Protein AF-0000000084627716 (afdb_homodimer)

Sequence (1388 aa):
MSSVEEDGSKENKPRKLTSWIWQYFKEETKEVKKGEECVNVLVMVCQVKEGSSLAICGTEYVRKDSSTGNAISHLHAKHNIVQSGKLFVQTETPRKGKRYTKQQQKELRQFLVDWIISDLLPIHTVQSEAFRRFIYELDLVFTMPCEETVRKIIHEAYNYSFPQLKDMLSVQATSVSLTMDLWTARNRQGYLGVTCSYINQSFKLCEFTLDIAYVRYPHTSAHIKDTLVNILNEWNIREKVYIITTDNASNMKKCVQDMEGVEQLGCTAHTLQLIIGKGMKPAEILIARAKQLIDFFMRPKQSERLEDAQKNFPGLQDELEREITLQNEEEDNEQDEQDIIDPSNTSTYLHTIADTSTRWNSSYLAWNRLLLLKNHINVVLNTLGSQFDQDSKKDYKTLQSIMLSSDEWDLLRDLKPILQPFAEATDLLGGSNYCTFSIMNPILTQIKKQFAPPISYNINHDYGINFQNEETAFDDIIDEEEDNQQFTASSRKLKLKNPINTQGMLNKIKSALYISINHYWKNLTKPDVLLASLLDPRMKDLSFVSSEKGDEIKNLLREKYNEMYTNPTSQPIQPIRSPAKKKKNALLASLRKPSTRSCNEVDEYFQLEEIDLESNPFTWWHEREEKFPILSFLAKKYLSAYACSTASERLFSDAGNLLTAKRTRISPNLFKKLIFLKRNAKHLDSIHKPDDSDMSSVEEDGSKENKPRKLTSWIWQYFKEETKEVKKGEECVNVLVMVCQVKEGSSLAICGTEYVRKDSSTGNAISHLHAKHNIVQSGKLFVQTETPRKGKRYTKQQQKELRQFLVDWIISDLLPIHTVQSEAFRRFIYELDLVFTMPCEETVRKIIHEAYNYSFPQLKDMLSVQATSVSLTMDLWTARNRQGYLGVTCSYINQSFKLCEFTLDIAYVRYPHTSAHIKDTLVNILNEWNIREKVYIITTDNASNMKKCVQDMEGVEQLGCTAHTLQLIIGKGMKPAEILIARAKQLIDFFMRPKQSERLEDAQKNFPGLQDELEREITLQNEEEDNEQDEQDIIDPSNTSTYLHTIADTSTRWNSSYLAWNRLLLLKNHINVVLNTLGSQFDQDSKKDYKTLQSIMLSSDEWDLLRDLKPILQPFAEATDLLGGSNYCTFSIMNPILTQIKKQFAPPISYNINHDYGINFQNEETAFDDIIDEEEDNQQFTASSRKLKLKNPINTQGMLNKIKSALYISINHYWKNLTKPDVLLASLLDPRMKDLSFVSSEKGDEIKNLLREKYNEMYTNPTSQPIQPIRSPAKKKKNALLASLRKPSTRSCNEVDEYFQLEEIDLESNPFTWWHEREEKFPILSFLAKKYLSAYACSTASERLFSDAGNLLTAKRTRISPNLFKKLIFLKRNAKHLDSIHKPDDSD

Structure (mmCIF, N/CA/C/O backbone):
data_AF-0000000084627716-model_v1
#
loop_
_entity.id
_entity.type
_entity.pdbx_description
1 polymer 'HAT C-terminal dimerisation domain-containing protein'
#
loop_
_atom_site.group_PDB
_atom_site.id
_atom_site.type_symbol
_atom_site.label_atom_id
_atom_site.label_alt_id
_atom_site.label_comp_id
_atom_site.label_asym_id
_atom_site.label_entity_id
_atom_site.label_seq_id
_atom_site.pdbx_PDB_ins_code
_atom_site.Cartn_x
_atom_site.Cartn_y
_atom_site.Cartn_z
_atom_site.occupancy
_atom_site.B_iso_or_equiv
_atom_site.auth_seq_id
_atom_site.auth_comp_id
_atom_site.auth_asym_id
_atom_site.auth_atom_id
_atom_site.pdbx_PDB_model_num
ATOM 1 N N . MET A 1 1 ? -16.281 17.25 -68.688 1 24.67 1 MET A N 1
ATOM 2 C CA . MET A 1 1 ? -16.953 16.047 -68.25 1 24.67 1 MET A CA 1
ATOM 3 C C . MET A 1 1 ? -17.078 16.078 -66.688 1 24.67 1 MET A C 1
ATOM 5 O O . MET A 1 1 ? -16.094 16.25 -66 1 24.67 1 MET A O 1
ATOM 9 N N . SER A 1 2 ? -18.281 16.391 -66.125 1 27.39 2 SER A N 1
ATOM 10 C CA . SER A 1 2 ? -18.844 16.688 -64.812 1 27.39 2 SER A CA 1
ATOM 11 C C . SER A 1 2 ? -18.844 15.461 -63.906 1 27.39 2 SER A C 1
ATOM 13 O O . SER A 1 2 ? -19.547 14.492 -64.188 1 27.39 2 SER A O 1
ATOM 15 N N . SER A 1 3 ? -17.672 14.969 -63.438 1 28.27 3 SER A N 1
ATOM 16 C CA . SER A 1 3 ? -17.484 13.688 -62.781 1 28.27 3 SER A CA 1
ATOM 17 C C . SER A 1 3 ? -18.375 13.594 -61.531 1 28.27 3 SER A C 1
ATOM 19 O O . SER A 1 3 ? -18.297 14.438 -60.625 1 28.27 3 SER A O 1
ATOM 21 N N . VAL A 1 4 ? -19.594 13.039 -61.656 1 30.5 4 VAL A N 1
ATOM 22 C CA . VAL A 1 4 ? -20.641 12.766 -60.688 1 30.5 4 VAL A CA 1
ATOM 23 C C . VAL A 1 4 ? -20.094 11.883 -59.594 1 30.5 4 VAL A C 1
ATOM 25 O O . VAL A 1 4 ? -19.625 10.773 -59.844 1 30.5 4 VAL A O 1
ATOM 28 N N . GLU A 1 5 ? -19.469 12.391 -58.531 1 28.62 5 GLU A N 1
ATOM 29 C CA . GLU A 1 5 ? -18.922 11.766 -57.344 1 28.62 5 GLU A CA 1
ATOM 30 C C . GLU A 1 5 ? -19.969 10.93 -56.625 1 28.62 5 GLU A C 1
ATOM 32 O O . GLU A 1 5 ? -21.016 11.438 -56.219 1 28.62 5 GLU A O 1
ATOM 37 N N . GLU A 1 6 ? -20.203 9.672 -57.062 1 27.45 6 GLU A N 1
ATOM 38 C CA . GLU A 1 6 ? -21.172 8.75 -56.5 1 27.45 6 GLU A CA 1
ATOM 39 C C . GLU A 1 6 ? -20.938 8.57 -55 1 27.45 6 GLU A C 1
ATOM 41 O O . GLU A 1 6 ? -19.812 8.32 -54.562 1 27.45 6 GLU A O 1
ATOM 46 N N . ASP A 1 7 ? -21.766 9.078 -54.156 1 30.19 7 ASP A N 1
ATOM 47 C CA . ASP A 1 7 ? -21.891 9.102 -52.688 1 30.19 7 ASP A CA 1
ATOM 48 C C . ASP A 1 7 ? -22.062 7.691 -52.156 1 30.19 7 ASP A C 1
ATOM 50 O O . ASP A 1 7 ? -23 6.988 -52.5 1 30.19 7 ASP A O 1
ATOM 54 N N . GLY A 1 8 ? -20.969 6.832 -52.094 1 29.7 8 GLY A N 1
ATOM 55 C CA . GLY A 1 8 ? -20.953 5.477 -51.562 1 29.7 8 GLY A CA 1
ATOM 56 C C . GLY A 1 8 ? -21.656 5.348 -50.219 1 29.7 8 GLY A C 1
ATOM 57 O O . GLY A 1 8 ? -21.266 5.996 -49.25 1 29.7 8 GLY A O 1
ATOM 58 N N . SER A 1 9 ? -22.969 5.09 -50.156 1 31.45 9 SER A N 1
ATOM 59 C CA . SER A 1 9 ? -23.781 4.773 -48.969 1 31.45 9 SER A CA 1
ATOM 60 C C . SER A 1 9 ? -23.188 3.604 -48.188 1 31.45 9 SER A C 1
ATOM 62 O O . SER A 1 9 ? -23.016 2.51 -48.75 1 31.45 9 SER A O 1
ATOM 64 N N . LYS A 1 10 ? -22.203 3.832 -47.344 1 33.5 10 LYS A N 1
ATOM 65 C CA . LYS A 1 10 ? -21.609 2.83 -46.469 1 33.5 10 LYS A CA 1
ATOM 66 C C . LYS A 1 10 ? -22.688 1.937 -45.844 1 33.5 10 LYS A C 1
ATOM 68 O O . LYS A 1 10 ? -23.625 2.43 -45.219 1 33.5 10 LYS A O 1
ATOM 73 N N . GLU A 1 11 ? -23 0.84 -46.375 1 33.59 11 GLU A N 1
ATOM 74 C CA . GLU A 1 11 ? -23.828 -0.21 -45.781 1 33.59 11 GLU A CA 1
ATOM 75 C C . GLU A 1 11 ? -23.422 -0.464 -44.312 1 33.59 11 GLU A C 1
ATOM 77 O O . GLU A 1 11 ? -22.234 -0.664 -44.031 1 33.59 11 GLU A O 1
ATOM 82 N N . ASN A 1 12 ? -24.031 0.044 -43.375 1 35.44 12 ASN A N 1
ATOM 83 C CA . ASN A 1 12 ? -23.906 -0.111 -41.906 1 35.44 12 ASN A CA 1
ATOM 84 C C . ASN A 1 12 ? -23.781 -1.579 -41.531 1 35.44 12 ASN A C 1
ATOM 86 O O . ASN A 1 12 ? -24.609 -2.402 -41.906 1 35.44 12 ASN A O 1
ATOM 90 N N . LYS A 1 13 ? -22.594 -2.152 -41.406 1 39.25 13 LYS A N 1
ATOM 91 C CA . LYS A 1 13 ? -22.391 -3.512 -40.906 1 39.25 13 LYS A CA 1
ATOM 92 C C . LYS A 1 13 ? -23.375 -3.838 -39.781 1 39.25 13 LYS A C 1
ATOM 94 O O . LYS A 1 13 ? -23.609 -3.012 -38.906 1 39.25 13 LYS A O 1
ATOM 99 N N . PRO A 1 14 ? -24.156 -4.871 -39.875 1 44.09 14 PRO A N 1
ATOM 100 C CA . PRO A 1 14 ? -25.125 -5.227 -38.844 1 44.09 14 PRO A CA 1
ATOM 101 C C . PRO A 1 14 ? -24.484 -5.434 -37.5 1 44.09 14 PRO A C 1
ATOM 103 O O . PRO A 1 14 ? -23.375 -5.977 -37.406 1 44.09 14 PRO A O 1
ATOM 106 N N . ARG A 1 15 ? -24.688 -4.789 -36.469 1 50.28 15 ARG A N 1
ATOM 107 C CA . ARG A 1 15 ? -24.219 -4.836 -35.094 1 50.28 15 ARG A CA 1
ATOM 108 C C . ARG A 1 15 ? -24.391 -6.23 -34.5 1 50.28 15 ARG A C 1
ATOM 110 O O . ARG A 1 15 ? -25.453 -6.824 -34.594 1 50.28 15 ARG A O 1
ATOM 117 N N . LYS A 1 16 ? -23.281 -6.93 -34.062 1 56.28 16 LYS A N 1
ATOM 118 C CA . LYS A 1 16 ? -23.297 -8.258 -33.469 1 56.28 16 LYS A CA 1
ATOM 119 C C . LYS A 1 16 ? -24.156 -8.266 -32.219 1 56.28 16 LYS A C 1
ATOM 121 O O . LYS A 1 16 ? -23.984 -7.426 -31.328 1 56.28 16 LYS A O 1
ATOM 126 N N . LEU A 1 17 ? -25.219 -8.992 -32.094 1 61.34 17 LEU A N 1
ATOM 127 C CA . LEU A 1 17 ? -26.141 -9.211 -30.969 1 61.34 17 LEU A CA 1
ATOM 128 C C . LEU A 1 17 ? -25.484 -10.102 -29.922 1 61.34 17 LEU A C 1
ATOM 130 O O . LEU A 1 17 ? -25.344 -11.312 -30.125 1 61.34 17 LEU A O 1
ATOM 134 N N . THR A 1 18 ? -24.875 -9.586 -28.828 1 67.06 18 THR A N 1
ATOM 135 C CA . THR A 1 18 ? -24.062 -10.32 -27.844 1 67.06 18 THR A CA 1
ATOM 136 C C . THR A 1 18 ? -24.922 -10.719 -26.641 1 67.06 18 THR A C 1
ATOM 138 O O . THR A 1 18 ? -24.516 -11.578 -25.844 1 67.06 18 THR A O 1
ATOM 141 N N . SER A 1 19 ? -25.969 -10.188 -26.406 1 69.75 19 SER A N 1
ATOM 142 C CA . SER A 1 19 ? -26.781 -10.484 -25.234 1 69.75 19 SER A CA 1
ATOM 143 C C . SER A 1 19 ? -27.375 -11.891 -25.312 1 69.75 19 SER A C 1
ATOM 145 O O . SER A 1 19 ? -27.688 -12.383 -26.391 1 69.75 19 SER A O 1
ATOM 147 N N . TRP A 1 20 ? -27.469 -12.641 -24.141 1 72.88 20 TRP A N 1
ATOM 148 C CA . TRP A 1 20 ? -28.031 -13.984 -24.047 1 72.88 20 TRP A CA 1
ATOM 149 C C . TRP A 1 20 ? -29.484 -14 -24.484 1 72.88 20 TRP A C 1
ATOM 151 O O . TRP A 1 20 ? -30.016 -15.047 -24.859 1 72.88 20 TRP A O 1
ATOM 161 N N . ILE A 1 21 ? -30.125 -12.898 -24.594 1 75.94 21 ILE A N 1
ATOM 162 C CA . ILE A 1 21 ? -31.562 -12.852 -24.875 1 75.94 21 ILE A CA 1
ATOM 163 C C . ILE A 1 21 ? -31.812 -13.234 -26.328 1 75.94 21 ILE A C 1
ATOM 165 O O . ILE A 1 21 ? -32.906 -13.617 -26.703 1 75.94 21 ILE A O 1
ATOM 169 N N . TRP A 1 22 ? -30.859 -13.133 -27.141 1 77.31 22 TRP A N 1
ATOM 170 C CA . TRP A 1 22 ? -31.062 -13.289 -28.578 1 77.31 22 TRP A CA 1
ATOM 171 C C . TRP A 1 22 ? -31.297 -14.75 -28.938 1 77.31 22 TRP A C 1
ATOM 173 O O . TRP A 1 22 ? -31.625 -15.07 -30.078 1 77.31 22 TRP A O 1
ATOM 183 N N . GLN A 1 23 ? -31.188 -15.555 -27.875 1 77.62 23 GLN A N 1
ATOM 184 C CA . GLN A 1 23 ? -31.672 -16.922 -28.016 1 77.62 23 GLN A CA 1
ATOM 185 C C . GLN A 1 23 ? -33.188 -16.969 -28.031 1 77.62 23 GLN A C 1
ATOM 187 O O . GLN A 1 23 ? -33.781 -17.906 -28.578 1 77.62 23 GLN A O 1
ATOM 192 N N . TYR A 1 24 ? -33.812 -15.953 -27.453 1 79.5 24 TYR A N 1
ATOM 193 C CA . TYR A 1 24 ? -35.281 -15.945 -27.266 1 79.5 24 TYR A CA 1
ATOM 194 C C . TYR A 1 24 ? -35.906 -14.828 -28.094 1 79.5 24 TYR A C 1
ATOM 196 O O . TYR A 1 24 ? -37.156 -14.734 -28.156 1 79.5 24 TYR A O 1
ATOM 204 N N . PHE A 1 25 ? -35.062 -13.922 -28.594 1 79.75 25 PHE A N 1
ATOM 205 C CA . PHE A 1 25 ? -35.625 -12.812 -29.375 1 79.75 25 PHE A CA 1
ATOM 206 C C . PHE A 1 25 ? -35.031 -12.805 -30.781 1 79.75 25 PHE A C 1
ATOM 208 O O . PHE A 1 25 ? -33.906 -13.219 -30.984 1 79.75 25 PHE A O 1
ATOM 215 N N . LYS A 1 26 ? -35.781 -12.391 -31.766 1 81.56 26 LYS A N 1
ATOM 216 C CA . LYS A 1 26 ? -35.344 -12.148 -33.156 1 81.56 26 LYS A CA 1
ATOM 217 C C . LYS A 1 26 ? -35.5 -10.68 -33.5 1 81.56 26 LYS A C 1
ATOM 219 O O . LYS A 1 26 ? -36.5 -10.047 -33.188 1 81.56 26 LYS A O 1
ATOM 224 N N . GLU A 1 27 ? -34.469 -10.055 -33.969 1 78.31 27 GLU A N 1
ATOM 225 C CA . GLU A 1 27 ? -34.5 -8.664 -34.406 1 78.31 27 GLU A CA 1
ATOM 226 C C . GLU A 1 27 ? -35.156 -8.539 -35.781 1 78.31 27 GLU A C 1
ATOM 228 O O . GLU A 1 27 ? -34.781 -9.281 -36.719 1 78.31 27 GLU A O 1
ATOM 233 N N . GLU A 1 28 ? -36.125 -7.758 -35.906 1 79.19 28 GLU A N 1
ATOM 234 C CA . GLU A 1 28 ? -36.812 -7.504 -37.156 1 79.19 28 GLU A CA 1
ATOM 235 C C . GLU A 1 28 ? -36.969 -6.004 -37.438 1 79.19 28 GLU A C 1
ATOM 237 O O . GLU A 1 28 ? -37.031 -5.207 -36.5 1 79.19 28 GLU A O 1
ATOM 242 N N . THR A 1 29 ? -36.719 -5.562 -38.594 1 77.06 29 THR A N 1
ATOM 243 C CA . THR A 1 29 ? -36.938 -4.18 -39 1 77.06 29 THR A CA 1
ATOM 244 C C . THR A 1 29 ? -38.406 -3.977 -39.406 1 77.06 29 THR A C 1
ATOM 246 O O . THR A 1 29 ? -38.906 -4.688 -40.281 1 77.06 29 THR A O 1
ATOM 249 N N . LYS A 1 30 ? -39.031 -3.213 -38.688 1 76.62 30 LYS A N 1
ATOM 250 C CA . LYS A 1 30 ? -40.406 -2.895 -39.062 1 76.62 30 LYS A CA 1
ATOM 251 C C . LYS A 1 30 ? -40.562 -1.432 -39.469 1 76.62 30 LYS A C 1
ATOM 253 O O . LYS A 1 30 ? -39.875 -0.56 -38.906 1 76.62 30 LYS A O 1
ATOM 258 N N . GLU A 1 31 ? -41.25 -1.156 -40.469 1 73.81 31 GLU A N 1
ATOM 259 C CA . GLU A 1 31 ? -41.562 0.187 -40.938 1 73.81 31 GLU A CA 1
ATOM 260 C C . GLU A 1 31 ? -42.688 0.809 -40.125 1 73.81 31 GLU A C 1
ATOM 262 O O . GLU A 1 31 ? -43.781 0.242 -40 1 73.81 31 GLU A O 1
ATOM 267 N N . VAL A 1 32 ? -42.375 1.684 -39.219 1 68.19 32 VAL A N 1
ATOM 268 C CA . VAL A 1 32 ? -43.406 2.387 -38.469 1 68.19 32 VAL A CA 1
ATOM 269 C C . VAL A 1 32 ? -43.656 3.766 -39.062 1 68.19 32 VAL A C 1
ATOM 271 O O . VAL A 1 32 ? -42.688 4.453 -39.469 1 68.19 32 VAL A O 1
ATOM 274 N N . LYS A 1 33 ? -44.875 4.219 -39.344 1 67.69 33 LYS A N 1
ATOM 275 C CA . LYS A 1 33 ? -45.281 5.52 -39.844 1 67.69 33 LYS A CA 1
ATOM 276 C C . LYS A 1 33 ? -45.125 6.605 -38.781 1 67.69 33 LYS A C 1
ATOM 278 O O . LYS A 1 33 ? -45.75 6.535 -37.75 1 67.69 33 LYS A O 1
ATOM 283 N N . LYS A 1 34 ? -44 7.277 -38.688 1 64.62 34 LYS A N 1
ATOM 284 C CA . LYS A 1 34 ? -43.906 8.484 -37.875 1 64.62 34 LYS A CA 1
ATOM 285 C C . LYS A 1 34 ? -44.281 9.727 -38.688 1 64.62 34 LYS A C 1
ATOM 287 O O . LYS A 1 34 ? -43.469 10.219 -39.469 1 64.62 34 LYS A O 1
ATOM 292 N N . GLY A 1 35 ? -45.406 10.219 -38.625 1 63.75 35 GLY A N 1
ATOM 293 C CA . GLY A 1 35 ? -46 11.227 -39.5 1 63.75 35 GLY A CA 1
ATOM 294 C C . GLY A 1 35 ? -46.188 10.766 -40.938 1 63.75 35 GLY A C 1
ATOM 295 O O . GLY A 1 35 ? -46.719 9.68 -41.156 1 63.75 35 GLY A O 1
ATOM 296 N N . GLU A 1 36 ? -45.656 11.562 -42 1 64.94 36 GLU A N 1
ATOM 297 C CA . GLU A 1 36 ? -45.75 11.273 -43.406 1 64.94 36 GLU A CA 1
ATOM 298 C C . GLU A 1 36 ? -44.625 10.359 -43.875 1 64.94 36 GLU A C 1
ATOM 300 O O . GLU A 1 36 ? -44.594 9.891 -45 1 64.94 36 GLU A O 1
ATOM 305 N N . GLU A 1 37 ? -43.531 10.195 -43.062 1 64.25 37 GLU A N 1
ATOM 306 C CA . GLU A 1 37 ? -42.406 9.414 -43.531 1 64.25 37 GLU A CA 1
ATOM 307 C C . GLU A 1 37 ? -42.344 8.062 -42.812 1 64.25 37 GLU A C 1
ATOM 309 O O . GLU A 1 37 ? -42.719 7.945 -41.656 1 64.25 37 GLU A O 1
ATOM 314 N N . CYS A 1 38 ? -42.25 7.023 -43.469 1 64.06 38 CYS A N 1
ATOM 315 C CA . CYS A 1 38 ? -42.062 5.664 -42.969 1 64.06 38 CYS A CA 1
ATOM 316 C C . CYS A 1 38 ? -40.656 5.426 -42.5 1 64.06 38 CYS A C 1
ATOM 318 O O . CYS A 1 38 ? -39.688 5.625 -43.25 1 64.06 38 CYS A O 1
ATOM 320 N N . VAL A 1 39 ? -40.469 5.477 -41.219 1 71.56 39 VAL A N 1
ATOM 321 C CA . VAL A 1 39 ? -39.125 5.219 -40.719 1 71.56 39 VAL A CA 1
ATOM 322 C C . VAL A 1 39 ? -38.969 3.75 -40.312 1 71.56 39 VAL A C 1
ATOM 324 O O . VAL A 1 39 ? -39.938 3.15 -39.812 1 71.56 39 VAL A O 1
ATOM 327 N N . ASN A 1 40 ? -37.844 3.096 -40.688 1 73.25 40 ASN A N 1
ATOM 328 C CA . ASN A 1 40 ? -37.5 1.731 -40.281 1 73.25 40 ASN A CA 1
ATOM 329 C C . ASN A 1 40 ? -37 1.672 -38.844 1 73.25 40 ASN A C 1
ATOM 331 O O . ASN A 1 40 ? -36.094 2.42 -38.469 1 73.25 40 ASN A O 1
ATOM 335 N N . VAL A 1 41 ? -37.812 1.022 -38.062 1 75.88 41 VAL A N 1
ATOM 336 C CA . VAL A 1 41 ? -37.375 0.856 -36.688 1 75.88 41 VAL A CA 1
ATOM 337 C C . VAL A 1 41 ? -37 -0.603 -36.438 1 75.88 41 VAL A C 1
ATOM 339 O O . VAL A 1 41 ? -37.625 -1.515 -36.969 1 75.88 41 VAL A O 1
ATOM 342 N N . LEU A 1 42 ? -35.938 -0.835 -35.688 1 78.56 42 LEU A N 1
ATOM 343 C CA . LEU A 1 42 ? -35.531 -2.17 -35.281 1 78.56 42 LEU A CA 1
ATOM 344 C C . LEU A 1 42 ? -36.344 -2.627 -34.062 1 78.56 42 LEU A C 1
ATOM 346 O O . LEU A 1 42 ? -36.469 -1.885 -33.094 1 78.56 42 LEU A O 1
ATOM 350 N N . VAL A 1 43 ? -37 -3.725 -34.25 1 80.75 43 VAL A N 1
ATOM 351 C CA . VAL A 1 43 ? -37.812 -4.281 -33.156 1 80.75 43 VAL A CA 1
ATOM 352 C C . VAL A 1 43 ? -37.281 -5.656 -32.781 1 80.75 43 VAL A C 1
ATOM 354 O O . VAL A 1 43 ? -36.781 -6.398 -33.625 1 80.75 43 VAL A O 1
ATOM 357 N N . MET A 1 44 ? -37.312 -5.941 -31.484 1 82.12 44 MET A N 1
ATOM 358 C CA . MET A 1 44 ? -37.031 -7.27 -30.938 1 82.12 44 MET A CA 1
ATOM 359 C C . MET A 1 44 ? -38.344 -8.023 -30.672 1 82.12 44 MET A C 1
ATOM 361 O O . MET A 1 44 ? -39.25 -7.52 -29.984 1 82.12 44 MET A O 1
ATOM 365 N N . VAL A 1 45 ? -38.469 -9.188 -31.297 1 83.56 45 VAL A N 1
ATOM 366 C CA . VAL A 1 45 ? -39.688 -9.977 -31.188 1 83.56 45 VAL A CA 1
ATOM 367 C C . VAL A 1 45 ? -39.406 -11.242 -30.375 1 83.56 45 VAL A C 1
ATOM 369 O O . VAL A 1 45 ? -38.5 -12.008 -30.703 1 83.56 45 VAL A O 1
ATOM 372 N N . CYS A 1 46 ? -40.125 -11.414 -29.281 1 81.56 46 CYS A N 1
ATOM 373 C CA . CYS A 1 46 ? -39.969 -12.578 -28.422 1 81.56 46 CYS A CA 1
ATOM 374 C C . CYS A 1 46 ? -40.406 -13.852 -29.141 1 81.56 46 CYS A C 1
ATOM 376 O O . CYS A 1 46 ? -41.531 -13.938 -29.641 1 81.56 46 CYS A O 1
ATOM 378 N N . GLN A 1 47 ? -39.531 -14.828 -29.188 1 79.94 47 GLN A N 1
ATOM 379 C CA . GLN A 1 47 ? -39.781 -16.062 -29.922 1 79.94 47 GLN A CA 1
ATOM 380 C C . GLN A 1 47 ? -40.094 -17.219 -28.969 1 79.94 47 GLN A C 1
ATOM 382 O O . GLN A 1 47 ? -40.094 -18.375 -29.375 1 79.94 47 GLN A O 1
ATOM 387 N N . VAL A 1 48 ? -40.406 -16.859 -27.703 1 78.38 48 VAL A N 1
ATOM 388 C CA . VAL A 1 48 ? -40.688 -17.922 -26.734 1 78.38 48 VAL A CA 1
ATOM 389 C C . VAL A 1 48 ? -42.031 -18.547 -27.031 1 78.38 48 VAL A C 1
ATOM 391 O O . VAL A 1 48 ? -43 -17.844 -27.266 1 78.38 48 VAL A O 1
ATOM 394 N N . LYS A 1 49 ? -42.094 -19.812 -27.062 1 75.88 49 LYS A N 1
ATOM 395 C CA . LYS A 1 49 ? -43.312 -20.547 -27.375 1 75.88 49 LYS A CA 1
ATOM 396 C C . LYS A 1 49 ? -44.188 -20.719 -26.125 1 75.88 49 LYS A C 1
ATOM 398 O O . LYS A 1 49 ? -43.688 -21.094 -25.062 1 75.88 49 LYS A O 1
ATOM 403 N N . GLU A 1 50 ? -45.344 -20.016 -26.141 1 64.94 50 GLU A N 1
ATOM 404 C CA . GLU A 1 50 ? -46.25 -20.078 -25.031 1 64.94 50 GLU A CA 1
ATOM 405 C C . GLU A 1 50 ? -47.188 -21.297 -25.141 1 64.94 50 GLU A C 1
ATOM 407 O O . GLU A 1 50 ? -47.812 -21.5 -26.172 1 64.94 50 GLU A O 1
ATOM 412 N N . GLY A 1 51 ? -47.406 -22.141 -24.016 1 58.88 51 GLY A N 1
ATOM 413 C CA . GLY A 1 51 ? -48.312 -23.25 -23.781 1 58.88 51 GLY A CA 1
ATOM 414 C C . GLY A 1 51 ? -48.344 -24.25 -24.938 1 58.88 51 GLY A C 1
ATOM 415 O O . GLY A 1 51 ? -47.438 -24.297 -25.75 1 58.88 51 GLY A O 1
ATOM 416 N N . SER A 1 52 ? -49.531 -25.062 -24.984 1 56.44 52 SER A N 1
ATOM 417 C CA . SER A 1 52 ? -49.906 -26.156 -25.891 1 56.44 52 SER A CA 1
ATOM 418 C C . SER A 1 52 ? -49.938 -25.688 -27.344 1 56.44 52 SER A C 1
ATOM 420 O O . SER A 1 52 ? -49.906 -26.5 -28.266 1 56.44 52 SER A O 1
ATOM 422 N N . SER A 1 53 ? -50.344 -24.469 -27.688 1 58.12 53 SER A N 1
ATOM 423 C CA . SER A 1 53 ? -50.656 -24.109 -29.078 1 58.12 53 SER A CA 1
ATOM 424 C C . SER A 1 53 ? -49.375 -23.719 -29.812 1 58.12 53 SER A C 1
ATOM 426 O O . SER A 1 53 ? -49.406 -23.531 -31.031 1 58.12 53 SER A O 1
ATOM 428 N N . LEU A 1 54 ? -48.125 -24.094 -29.422 1 62.41 54 LEU A N 1
ATOM 429 C CA . LEU A 1 54 ? -46.844 -23.859 -30.094 1 62.41 54 LEU A CA 1
ATOM 430 C C . LEU A 1 54 ? -46.781 -22.438 -30.625 1 62.41 54 LEU A C 1
ATOM 432 O O . LEU A 1 54 ? -45.969 -22.156 -31.531 1 62.41 54 LEU A O 1
ATOM 436 N N . ALA A 1 55 ? -47.688 -21.562 -30.203 1 68.44 55 ALA A N 1
ATOM 437 C CA . ALA A 1 55 ? -47.656 -20.203 -30.734 1 68.44 55 ALA A CA 1
ATOM 438 C C . ALA A 1 55 ? -46.531 -19.391 -30.078 1 68.44 55 ALA A C 1
ATOM 440 O O . ALA A 1 55 ? -46.25 -19.531 -28.891 1 68.44 55 ALA A O 1
ATOM 441 N N . ILE A 1 56 ? -45.719 -18.672 -30.812 1 76 56 ILE A N 1
ATOM 442 C CA . ILE A 1 56 ? -44.625 -17.797 -30.391 1 76 56 ILE A CA 1
ATOM 443 C C . ILE A 1 56 ? -45.188 -16.594 -29.641 1 76 56 ILE A C 1
ATOM 445 O O . ILE A 1 56 ? -46.219 -16.047 -30.016 1 76 56 ILE A O 1
ATOM 449 N N . CYS A 1 57 ? -44.781 -16.172 -28.359 1 77.12 57 CYS A N 1
ATOM 450 C CA . CYS A 1 57 ? -45.188 -15.008 -27.578 1 77.12 57 CYS A CA 1
ATOM 451 C C . CYS A 1 57 ? -45.312 -13.773 -28.469 1 77.12 57 CYS A C 1
ATOM 453 O O . CYS A 1 57 ? -46.344 -13.07 -28.422 1 77.12 57 CYS A O 1
ATOM 455 N N . GLY A 1 58 ? -44.562 -13.5 -29.453 1 78.81 58 GLY A N 1
ATOM 456 C CA . GLY A 1 58 ? -44.656 -12.484 -30.484 1 78.81 58 GLY A CA 1
ATOM 457 C C . GLY A 1 58 ? -44.594 -11.07 -29.953 1 78.81 58 GLY A C 1
ATOM 458 O O . GLY A 1 58 ? -44.75 -10.102 -30.703 1 78.81 58 GLY A O 1
ATOM 459 N N . THR A 1 59 ? -44.438 -10.922 -28.641 1 81.19 59 THR A N 1
ATOM 460 C CA . THR A 1 59 ? -44.344 -9.57 -28.094 1 81.19 59 THR A CA 1
ATOM 461 C C . THR A 1 59 ? -43.188 -8.805 -28.703 1 81.19 59 THR A C 1
ATOM 463 O O . THR A 1 59 ? -42.062 -9.336 -28.797 1 81.19 59 THR A O 1
ATOM 466 N N . GLU A 1 60 ? -43.469 -7.598 -29.141 1 80.62 60 GLU A N 1
ATOM 467 C CA . GLU A 1 60 ? -42.469 -6.77 -29.828 1 80.62 60 GLU A CA 1
ATOM 468 C C . GLU A 1 60 ? -42 -5.629 -28.938 1 80.62 60 GLU A C 1
ATOM 470 O O . GLU A 1 60 ? -42.781 -5.027 -28.219 1 80.62 60 GLU A O 1
ATOM 475 N N . TYR A 1 61 ? -40.781 -5.457 -28.828 1 79.44 61 TYR A N 1
ATOM 476 C CA . TYR A 1 61 ? -40.188 -4.305 -28.188 1 79.44 61 TYR A CA 1
ATOM 477 C C . TYR A 1 61 ? -39.344 -3.504 -29.172 1 79.44 61 TYR A C 1
ATOM 479 O O . TYR A 1 61 ? -38.625 -4.078 -30 1 79.44 61 TYR A O 1
ATOM 487 N N . VAL A 1 62 ? -39.531 -2.15 -29.266 1 75.19 62 VAL A N 1
ATOM 488 C CA . VAL A 1 62 ? -38.719 -1.29 -30.125 1 75.19 62 VAL A CA 1
ATOM 489 C C . VAL A 1 62 ? -37.312 -1.217 -29.594 1 75.19 62 VAL A C 1
ATOM 491 O O . VAL A 1 62 ? -37.094 -0.98 -28.391 1 75.19 62 VAL A O 1
ATOM 494 N N . ARG A 1 63 ? -36.438 -1.752 -30.328 1 67.5 63 ARG A N 1
ATOM 495 C CA . ARG A 1 63 ? -35.031 -1.662 -29.984 1 67.5 63 ARG A CA 1
ATOM 496 C C . ARG A 1 63 ? -34.5 -0.234 -30.125 1 67.5 63 ARG A C 1
ATOM 498 O O . ARG A 1 63 ? -34.375 0.267 -31.25 1 67.5 63 ARG A O 1
ATOM 505 N N . LYS A 1 64 ? -34.531 0.532 -29.047 1 61.25 64 LYS A N 1
ATOM 506 C CA . LYS A 1 64 ? -33.875 1.835 -28.969 1 61.25 64 LYS A CA 1
ATOM 507 C C . LYS A 1 64 ? -32.438 1.695 -28.547 1 61.25 64 LYS A C 1
ATOM 509 O O . LYS A 1 64 ? -32.125 1.151 -27.484 1 61.25 64 LYS A O 1
ATOM 514 N N . ASP A 1 65 ? -31.406 2.057 -29.344 1 60.47 65 ASP A N 1
ATOM 515 C CA . ASP A 1 65 ? -29.969 1.948 -29.172 1 60.47 65 ASP A CA 1
ATOM 516 C C . ASP A 1 65 ? -29.562 0.513 -28.844 1 60.47 65 ASP A C 1
ATOM 518 O O . ASP A 1 65 ? -30.25 -0.434 -29.219 1 60.47 65 ASP A O 1
ATOM 522 N N . SER A 1 66 ? -28.547 0.048 -28.047 1 59.66 66 SER A N 1
ATOM 523 C CA . SER A 1 66 ? -28.031 -1.273 -27.719 1 59.66 66 SER A CA 1
ATOM 524 C C . SER A 1 66 ? -28.703 -1.828 -26.469 1 59.66 66 SER A C 1
ATOM 526 O O . SER A 1 66 ? -28.312 -2.881 -25.953 1 59.66 66 SER A O 1
ATOM 528 N N . SER A 1 67 ? -29.844 -1.367 -26.094 1 62.53 67 SER A N 1
ATOM 529 C CA . SER A 1 67 ? -30.438 -1.735 -24.812 1 62.53 67 SER A CA 1
ATOM 530 C C . SER A 1 67 ? -31.297 -2.988 -24.938 1 62.53 67 SER A C 1
ATOM 532 O O . SER A 1 67 ? -32.094 -3.113 -25.875 1 62.53 67 SER A O 1
ATOM 534 N N . THR A 1 68 ? -31.062 -4.109 -24.203 1 69.5 68 THR A N 1
ATOM 535 C CA . THR A 1 68 ? -31.828 -5.352 -24.172 1 69.5 68 THR A CA 1
ATOM 536 C C . THR A 1 68 ? -32.625 -5.461 -22.875 1 69.5 68 THR A C 1
ATOM 538 O O . THR A 1 68 ? -33.219 -6.504 -22.594 1 69.5 68 THR A O 1
ATOM 541 N N . GLY A 1 69 ? -32.688 -4.398 -22.062 1 71.12 69 GLY A N 1
ATOM 542 C CA . GLY A 1 69 ? -33.312 -4.441 -20.75 1 71.12 69 GLY A CA 1
ATOM 543 C C . GLY A 1 69 ? -34.781 -4.828 -20.812 1 71.12 69 GLY A C 1
ATOM 544 O O . GLY A 1 69 ? -35.219 -5.676 -20.031 1 71.12 69 GLY A O 1
ATOM 545 N N . ASN A 1 70 ? -35.5 -4.156 -21.703 1 72.31 70 ASN A N 1
ATOM 546 C CA . ASN A 1 70 ? -36.938 -4.445 -21.812 1 72.31 70 ASN A CA 1
ATOM 547 C C . ASN A 1 70 ? -37.188 -5.895 -22.219 1 72.31 70 ASN A C 1
ATOM 549 O O . ASN A 1 70 ? -38.125 -6.52 -21.75 1 72.31 70 ASN A O 1
ATOM 553 N N . ALA A 1 71 ? -36.375 -6.434 -23.047 1 77.44 71 ALA A N 1
ATOM 554 C CA . ALA A 1 71 ? -36.469 -7.82 -23.484 1 77.44 71 ALA A CA 1
ATOM 555 C C . ALA A 1 71 ? -36.188 -8.781 -22.328 1 77.44 71 ALA A C 1
ATOM 557 O O . ALA A 1 71 ? -36.875 -9.789 -22.172 1 77.44 71 ALA A O 1
ATOM 558 N N . ILE A 1 72 ? -35.281 -8.461 -21.516 1 74.06 72 ILE A N 1
ATOM 559 C CA . ILE A 1 72 ? -34.938 -9.266 -20.344 1 74.06 72 ILE A CA 1
ATOM 560 C C . ILE A 1 72 ? -36.094 -9.266 -19.359 1 74.06 72 ILE A C 1
ATOM 562 O O . ILE A 1 72 ? -36.5 -10.312 -18.859 1 74.06 72 ILE A O 1
ATOM 566 N N . SER A 1 73 ? -36.688 -8.156 -19.125 1 73.75 73 SER A N 1
ATOM 567 C CA . SER A 1 73 ? -37.844 -8.047 -18.234 1 73.75 73 SER A CA 1
ATOM 568 C C . SER A 1 73 ? -39 -8.859 -18.781 1 73.75 73 SER A C 1
ATOM 570 O O . SER A 1 73 ? -39.719 -9.508 -18.016 1 73.75 73 SER A O 1
ATOM 572 N N . HIS A 1 74 ? -39.219 -8.836 -20.016 1 76.31 74 HIS A N 1
ATOM 573 C CA . HIS A 1 74 ? -40.25 -9.609 -20.672 1 76.31 74 HIS A CA 1
ATOM 574 C C . HIS A 1 74 ? -40.062 -11.102 -20.469 1 76.31 74 HIS A C 1
ATOM 576 O O . HIS A 1 74 ? -41 -11.82 -20.109 1 76.31 74 HIS A O 1
ATOM 582 N N . LEU A 1 75 ? -38.906 -11.586 -20.703 1 76 75 LEU A N 1
ATOM 583 C CA . LEU A 1 75 ? -38.625 -13.008 -20.531 1 76 75 LEU A CA 1
ATOM 584 C C . LEU A 1 75 ? -38.875 -13.453 -19.094 1 76 75 LEU A C 1
ATOM 586 O O . LEU A 1 75 ? -39.438 -14.523 -18.875 1 76 75 LEU A O 1
ATOM 590 N N . HIS A 1 76 ? -38.531 -12.594 -18.188 1 72 76 HIS A N 1
ATOM 591 C CA . HIS A 1 76 ? -38.719 -12.883 -16.781 1 72 76 HIS A CA 1
ATOM 592 C C . HIS A 1 76 ? -40.219 -12.836 -16.422 1 72 76 HIS A C 1
ATOM 594 O O . HIS A 1 76 ? -40.75 -13.766 -15.812 1 72 76 HIS A O 1
ATOM 600 N N . ALA A 1 77 ? -40.875 -11.82 -16.781 1 71.81 77 ALA A N 1
ATOM 601 C CA . ALA A 1 77 ? -42.219 -11.555 -16.359 1 71.81 77 ALA A CA 1
ATOM 602 C C . ALA A 1 77 ? -43.219 -12.469 -17.078 1 71.81 77 ALA A C 1
ATOM 604 O O . ALA A 1 77 ? -44.156 -12.984 -16.453 1 71.81 77 ALA A O 1
ATOM 605 N N . LYS A 1 78 ? -43 -12.609 -18.359 1 73.44 78 LYS A N 1
ATOM 606 C CA . LYS A 1 78 ? -44.031 -13.305 -19.141 1 73.44 78 LYS A CA 1
ATOM 607 C C . LYS A 1 78 ? -43.656 -14.773 -19.312 1 73.44 78 LYS A C 1
ATOM 609 O O . LYS A 1 78 ? -44.562 -15.625 -19.375 1 73.44 78 LYS A O 1
ATOM 614 N N . HIS A 1 79 ? -42.438 -15.125 -19.453 1 73.25 79 HIS A N 1
ATOM 615 C CA . HIS A 1 79 ? -42.062 -16.484 -19.828 1 73.25 79 HIS A CA 1
ATOM 616 C C . HIS A 1 79 ? -41.25 -17.156 -18.734 1 73.25 79 HIS A C 1
ATOM 618 O O . HIS A 1 79 ? -40.812 -18.312 -18.875 1 73.25 79 HIS A O 1
ATOM 624 N N . ASN A 1 80 ? -40.938 -16.484 -17.578 1 64.56 80 ASN A N 1
ATOM 625 C CA . ASN A 1 80 ? -40.156 -16.984 -16.469 1 64.56 80 ASN A CA 1
ATOM 626 C C . ASN A 1 80 ? -38.812 -17.516 -16.922 1 64.56 80 ASN A C 1
ATOM 628 O O . ASN A 1 80 ? -38.344 -18.547 -16.438 1 64.56 80 ASN A O 1
ATOM 632 N N . ILE A 1 81 ? -38.219 -17.109 -17.875 1 67 81 ILE A N 1
ATOM 633 C CA . ILE A 1 81 ? -36.906 -17.484 -18.391 1 67 81 ILE A CA 1
ATOM 634 C C . ILE A 1 81 ? -35.844 -16.516 -17.859 1 67 81 ILE A C 1
ATOM 636 O O . ILE A 1 81 ? -35.969 -15.297 -18.016 1 67 81 ILE A O 1
ATOM 640 N N . VAL A 1 82 ? -34.938 -16.906 -16.969 1 60.53 82 VAL A N 1
ATOM 641 C CA . VAL A 1 82 ? -33.812 -16.125 -16.438 1 60.53 82 VAL A CA 1
ATOM 642 C C . VAL A 1 82 ? -32.5 -16.641 -17.031 1 60.53 82 VAL A C 1
ATOM 644 O O . VAL A 1 82 ? -32.469 -17.75 -17.562 1 60.53 82 VAL A O 1
ATOM 647 N N . GLN A 1 83 ? -31.531 -15.812 -17.203 1 52.25 83 GLN A N 1
ATOM 648 C CA . GLN A 1 83 ? -30.234 -16.312 -17.641 1 52.25 83 GLN A CA 1
ATOM 649 C C . GLN A 1 83 ? -29.828 -17.547 -16.859 1 52.25 83 GLN A C 1
ATOM 651 O O . GLN A 1 83 ? -30.188 -17.703 -15.688 1 52.25 83 GLN A O 1
ATOM 656 N N . SER A 1 84 ? -29.281 -18.656 -17.266 1 45 84 SER A N 1
ATOM 657 C CA . SER A 1 84 ? -28.969 -19.906 -16.594 1 45 84 SER A CA 1
ATOM 658 C C . SER A 1 84 ? -28.656 -19.688 -15.117 1 45 84 SER A C 1
ATOM 660 O O . SER A 1 84 ? -29.25 -20.344 -14.258 1 45 84 SER A O 1
ATOM 662 N N . GLY A 1 85 ? -27.266 -19.875 -14.703 1 36.72 85 GLY A N 1
ATOM 663 C CA . GLY A 1 85 ? -26.859 -20.391 -13.406 1 36.72 85 GLY A CA 1
ATOM 664 C C . GLY A 1 85 ? -27.375 -19.562 -12.242 1 36.72 85 GLY A C 1
ATOM 665 O O . GLY A 1 85 ? -27.156 -19.891 -11.078 1 36.72 85 GLY A O 1
ATOM 666 N N . LYS A 1 86 ? -27.391 -18.281 -12.352 1 34.41 86 LYS A N 1
ATOM 667 C CA . LYS A 1 86 ? -27.703 -17.562 -11.109 1 34.41 86 LYS A CA 1
ATOM 668 C C . LYS A 1 86 ? -29.203 -17.547 -10.844 1 34.41 86 LYS A C 1
ATOM 670 O O . LYS A 1 86 ? -29.969 -16.953 -11.609 1 34.41 86 LYS A O 1
ATOM 675 N N . LEU A 1 87 ? -29.75 -18.641 -10.523 1 32.03 87 LEU A N 1
ATOM 676 C CA . LEU A 1 87 ? -31.125 -18.734 -10.07 1 32.03 87 LEU A CA 1
ATOM 677 C C . LEU A 1 87 ? -31.5 -17.547 -9.18 1 32.03 87 LEU A C 1
ATOM 679 O O . LEU A 1 87 ? -30.953 -17.406 -8.086 1 32.03 87 LEU A O 1
ATOM 683 N N . PHE A 1 88 ? -31.578 -16.375 -9.664 1 31.06 88 PHE A N 1
ATOM 684 C CA . PHE A 1 88 ? -32.25 -15.484 -8.727 1 31.06 88 PHE A CA 1
ATOM 685 C C . PHE A 1 88 ? -33.656 -16 -8.391 1 31.06 88 PHE A C 1
ATOM 687 O O . PHE A 1 88 ? -34.469 -16.234 -9.281 1 31.06 88 PHE A O 1
ATOM 694 N N . VAL A 1 89 ? -33.812 -16.938 -7.531 1 30.31 89 VAL A N 1
ATOM 695 C CA . VAL A 1 89 ? -35.156 -17.266 -7.012 1 30.31 89 VAL A CA 1
ATOM 696 C C . VAL A 1 89 ? -35.969 -15.992 -6.82 1 30.31 89 VAL A C 1
ATOM 698 O O . VAL A 1 89 ? -35.594 -15.141 -6 1 30.31 89 VAL A O 1
ATOM 701 N N . GLN A 1 90 ? -36.438 -15.391 -7.816 1 31.52 90 GLN A N 1
ATOM 702 C CA . GLN A 1 90 ? -37.5 -14.422 -7.617 1 31.52 90 GLN A CA 1
ATOM 703 C C . GLN A 1 90 ? -38.656 -15.023 -6.812 1 31.52 90 GLN A C 1
ATOM 705 O O . GLN A 1 90 ? -39.406 -15.844 -7.324 1 31.52 90 GLN A O 1
ATOM 710 N N . THR A 1 91 ? -38.562 -15.57 -5.672 1 31.23 91 THR A N 1
ATOM 711 C CA . THR A 1 91 ? -39.812 -15.789 -4.973 1 31.23 91 THR A CA 1
ATOM 712 C C . THR A 1 91 ? -40.75 -14.594 -5.156 1 31.23 91 THR A C 1
ATOM 714 O O . THR A 1 91 ? -40.406 -13.461 -4.816 1 31.23 91 THR A O 1
ATOM 717 N N . GLU A 1 92 ? -41.531 -14.547 -6.168 1 33.75 92 GLU A N 1
ATOM 718 C CA . GLU A 1 92 ? -42.688 -13.688 -6.434 1 33.75 92 GLU A CA 1
ATOM 719 C C . GLU A 1 92 ? -43.562 -13.57 -5.203 1 33.75 92 GLU A C 1
ATOM 721 O O . GLU A 1 92 ? -44.719 -14.016 -5.215 1 33.75 92 GLU A O 1
ATOM 726 N N . THR A 1 93 ? -43.406 -14 -4.043 1 33.19 93 THR A N 1
ATOM 727 C CA . THR A 1 93 ? -44.469 -13.57 -3.15 1 33.19 93 THR A CA 1
ATOM 728 C C . THR A 1 93 ? -44.75 -12.078 -3.322 1 33.19 93 THR A C 1
ATOM 730 O O . THR A 1 93 ? -43.844 -11.25 -3.186 1 33.19 93 THR A O 1
ATOM 733 N N . PRO A 1 94 ? -45.781 -11.75 -4.184 1 34.97 94 PRO A N 1
ATOM 734 C CA . PRO A 1 94 ? -46.219 -10.359 -4.145 1 34.97 94 PRO A CA 1
ATOM 735 C C . PRO A 1 94 ? -46.094 -9.734 -2.754 1 34.97 94 PRO A C 1
ATOM 737 O O . PRO A 1 94 ? -46.781 -10.156 -1.818 1 34.97 94 PRO A O 1
ATOM 740 N N . ARG A 1 95 ? -45.094 -9.672 -2.148 1 35.69 95 ARG A N 1
ATOM 741 C CA . ARG A 1 95 ? -45.156 -9.031 -0.842 1 35.69 95 ARG A CA 1
ATOM 742 C C . ARG A 1 95 ? -45.969 -7.746 -0.91 1 35.69 95 ARG A C 1
ATOM 744 O O . ARG A 1 95 ? -45.656 -6.832 -1.667 1 35.69 95 ARG A O 1
ATOM 751 N N . LYS A 1 96 ? -47.188 -7.672 -0.834 1 39.78 96 LYS A N 1
ATOM 752 C CA . LYS A 1 96 ? -48.062 -6.527 -0.728 1 39.78 96 LYS A CA 1
ATOM 753 C C . LYS A 1 96 ? -47.312 -5.277 -0.28 1 39.78 96 LYS A C 1
ATOM 755 O O . LYS A 1 96 ? -47.938 -4.211 -0.119 1 39.78 96 LYS A O 1
ATOM 760 N N . GLY A 1 97 ? -46.25 -5.309 0.506 1 43.72 97 GLY A N 1
ATOM 761 C CA . GLY A 1 97 ? -45.812 -4.387 1.549 1 43.72 97 GLY A CA 1
ATOM 762 C C . GLY A 1 97 ? -45.156 -3.137 1.006 1 43.72 97 GLY A C 1
ATOM 763 O O . GLY A 1 97 ? -45.219 -2.859 -0.192 1 43.72 97 GLY A O 1
ATOM 764 N N . LYS A 1 98 ? -43.906 -2.729 1.547 1 58.19 98 LYS A N 1
ATOM 765 C CA . LYS A 1 98 ? -43.219 -1.442 1.546 1 58.19 98 LYS A CA 1
ATOM 766 C C . LYS A 1 98 ? -42.688 -1.106 0.157 1 58.19 98 LYS A C 1
ATOM 768 O O . LYS A 1 98 ? -42.031 -1.931 -0.473 1 58.19 98 LYS A O 1
ATOM 773 N N . ARG A 1 99 ? -43.375 -0.337 -0.582 1 70.19 99 ARG A N 1
ATOM 774 C CA . ARG A 1 99 ? -42.844 0.227 -1.824 1 70.19 99 ARG A CA 1
ATOM 775 C C . ARG A 1 99 ? -42.156 1.562 -1.571 1 70.19 99 ARG A C 1
ATOM 777 O O . ARG A 1 99 ? -42.688 2.41 -0.844 1 70.19 99 ARG A O 1
ATOM 784 N N . TYR A 1 100 ? -40.938 1.609 -1.971 1 80.94 100 TYR A N 1
ATOM 785 C CA . TYR A 1 100 ? -40.25 2.896 -1.848 1 80.94 100 TYR A CA 1
ATOM 786 C C . TYR A 1 100 ? -40.656 3.83 -2.984 1 80.94 100 TYR A C 1
ATOM 788 O O . TYR A 1 100 ? -40.75 3.404 -4.137 1 80.94 100 TYR A O 1
ATOM 796 N N . THR A 1 101 ? -40.969 5.004 -2.619 1 85.38 101 THR A N 1
ATOM 797 C CA . THR A 1 101 ? -41.094 6.059 -3.615 1 85.38 101 THR A CA 1
ATOM 798 C C . THR A 1 101 ? -39.75 6.395 -4.234 1 85.38 101 THR A C 1
ATOM 800 O O . THR A 1 101 ? -38.688 5.938 -3.75 1 85.38 101 THR A O 1
ATOM 803 N N . LYS A 1 102 ? -39.875 7.059 -5.336 1 87.12 102 LYS A N 1
ATOM 804 C CA . LYS A 1 102 ? -38.625 7.5 -5.984 1 87.12 102 LYS A CA 1
ATOM 805 C C . LYS A 1 102 ? -37.781 8.336 -5.031 1 87.12 102 LYS A C 1
ATOM 807 O O . LYS A 1 102 ? -36.562 8.219 -5.02 1 87.12 102 LYS A O 1
ATOM 812 N N . GLN A 1 103 ? -38.469 9.062 -4.312 1 88.38 103 GLN A N 1
ATOM 813 C CA . GLN A 1 103 ? -37.781 9.93 -3.361 1 88.38 103 GLN A CA 1
ATOM 814 C C . GLN A 1 103 ? -37.125 9.109 -2.242 1 88.38 103 GLN A C 1
ATOM 816 O O . GLN A 1 103 ? -36.031 9.406 -1.823 1 88.38 103 GLN A O 1
ATOM 821 N N . GLN A 1 104 ? -37.844 8.188 -1.78 1 89.81 104 GLN A N 1
ATOM 822 C CA . GLN A 1 104 ? -37.312 7.332 -0.729 1 89.81 104 GLN A CA 1
ATOM 823 C C . GLN A 1 104 ? -36.094 6.555 -1.228 1 89.81 104 GLN A C 1
ATOM 825 O O . GLN A 1 104 ? -35.094 6.395 -0.5 1 89.81 104 GLN A O 1
ATOM 830 N N . GLN A 1 105 ? -36.156 6.098 -2.439 1 93.19 105 GLN A N 1
ATOM 831 C CA . GLN A 1 105 ? -35.031 5.426 -3.057 1 93.19 105 GLN A CA 1
ATOM 832 C C . GLN A 1 105 ? -33.812 6.344 -3.117 1 93.19 105 GLN A C 1
ATOM 834 O O . GLN A 1 105 ? -32.688 5.93 -2.789 1 93.19 105 GLN A O 1
ATOM 839 N N . LYS A 1 106 ? -34.094 7.516 -3.535 1 93.06 106 LYS A N 1
ATOM 840 C CA . LYS A 1 106 ? -33.031 8.508 -3.66 1 93.06 106 LYS A CA 1
ATOM 841 C C . LYS A 1 106 ? -32.375 8.781 -2.309 1 93.06 106 LYS A C 1
ATOM 843 O O . LYS A 1 106 ? -31.156 8.859 -2.209 1 93.06 106 LYS A O 1
ATOM 848 N N . GLU A 1 107 ? -33.188 8.914 -1.305 1 93.62 107 GLU A N 1
ATOM 849 C CA . GLU A 1 107 ? -32.656 9.195 0.035 1 93.62 107 GLU A CA 1
ATOM 850 C C . GLU A 1 107 ? -31.797 8.047 0.545 1 93.62 107 GLU A C 1
ATOM 852 O O . GLU A 1 107 ? -30.734 8.281 1.137 1 93.62 107 GLU A O 1
ATOM 857 N N . LEU A 1 108 ? -32.25 6.883 0.334 1 95.12 108 LEU A N 1
ATOM 858 C CA . LEU A 1 108 ? -31.484 5.723 0.764 1 95.12 108 LEU A CA 1
ATOM 859 C C . LEU A 1 108 ? -30.156 5.637 0.012 1 95.12 108 LEU A C 1
ATOM 861 O O . LEU A 1 108 ? -29.125 5.297 0.598 1 95.12 108 LEU A O 1
ATOM 865 N N . ARG A 1 109 ? -30.188 5.965 -1.243 1 96.94 109 ARG A N 1
ATOM 866 C CA . ARG A 1 109 ? -28.953 5.992 -2.033 1 96.94 109 ARG A CA 1
ATOM 867 C C . ARG A 1 109 ? -28 7.062 -1.524 1 96.94 109 ARG A C 1
ATOM 869 O O . ARG A 1 109 ? -26.781 6.883 -1.562 1 96.94 109 ARG A O 1
ATOM 876 N N . GLN A 1 110 ? -28.562 8.141 -1.094 1 96.62 110 GLN A N 1
ATOM 877 C CA . GLN A 1 110 ? -27.75 9.211 -0.544 1 96.62 110 GLN A CA 1
ATOM 878 C C . GLN A 1 110 ? -27.031 8.766 0.727 1 96.62 110 GLN A C 1
ATOM 880 O O . GLN A 1 110 ? -25.859 9.094 0.936 1 96.62 110 GLN A O 1
ATOM 885 N N . PHE A 1 111 ? -27.719 8.008 1.553 1 96.5 111 PHE A N 1
ATOM 886 C CA . PHE A 1 111 ? -27.078 7.473 2.748 1 96.5 111 PHE A CA 1
ATOM 887 C C . PHE A 1 111 ? -25.953 6.512 2.377 1 96.5 111 PHE A C 1
ATOM 889 O O . PHE A 1 111 ? -24.922 6.48 3.037 1 96.5 111 PHE A O 1
ATOM 896 N N . LEU A 1 112 ? -26.172 5.746 1.355 1 97.5 112 LEU A N 1
ATOM 897 C CA . LEU A 1 112 ? -25.141 4.852 0.841 1 97.5 112 LEU A CA 1
ATOM 898 C C . LEU A 1 112 ? -23.906 5.641 0.383 1 97.5 112 LEU A C 1
ATOM 900 O O . LEU A 1 112 ? -22.781 5.293 0.72 1 97.5 112 LEU A O 1
ATOM 904 N N . VAL A 1 113 ? -24.156 6.695 -0.328 1 97.56 113 VAL A N 1
ATOM 905 C CA . VAL A 1 113 ? -23.078 7.52 -0.859 1 97.56 113 VAL A CA 1
ATOM 906 C C . VAL A 1 113 ? -22.344 8.219 0.287 1 97.56 113 VAL A C 1
ATOM 908 O O . VAL A 1 113 ? -21.125 8.383 0.249 1 97.56 113 VAL A O 1
ATOM 911 N N . ASP A 1 114 ? -23.062 8.633 1.321 1 97.44 114 ASP A N 1
ATOM 912 C CA . ASP A 1 114 ? -22.438 9.219 2.506 1 97.44 114 ASP A CA 1
ATOM 913 C C . ASP A 1 114 ? -21.422 8.258 3.117 1 97.44 114 ASP A C 1
ATOM 915 O O . ASP A 1 114 ? -20.359 8.688 3.566 1 97.44 114 ASP A O 1
ATOM 919 N N . TRP A 1 115 ? -21.812 7.031 3.129 1 97.25 115 TRP A N 1
ATOM 920 C CA . TRP A 1 115 ? -20.906 6.016 3.654 1 97.25 115 TRP A CA 1
ATOM 921 C C . TRP A 1 115 ? -19.672 5.891 2.773 1 97.25 115 TRP A C 1
ATOM 923 O O . TRP A 1 115 ? -18.547 5.844 3.279 1 97.25 115 TRP A O 1
ATOM 933 N N . ILE A 1 116 ? -19.812 5.871 1.483 1 96.38 116 ILE A N 1
ATOM 934 C CA . ILE A 1 116 ? -18.719 5.762 0.535 1 96.38 116 ILE A CA 1
ATOM 935 C C . ILE A 1 116 ? -17.766 6.945 0.712 1 96.38 116 ILE A C 1
ATOM 937 O O . ILE A 1 116 ? -16.547 6.77 0.73 1 96.38 116 ILE A O 1
ATOM 941 N N . ILE A 1 117 ? -18.297 8.078 0.927 1 96.56 117 ILE A N 1
ATOM 942 C CA . ILE A 1 117 ? -17.5 9.305 1.069 1 96.56 117 ILE A CA 1
ATOM 943 C C . ILE A 1 117 ? -16.797 9.305 2.424 1 96.56 117 ILE A C 1
ATOM 945 O O . ILE A 1 117 ? -15.586 9.539 2.5 1 96.56 117 ILE A O 1
ATOM 949 N N . SER A 1 118 ? -17.531 9.031 3.447 1 95.5 118 SER A N 1
ATOM 950 C CA . SER A 1 118 ? -17.016 9.117 4.809 1 95.5 118 SER A CA 1
ATOM 951 C C . SER A 1 118 ? -15.852 8.148 5.016 1 95.5 118 SER A C 1
ATOM 953 O O . SER A 1 118 ? -14.852 8.5 5.641 1 95.5 118 SER A O 1
ATOM 955 N N . ASP A 1 119 ? -16.016 6.949 4.477 1 93.06 119 ASP A N 1
ATOM 956 C CA . ASP A 1 119 ? -15 5.926 4.703 1 93.06 119 ASP A CA 1
ATOM 957 C C . ASP A 1 119 ? -14.07 5.801 3.502 1 93.06 119 ASP A C 1
ATOM 959 O O . ASP A 1 119 ? -13.172 4.961 3.492 1 93.06 119 ASP A O 1
ATOM 963 N N . LEU A 1 120 ? -14.25 6.652 2.482 1 92.25 120 LEU A N 1
ATOM 964 C CA . LEU A 1 120 ? -13.438 6.684 1.271 1 92.25 120 LEU A CA 1
ATOM 965 C C . LEU A 1 120 ? -13.367 5.301 0.63 1 92.25 120 LEU A C 1
ATOM 967 O O . LEU A 1 120 ? -12.281 4.82 0.303 1 92.25 120 LEU A O 1
ATOM 971 N N . LEU A 1 121 ? -14.484 4.656 0.512 1 92.56 121 LEU A N 1
ATOM 972 C CA . LEU A 1 121 ? -14.562 3.352 -0.139 1 92.56 121 LEU A CA 1
ATOM 973 C C . LEU A 1 121 ? -14.5 3.496 -1.656 1 92.56 121 LEU A C 1
ATOM 975 O O . LEU A 1 121 ? -14.914 4.523 -2.203 1 92.56 121 LEU A O 1
ATOM 979 N N . PRO A 1 122 ? -13.992 2.436 -2.309 1 90.31 122 PRO A N 1
ATOM 980 C CA . PRO A 1 122 ? -14.125 2.451 -3.768 1 90.31 122 PRO A CA 1
ATOM 981 C C . PRO A 1 122 ? -15.578 2.459 -4.227 1 90.31 122 PRO A C 1
ATOM 983 O O . PRO A 1 122 ? -16.422 1.795 -3.623 1 90.31 122 PRO A O 1
ATOM 986 N N . ILE A 1 123 ? -15.852 3.18 -5.293 1 91.62 123 ILE A N 1
ATOM 987 C CA . ILE A 1 123 ? -17.203 3.268 -5.828 1 91.62 123 ILE A CA 1
ATOM 988 C C . ILE A 1 123 ? -17.688 1.883 -6.266 1 91.62 123 ILE A C 1
ATOM 990 O O . ILE A 1 123 ? -18.875 1.566 -6.172 1 91.62 123 ILE A O 1
ATOM 994 N N . HIS A 1 124 ? -16.75 1.048 -6.613 1 90.44 124 HIS A N 1
ATOM 995 C CA . HIS A 1 124 ? -17.047 -0.296 -7.102 1 90.44 124 HIS A CA 1
ATOM 996 C C . HIS A 1 124 ? -17.625 -1.168 -5.992 1 90.44 124 HIS A C 1
ATOM 998 O O . HIS A 1 124 ? -18.141 -2.256 -6.258 1 90.44 124 HIS A O 1
ATOM 1004 N N . THR A 1 125 ? -17.594 -0.716 -4.789 1 92.62 125 THR A N 1
ATOM 1005 C CA . THR A 1 125 ? -18.156 -1.442 -3.656 1 92.62 125 THR A CA 1
ATOM 1006 C C . THR A 1 125 ? -19.625 -1.805 -3.918 1 92.62 125 THR A C 1
ATOM 1008 O O . THR A 1 125 ? -20.094 -2.865 -3.5 1 92.62 125 THR A O 1
ATOM 1011 N N . VAL A 1 126 ? -20.359 -1.007 -4.652 1 95.19 126 VAL A N 1
ATOM 1012 C CA . VAL A 1 126 ? -21.797 -1.197 -4.875 1 95.19 126 VAL A CA 1
ATOM 1013 C C . VAL A 1 126 ? -22.016 -2.35 -5.855 1 95.19 126 VAL A C 1
ATOM 1015 O O . VAL A 1 126 ? -23.141 -2.842 -6 1 95.19 126 VAL A O 1
ATOM 1018 N N . GLN A 1 127 ? -20.969 -2.791 -6.469 1 93.25 127 GLN A N 1
ATOM 1019 C CA . GLN A 1 127 ? -21.078 -3.871 -7.441 1 93.25 127 GLN A CA 1
ATOM 1020 C C . GLN A 1 127 ? -20.766 -5.223 -6.805 1 93.25 127 GLN A C 1
ATOM 1022 O O . GLN A 1 127 ? -20.938 -6.266 -7.434 1 93.25 127 GLN A O 1
ATOM 1027 N N . SER A 1 128 ? -20.281 -5.195 -5.594 1 94.81 128 SER A N 1
ATOM 1028 C CA . SER A 1 128 ? -19.984 -6.438 -4.891 1 94.81 128 SER A CA 1
ATOM 1029 C C . SER A 1 128 ? -21.203 -7.332 -4.789 1 94.81 128 SER A C 1
ATOM 1031 O O . SER A 1 128 ? -22.25 -6.902 -4.297 1 94.81 128 SER A O 1
ATOM 1033 N N . GLU A 1 129 ? -21.094 -8.547 -5.238 1 93.88 129 GLU A N 1
ATOM 1034 C CA . GLU A 1 129 ? -22.219 -9.484 -5.227 1 93.88 129 GLU A CA 1
ATOM 1035 C C . GLU A 1 129 ? -22.656 -9.789 -3.799 1 93.88 129 GLU A C 1
ATOM 1037 O O . GLU A 1 129 ? -23.859 -9.805 -3.512 1 93.88 129 GLU A O 1
ATOM 1042 N N . ALA A 1 130 ? -21.703 -10.008 -2.941 1 95.06 130 ALA A N 1
ATOM 1043 C CA . ALA A 1 130 ? -22.031 -10.328 -1.555 1 95.06 130 ALA A CA 1
ATOM 1044 C C . ALA A 1 130 ? -22.688 -9.141 -0.861 1 95.06 130 ALA A C 1
ATOM 1046 O O . ALA A 1 130 ? -23.609 -9.328 -0.059 1 95.06 130 ALA A O 1
ATOM 1047 N N . PHE A 1 131 ? -22.266 -7.91 -1.157 1 96.75 131 PHE A N 1
ATOM 1048 C CA . PHE A 1 131 ? -22.875 -6.723 -0.577 1 96.75 131 PHE A CA 1
ATOM 1049 C C . PHE A 1 131 ? -24.312 -6.555 -1.069 1 96.75 131 PHE A C 1
ATOM 1051 O O . PHE A 1 131 ? -25.219 -6.273 -0.28 1 96.75 131 PHE A O 1
ATOM 1058 N N . ARG A 1 132 ? -24.453 -6.742 -2.299 1 95.19 132 ARG A N 1
ATOM 1059 C CA . ARG A 1 132 ? -25.781 -6.637 -2.887 1 95.19 132 ARG A CA 1
ATOM 1060 C C . ARG A 1 132 ? -26.734 -7.668 -2.287 1 95.19 132 ARG A C 1
ATOM 1062 O O . ARG A 1 132 ? -27.906 -7.367 -2.02 1 95.19 132 ARG A O 1
ATOM 1069 N N . ARG A 1 133 ? -26.25 -8.844 -2.098 1 94.69 133 ARG A N 1
ATOM 1070 C CA . ARG A 1 133 ? -27.062 -9.891 -1.484 1 94.69 133 ARG A CA 1
ATOM 1071 C C . ARG A 1 133 ? -27.453 -9.516 -0.061 1 94.69 133 ARG A C 1
ATOM 1073 O O . ARG A 1 133 ? -28.609 -9.695 0.34 1 94.69 133 ARG A O 1
ATOM 1080 N N . PHE A 1 134 ? -26.578 -8.984 0.698 1 96.31 134 PHE A N 1
ATOM 1081 C CA . PHE A 1 134 ? -26.844 -8.555 2.064 1 96.31 134 PHE A CA 1
ATOM 1082 C C . PHE A 1 134 ? -27.938 -7.484 2.094 1 96.31 134 PHE A C 1
ATOM 1084 O O . PHE A 1 134 ? -28.891 -7.594 2.859 1 96.31 134 PHE A O 1
ATOM 1091 N N . ILE A 1 135 ? -27.688 -6.508 1.205 1 96.5 135 ILE A N 1
ATOM 1092 C CA . ILE A 1 135 ? -28.641 -5.41 1.144 1 96.5 135 ILE A CA 1
ATOM 1093 C C . ILE A 1 135 ? -30 -5.938 0.685 1 96.5 135 ILE A C 1
ATOM 1095 O O . ILE A 1 135 ? -31.047 -5.523 1.202 1 96.5 135 ILE A O 1
ATOM 1099 N N . TYR A 1 136 ? -29.953 -6.828 -0.237 1 93.62 136 TYR A N 1
ATOM 1100 C CA . TYR A 1 136 ? -31.188 -7.418 -0.751 1 93.62 136 TYR A CA 1
ATOM 1101 C C . TYR A 1 136 ? -31.953 -8.133 0.355 1 93.62 136 TYR A C 1
ATOM 1103 O O . TYR A 1 136 ? -33.188 -8.008 0.453 1 93.62 136 TYR A O 1
ATOM 1111 N N . GLU A 1 137 ? -31.266 -8.859 1.169 1 91.88 137 GLU A N 1
ATOM 1112 C CA . GLU A 1 137 ? -31.891 -9.594 2.262 1 91.88 137 GLU A CA 1
ATOM 1113 C C . GLU A 1 137 ? -32.406 -8.641 3.342 1 91.88 137 GLU A C 1
ATOM 1115 O O . GLU A 1 137 ? -33.375 -8.945 4.027 1 91.88 137 GLU A O 1
ATOM 1120 N N . LEU A 1 138 ? -31.781 -7.559 3.465 1 91.81 138 LEU A N 1
ATOM 1121 C CA . LEU A 1 138 ? -32.188 -6.551 4.434 1 91.81 138 LEU A CA 1
ATOM 1122 C C . LEU A 1 138 ? -33.469 -5.832 3.953 1 91.81 138 LEU A C 1
ATOM 1124 O O . LEU A 1 138 ? -34.375 -5.586 4.738 1 91.81 138 LEU A O 1
ATOM 1128 N N . ASP A 1 139 ? -33.438 -5.445 2.678 1 90.81 139 ASP A N 1
ATOM 1129 C CA . ASP A 1 139 ? -34.531 -4.695 2.094 1 90.81 139 ASP A CA 1
ATOM 1130 C C . ASP A 1 139 ? -34.75 -5.07 0.628 1 90.81 139 ASP A C 1
ATOM 1132 O O . ASP A 1 139 ? -34.062 -4.547 -0.252 1 90.81 139 ASP A O 1
ATOM 1136 N N . LEU A 1 140 ? -35.75 -5.746 0.362 1 88 140 LEU A N 1
ATOM 1137 C CA . LEU A 1 140 ? -36.031 -6.273 -0.967 1 88 140 LEU A CA 1
ATOM 1138 C C . LEU A 1 140 ? -36.5 -5.16 -1.909 1 88 140 LEU A C 1
ATOM 1140 O O . LEU A 1 140 ? -36.438 -5.316 -3.131 1 88 140 LEU A O 1
ATOM 1144 N N . VAL A 1 141 ? -36.875 -4.074 -1.335 1 89.44 141 VAL A N 1
ATOM 1145 C CA . VAL A 1 141 ? -37.469 -3.008 -2.133 1 89.44 141 VAL A CA 1
ATOM 1146 C C . VAL A 1 141 ? -36.406 -2.047 -2.609 1 89.44 141 VAL A C 1
ATOM 1148 O O . VAL A 1 141 ? -36.531 -1.417 -3.66 1 89.44 141 VAL A O 1
ATOM 1151 N N . PHE A 1 142 ? -35.406 -1.972 -1.854 1 94.06 142 PHE A N 1
ATOM 1152 C CA . PHE A 1 142 ? -34.312 -1.047 -2.195 1 94.06 142 PHE A CA 1
ATOM 1153 C C . PHE A 1 142 ? -33.531 -1.551 -3.4 1 94.06 142 PHE A C 1
ATOM 1155 O O . PHE A 1 142 ? -33.125 -2.715 -3.443 1 94.06 142 PHE A O 1
ATOM 1162 N N . THR A 1 143 ? -33.312 -0.691 -4.359 1 92.69 143 THR A N 1
ATOM 1163 C CA . THR A 1 143 ? -32.531 -1.035 -5.547 1 92.69 143 THR A CA 1
ATOM 1164 C C . THR A 1 143 ? -31.125 -0.454 -5.465 1 92.69 143 THR A C 1
ATOM 1166 O O . THR A 1 143 ? -30.953 0.766 -5.434 1 92.69 143 THR A O 1
ATOM 1169 N N . MET A 1 144 ? -30.172 -1.333 -5.488 1 95 144 MET A N 1
ATOM 1170 C CA . MET A 1 144 ? -28.781 -0.91 -5.438 1 95 144 MET A CA 1
ATOM 1171 C C . MET A 1 144 ? -28.422 -0.095 -6.672 1 95 144 MET A C 1
ATOM 1173 O O . MET A 1 144 ? -28.734 -0.489 -7.797 1 95 144 MET A O 1
ATOM 1177 N N . PRO A 1 145 ? -27.797 1.013 -6.492 1 95.75 145 PRO A N 1
ATOM 1178 C CA . PRO A 1 145 ? -27.406 1.827 -7.645 1 95.75 145 PRO A CA 1
ATOM 1179 C C . PRO A 1 145 ? -26.188 1.266 -8.375 1 95.75 145 PRO A C 1
ATOM 1181 O O . PRO A 1 145 ? -25.422 0.485 -7.801 1 95.75 145 PRO A O 1
ATOM 1184 N N . CYS A 1 146 ? -26.031 1.664 -9.617 1 94.25 146 CYS A N 1
ATOM 1185 C CA . CYS A 1 146 ? -24.812 1.372 -10.359 1 94.25 146 CYS A CA 1
ATOM 1186 C C . CYS A 1 146 ? -23.734 2.414 -10.07 1 94.25 146 CYS A C 1
ATOM 1188 O O . CYS A 1 146 ? -24 3.402 -9.383 1 94.25 146 CYS A O 1
ATOM 1190 N N . GLU A 1 147 ? -22.609 2.191 -10.539 1 93.69 147 GLU A N 1
ATOM 1191 C CA . GLU A 1 147 ? -21.469 3.074 -10.266 1 93.69 147 GLU A CA 1
ATOM 1192 C C . GLU A 1 147 ? -21.719 4.477 -10.812 1 93.69 147 GLU A C 1
ATOM 1194 O O . GLU A 1 147 ? -21.375 5.469 -10.172 1 93.69 147 GLU A O 1
ATOM 1199 N N . GLU A 1 148 ? -22.312 4.527 -11.953 1 93.31 148 GLU A N 1
ATOM 1200 C CA . GLU A 1 148 ? -22.578 5.812 -12.594 1 93.31 148 GLU A CA 1
ATOM 1201 C C . GLU A 1 148 ? -23.531 6.66 -11.758 1 93.31 148 GLU A C 1
ATOM 1203 O O . GLU A 1 148 ? -23.344 7.871 -11.625 1 93.31 148 GLU A O 1
ATOM 1208 N N . THR A 1 149 ? -24.531 6.016 -11.258 1 95.62 149 THR A N 1
ATOM 1209 C CA . THR A 1 149 ? -25.484 6.715 -10.398 1 95.62 149 THR A CA 1
ATOM 1210 C C . THR A 1 149 ? -24.781 7.246 -9.148 1 95.62 149 THR A C 1
ATOM 1212 O O . THR A 1 149 ? -25.062 8.359 -8.703 1 95.62 149 THR A O 1
ATOM 1215 N N . VAL A 1 150 ? -23.938 6.457 -8.562 1 96.88 150 VAL A N 1
ATOM 1216 C CA . VAL A 1 150 ? -23.203 6.875 -7.383 1 96.88 150 VAL A CA 1
ATOM 1217 C C . VAL A 1 150 ? -22.359 8.102 -7.711 1 96.88 150 VAL A C 1
ATOM 1219 O O . VAL A 1 150 ? -22.328 9.078 -6.949 1 96.88 150 VAL A O 1
ATOM 1222 N N . ARG A 1 151 ? -21.656 8.094 -8.852 1 95.69 151 ARG A N 1
ATOM 1223 C CA . ARG A 1 151 ? -20.859 9.227 -9.289 1 95.69 151 ARG A CA 1
ATOM 1224 C C . ARG A 1 151 ? -21.703 10.484 -9.438 1 95.69 151 ARG A C 1
ATOM 1226 O O . ARG A 1 151 ? -21.281 11.578 -9.062 1 95.69 151 ARG A O 1
ATOM 1233 N N . LYS A 1 152 ? -22.828 10.266 -10 1 96.06 152 LYS A N 1
ATOM 1234 C CA . LYS A 1 152 ? -23.734 11.383 -10.18 1 96.06 152 LYS A CA 1
ATOM 1235 C C . LYS A 1 152 ? -24.141 11.984 -8.836 1 96.06 152 LYS A C 1
ATOM 1237 O O . LYS A 1 152 ? -24.188 13.203 -8.68 1 96.06 152 LYS A O 1
ATOM 1242 N N . ILE A 1 153 ? -24.469 11.164 -7.91 1 97.25 153 ILE A N 1
ATOM 1243 C CA . ILE A 1 153 ? -24.891 11.625 -6.59 1 97.25 153 ILE A CA 1
ATOM 1244 C C . ILE A 1 153 ? -23.734 12.359 -5.914 1 97.25 153 ILE A C 1
ATOM 1246 O O . ILE A 1 153 ? -23.953 13.367 -5.23 1 97.25 153 ILE A O 1
ATOM 1250 N N . ILE A 1 154 ? -22.516 11.914 -6.055 1 97.19 154 ILE A N 1
ATOM 1251 C CA . ILE A 1 154 ? -21.344 12.586 -5.5 1 97.19 154 ILE A CA 1
ATOM 1252 C C . ILE A 1 154 ? -21.203 13.969 -6.117 1 97.19 154 ILE A C 1
ATOM 1254 O O . ILE A 1 154 ? -20.953 14.953 -5.41 1 97.19 154 ILE A O 1
ATOM 1258 N N . HIS A 1 155 ? -21.359 14.047 -7.43 1 96.75 155 HIS A N 1
ATOM 1259 C CA . HIS A 1 155 ? -21.297 15.32 -8.133 1 96.75 155 HIS A CA 1
ATOM 1260 C C . HIS A 1 155 ? -22.375 16.281 -7.621 1 96.75 155 HIS A C 1
ATOM 1262 O O . HIS A 1 155 ? -22.094 17.469 -7.414 1 96.75 155 HIS A O 1
ATOM 1268 N N . GLU A 1 156 ? -23.547 15.742 -7.461 1 96.94 156 GLU A N 1
ATOM 1269 C CA . GLU A 1 156 ? -24.641 16.547 -6.953 1 96.94 156 GLU A CA 1
ATOM 1270 C C . GLU A 1 156 ? -24.359 17.031 -5.531 1 96.94 156 GLU A C 1
ATOM 1272 O O . GLU A 1 156 ? -24.656 18.188 -5.188 1 96.94 156 GLU A O 1
ATOM 1277 N N . ALA A 1 157 ? -23.828 16.156 -4.727 1 97.75 157 ALA A N 1
ATOM 1278 C CA . ALA A 1 157 ? -23.484 16.516 -3.354 1 97.75 157 ALA A CA 1
ATOM 1279 C C . ALA A 1 157 ? -22.453 17.641 -3.322 1 97.75 157 ALA A C 1
ATOM 1281 O O . ALA A 1 157 ? -22.562 18.578 -2.523 1 97.75 157 ALA A O 1
ATOM 1282 N N . TYR A 1 158 ? -21.484 17.547 -4.18 1 97.5 158 TYR A N 1
ATOM 1283 C CA . TYR A 1 158 ? -20.453 18.578 -4.266 1 97.5 158 TYR A CA 1
ATOM 1284 C C . TYR A 1 158 ? -21.047 19.922 -4.68 1 97.5 158 TYR A C 1
ATOM 1286 O O . TYR A 1 158 ? -20.766 20.953 -4.066 1 97.5 158 TYR A O 1
ATOM 1294 N N . ASN A 1 159 ? -21.859 19.891 -5.699 1 96.88 159 ASN A N 1
ATOM 1295 C CA . ASN A 1 159 ? -22.453 21.094 -6.25 1 96.88 159 ASN A CA 1
ATOM 1296 C C . ASN A 1 159 ? -23.391 21.766 -5.25 1 96.88 159 ASN A C 1
ATOM 1298 O O . ASN A 1 159 ? -23.594 22.984 -5.305 1 96.88 159 ASN A O 1
ATOM 1302 N N . TYR A 1 160 ? -23.891 20.953 -4.402 1 97 160 TYR A N 1
ATOM 1303 C CA . TYR A 1 160 ? -24.766 21.5 -3.365 1 97 160 TYR A CA 1
ATOM 1304 C C . TYR A 1 160 ? -23.953 22.047 -2.201 1 97 160 TYR A C 1
ATOM 1306 O O . TYR A 1 160 ? -24.266 23.109 -1.666 1 97 160 TYR A O 1
ATOM 1314 N N . SER A 1 161 ? -22.953 21.375 -1.78 1 97.44 161 SER A N 1
ATOM 1315 C CA . SER A 1 161 ? -22.188 21.688 -0.581 1 97.44 161 SER A CA 1
ATOM 1316 C C . SER A 1 161 ? -21.25 22.875 -0.814 1 97.44 161 SER A C 1
ATOM 1318 O O . SER A 1 161 ? -21.078 23.719 0.068 1 97.44 161 SER A O 1
ATOM 1320 N N . PHE A 1 162 ? -20.672 22.984 -2.004 1 97.25 162 PHE A N 1
ATOM 1321 C CA . PHE A 1 162 ? -19.641 23.969 -2.287 1 97.25 162 PHE A CA 1
ATOM 1322 C C . PHE A 1 162 ? -20.188 25.391 -2.131 1 97.25 162 PHE A C 1
ATOM 1324 O O . PHE A 1 162 ? -19.641 26.188 -1.387 1 97.25 162 PHE A O 1
ATOM 1331 N N . PRO A 1 163 ? -21.328 25.734 -2.764 1 96.75 163 PRO A N 1
ATOM 1332 C CA . PRO A 1 163 ? -21.859 27.094 -2.594 1 96.75 163 PRO A CA 1
ATOM 1333 C C . PRO A 1 163 ? -22.234 27.391 -1.148 1 96.75 163 PRO A C 1
ATOM 1335 O O . PRO A 1 163 ? -22.109 28.547 -0.704 1 96.75 163 PRO A O 1
ATOM 1338 N N . GLN A 1 164 ? -22.656 26.422 -0.425 1 96.44 164 GLN A N 1
ATOM 1339 C CA . GLN A 1 164 ? -23.016 26.625 0.973 1 96.44 164 GLN A CA 1
ATOM 1340 C C . GLN A 1 164 ? -21.781 26.969 1.816 1 96.44 164 GLN A C 1
ATOM 1342 O O . GLN A 1 164 ? -21.828 27.875 2.645 1 96.44 164 GLN A O 1
ATOM 1347 N N . LEU A 1 165 ? -20.828 26.234 1.625 1 97.31 165 LEU A N 1
ATOM 1348 C CA . LEU A 1 165 ? -19.594 26.469 2.365 1 97.31 165 LEU A CA 1
ATOM 1349 C C . LEU A 1 165 ? -18.984 27.812 1.974 1 97.31 165 LEU A C 1
ATOM 1351 O O . LEU A 1 165 ? -18.453 28.531 2.824 1 97.31 165 LEU A O 1
ATOM 1355 N N . LYS A 1 166 ? -19.016 28.094 0.682 1 97.19 166 LYS A N 1
ATOM 1356 C CA . LYS A 1 166 ? -18.547 29.375 0.185 1 97.19 166 LYS A CA 1
ATOM 1357 C C . LYS A 1 166 ? -19.266 30.531 0.866 1 97.19 166 LYS A C 1
ATOM 1359 O O . LYS A 1 166 ? -18.641 31.5 1.308 1 97.19 166 LYS A O 1
ATOM 1364 N N . ASP A 1 167 ? -20.547 30.406 0.958 1 96.06 167 ASP A N 1
ATOM 1365 C CA . ASP A 1 167 ? -21.359 31.422 1.608 1 96.06 167 ASP A CA 1
ATOM 1366 C C . ASP A 1 167 ? -21.031 31.516 3.098 1 96.06 167 ASP A C 1
ATOM 1368 O O . ASP A 1 167 ? -20.953 32.625 3.646 1 96.06 167 ASP A O 1
ATOM 1372 N N . MET A 1 168 ? -20.938 30.406 3.711 1 95.75 168 MET A N 1
ATOM 1373 C CA . MET A 1 168 ? -20.594 30.375 5.129 1 95.75 168 MET A CA 1
ATOM 1374 C C . MET A 1 168 ? -19.281 31.078 5.391 1 95.75 168 MET A C 1
ATOM 1376 O O . MET A 1 168 ? -19.156 31.859 6.348 1 95.75 168 MET A O 1
ATOM 1380 N N . LEU A 1 169 ? -18.312 30.812 4.598 1 96.25 169 LEU A N 1
ATOM 1381 C CA . LEU A 1 169 ? -17 31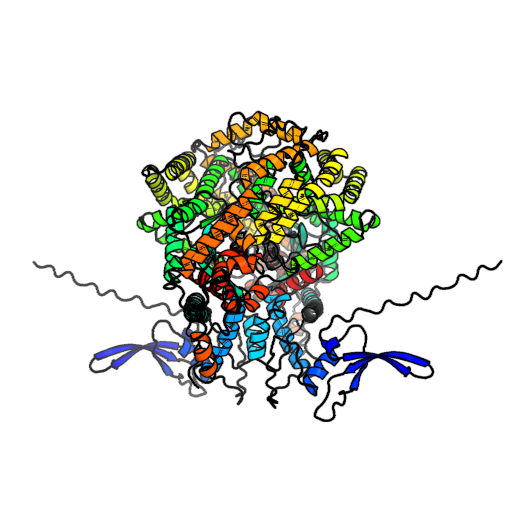.422 4.742 1 96.25 169 LEU A CA 1
ATOM 1382 C C . LEU A 1 169 ? -17.062 32.938 4.512 1 96.25 169 LEU A C 1
ATOM 1384 O O . LEU A 1 169 ? -16.438 33.688 5.23 1 96.25 169 LEU A O 1
ATOM 1388 N N . SER A 1 170 ? -17.828 33.312 3.545 1 93.75 170 SER A N 1
ATOM 1389 C CA . SER A 1 170 ? -17.984 34.719 3.211 1 93.75 170 SER A CA 1
ATOM 1390 C C . SER A 1 170 ? -18.625 35.5 4.355 1 93.75 170 SER A C 1
ATOM 1392 O O . SER A 1 170 ? -18.219 36.625 4.656 1 93.75 170 SER A O 1
ATOM 1394 N N . VAL A 1 171 ? -19.5 34.844 5.027 1 93.44 171 VAL A N 1
ATOM 1395 C CA . VAL A 1 171 ? -20.281 35.531 6.059 1 93.44 171 VAL A CA 1
ATOM 1396 C C . VAL A 1 171 ? -19.547 35.438 7.395 1 93.44 171 VAL A C 1
ATOM 1398 O O . VAL A 1 171 ? -19.484 36.406 8.141 1 93.44 171 VAL A O 1
ATOM 1401 N N . GLN A 1 172 ? -18.984 34.375 7.672 1 94.06 172 GLN A N 1
ATOM 1402 C CA . GLN A 1 172 ? -18.469 34.094 9.016 1 94.06 172 GLN A CA 1
ATOM 1403 C C . GLN A 1 172 ? -17.031 34.594 9.164 1 94.06 172 GLN A C 1
ATOM 1405 O O . GLN A 1 172 ? -16.594 34.938 10.266 1 94.06 172 GLN A O 1
ATOM 1410 N N . ALA A 1 173 ? -16.312 34.656 8.125 1 95.38 173 ALA A N 1
ATOM 1411 C CA . ALA A 1 173 ? -14.891 34.938 8.234 1 95.38 173 ALA A CA 1
ATOM 1412 C C . ALA A 1 173 ? -14.586 36.375 7.871 1 95.38 173 ALA A C 1
ATOM 1414 O O . ALA A 1 173 ? -14.93 36.844 6.781 1 95.38 173 ALA A O 1
ATOM 1415 N N . THR A 1 174 ? -14.016 37.062 8.766 1 93.75 174 THR A N 1
ATOM 1416 C CA . THR A 1 174 ? -13.516 38.375 8.477 1 93.75 174 THR A CA 1
ATOM 1417 C C . THR A 1 174 ? -12.102 38.344 7.914 1 93.75 174 THR A C 1
ATOM 1419 O O . THR A 1 174 ? -11.719 39.188 7.102 1 93.75 174 THR A O 1
ATOM 1422 N N . SER A 1 175 ? -11.375 37.438 8.375 1 95.5 175 SER A N 1
ATOM 1423 C CA . SER A 1 175 ? -10.031 37.125 7.91 1 95.5 175 SER A CA 1
ATOM 1424 C C . SER A 1 175 ? -9.789 35.625 7.863 1 95.5 175 SER A C 1
ATOM 1426 O O . SER A 1 175 ? -10.391 34.875 8.625 1 95.5 175 SER A O 1
ATOM 1428 N N . VAL A 1 176 ? -8.977 35.25 6.891 1 97.12 176 VAL A N 1
ATOM 1429 C CA . VAL A 1 176 ? -8.719 33.812 6.734 1 97.12 176 VAL A CA 1
ATOM 1430 C C . VAL A 1 176 ? -7.219 33.562 6.672 1 97.12 176 VAL A C 1
ATOM 1432 O O . VAL A 1 176 ? -6.469 34.375 6.113 1 97.12 176 VAL A O 1
ATOM 1435 N N . SER A 1 177 ? -6.82 32.531 7.301 1 97.31 177 SER A N 1
ATOM 1436 C CA . SER A 1 177 ? -5.457 32.031 7.176 1 97.31 177 SER A CA 1
ATOM 1437 C C . SER A 1 177 ? -5.43 30.703 6.418 1 97.31 177 SER A C 1
ATOM 1439 O O . SER A 1 177 ? -6.332 29.891 6.562 1 97.31 177 SER A O 1
ATOM 1441 N N . LEU A 1 178 ? -4.387 30.516 5.609 1 97.88 178 LEU A N 1
ATOM 1442 C CA . LEU A 1 178 ? -4.34 29.328 4.773 1 97.88 178 LEU A CA 1
ATOM 1443 C C . LEU A 1 178 ? -3.135 28.453 5.129 1 97.88 178 LEU A C 1
ATOM 1445 O O . LEU A 1 178 ? -2.152 28.953 5.684 1 97.88 178 LEU A O 1
ATOM 1449 N N . THR A 1 179 ? -3.268 27.219 4.922 1 97.06 179 THR A N 1
ATOM 1450 C CA . THR A 1 179 ? -2.146 26.297 4.816 1 97.06 179 THR A CA 1
ATOM 1451 C C . THR A 1 179 ? -2.107 25.656 3.436 1 97.06 179 THR A C 1
ATOM 1453 O O . THR A 1 179 ? -3.152 25.406 2.832 1 97.06 179 THR A O 1
ATOM 1456 N N . MET A 1 180 ? -0.959 25.453 2.914 1 95.56 180 MET A N 1
ATOM 1457 C CA . MET A 1 180 ? -0.858 24.812 1.607 1 95.56 180 MET A CA 1
ATOM 1458 C C . MET A 1 180 ? 0.389 23.938 1.526 1 95.56 180 MET A C 1
ATOM 1460 O O . MET A 1 180 ? 1.397 24.219 2.172 1 95.56 180 MET A O 1
ATOM 1464 N N . ASP A 1 181 ? 0.274 22.922 0.834 1 94 181 ASP A N 1
ATOM 1465 C CA . ASP A 1 181 ? 1.365 21.984 0.593 1 94 181 ASP A CA 1
ATOM 1466 C C . ASP A 1 181 ? 1.165 21.234 -0.724 1 94 181 ASP A C 1
ATOM 1468 O O . ASP A 1 181 ? 0.04 21.125 -1.217 1 94 181 ASP A O 1
ATOM 1472 N N . LEU A 1 182 ? 2.27 20.875 -1.284 1 91.75 182 LEU A N 1
ATOM 1473 C CA . LEU A 1 182 ? 2.234 20.062 -2.498 1 91.75 182 LEU A CA 1
ATOM 1474 C C . LEU A 1 182 ? 2.441 18.594 -2.178 1 91.75 182 LEU A C 1
ATOM 1476 O O . LEU A 1 182 ? 3.336 18.234 -1.404 1 91.75 182 LEU A O 1
ATOM 1480 N N . TRP A 1 183 ? 1.572 17.766 -2.744 1 88.88 183 TRP A N 1
ATOM 1481 C CA . TRP A 1 183 ? 1.62 16.328 -2.51 1 88.88 183 TRP A CA 1
ATOM 1482 C C . TRP A 1 183 ? 1.737 15.562 -3.826 1 88.88 183 TRP A C 1
ATOM 1484 O O . TRP A 1 183 ? 1.012 15.852 -4.781 1 88.88 183 TRP A O 1
ATOM 1494 N N . THR A 1 184 ? 2.654 14.664 -3.852 1 83 184 THR A N 1
ATOM 1495 C CA . THR A 1 184 ? 2.777 13.789 -5.012 1 83 184 THR A CA 1
ATOM 1496 C C . THR A 1 184 ? 2.125 12.43 -4.738 1 83 184 THR A C 1
ATOM 1498 O O . THR A 1 184 ? 2.551 11.703 -3.84 1 83 184 THR A O 1
ATOM 1501 N N . ALA A 1 185 ? 1.15 12.125 -5.449 1 81.75 185 ALA A N 1
ATOM 1502 C CA . ALA A 1 185 ? 0.418 10.867 -5.289 1 81.75 185 ALA A CA 1
ATOM 1503 C C . ALA A 1 185 ? 1.21 9.695 -5.855 1 81.75 185 ALA A C 1
ATOM 1505 O O . ALA A 1 185 ? 2.244 9.883 -6.496 1 81.75 185 ALA A O 1
ATOM 1506 N N . ARG A 1 186 ? 0.721 8.453 -5.504 1 70.5 186 ARG A N 1
ATOM 1507 C CA . ARG A 1 186 ? 1.369 7.219 -5.941 1 70.5 186 ARG A CA 1
ATOM 1508 C C . ARG A 1 186 ? 1.42 7.137 -7.465 1 70.5 186 ARG A C 1
ATOM 1510 O O . ARG A 1 186 ? 2.334 6.531 -8.031 1 70.5 186 ARG A O 1
ATOM 1517 N N . ASN A 1 187 ? 0.438 7.727 -8.086 1 65.19 187 ASN A N 1
ATOM 1518 C CA . ASN A 1 187 ? 0.417 7.734 -9.539 1 65.19 187 ASN A CA 1
ATOM 1519 C C . ASN A 1 187 ? 1.291 8.852 -10.109 1 65.19 187 ASN A C 1
ATOM 1521 O O . ASN A 1 187 ? 1.167 9.203 -11.281 1 65.19 187 ASN A O 1
ATOM 1525 N N . ARG A 1 188 ? 1.995 9.609 -9.156 1 69.19 188 ARG A N 1
ATOM 1526 C CA . ARG A 1 188 ? 3.029 10.578 -9.5 1 69.19 188 ARG A CA 1
ATOM 1527 C C . ARG A 1 188 ? 2.412 11.906 -9.93 1 69.19 188 ARG A C 1
ATOM 1529 O O . ARG A 1 188 ? 3.072 12.727 -10.578 1 69.19 188 ARG A O 1
ATOM 1536 N N . GLN A 1 189 ? 1.197 12.008 -9.703 1 78.19 189 GLN A N 1
ATOM 1537 C CA . GLN A 1 189 ? 0.533 13.281 -9.93 1 78.19 189 GLN A CA 1
ATOM 1538 C C . GLN A 1 189 ? 0.708 14.211 -8.734 1 78.19 189 GLN A C 1
ATOM 1540 O O . GLN A 1 189 ? 0.674 13.766 -7.582 1 78.19 189 GLN A O 1
ATOM 1545 N N . GLY A 1 190 ? 0.986 15.453 -9.102 1 85.81 190 GLY A N 1
ATOM 1546 C CA . GLY A 1 190 ? 1.129 16.453 -8.047 1 85.81 190 GLY A CA 1
ATOM 1547 C C . GLY A 1 190 ? -0.172 17.156 -7.715 1 85.81 190 GLY A C 1
ATOM 1548 O O . GLY A 1 190 ? -0.923 17.531 -8.617 1 85.81 190 GLY A O 1
ATOM 1549 N N . TYR A 1 191 ? -0.478 17.25 -6.441 1 91.44 191 TYR A N 1
ATOM 1550 C CA . TYR A 1 191 ? -1.692 17.922 -5.984 1 91.44 191 TYR A CA 1
ATOM 1551 C C . TYR A 1 191 ? -1.365 19.016 -4.984 1 91.44 191 TYR A C 1
ATOM 1553 O O . TYR A 1 191 ? -0.51 18.844 -4.113 1 91.44 191 TYR A O 1
ATOM 1561 N N . LEU A 1 192 ? -1.991 20.109 -5.195 1 95.25 192 LEU A N 1
ATOM 1562 C CA . LEU A 1 192 ? -1.9 21.203 -4.234 1 95.25 192 LEU A CA 1
ATOM 1563 C C . LEU A 1 192 ? -3.066 21.172 -3.252 1 95.25 192 LEU A C 1
ATOM 1565 O O . LEU A 1 192 ? -4.227 21.297 -3.654 1 95.25 192 LEU A O 1
ATOM 1569 N N . GLY A 1 193 ? -2.746 20.906 -1.972 1 96.31 193 GLY A N 1
ATOM 1570 C CA . GLY A 1 193 ? -3.76 20.953 -0.931 1 96.31 193 GLY A CA 1
ATOM 1571 C C . GLY A 1 193 ? -3.838 22.312 -0.248 1 96.31 193 GLY A C 1
ATOM 1572 O O . GLY A 1 193 ? -2.822 22.844 0.197 1 96.31 193 GLY A O 1
ATOM 1573 N N . VAL A 1 194 ? -5.047 22.875 -0.226 1 97.56 194 VAL A N 1
ATOM 1574 C CA . VAL A 1 194 ? -5.246 24.188 0.386 1 97.56 194 VAL A CA 1
ATOM 1575 C C . VAL A 1 194 ? -6.34 24.094 1.445 1 97.56 194 VAL A C 1
ATOM 1577 O O . VAL A 1 194 ? -7.457 23.656 1.159 1 97.56 194 VAL A O 1
ATOM 1580 N N . THR A 1 195 ? -6.039 24.484 2.646 1 97.25 195 THR A N 1
ATOM 1581 C CA . THR A 1 195 ? -6.996 24.547 3.746 1 97.25 195 THR A CA 1
ATOM 1582 C C . THR A 1 195 ? -7.082 25.953 4.309 1 97.25 195 THR A C 1
ATOM 1584 O O . THR A 1 195 ? -6.152 26.75 4.156 1 97.25 195 THR A O 1
ATOM 1587 N N . CYS A 1 196 ? -8.164 26.234 4.867 1 96.75 196 CYS A N 1
ATOM 1588 C CA . CYS A 1 196 ? -8.367 27.562 5.441 1 96.75 196 CYS A CA 1
ATOM 1589 C C . CYS A 1 196 ? -8.836 27.469 6.891 1 96.75 196 CYS A C 1
ATOM 1591 O O . CYS A 1 196 ? -9.594 26.547 7.238 1 96.75 196 CYS A O 1
ATOM 1593 N N . SER A 1 197 ? -8.32 28.297 7.73 1 97 197 SER A N 1
ATOM 1594 C CA . SER A 1 197 ? -8.773 28.438 9.109 1 97 197 SER A CA 1
ATOM 1595 C C . SER A 1 197 ? -9.258 29.844 9.398 1 97 197 SER A C 1
ATOM 1597 O O . SER A 1 197 ? -8.711 30.812 8.875 1 97 197 SER A O 1
ATOM 1599 N N . TYR A 1 198 ? -10.273 29.969 10.141 1 97.06 198 TYR A N 1
ATOM 1600 C CA . TYR A 1 198 ? -10.836 31.25 10.555 1 97.06 198 TYR A CA 1
ATOM 1601 C C . TYR A 1 198 ? -11.594 31.125 11.867 1 97.06 198 TYR A C 1
ATOM 1603 O O . TYR A 1 198 ? -11.867 30 12.32 1 97.06 198 TYR A O 1
ATOM 1611 N N . ILE A 1 199 ? -11.773 32.219 12.516 1 97.12 199 ILE A N 1
ATOM 1612 C CA . ILE A 1 199 ? -12.586 32.281 13.727 1 97.12 199 ILE A CA 1
ATOM 1613 C C . ILE A 1 199 ? -13.961 32.844 13.406 1 97.12 199 ILE A C 1
ATOM 1615 O O . ILE A 1 199 ? -14.062 33.969 12.875 1 97.12 199 ILE A O 1
ATOM 1619 N N . ASN A 1 200 ? -14.984 32.125 13.711 1 95.5 200 ASN A N 1
ATOM 1620 C CA . ASN A 1 200 ? -16.328 32.562 13.336 1 95.5 200 ASN A CA 1
ATOM 1621 C C . ASN A 1 200 ? -16.906 33.562 14.328 1 95.5 200 ASN A C 1
ATOM 1623 O O . ASN A 1 200 ? -16.203 34.031 15.219 1 95.5 200 ASN A O 1
ATOM 1627 N N . GLN A 1 201 ? -18.188 33.875 14.195 1 92.94 201 GLN A N 1
ATOM 1628 C CA . GLN A 1 201 ? -18.844 34.906 15.008 1 92.94 201 GLN A CA 1
ATOM 1629 C C . GLN A 1 201 ? -18.953 34.469 16.469 1 92.94 201 GLN A C 1
ATOM 1631 O O . GLN A 1 201 ? -18.938 35.281 17.375 1 92.94 201 GLN A O 1
ATOM 1636 N N . SER A 1 202 ? -18.938 33.156 16.688 1 93.44 202 SER A N 1
ATOM 1637 C CA . SER A 1 202 ? -18.984 32.625 18.031 1 93.44 202 SER A CA 1
ATOM 1638 C C . SER A 1 202 ? -17.578 32.375 18.594 1 93.44 202 SER A C 1
ATOM 1640 O O . SER A 1 202 ? -17.422 31.688 19.594 1 93.44 202 SER A O 1
ATOM 1642 N N . PHE A 1 203 ? -16.609 32.875 17.875 1 95.31 203 PHE A N 1
ATOM 1643 C CA . PHE A 1 203 ? -15.188 32.812 18.219 1 95.31 203 PHE A CA 1
ATOM 1644 C C . PHE A 1 203 ? -14.719 31.375 18.297 1 95.31 203 PHE A C 1
ATOM 1646 O O . PHE A 1 203 ? -13.969 31 19.203 1 95.31 203 PHE A O 1
ATOM 1653 N N . LYS A 1 204 ? -15.281 30.578 17.453 1 94.81 204 LYS A N 1
ATOM 1654 C CA . LYS A 1 204 ? -14.82 29.203 17.281 1 94.81 204 LYS A CA 1
ATOM 1655 C C . LYS A 1 204 ? -13.867 29.094 16.094 1 94.81 204 LYS A C 1
ATOM 1657 O O . LYS A 1 204 ? -14.094 29.688 15.047 1 94.81 204 LYS A O 1
ATOM 1662 N N . LEU A 1 205 ? -12.812 28.406 16.391 1 96 205 LEU A N 1
ATOM 1663 C CA . LEU A 1 205 ? -11.852 28.156 15.32 1 96 205 LEU A CA 1
ATOM 1664 C C . LEU A 1 205 ? -12.375 27.125 14.344 1 96 205 LEU A C 1
ATOM 1666 O O . LEU A 1 205 ? -12.688 25.984 14.742 1 96 205 LEU A O 1
ATOM 1670 N N . CYS A 1 206 ? -12.516 27.5 13.062 1 95.44 206 CYS A N 1
ATOM 1671 C CA . CYS A 1 206 ? -13.039 26.641 12.023 1 95.44 206 CYS A CA 1
ATOM 1672 C C . CYS A 1 206 ? -11.992 26.359 10.953 1 95.44 206 CYS A C 1
ATOM 1674 O O . CYS A 1 206 ? -11.125 27.203 10.703 1 95.44 206 CYS A O 1
ATOM 1676 N N . GLU A 1 207 ? -12.055 25.172 10.414 1 96.12 207 GLU A N 1
ATOM 1677 C CA . GLU A 1 207 ? -11.133 24.781 9.359 1 96.12 207 GLU A CA 1
ATOM 1678 C C . GLU A 1 207 ? -11.883 24.172 8.172 1 96.12 207 GLU A C 1
ATOM 1680 O O . GLU A 1 207 ? -12.703 23.281 8.336 1 96.12 207 GLU A O 1
ATOM 1685 N N . PHE A 1 208 ? -11.648 24.734 6.941 1 96 208 PHE A N 1
ATOM 1686 C CA . PHE A 1 208 ? -12.203 24.203 5.699 1 96 208 PHE A CA 1
ATOM 1687 C C . PHE A 1 208 ? -11.086 23.688 4.793 1 96 208 PHE A C 1
ATOM 1689 O O . PHE A 1 208 ? -9.984 24.234 4.781 1 96 208 PHE A O 1
ATOM 1696 N N . THR A 1 209 ? -11.414 22.625 4.141 1 97.06 209 THR A N 1
ATOM 1697 C CA . THR A 1 209 ? -10.609 22.266 2.979 1 97.06 209 THR A CA 1
ATOM 1698 C C . THR A 1 209 ? -11.125 22.969 1.727 1 97.06 209 THR A C 1
ATOM 1700 O O . THR A 1 209 ? -12.25 22.734 1.287 1 97.06 209 THR A O 1
ATOM 1703 N N . LEU A 1 210 ? -10.312 23.797 1.222 1 97.75 210 LEU A N 1
ATOM 1704 C CA . LEU A 1 210 ? -10.75 24.578 0.064 1 97.75 210 LEU A CA 1
ATOM 1705 C C . LEU A 1 210 ? -10.656 23.734 -1.21 1 97.75 210 LEU A C 1
ATOM 1707 O O . LEU A 1 210 ? -11.578 23.734 -2.025 1 97.75 210 LEU A O 1
ATOM 1711 N N . ASP A 1 211 ? -9.508 23.094 -1.327 1 96.38 211 ASP A N 1
ATOM 1712 C CA . ASP A 1 211 ? -9.328 22.359 -2.574 1 96.38 211 ASP A CA 1
ATOM 1713 C C . ASP A 1 211 ? -8.141 21.406 -2.479 1 96.38 211 ASP A C 1
ATOM 1715 O O . ASP A 1 211 ? -7.297 21.547 -1.595 1 96.38 211 ASP A O 1
ATOM 1719 N N . ILE A 1 212 ? -8.164 20.406 -3.211 1 95.69 212 ILE A N 1
ATOM 1720 C CA . ILE A 1 212 ? -7.031 19.562 -3.564 1 95.69 212 ILE A CA 1
ATOM 1721 C C . ILE A 1 212 ? -6.883 19.5 -5.082 1 95.69 212 ILE A C 1
ATOM 1723 O O . ILE A 1 212 ? -7.453 18.625 -5.738 1 95.69 212 ILE A O 1
ATOM 1727 N N . ALA A 1 213 ? -6.113 20.359 -5.578 1 94.19 213 ALA A N 1
ATOM 1728 C CA . ALA A 1 213 ? -6.098 20.625 -7.016 1 94.19 213 ALA A CA 1
ATOM 1729 C C . ALA A 1 213 ? -4.906 19.953 -7.688 1 94.19 213 ALA A C 1
ATOM 1731 O O . ALA A 1 213 ? -3.791 19.984 -7.16 1 94.19 213 ALA A O 1
ATOM 1732 N N . TYR A 1 214 ? -5.203 19.406 -8.805 1 89.31 214 TYR A N 1
ATOM 1733 C CA . TYR A 1 214 ? -4.137 18.844 -9.625 1 89.31 214 TYR A CA 1
ATOM 1734 C C . TYR A 1 214 ? -3.256 19.953 -10.203 1 89.31 214 TYR A C 1
ATOM 1736 O O . TYR A 1 214 ? -3.76 20.938 -10.75 1 89.31 214 TYR A O 1
ATOM 1744 N N . VAL A 1 215 ? -1.978 19.828 -9.938 1 88.69 215 VAL A N 1
ATOM 1745 C CA . VAL A 1 215 ? -1.013 20.781 -10.484 1 88.69 215 VAL A CA 1
ATOM 1746 C C . VAL A 1 215 ? -0.105 20.078 -11.492 1 88.69 215 VAL A C 1
ATOM 1748 O O . VAL A 1 215 ? 0.685 19.203 -11.117 1 88.69 215 VAL A O 1
ATOM 1751 N N . ARG A 1 216 ? -0.185 20.469 -12.641 1 79.75 216 ARG A N 1
ATOM 1752 C CA . ARG A 1 216 ? 0.634 19.875 -13.688 1 79.75 216 ARG A CA 1
ATOM 1753 C C . ARG A 1 216 ? 2.098 20.266 -13.531 1 79.75 216 ARG A C 1
ATOM 1755 O O . ARG A 1 216 ? 2.402 21.375 -13.086 1 79.75 216 ARG A O 1
ATOM 1762 N N . TYR A 1 217 ? 2.98 19.469 -13.906 1 75.19 217 TYR A N 1
ATOM 1763 C CA . TYR A 1 217 ? 4.406 19.766 -13.898 1 75.19 217 TYR A CA 1
ATOM 1764 C C . TYR A 1 217 ? 4.758 20.766 -15 1 75.19 217 TYR A C 1
ATOM 1766 O O . TYR A 1 217 ? 4.152 20.75 -16.078 1 75.19 217 TYR A O 1
ATOM 1774 N N . PRO A 1 218 ? 5.754 21.625 -14.734 1 78.69 218 PRO A N 1
ATOM 1775 C CA . PRO A 1 218 ? 6.602 21.781 -13.547 1 78.69 218 PRO A CA 1
ATOM 1776 C C . PRO A 1 218 ? 5.91 22.547 -12.422 1 78.69 218 PRO A C 1
ATOM 1778 O O . PRO A 1 218 ? 5.129 23.469 -12.688 1 78.69 218 PRO A O 1
ATOM 1781 N N . HIS A 1 219 ? 6.266 22.203 -11.281 1 84.44 219 HIS A N 1
ATOM 1782 C CA . HIS A 1 219 ? 5.699 22.844 -10.109 1 84.44 219 HIS A CA 1
ATOM 1783 C C . HIS A 1 219 ? 6.465 24.125 -9.758 1 84.44 219 HIS A C 1
ATOM 1785 O O . HIS A 1 219 ? 6.984 24.25 -8.648 1 84.44 219 HIS A O 1
ATOM 1791 N N . THR A 1 220 ? 6.441 25.031 -10.625 1 85.94 220 THR A N 1
ATOM 1792 C CA . THR A 1 220 ? 7.086 26.328 -10.406 1 85.94 220 THR A CA 1
ATOM 1793 C C . THR A 1 220 ? 6.23 27.203 -9.508 1 85.94 220 THR A C 1
ATOM 1795 O O . THR A 1 220 ? 5.031 26.969 -9.352 1 85.94 220 THR A O 1
ATOM 1798 N N . SER A 1 221 ? 6.895 28.219 -8.938 1 92.12 221 SER A N 1
ATOM 1799 C CA . SER A 1 221 ? 6.172 29.156 -8.086 1 92.12 221 SER A CA 1
ATOM 1800 C C . SER A 1 221 ? 5.039 29.844 -8.844 1 92.12 221 SER A C 1
ATOM 1802 O O . SER A 1 221 ? 3.965 30.078 -8.281 1 92.12 221 SER A O 1
ATOM 1804 N N . ALA A 1 222 ? 5.262 30.094 -10.102 1 90.19 222 ALA A N 1
ATOM 1805 C CA . ALA A 1 222 ? 4.254 30.766 -10.914 1 90.19 222 ALA A CA 1
ATOM 1806 C C . ALA A 1 222 ? 3.021 29.891 -11.102 1 90.19 222 ALA A C 1
ATOM 1808 O O . ALA A 1 222 ? 1.889 30.359 -10.953 1 90.19 222 ALA A O 1
ATOM 1809 N N . HIS A 1 223 ? 3.236 28.625 -11.438 1 89.31 223 HIS A N 1
ATOM 1810 C CA . HIS A 1 223 ? 2.127 27.703 -11.648 1 89.31 223 HIS A CA 1
ATOM 1811 C C . HIS A 1 223 ? 1.352 27.469 -10.352 1 89.31 223 HIS A C 1
ATOM 1813 O O . HIS A 1 223 ? 0.122 27.375 -10.367 1 89.31 223 HIS A O 1
ATOM 1819 N N . ILE A 1 224 ? 2.061 27.328 -9.336 1 94.06 224 ILE A N 1
ATOM 1820 C CA . ILE A 1 224 ? 1.435 27.125 -8.031 1 94.06 224 ILE A CA 1
ATOM 1821 C C . ILE A 1 224 ? 0.597 28.344 -7.668 1 94.06 224 ILE A C 1
ATOM 1823 O O . ILE A 1 224 ? -0.535 28.219 -7.199 1 94.06 224 ILE A O 1
ATOM 1827 N N . LYS A 1 225 ? 1.188 29.516 -7.891 1 95.31 225 LYS A N 1
ATOM 1828 C CA . LYS A 1 225 ? 0.475 30.766 -7.602 1 95.31 225 LYS A CA 1
ATOM 1829 C C . LYS A 1 225 ? -0.809 30.859 -8.422 1 95.31 225 LYS A C 1
ATOM 1831 O O . LYS A 1 225 ? -1.863 31.219 -7.891 1 95.31 225 LYS A O 1
ATOM 1836 N N . ASP A 1 226 ? -0.68 30.484 -9.672 1 94.81 226 ASP A N 1
ATOM 1837 C CA . ASP A 1 226 ? -1.854 30.531 -10.539 1 94.81 226 ASP A CA 1
ATOM 1838 C C . ASP A 1 226 ? -2.959 29.609 -10.016 1 94.81 226 ASP A C 1
ATOM 1840 O O . ASP A 1 226 ? -4.133 29.984 -10.008 1 94.81 226 ASP A O 1
ATOM 1844 N N . THR A 1 227 ? -2.572 28.438 -9.664 1 95.25 227 THR A N 1
ATOM 1845 C CA . THR A 1 227 ? -3.527 27.484 -9.125 1 95.25 227 THR A CA 1
ATOM 1846 C C . THR A 1 227 ? -4.164 28.016 -7.848 1 95.25 227 THR A C 1
ATOM 1848 O O . THR A 1 227 ? -5.379 27.922 -7.668 1 95.25 227 THR A O 1
ATOM 1851 N N . LEU A 1 228 ? -3.346 28.594 -6.953 1 96.62 228 LEU A N 1
ATOM 1852 C CA . LEU A 1 228 ? -3.836 29.141 -5.695 1 96.62 228 LEU A CA 1
ATOM 1853 C C . LEU A 1 228 ? -4.801 30.297 -5.941 1 96.62 228 LEU A C 1
ATOM 1855 O O . LEU A 1 228 ? -5.871 30.359 -5.332 1 96.62 228 LEU A O 1
ATOM 1859 N N . VAL A 1 229 ? -4.445 31.188 -6.805 1 96.19 229 VAL A N 1
ATOM 1860 C CA . VAL A 1 229 ? -5.27 32.375 -7.098 1 96.19 229 VAL A CA 1
ATOM 1861 C C . VAL A 1 229 ? -6.617 31.906 -7.664 1 96.19 229 VAL A C 1
ATOM 1863 O O . VAL A 1 229 ? -7.66 32.469 -7.32 1 96.19 229 VAL A O 1
ATOM 1866 N N . ASN A 1 230 ? -6.547 30.891 -8.523 1 96.12 230 ASN A N 1
ATOM 1867 C CA . ASN A 1 230 ? -7.789 30.359 -9.062 1 96.12 230 ASN A CA 1
ATOM 1868 C C . ASN A 1 230 ? -8.695 29.828 -7.961 1 96.12 230 ASN A C 1
ATOM 1870 O O . ASN A 1 230 ? -9.906 30.047 -7.984 1 96.12 230 ASN A O 1
ATOM 1874 N N . ILE A 1 231 ? -8.117 29.141 -7.027 1 96.88 231 ILE A N 1
ATOM 1875 C CA . ILE A 1 231 ? -8.875 28.578 -5.91 1 96.88 231 ILE A CA 1
ATOM 1876 C C . ILE A 1 231 ? -9.484 29.703 -5.082 1 96.88 231 ILE A C 1
ATOM 1878 O O . ILE A 1 231 ? -10.672 29.672 -4.75 1 96.88 231 ILE A O 1
ATOM 1882 N N . LEU A 1 232 ? -8.703 30.75 -4.773 1 97.19 232 LEU A N 1
ATOM 1883 C CA . LEU A 1 232 ? -9.156 31.859 -3.949 1 97.19 232 LEU A CA 1
ATOM 1884 C C . LEU A 1 232 ? -10.25 32.656 -4.656 1 97.19 232 LEU A C 1
ATOM 1886 O O . LEU A 1 232 ? -11.195 33.125 -4.016 1 97.19 232 LEU A O 1
ATOM 1890 N N . ASN A 1 233 ? -10.102 32.75 -5.953 1 96.31 233 ASN A N 1
ATOM 1891 C CA . ASN A 1 233 ? -11.125 33.438 -6.734 1 96.31 233 ASN A CA 1
ATOM 1892 C C . ASN A 1 233 ? -12.445 32.656 -6.742 1 96.31 233 ASN A C 1
ATOM 1894 O O . ASN A 1 233 ? -13.516 33.25 -6.656 1 96.31 233 ASN A O 1
ATOM 1898 N N . GLU A 1 234 ? -12.312 31.391 -6.895 1 96 234 GLU A N 1
ATOM 1899 C CA . GLU A 1 234 ? -13.508 30.547 -6.867 1 96 234 GLU A CA 1
ATOM 1900 C C . GLU A 1 234 ? -14.266 30.703 -5.551 1 96 234 GLU A C 1
ATOM 1902 O O . GLU A 1 234 ? -15.492 30.719 -5.531 1 96 234 GLU A O 1
ATOM 1907 N N . TRP A 1 235 ? -13.539 30.812 -4.461 1 97.31 235 TRP A N 1
ATOM 1908 C CA . TRP A 1 235 ? -14.125 30.953 -3.131 1 97.31 235 TRP A CA 1
ATOM 1909 C C . TRP A 1 235 ? -14.43 32.406 -2.828 1 97.31 235 TRP A C 1
ATOM 1911 O O . TRP A 1 235 ? -15.141 32.719 -1.863 1 97.31 235 TRP A O 1
ATOM 1921 N N . ASN A 1 236 ? -13.898 33.344 -3.607 1 95.44 236 ASN A N 1
ATOM 1922 C CA . ASN A 1 236 ? -14.047 34.781 -3.428 1 95.44 236 ASN A CA 1
ATOM 1923 C C . ASN A 1 236 ? -13.531 35.25 -2.064 1 95.44 236 ASN A C 1
ATOM 1925 O O . ASN A 1 236 ? -14.234 35.938 -1.327 1 95.44 236 ASN A O 1
ATOM 1929 N N . ILE A 1 237 ? -12.25 34.844 -1.764 1 95.88 237 ILE A N 1
ATOM 1930 C CA . ILE A 1 237 ? -11.734 35.156 -0.438 1 95.88 237 ILE A CA 1
ATOM 1931 C C . ILE A 1 237 ? -10.336 35.75 -0.56 1 95.88 237 ILE A C 1
ATOM 1933 O O . ILE A 1 237 ? -9.625 35.875 0.439 1 95.88 237 ILE A O 1
ATOM 1937 N N . ARG A 1 238 ? -9.875 36.062 -1.714 1 94.88 238 ARG A N 1
ATOM 1938 C CA . ARG A 1 238 ? -8.516 36.531 -1.911 1 94.88 238 ARG A CA 1
ATOM 1939 C C . ARG A 1 238 ? -8.219 37.75 -1.012 1 94.88 238 ARG A C 1
ATOM 1941 O O . ARG A 1 238 ? -7.145 37.844 -0.419 1 94.88 238 ARG A O 1
ATOM 1948 N N . GLU A 1 239 ? -9.141 38.594 -0.847 1 93.5 239 GLU A N 1
ATOM 1949 C CA . GLU A 1 239 ? -8.945 39.844 -0.103 1 93.5 239 GLU A CA 1
ATOM 1950 C C . GLU A 1 239 ? -8.953 39.562 1.402 1 93.5 239 GLU A C 1
ATOM 1952 O O . GLU A 1 239 ? -8.5 40.406 2.18 1 93.5 239 GLU A O 1
ATOM 1957 N N . LYS A 1 240 ? -9.414 38.438 1.797 1 95.5 240 LYS A N 1
ATOM 1958 C CA . LYS A 1 240 ? -9.523 38.125 3.217 1 95.5 240 LYS A CA 1
ATOM 1959 C C . LYS A 1 240 ? -8.289 37.375 3.711 1 95.5 240 LYS A C 1
ATOM 1961 O O . LYS A 1 240 ? -8.102 37.219 4.918 1 95.5 240 LYS A O 1
ATOM 1966 N N . VAL A 1 241 ? -7.418 37 2.797 1 97 241 VAL A N 1
ATOM 1967 C CA . VAL A 1 241 ? -6.273 36.156 3.164 1 97 241 VAL A CA 1
ATOM 1968 C C . VAL A 1 241 ? -5.215 37.031 3.848 1 97 241 VAL A C 1
ATOM 1970 O O . VAL A 1 241 ? -4.738 38 3.273 1 97 241 VAL A O 1
ATOM 1973 N N . TYR A 1 242 ? -4.895 36.562 5.043 1 94.19 242 TYR A N 1
ATOM 1974 C CA . TYR A 1 242 ? -3.92 37.281 5.871 1 94.19 242 TYR A CA 1
ATOM 1975 C C . TYR A 1 242 ? -2.551 36.625 5.781 1 94.19 242 TYR A C 1
ATOM 1977 O O . TYR A 1 242 ? -1.551 37.281 5.5 1 94.19 242 TYR A O 1
ATOM 1985 N N . ILE A 1 243 ? -2.516 35.406 6.004 1 95.56 243 ILE A N 1
ATOM 1986 C CA . ILE A 1 243 ? -1.254 34.656 6.117 1 95.56 243 ILE A CA 1
ATOM 1987 C C . ILE A 1 243 ? -1.405 33.281 5.516 1 95.56 243 ILE A C 1
ATOM 1989 O O . ILE A 1 243 ? -2.492 32.688 5.547 1 95.56 243 ILE A O 1
ATOM 1993 N N . ILE A 1 244 ? -0.35 32.781 4.898 1 96.75 244 ILE A N 1
ATOM 1994 C CA . ILE A 1 244 ? -0.314 31.438 4.359 1 96.75 244 ILE A CA 1
ATOM 1995 C C . ILE A 1 244 ? 0.883 30.672 4.934 1 96.75 244 ILE A C 1
ATOM 1997 O O . ILE A 1 244 ? 2.025 31.125 4.809 1 96.75 244 ILE A O 1
ATOM 2001 N N . THR A 1 245 ? 0.587 29.609 5.578 1 95.31 245 THR A N 1
ATOM 2002 C CA . THR A 1 245 ? 1.628 28.75 6.109 1 95.31 245 THR A CA 1
ATOM 2003 C C . THR A 1 245 ? 1.963 27.625 5.121 1 95.31 245 THR A C 1
ATOM 2005 O O . THR A 1 245 ? 1.08 26.875 4.703 1 95.31 245 THR A O 1
ATOM 2008 N N . THR A 1 246 ? 3.18 27.5 4.711 1 94.31 246 THR A N 1
ATOM 2009 C CA . THR A 1 246 ? 3.627 26.5 3.744 1 94.31 246 THR A CA 1
ATOM 2010 C C . THR A 1 246 ? 4.859 25.766 4.262 1 94.31 246 THR A C 1
ATOM 2012 O O . THR A 1 246 ? 5.43 26.125 5.289 1 94.31 246 THR A O 1
ATOM 2015 N N . ASP A 1 247 ? 5.156 24.734 3.57 1 87.75 247 ASP A N 1
ATOM 2016 C CA . ASP A 1 247 ? 6.453 24.141 3.887 1 87.75 247 ASP A CA 1
ATOM 2017 C C . ASP A 1 247 ? 7.594 25.078 3.498 1 87.75 247 ASP A C 1
ATOM 2019 O O . ASP A 1 247 ? 7.359 26.219 3.098 1 87.75 247 ASP A O 1
ATOM 2023 N N . ASN A 1 248 ? 8.82 24.719 3.715 1 83.12 248 ASN A N 1
ATOM 2024 C CA . ASN A 1 248 ? 9.953 25.609 3.535 1 83.12 248 ASN A CA 1
ATOM 2025 C C . ASN A 1 248 ? 10.578 25.469 2.148 1 83.12 248 ASN A C 1
ATOM 2027 O O . ASN A 1 248 ? 11.695 25.922 1.911 1 83.12 248 ASN A O 1
ATOM 2031 N N . ALA A 1 249 ? 9.82 24.875 1.201 1 85.81 249 ALA A N 1
ATOM 2032 C CA . ALA A 1 249 ? 10.32 24.766 -0.166 1 85.81 249 ALA A CA 1
ATOM 2033 C C . ALA A 1 249 ? 10.375 26.141 -0.842 1 85.81 249 ALA A C 1
ATOM 2035 O O . ALA A 1 249 ? 9.484 26.969 -0.648 1 85.81 249 ALA A O 1
ATOM 2036 N N . SER A 1 250 ? 11.359 26.359 -1.631 1 86.5 250 SER A N 1
ATOM 2037 C CA . SER A 1 250 ? 11.609 27.672 -2.23 1 86.5 250 SER A CA 1
ATOM 2038 C C . SER A 1 250 ? 10.461 28.078 -3.152 1 86.5 250 SER A C 1
ATOM 2040 O O . SER A 1 250 ? 10.062 29.25 -3.172 1 86.5 250 SER A O 1
ATOM 2042 N N . ASN A 1 251 ? 9.945 27.141 -3.922 1 89.31 251 ASN A N 1
ATOM 2043 C CA . ASN A 1 251 ? 8.852 27.453 -4.836 1 89.31 251 ASN A CA 1
ATOM 2044 C C . ASN A 1 251 ? 7.59 27.859 -4.086 1 89.31 251 ASN A C 1
ATOM 2046 O O . ASN A 1 251 ? 6.879 28.781 -4.504 1 89.31 251 ASN A O 1
ATOM 2050 N N . MET A 1 252 ? 7.336 27.266 -2.953 1 91.69 252 MET A N 1
ATOM 2051 C CA . MET A 1 252 ? 6.164 27.578 -2.137 1 91.69 252 MET A CA 1
ATOM 2052 C C . MET A 1 252 ? 6.301 28.953 -1.481 1 91.69 252 MET A C 1
ATOM 2054 O O . MET A 1 252 ? 5.355 29.734 -1.48 1 91.69 252 MET A O 1
ATOM 2058 N N . LYS A 1 253 ? 7.492 29.219 -0.972 1 90.56 253 LYS A N 1
ATOM 2059 C CA . LYS A 1 253 ? 7.738 30.516 -0.337 1 90.56 253 LYS A CA 1
ATOM 2060 C C . LYS A 1 253 ? 7.594 31.656 -1.338 1 90.56 253 LYS A C 1
ATOM 2062 O O . LYS A 1 253 ? 6.922 32.656 -1.06 1 90.56 253 LYS A O 1
ATOM 2067 N N . LYS A 1 254 ? 8.195 31.406 -2.467 1 93.38 254 LYS A N 1
ATOM 2068 C CA . LYS A 1 254 ? 8.164 32.438 -3.496 1 93.38 254 LYS A CA 1
ATOM 2069 C C . LYS A 1 254 ? 6.734 32.688 -3.984 1 93.38 254 LYS A C 1
ATOM 2071 O O . LYS A 1 254 ? 6.359 33.812 -4.281 1 93.38 254 LYS A O 1
ATOM 2076 N N . CYS A 1 255 ? 6.016 31.656 -4.098 1 94.44 255 CYS A N 1
ATOM 2077 C CA . CYS A 1 255 ? 4.617 31.75 -4.504 1 94.44 255 CYS A CA 1
ATOM 2078 C C . CYS A 1 255 ? 3.855 32.719 -3.613 1 94.44 255 CYS A C 1
ATOM 2080 O O . CYS A 1 255 ? 3.158 33.594 -4.109 1 94.44 255 CYS A O 1
ATOM 2082 N N . VAL A 1 256 ? 3.986 32.656 -2.338 1 94.44 256 VAL A N 1
ATOM 2083 C CA . VAL A 1 256 ? 3.26 33.5 -1.384 1 94.44 256 VAL A CA 1
ATOM 2084 C C . VAL A 1 256 ? 3.846 34.906 -1.373 1 94.44 256 VAL A C 1
ATOM 2086 O O . VAL A 1 256 ? 3.107 35.875 -1.312 1 94.44 256 VAL A O 1
ATOM 2089 N N . GLN A 1 257 ? 5.137 34.938 -1.45 1 92.62 257 GLN A N 1
ATOM 2090 C CA . GLN A 1 257 ? 5.812 36.219 -1.42 1 92.62 257 GLN A CA 1
ATOM 2091 C C . GLN A 1 257 ? 5.418 37.094 -2.619 1 92.62 257 GLN A C 1
ATOM 2093 O O . GLN A 1 257 ? 5.395 38.312 -2.529 1 92.62 257 GLN A O 1
ATOM 2098 N N . ASP A 1 258 ? 5.09 36.406 -3.658 1 93.75 258 ASP A N 1
ATOM 2099 C CA . ASP A 1 258 ? 4.695 37.125 -4.875 1 93.75 258 ASP A CA 1
ATOM 2100 C C . ASP A 1 258 ? 3.25 37.625 -4.777 1 93.75 258 ASP A C 1
ATOM 2102 O O . ASP A 1 258 ? 2.777 38.344 -5.656 1 93.75 258 ASP A O 1
ATOM 2106 N N . MET A 1 259 ? 2.619 37.25 -3.758 1 93.62 259 MET A N 1
ATOM 2107 C CA . MET A 1 259 ? 1.245 37.719 -3.555 1 93.62 259 MET A CA 1
ATOM 2108 C C . MET A 1 259 ? 1.211 39 -2.709 1 93.62 259 MET A C 1
ATOM 2110 O O . MET A 1 259 ? 1.689 39 -1.573 1 93.62 259 MET A O 1
ATOM 2114 N N . GLU A 1 260 ? 0.626 39.906 -3.248 1 91.19 260 GLU A N 1
ATOM 2115 C CA . GLU A 1 260 ? 0.57 41.188 -2.543 1 91.19 260 GLU A CA 1
ATOM 2116 C C . GLU A 1 260 ? -0.354 41.125 -1.33 1 91.19 260 GLU A C 1
ATOM 2118 O O . GLU A 1 260 ? -1.451 40.562 -1.415 1 91.19 260 GLU A O 1
ATOM 2123 N N . GLY A 1 261 ? 0.109 41.625 -0.208 1 89.75 261 GLY A N 1
ATOM 2124 C CA . GLY A 1 261 ? -0.729 41.781 0.97 1 89.75 261 GLY A CA 1
ATOM 2125 C C . GLY A 1 261 ? -0.876 40.5 1.772 1 89.75 261 GLY A C 1
ATOM 2126 O O . GLY A 1 261 ? -1.76 40.375 2.625 1 89.75 261 GLY A O 1
ATOM 2127 N N . VAL A 1 262 ? -0.158 39.5 1.434 1 94.19 262 VAL A N 1
ATOM 2128 C CA . VAL A 1 262 ? -0.264 38.219 2.131 1 94.19 262 VAL A CA 1
ATOM 2129 C C . VAL A 1 262 ? 1.061 37.906 2.818 1 94.19 262 VAL A C 1
ATOM 2131 O O . VAL A 1 262 ? 2.129 38.031 2.215 1 94.19 262 VAL A O 1
ATOM 2134 N N . GLU A 1 263 ? 0.953 37.562 4.051 1 92.06 263 GLU A N 1
ATOM 2135 C CA . GLU A 1 263 ? 2.145 37.188 4.805 1 92.06 263 GLU A CA 1
ATOM 2136 C C . GLU A 1 263 ? 2.49 35.719 4.586 1 92.06 263 GLU A C 1
ATOM 2138 O O . GLU A 1 263 ? 1.6 34.875 4.465 1 92.06 263 GLU A O 1
ATOM 2143 N N . GLN A 1 264 ? 3.746 35.406 4.527 1 92.44 264 GLN A N 1
ATOM 2144 C CA . GLN A 1 264 ? 4.23 34.062 4.355 1 92.44 264 GLN A CA 1
ATOM 2145 C C . GLN A 1 264 ? 4.824 33.531 5.656 1 92.44 264 GLN A C 1
ATOM 2147 O O . GLN A 1 264 ? 5.656 34.188 6.281 1 92.44 264 GLN A O 1
ATOM 2152 N N . LEU A 1 265 ? 4.387 32.406 6.09 1 92 265 LEU A N 1
ATOM 2153 C CA . LEU A 1 265 ? 4.957 31.734 7.25 1 92 265 LEU A CA 1
ATOM 2154 C C . LEU A 1 265 ? 5.461 30.344 6.875 1 92 265 LEU A C 1
ATOM 2156 O O . LEU A 1 265 ? 4.742 29.562 6.238 1 92 265 LEU A O 1
ATOM 2160 N N . GLY A 1 266 ? 6.699 30.094 7.223 1 91.31 266 GLY A N 1
ATOM 2161 C CA . GLY A 1 266 ? 7.195 28.734 7.07 1 91.31 266 GLY A CA 1
ATOM 2162 C C . GLY A 1 266 ? 6.723 27.797 8.164 1 91.31 266 GLY A C 1
ATOM 2163 O O . GLY A 1 266 ? 6.703 28.172 9.344 1 91.31 266 GLY A O 1
ATOM 2164 N N . CYS A 1 267 ? 6.25 26.641 7.789 1 93.06 267 CYS A N 1
ATOM 2165 C CA . CYS A 1 267 ? 5.789 25.641 8.75 1 93.06 267 CYS A CA 1
ATOM 2166 C C . CYS A 1 267 ? 6.844 25.391 9.828 1 93.06 267 CYS A C 1
ATOM 2168 O O . CYS A 1 267 ? 7.973 25.016 9.516 1 93.06 267 CYS A O 1
ATOM 2170 N N . THR A 1 268 ? 6.457 25.578 11.062 1 92.25 268 THR A N 1
ATOM 2171 C CA . THR A 1 268 ? 7.387 25.484 12.18 1 92.25 268 THR A CA 1
ATOM 2172 C C . THR A 1 268 ? 7.883 24.047 12.344 1 92.25 268 THR A C 1
ATOM 2174 O O . THR A 1 268 ? 9.031 23.812 12.711 1 92.25 268 THR A O 1
ATOM 2177 N N . ALA A 1 269 ? 7.02 23.125 12.133 1 91.31 269 ALA A N 1
ATOM 2178 C CA . ALA A 1 269 ? 7.438 21.719 12.234 1 91.31 269 ALA A CA 1
ATOM 2179 C C . ALA A 1 269 ? 8.547 21.406 11.234 1 91.31 269 ALA A C 1
ATOM 2181 O O . ALA A 1 269 ? 9.508 20.703 11.562 1 91.31 269 ALA A O 1
ATOM 2182 N N . HIS A 1 270 ? 8.438 21.891 10.031 1 89.31 270 HIS A N 1
ATOM 2183 C CA . HIS A 1 270 ? 9.484 21.703 9.031 1 89.31 270 HIS A CA 1
ATOM 2184 C C . HIS A 1 270 ? 10.773 22.422 9.438 1 89.31 270 HIS A C 1
ATOM 2186 O O . HIS A 1 270 ? 11.867 21.922 9.172 1 89.31 270 HIS A O 1
ATOM 2192 N N . THR A 1 271 ? 10.609 23.547 9.984 1 90.75 271 THR A N 1
ATOM 2193 C CA . THR A 1 271 ? 11.766 24.281 10.461 1 90.75 271 THR A CA 1
ATOM 2194 C C . THR A 1 271 ? 12.484 23.516 11.57 1 90.75 271 THR A C 1
ATOM 2196 O O . THR A 1 271 ? 13.711 23.453 11.586 1 90.75 271 THR A O 1
ATOM 2199 N N . LEU A 1 272 ? 11.68 23.031 12.461 1 91.69 272 LEU A N 1
ATOM 2200 C CA . LEU A 1 272 ? 12.258 22.219 13.531 1 91.69 272 LEU A CA 1
ATOM 2201 C C . LEU A 1 272 ? 12.992 21.016 12.969 1 91.69 272 LEU A C 1
ATOM 2203 O O . LEU A 1 272 ? 14.062 20.641 13.469 1 91.69 272 LEU A O 1
ATOM 2207 N N . GLN A 1 273 ? 12.445 20.438 11.945 1 90.69 273 GLN A N 1
ATOM 2208 C CA . GLN A 1 273 ? 13.094 19.312 11.273 1 90.69 273 GLN A CA 1
ATOM 2209 C C . GLN A 1 273 ? 14.461 19.703 10.734 1 90.69 273 GLN A C 1
ATOM 2211 O O . GLN A 1 273 ? 15.43 18.953 10.859 1 90.69 273 GLN A O 1
ATOM 2216 N N . LEU A 1 274 ? 14.555 20.859 10.172 1 89.06 274 LEU A N 1
ATOM 2217 C CA . LEU A 1 274 ? 15.82 21.359 9.633 1 89.06 274 LEU A CA 1
ATOM 2218 C C . LEU A 1 274 ? 16.828 21.609 10.75 1 89.06 274 LEU A C 1
ATOM 2220 O O . LEU A 1 274 ? 18 21.266 10.625 1 89.06 274 LEU A O 1
ATOM 2224 N N . ILE A 1 275 ? 16.344 22.156 11.781 1 91.88 275 ILE A N 1
ATOM 2225 C CA . ILE A 1 275 ? 17.203 22.469 12.93 1 91.88 275 ILE A CA 1
ATOM 2226 C C . ILE A 1 275 ? 17.797 21.188 13.484 1 91.88 275 ILE A C 1
ATOM 2228 O O . ILE A 1 275 ? 19.016 21.078 13.672 1 91.88 275 ILE A O 1
ATOM 2232 N N . ILE A 1 276 ? 16.938 20.25 13.68 1 93.12 276 ILE A N 1
ATOM 2233 C CA . ILE A 1 276 ? 17.375 19 14.281 1 93.12 276 ILE A CA 1
ATOM 2234 C C . ILE A 1 276 ? 18.281 18.25 13.305 1 93.12 276 ILE A C 1
ATOM 2236 O O . ILE A 1 276 ? 19.297 17.672 13.703 1 93.12 276 ILE A O 1
ATOM 2240 N N . GLY A 1 277 ? 17.875 18.281 12.039 1 91.06 277 GLY A N 1
ATOM 2241 C CA . GLY A 1 277 ? 18.688 17.641 11.023 1 91.06 277 GLY A CA 1
ATOM 2242 C C . GLY A 1 277 ? 20.109 18.172 10.977 1 91.06 277 GLY A C 1
ATOM 2243 O O . GLY A 1 277 ? 21.062 17.406 10.875 1 91.06 277 GLY A O 1
ATOM 2244 N N . LYS A 1 278 ? 20.281 19.5 11.094 1 90.88 278 LYS A N 1
ATOM 2245 C CA . LYS A 1 278 ? 21.594 20.125 11.086 1 90.88 278 LYS A CA 1
ATOM 2246 C C . LYS A 1 278 ? 22.281 20 12.438 1 90.88 278 LYS A C 1
ATOM 2248 O O . LYS A 1 278 ? 23.484 19.75 12.508 1 90.88 278 LYS A O 1
ATOM 2253 N N . GLY A 1 279 ? 21.516 20.125 13.445 1 91.44 279 GLY A N 1
ATOM 2254 C CA . GLY A 1 279 ? 22.062 20.078 14.797 1 91.44 279 GLY A CA 1
ATOM 2255 C C . GLY A 1 279 ? 22.594 18.703 15.172 1 91.44 279 GLY A C 1
ATOM 2256 O O . GLY A 1 279 ? 23.516 18.578 15.977 1 91.44 279 GLY A O 1
ATOM 2257 N N . MET A 1 280 ? 22.078 17.672 14.547 1 91.94 280 MET A N 1
ATOM 2258 C CA . MET A 1 280 ? 22.453 16.312 14.891 1 91.94 280 MET A CA 1
ATOM 2259 C C . MET A 1 280 ? 23.562 15.805 13.969 1 91.94 280 MET A C 1
ATOM 2261 O O . MET A 1 280 ? 23.969 14.641 14.062 1 91.94 280 MET A O 1
ATOM 2265 N N . LYS A 1 281 ? 24.047 16.625 13.164 1 89.62 281 LYS A N 1
ATOM 2266 C CA . LYS A 1 281 ? 25.062 16.234 12.195 1 89.62 281 LYS A CA 1
ATOM 2267 C C . LYS A 1 281 ? 26.281 15.641 12.883 1 89.62 281 LYS A C 1
ATOM 2269 O O . LYS A 1 281 ? 26.875 14.672 12.391 1 89.62 281 LYS A O 1
ATOM 2274 N N . PRO A 1 282 ? 26.75 16.156 14.047 1 88.19 282 PRO A N 1
ATOM 2275 C CA . PRO A 1 282 ? 27.906 15.555 14.734 1 88.19 282 PRO A CA 1
ATOM 2276 C C . PRO A 1 282 ? 27.656 14.102 15.117 1 88.19 282 PRO A C 1
ATOM 2278 O O . PRO A 1 282 ? 28.609 13.336 15.281 1 88.19 282 PRO A O 1
ATOM 2281 N N . ALA A 1 283 ? 26.422 13.75 15.273 1 90.12 283 ALA A N 1
ATOM 2282 C CA . ALA A 1 283 ? 26.094 12.391 15.688 1 90.12 283 ALA A CA 1
ATOM 2283 C C . ALA A 1 283 ? 25.672 11.547 14.484 1 90.12 283 ALA A C 1
ATOM 2285 O O . ALA A 1 283 ? 25 10.523 14.648 1 90.12 283 ALA A O 1
ATOM 2286 N N . GLU A 1 284 ? 25.938 11.93 13.305 1 88.75 284 GLU A N 1
ATOM 2287 C CA . GLU A 1 284 ? 25.453 11.297 12.078 1 88.75 284 GLU A CA 1
ATOM 2288 C C . GLU A 1 284 ? 25.859 9.82 12.031 1 88.75 284 GLU A C 1
ATOM 2290 O O . GLU A 1 284 ? 25.062 8.977 11.594 1 88.75 284 GLU A O 1
ATOM 2295 N N . ILE A 1 285 ? 27.062 9.461 12.492 1 89.12 285 ILE A N 1
ATOM 2296 C CA . ILE A 1 285 ? 27.547 8.078 12.438 1 89.12 285 ILE A CA 1
ATOM 2297 C C . ILE A 1 285 ? 26.781 7.234 13.461 1 89.12 285 ILE A C 1
ATOM 2299 O O . ILE A 1 285 ? 26.438 6.086 13.188 1 89.12 285 ILE A O 1
ATOM 2303 N N . LEU A 1 286 ? 26.609 7.809 14.641 1 91.25 286 LEU A N 1
ATOM 2304 C CA . LEU A 1 286 ? 25.828 7.094 15.656 1 91.25 286 LEU A CA 1
ATOM 2305 C C . LEU A 1 286 ? 24.438 6.773 15.141 1 91.25 286 LEU A C 1
ATOM 2307 O O . LEU A 1 286 ? 23.922 5.668 15.344 1 91.25 286 LEU A O 1
ATOM 2311 N N . ILE A 1 287 ? 23.828 7.793 14.508 1 91.12 287 ILE A N 1
ATOM 2312 C CA . ILE A 1 287 ? 22.484 7.641 13.977 1 91.12 287 ILE A CA 1
ATOM 2313 C C . ILE A 1 287 ? 22.453 6.523 12.938 1 91.12 287 ILE A C 1
ATOM 2315 O O . ILE A 1 287 ? 21.562 5.676 12.945 1 91.12 287 ILE A O 1
ATOM 2319 N N . ALA A 1 288 ? 23.422 6.512 12.094 1 89.94 288 ALA A N 1
ATOM 2320 C CA . ALA A 1 288 ? 23.531 5.484 11.062 1 89.94 288 ALA A CA 1
ATOM 2321 C C . ALA A 1 288 ? 23.719 4.102 11.68 1 89.94 288 ALA A C 1
ATOM 2323 O O . ALA A 1 288 ? 23.141 3.121 11.203 1 89.94 288 ALA A O 1
ATOM 2324 N N . ARG A 1 289 ? 24.547 4.004 12.68 1 92.31 289 ARG A N 1
ATOM 2325 C CA . ARG A 1 289 ? 24.797 2.729 13.344 1 92.31 289 ARG A CA 1
ATOM 2326 C C . ARG A 1 289 ? 23.547 2.234 14.062 1 92.31 289 ARG A C 1
ATOM 2328 O O . ARG A 1 289 ? 23.219 1.047 14.008 1 92.31 289 ARG A O 1
ATOM 2335 N N . ALA A 1 290 ? 22.891 3.158 14.727 1 92.94 290 ALA A N 1
ATOM 2336 C CA . ALA A 1 290 ? 21.625 2.795 15.359 1 92.94 290 ALA A CA 1
ATOM 2337 C C . ALA A 1 290 ? 20.625 2.281 14.336 1 92.94 290 ALA A C 1
ATOM 2339 O O . ALA A 1 290 ? 19.891 1.323 14.594 1 92.94 290 ALA A O 1
ATOM 2340 N N . LYS A 1 291 ? 20.547 2.977 13.211 1 91.62 291 LYS A N 1
ATOM 2341 C CA . LYS A 1 291 ? 19.641 2.58 12.141 1 91.62 291 LYS A CA 1
ATOM 2342 C C . LYS A 1 291 ? 19.938 1.167 11.656 1 91.62 291 LYS A C 1
ATOM 2344 O O . LYS A 1 291 ? 19.031 0.387 11.383 1 91.62 291 LYS A O 1
ATOM 2349 N N . GLN A 1 292 ? 21.219 0.799 11.523 1 91.44 292 GLN A N 1
ATOM 2350 C CA . GLN A 1 292 ? 21.609 -0.545 11.117 1 91.44 292 GLN A CA 1
ATOM 2351 C C . GLN A 1 292 ? 21.109 -1.592 12.102 1 91.44 292 GLN A C 1
ATOM 2353 O O . GLN A 1 292 ? 20.641 -2.658 11.703 1 91.44 292 GLN A O 1
ATOM 2358 N N . LEU A 1 293 ? 21.297 -1.264 13.32 1 93.94 293 LEU A N 1
ATOM 2359 C CA . LEU A 1 293 ? 20.844 -2.182 14.359 1 93.94 293 LEU A CA 1
ATOM 2360 C C . LEU A 1 293 ? 19.328 -2.363 14.312 1 93.94 293 LEU A C 1
ATOM 2362 O O . LEU A 1 293 ? 18.844 -3.486 14.43 1 93.94 293 LEU A O 1
ATOM 2366 N N . ILE A 1 294 ? 18.641 -1.269 14.164 1 93.75 294 ILE A N 1
ATOM 2367 C CA . ILE A 1 294 ? 17.188 -1.299 14.062 1 93.75 294 ILE A CA 1
ATOM 2368 C C . ILE A 1 294 ? 16.766 -2.133 12.852 1 93.75 294 ILE A C 1
ATOM 2370 O O . ILE A 1 294 ? 15.906 -3.01 12.961 1 93.75 294 ILE A O 1
ATOM 2374 N N . ASP A 1 295 ? 17.438 -1.872 11.719 1 89.62 295 ASP A N 1
ATOM 2375 C CA . ASP A 1 295 ? 17.109 -2.578 10.484 1 89.62 295 ASP A CA 1
ATOM 2376 C C . ASP A 1 295 ? 17.359 -4.078 10.625 1 89.62 295 ASP A C 1
ATOM 2378 O O . ASP A 1 295 ? 16.609 -4.891 10.07 1 89.62 295 ASP A O 1
ATOM 2382 N N . PHE A 1 296 ? 18.422 -4.445 11.328 1 91.81 296 PHE A N 1
ATOM 2383 C CA . PHE A 1 296 ? 18.719 -5.852 11.578 1 91.81 296 PHE A CA 1
ATOM 2384 C C . PHE A 1 296 ? 17.547 -6.543 12.242 1 91.81 296 PHE A C 1
ATOM 2386 O O . PHE A 1 296 ? 17.156 -7.648 11.844 1 91.81 296 PHE A O 1
ATOM 2393 N N . PHE A 1 297 ? 16.938 -5.918 13.172 1 91.62 297 PHE A N 1
ATOM 2394 C CA . PHE A 1 297 ? 15.883 -6.551 13.961 1 91.62 297 PHE A CA 1
ATOM 2395 C C . PHE A 1 297 ? 14.523 -6.348 13.305 1 91.62 297 PHE A C 1
ATOM 2397 O O . PHE A 1 297 ? 13.516 -6.859 13.789 1 91.62 297 PHE A O 1
ATOM 2404 N N . MET A 1 298 ? 14.492 -5.57 12.297 1 88 298 MET A N 1
ATOM 2405 C CA . MET A 1 298 ? 13.266 -5.438 11.523 1 88 298 MET A CA 1
ATOM 2406 C C . MET A 1 298 ? 13.039 -6.664 10.641 1 88 298 MET A C 1
ATOM 2408 O O . MET A 1 298 ? 11.922 -6.906 10.18 1 88 298 MET A O 1
ATOM 2412 N N . ARG A 1 299 ? 14.086 -7.383 10.438 1 83.38 299 ARG A N 1
ATOM 2413 C CA . ARG A 1 299 ? 13.945 -8.625 9.688 1 83.38 299 ARG A CA 1
ATOM 2414 C C . ARG A 1 299 ? 13.117 -9.641 10.469 1 83.38 299 ARG A C 1
ATOM 2416 O O . ARG A 1 299 ? 13.266 -9.766 11.688 1 83.38 299 ARG A O 1
ATOM 2423 N N . PRO A 1 300 ? 12.305 -10.375 9.805 1 76.06 300 PRO A N 1
ATOM 2424 C CA . PRO A 1 300 ? 11.367 -11.273 10.477 1 76.06 300 PRO A CA 1
ATOM 2425 C C . PRO A 1 300 ? 12.07 -12.273 11.398 1 76.06 300 PRO A C 1
ATOM 2427 O O . PRO A 1 300 ? 11.664 -12.453 12.547 1 76.06 300 PRO A O 1
ATOM 2430 N N . LYS A 1 301 ? 13.164 -12.891 10.891 1 81.94 301 LYS A N 1
ATOM 2431 C CA . LYS A 1 301 ? 13.906 -13.883 11.672 1 81.94 301 LYS A CA 1
ATOM 2432 C C . LYS A 1 301 ? 14.422 -13.281 12.969 1 81.94 301 LYS A C 1
ATOM 2434 O O . LYS A 1 301 ? 14.297 -13.891 14.039 1 81.94 301 LYS A O 1
ATOM 2439 N N . GLN A 1 302 ? 14.906 -12.133 12.828 1 89 302 GLN A N 1
ATOM 2440 C CA . GLN A 1 302 ? 15.492 -11.469 13.984 1 89 302 GLN A CA 1
ATOM 2441 C C . GLN A 1 302 ? 14.414 -10.93 14.922 1 89 302 GLN A C 1
ATOM 2443 O O . GLN A 1 302 ? 14.594 -10.906 16.141 1 89 302 GLN A O 1
ATOM 2448 N N . SER A 1 303 ? 13.344 -10.484 14.383 1 86.12 303 SER A N 1
ATOM 2449 C CA . SER A 1 303 ? 12.211 -10.008 15.172 1 86.12 303 SER A CA 1
ATOM 2450 C C . SER A 1 303 ? 11.648 -11.125 16.047 1 86.12 303 SER A C 1
ATOM 2452 O O . SER A 1 303 ? 11.281 -10.891 17.203 1 86.12 303 SER A O 1
ATOM 2454 N N . GLU A 1 304 ? 11.57 -12.258 15.531 1 83.94 304 GLU A N 1
ATOM 2455 C CA . GLU A 1 304 ? 11.086 -13.406 16.297 1 83.94 304 GLU A CA 1
ATOM 2456 C C . GLU A 1 304 ? 12.039 -13.766 17.422 1 83.94 304 GLU A C 1
ATOM 2458 O O . GLU A 1 304 ? 11.609 -14.148 18.516 1 83.94 304 GLU A O 1
ATOM 2463 N N . ARG A 1 305 ? 13.305 -13.727 17.125 1 88.56 305 ARG A N 1
ATOM 2464 C CA . ARG A 1 305 ? 14.289 -13.969 18.172 1 88.56 305 ARG A CA 1
ATOM 2465 C C . ARG A 1 305 ? 14.141 -12.977 19.312 1 88.56 305 ARG A C 1
ATOM 2467 O O . ARG A 1 305 ? 14.312 -13.336 20.484 1 88.56 305 ARG A O 1
ATOM 2474 N N . LEU A 1 306 ? 13.883 -11.797 18.906 1 90.75 306 LEU A N 1
ATOM 2475 C CA . LEU A 1 306 ? 13.68 -10.758 19.906 1 90.75 306 LEU A CA 1
ATOM 2476 C C . LEU A 1 306 ? 12.438 -11.055 20.734 1 90.75 306 LEU A C 1
ATOM 2478 O O . LEU A 1 306 ? 12.422 -10.82 21.953 1 90.75 306 LEU A O 1
ATOM 2482 N N . GLU A 1 307 ? 11.398 -11.516 20.156 1 86.25 307 GLU A N 1
ATOM 2483 C CA . GLU A 1 307 ? 10.211 -11.938 20.875 1 86.25 307 GLU A CA 1
ATOM 2484 C C . GLU A 1 307 ? 10.531 -13.062 21.859 1 86.25 307 GLU A C 1
ATOM 2486 O O . GLU A 1 307 ? 10.062 -13.055 23 1 86.25 307 GLU A O 1
ATOM 2491 N N . ASP A 1 308 ? 11.258 -13.992 21.406 1 87.69 308 ASP A N 1
ATOM 2492 C CA . ASP A 1 308 ? 11.656 -15.117 22.25 1 87.69 308 ASP A CA 1
ATOM 2493 C C . ASP A 1 308 ? 12.453 -14.633 23.469 1 87.69 308 ASP A C 1
ATOM 2495 O O . ASP A 1 308 ? 12.273 -15.141 24.578 1 87.69 308 ASP A O 1
ATOM 2499 N N . ALA A 1 309 ? 13.289 -13.711 23.203 1 91.75 309 ALA A N 1
ATOM 2500 C CA . ALA A 1 309 ? 14.078 -13.156 24.297 1 91.75 309 ALA A CA 1
ATOM 2501 C C . ALA A 1 309 ? 13.18 -12.5 25.344 1 91.75 309 ALA A C 1
ATOM 2503 O O . ALA A 1 309 ? 13.414 -12.625 26.547 1 91.75 309 ALA A O 1
ATOM 2504 N N . GLN A 1 310 ? 12.203 -11.797 24.906 1 89.56 310 GLN A N 1
ATOM 2505 C CA . GLN A 1 310 ? 11.273 -11.133 25.797 1 89.56 310 GLN A CA 1
ATOM 2506 C C . GLN A 1 310 ? 10.414 -12.141 26.547 1 89.56 310 GLN A C 1
ATOM 2508 O O . GLN A 1 310 ? 10.109 -11.953 27.734 1 89.56 310 GLN A O 1
ATOM 2513 N N . LYS A 1 311 ? 10.016 -13.188 25.922 1 86.62 311 LYS A N 1
ATOM 2514 C CA . LYS A 1 311 ? 9.227 -14.258 26.516 1 86.62 311 LYS A CA 1
ATOM 2515 C C . LYS A 1 311 ? 10.023 -14.977 27.609 1 86.62 311 LYS A C 1
ATOM 2517 O O . LYS A 1 311 ? 9.5 -15.258 28.688 1 86.62 311 LYS A O 1
ATOM 2522 N N . ASN A 1 312 ? 11.273 -15.25 27.234 1 89.75 312 ASN A N 1
ATOM 2523 C CA . ASN A 1 312 ? 12.117 -16.031 28.141 1 89.75 312 ASN A CA 1
ATOM 2524 C C . ASN A 1 312 ? 12.641 -15.172 29.281 1 89.75 312 ASN A C 1
ATOM 2526 O O . ASN A 1 312 ? 12.938 -15.688 30.359 1 89.75 312 ASN A O 1
ATOM 2530 N N . PHE A 1 313 ? 12.766 -13.828 29 1 90.06 313 PHE A N 1
ATOM 2531 C CA . PHE A 1 313 ? 13.297 -12.922 30.016 1 90.06 313 PHE A CA 1
ATOM 2532 C C . PHE A 1 313 ? 12.406 -11.703 30.188 1 90.06 313 PHE A C 1
ATOM 2534 O O . PHE A 1 313 ? 12.836 -10.57 29.953 1 90.06 313 PHE A O 1
ATOM 2541 N N . PRO A 1 314 ? 11.234 -11.805 30.656 1 81 314 PRO A N 1
ATOM 2542 C CA . PRO A 1 314 ? 10.289 -10.695 30.766 1 81 314 PRO A CA 1
ATOM 2543 C C . PRO A 1 314 ? 10.758 -9.609 31.734 1 81 314 PRO A C 1
ATOM 2545 O O . PRO A 1 314 ? 10.359 -8.453 31.609 1 81 314 PRO A O 1
ATOM 2548 N N . GLY A 1 315 ? 11.648 -9.844 32.625 1 76.81 315 GLY A N 1
ATOM 2549 C CA . GLY A 1 315 ? 12.062 -8.906 33.656 1 76.81 315 GLY A CA 1
ATOM 2550 C C . GLY A 1 315 ? 13.133 -7.938 33.188 1 76.81 315 GLY A C 1
ATOM 2551 O O . GLY A 1 315 ? 13.5 -7.02 33.938 1 76.81 315 GLY A O 1
ATOM 2552 N N . LEU A 1 316 ? 13.57 -8.094 32.031 1 81.06 316 LEU A N 1
ATOM 2553 C CA . LEU A 1 316 ? 14.688 -7.277 31.547 1 81.06 316 LEU A CA 1
ATOM 2554 C C . LEU A 1 316 ? 14.203 -5.906 31.094 1 81.06 316 LEU A C 1
ATOM 2556 O O . LEU A 1 316 ? 15.008 -5.016 30.812 1 81.06 316 LEU A O 1
ATOM 2560 N N . GLN A 1 317 ? 12.984 -5.727 30.938 1 72.12 317 GLN A N 1
ATOM 2561 C CA . GLN A 1 317 ? 12.422 -4.441 30.531 1 72.12 317 GLN A CA 1
ATOM 2562 C C . GLN A 1 317 ? 11.523 -3.871 31.641 1 72.12 317 GLN A C 1
ATOM 2564 O O . GLN A 1 317 ? 10.945 -4.621 32.438 1 72.12 317 GLN A O 1
ATOM 2569 N N . ASP A 1 318 ? 11.703 -2.5 31.703 1 68.88 318 ASP A N 1
ATOM 2570 C CA . ASP A 1 318 ? 10.758 -1.868 32.625 1 68.88 318 ASP A CA 1
ATOM 2571 C C . ASP A 1 318 ? 9.32 -2.129 32.188 1 68.88 318 ASP A C 1
ATOM 2573 O O . ASP A 1 318 ? 8.891 -1.677 31.125 1 68.88 318 ASP A O 1
ATOM 2577 N N . GLU A 1 319 ? 8.797 -2.953 33 1 62.72 319 GLU A N 1
ATOM 2578 C CA . GLU A 1 319 ? 7.449 -3.404 32.688 1 62.72 319 GLU A CA 1
ATOM 2579 C C . GLU A 1 319 ? 6.504 -2.221 32.5 1 62.72 319 GLU A C 1
ATOM 2581 O O . GLU A 1 319 ? 5.641 -2.254 31.609 1 62.72 319 GLU A O 1
ATOM 2586 N N . LEU A 1 320 ? 6.777 -1.272 33.375 1 54.97 320 LEU A N 1
ATOM 2587 C CA . LEU A 1 320 ? 5.898 -0.111 33.312 1 54.97 320 LEU A CA 1
ATOM 2588 C C . LEU A 1 320 ? 6.098 0.623 31.969 1 54.97 320 LEU A C 1
ATOM 2590 O O . LEU A 1 320 ? 5.129 1.009 31.328 1 54.97 320 LEU A O 1
ATOM 2594 N N . GLU A 1 321 ? 7.301 0.776 31.688 1 71.38 321 GLU A N 1
ATOM 2595 C CA . GLU A 1 321 ? 7.594 1.484 30.438 1 71.38 321 GLU A CA 1
ATOM 2596 C C . GLU A 1 321 ? 7.094 0.705 29.219 1 71.38 321 GLU A C 1
ATOM 2598 O O . GLU A 1 321 ? 6.613 1.295 28.25 1 71.38 321 GLU A O 1
ATOM 2603 N N . ARG A 1 322 ? 7.145 -0.516 29.453 1 71 322 ARG A N 1
ATOM 2604 C CA . ARG A 1 322 ? 6.633 -1.373 28.391 1 71 322 ARG A CA 1
ATOM 2605 C C . ARG A 1 322 ? 5.125 -1.21 28.234 1 71 322 ARG A C 1
ATOM 2607 O O . ARG A 1 322 ? 4.621 -1.064 27.125 1 71 322 ARG A O 1
ATOM 2614 N N . GLU A 1 323 ? 4.512 -1.181 29.266 1 63.59 323 GLU A N 1
ATOM 2615 C CA . GLU A 1 323 ? 3.059 -1.073 29.25 1 63.59 323 GLU A CA 1
ATOM 2616 C C . GLU A 1 323 ? 2.611 0.271 28.688 1 63.59 323 GLU A C 1
ATOM 2618 O O . GLU A 1 323 ? 1.661 0.334 27.906 1 63.59 323 GLU A O 1
ATOM 2623 N N . ILE A 1 324 ? 3.322 1.249 29.062 1 63.72 324 ILE A N 1
ATOM 2624 C CA . ILE A 1 324 ? 2.992 2.59 28.594 1 63.72 324 ILE A CA 1
ATOM 2625 C C . ILE A 1 324 ? 3.197 2.678 27.094 1 63.72 324 ILE A C 1
ATOM 2627 O O . ILE A 1 324 ? 2.365 3.242 26.375 1 63.72 324 ILE A O 1
ATOM 2631 N N . THR A 1 325 ? 4.203 2.023 26.75 1 69.19 325 THR A N 1
ATOM 2632 C CA . THR A 1 325 ? 4.539 2.07 25.328 1 69.19 325 THR A CA 1
ATOM 2633 C C . THR A 1 325 ? 3.498 1.32 24.516 1 69.19 325 THR A C 1
ATOM 2635 O O . THR A 1 325 ? 3.061 1.807 23.469 1 69.19 325 THR A O 1
ATOM 2638 N N . LEU A 1 326 ? 3.07 0.229 25.047 1 63.84 326 LEU A N 1
ATOM 2639 C CA . LEU A 1 326 ? 2.088 -0.588 24.344 1 63.84 326 LEU A CA 1
ATOM 2640 C C . LEU A 1 326 ? 0.726 0.1 24.312 1 63.84 326 LEU A C 1
ATOM 2642 O O . LEU A 1 326 ? 0.023 0.061 23.297 1 63.84 326 LEU A O 1
ATOM 2646 N N . GLN A 1 327 ? 0.446 0.818 25.375 1 55.34 327 GLN A N 1
ATOM 2647 C CA . GLN A 1 327 ? -0.816 1.546 25.453 1 55.34 327 GLN A CA 1
ATOM 2648 C C . GLN A 1 327 ? -0.852 2.707 24.469 1 55.34 327 GLN A C 1
ATOM 2650 O O . GLN A 1 327 ? -1.869 2.938 23.812 1 55.34 327 GLN A O 1
ATOM 2655 N N . ASN A 1 328 ? 0.24 3.33 24.422 1 60.06 328 ASN A N 1
ATOM 2656 C CA . ASN A 1 328 ? 0.325 4.461 23.5 1 60.06 328 ASN A CA 1
ATOM 2657 C C . ASN A 1 328 ? 0.212 4.02 22.047 1 60.06 328 ASN A C 1
ATOM 2659 O O . ASN A 1 328 ? -0.412 4.699 21.234 1 60.06 328 ASN A O 1
ATOM 2663 N N . GLU A 1 329 ? 0.775 2.883 21.797 1 62 329 GLU A N 1
ATOM 2664 C CA . GLU A 1 329 ? 0.729 2.363 20.438 1 62 329 GLU A CA 1
ATOM 2665 C C . GLU A 1 329 ? -0.683 1.916 20.062 1 62 329 GLU A C 1
ATOM 2667 O O . GLU A 1 329 ? -1.105 2.07 18.922 1 62 329 GLU A O 1
ATOM 2672 N N . GLU A 1 330 ? -1.324 1.406 20.984 1 51.5 330 GLU A N 1
ATOM 2673 C CA . GLU A 1 330 ? -2.711 1.012 20.766 1 51.5 330 GLU A CA 1
ATOM 2674 C C . GLU A 1 330 ? -3.598 2.229 20.516 1 51.5 330 GLU A C 1
ATOM 2676 O O . GLU A 1 330 ? -4.48 2.195 19.656 1 51.5 330 GLU A O 1
ATOM 2681 N N . GLU A 1 331 ? -3.273 3.303 21.312 1 47.25 331 GLU A N 1
ATOM 2682 C CA . GLU A 1 331 ? -4.051 4.531 21.172 1 47.25 331 GLU A CA 1
ATOM 2683 C C . GLU A 1 331 ? -3.764 5.215 19.828 1 47.25 331 GLU A C 1
ATOM 2685 O O . GLU A 1 331 ? -4.672 5.762 19.203 1 47.25 331 GLU A O 1
ATOM 2690 N N . ASP A 1 332 ? -2.514 5.266 19.531 1 49 332 ASP A N 1
ATOM 2691 C CA . ASP A 1 332 ? -2.119 5.887 18.281 1 49 332 ASP A CA 1
ATOM 2692 C C . ASP A 1 332 ? -2.691 5.125 17.078 1 49 332 ASP A C 1
ATOM 2694 O O . ASP A 1 332 ? -3.041 5.727 16.062 1 49 332 ASP A O 1
ATOM 2698 N N . ASN A 1 333 ? -2.641 3.812 17.219 1 44.19 333 ASN A N 1
ATOM 2699 C CA . ASN A 1 333 ? -3.266 3.016 16.172 1 44.19 333 ASN A CA 1
ATOM 2700 C C . ASN A 1 333 ? -4.727 3.4 15.961 1 44.19 333 ASN A C 1
ATOM 2702 O O . ASN A 1 333 ? -5.262 3.27 14.859 1 44.19 333 ASN A O 1
ATOM 2706 N N . GLU A 1 334 ? -5.355 3.887 17.047 1 39.66 334 GLU A N 1
ATOM 2707 C CA . GLU A 1 334 ? -6.73 4.348 16.906 1 39.66 334 GLU A CA 1
ATOM 2708 C C . GLU A 1 334 ? -6.793 5.691 16.188 1 39.66 334 GLU A C 1
ATOM 2710 O O . GLU A 1 334 ? -7.785 6.008 15.531 1 39.66 334 GLU A O 1
ATOM 2715 N N . GLN A 1 335 ? -5.766 6.547 16.516 1 34.88 335 GLN A N 1
ATOM 2716 C CA . GLN A 1 335 ? -5.875 7.883 15.945 1 34.88 335 GLN A CA 1
ATOM 2717 C C . GLN A 1 335 ? -5.223 7.945 14.57 1 34.88 335 GLN A C 1
ATOM 2719 O O . GLN A 1 335 ? -5.758 8.57 13.648 1 34.88 335 GLN A O 1
ATOM 2724 N N . ASP A 1 336 ? -3.713 8.117 14.5 1 36.12 336 ASP A N 1
ATOM 2725 C CA . ASP A 1 336 ? -2.92 8.594 13.375 1 36.12 336 ASP A CA 1
ATOM 2726 C C . ASP A 1 336 ? -2.605 7.453 12.406 1 36.12 336 ASP A C 1
ATOM 2728 O O . ASP A 1 336 ? -2.039 6.434 12.805 1 36.12 336 ASP A O 1
ATOM 2732 N N . GLU A 1 337 ? -3.186 7.367 11.242 1 35.53 337 GLU A N 1
ATOM 2733 C CA . GLU A 1 337 ? -3.117 6.516 10.055 1 35.53 337 GLU A CA 1
ATOM 2734 C C . GLU A 1 337 ? -1.677 6.344 9.586 1 35.53 337 GLU A C 1
ATOM 2736 O O . GLU A 1 337 ? -1.396 5.5 8.727 1 35.53 337 GLU A O 1
ATOM 2741 N N . GLN A 1 338 ? -0.843 7.434 9.711 1 32.81 338 GLN A N 1
ATOM 2742 C CA . GLN A 1 338 ? 0.338 7.52 8.852 1 32.81 338 GLN A CA 1
ATOM 2743 C C . GLN A 1 338 ? 1.444 6.594 9.352 1 32.81 338 GLN A C 1
ATOM 2745 O O . GLN A 1 338 ? 2.447 6.391 8.664 1 32.81 338 GLN A O 1
ATOM 2750 N N . ASP A 1 339 ? 1.699 6.641 10.664 1 34.22 339 ASP A N 1
ATOM 2751 C CA . ASP A 1 339 ? 2.971 6.055 11.078 1 34.22 339 ASP A CA 1
ATOM 2752 C C . ASP A 1 339 ? 2.93 4.531 10.977 1 34.22 339 ASP A C 1
ATOM 2754 O O . ASP A 1 339 ? 1.968 3.9 11.422 1 34.22 339 ASP A O 1
ATOM 2758 N N . ILE A 1 340 ? 3.639 4.027 10 1 34.94 340 ILE A N 1
ATOM 2759 C CA . ILE A 1 340 ? 3.895 2.598 9.852 1 34.94 340 ILE A CA 1
ATOM 2760 C C . ILE A 1 340 ? 4.156 1.978 11.227 1 34.94 340 ILE A C 1
ATOM 2762 O O . ILE A 1 340 ? 5.266 2.066 11.75 1 34.94 340 ILE A O 1
ATOM 2766 N N . ILE A 1 341 ? 3.426 2.426 12.172 1 35 341 ILE A N 1
ATOM 2767 C CA . ILE A 1 341 ? 3.625 1.527 13.305 1 35 341 ILE A CA 1
ATOM 2768 C C . ILE A 1 341 ? 3.416 0.082 12.867 1 35 341 ILE A C 1
ATOM 2770 O O . ILE A 1 341 ? 2.445 -0.227 12.172 1 35 341 ILE A O 1
ATOM 2774 N N . ASP A 1 342 ? 4.477 -0.602 12.805 1 34.53 342 ASP A N 1
ATOM 2775 C CA . ASP A 1 342 ? 4.434 -2.051 12.625 1 34.53 342 ASP A CA 1
ATOM 2776 C C . ASP A 1 342 ? 3.352 -2.678 13.5 1 34.53 342 ASP A C 1
ATOM 2778 O O . ASP A 1 342 ? 3.504 -2.766 14.719 1 34.53 342 ASP A O 1
ATOM 2782 N N . PRO A 1 343 ? 2.156 -2.414 13.203 1 36.47 343 PRO A N 1
ATOM 2783 C CA . PRO A 1 343 ? 1.075 -2.936 14.047 1 36.47 343 PRO A CA 1
ATOM 2784 C C . PRO A 1 343 ? 1.228 -4.426 14.344 1 36.47 343 PRO A C 1
ATOM 2786 O O . PRO A 1 343 ? 0.28 -5.062 14.812 1 36.47 343 PRO A O 1
ATOM 2789 N N . SER A 1 344 ? 2.066 -5.062 13.672 1 34.47 344 SER A N 1
ATOM 2790 C CA . SER A 1 344 ? 1.942 -6.516 13.695 1 34.47 344 SER A CA 1
ATOM 2791 C C . SER A 1 344 ? 1.668 -7.023 15.109 1 34.47 344 SER A C 1
ATOM 2793 O O . SER A 1 344 ? 1.486 -8.227 15.32 1 34.47 344 SER A O 1
ATOM 2795 N N . ASN A 1 345 ? 2.293 -6.52 16.172 1 36.94 345 ASN A N 1
ATOM 2796 C CA . ASN A 1 345 ? 2.535 -7.445 17.281 1 36.94 345 ASN A CA 1
ATOM 2797 C C . ASN A 1 345 ? 1.266 -7.699 18.094 1 36.94 345 ASN A C 1
ATOM 2799 O O . ASN A 1 345 ? 0.874 -6.871 18.906 1 36.94 345 ASN A O 1
ATOM 2803 N N . THR A 1 346 ? 0.302 -8.219 17.469 1 41.97 346 THR A N 1
ATOM 2804 C CA . THR A 1 346 ? -0.502 -8.945 18.453 1 41.97 346 THR A CA 1
ATOM 2805 C C . THR A 1 346 ? 0.376 -9.508 19.562 1 41.97 346 THR A C 1
ATOM 2807 O O . THR A 1 346 ? -0.112 -10.195 20.453 1 41.97 346 THR A O 1
ATOM 2810 N N . SER A 1 347 ? 1.608 -9.531 19.344 1 52.28 347 SER A N 1
ATOM 2811 C CA . SER A 1 347 ? 2.475 -10.086 20.375 1 52.28 347 SER A CA 1
ATOM 2812 C C . SER A 1 347 ? 2.576 -9.156 21.578 1 52.28 347 SER A C 1
ATOM 2814 O O . SER A 1 347 ? 2.52 -7.938 21.422 1 52.28 347 SER A O 1
ATOM 2816 N N . THR A 1 348 ? 2.102 -9.594 22.578 1 64.31 348 THR A N 1
ATOM 2817 C CA . THR A 1 348 ? 2.365 -8.992 23.875 1 64.31 348 THR A CA 1
ATOM 2818 C C . THR A 1 348 ? 3.811 -8.508 23.969 1 64.31 348 THR A C 1
ATOM 2820 O O . THR A 1 348 ? 4.203 -7.891 24.953 1 64.31 348 THR A O 1
ATOM 2823 N N . TYR A 1 349 ? 4.523 -8.641 22.734 1 79.12 349 TYR A N 1
ATOM 2824 C CA . TYR A 1 349 ? 5.941 -8.305 22.828 1 79.12 349 TYR A CA 1
ATOM 2825 C C . TYR A 1 349 ? 6.277 -7.105 21.953 1 79.12 349 TYR A C 1
ATOM 2827 O O . TYR A 1 349 ? 5.578 -6.828 20.969 1 79.12 349 TYR A O 1
ATOM 2835 N N . LEU A 1 350 ? 7.289 -6.32 22.297 1 85.06 350 LEU A N 1
ATOM 2836 C CA . LEU A 1 350 ? 7.719 -5.105 21.609 1 85.06 350 LEU A CA 1
ATOM 2837 C C . LEU A 1 350 ? 8.672 -5.441 20.453 1 85.06 350 LEU A C 1
ATOM 2839 O O . LEU A 1 350 ? 9.508 -6.34 20.578 1 85.06 350 LEU A O 1
ATOM 2843 N N . HIS A 1 351 ? 8.594 -4.758 19.359 1 85.38 351 HIS A N 1
ATOM 2844 C CA . HIS A 1 351 ? 9.492 -4.848 18.219 1 85.38 351 HIS A CA 1
ATOM 2845 C C . HIS A 1 351 ? 10.156 -3.504 17.938 1 85.38 351 HIS A C 1
ATOM 2847 O O . HIS A 1 351 ? 9.711 -2.469 18.438 1 85.38 351 HIS A O 1
ATOM 2853 N N . THR A 1 352 ? 11.227 -3.564 17.219 1 88.19 352 THR A N 1
ATOM 2854 C CA . THR A 1 352 ? 11.82 -2.303 16.797 1 88.19 352 THR A CA 1
ATOM 2855 C C . THR A 1 352 ? 10.891 -1.558 15.844 1 88.19 352 THR A C 1
ATOM 2857 O O . THR A 1 352 ? 10.016 -2.164 15.219 1 88.19 352 THR A O 1
ATOM 2860 N N . ILE A 1 353 ? 11.023 -0.277 15.852 1 85.25 353 ILE A N 1
ATOM 2861 C CA . ILE A 1 353 ? 10.219 0.582 14.992 1 85.25 353 ILE A CA 1
ATOM 2862 C C . ILE A 1 353 ? 11.07 1.119 13.844 1 85.25 353 ILE A C 1
ATOM 2864 O O . ILE A 1 353 ? 12.227 1.481 14.047 1 85.25 353 ILE A O 1
ATOM 2868 N N . ALA A 1 354 ? 10.398 1.144 12.656 1 77.94 354 ALA A N 1
ATOM 2869 C CA . ALA A 1 354 ? 11.125 1.604 11.469 1 77.94 354 ALA A CA 1
ATOM 2870 C C . ALA A 1 354 ? 11.586 3.049 11.641 1 77.94 354 ALA A C 1
ATOM 2872 O O . ALA A 1 354 ? 10.852 3.885 12.18 1 77.94 354 ALA A O 1
ATOM 2873 N N . ASP A 1 355 ? 12.734 3.312 11.258 1 78.06 355 ASP A N 1
ATOM 2874 C CA . ASP A 1 355 ? 13.336 4.641 11.258 1 78.06 355 ASP A CA 1
ATOM 2875 C C . ASP A 1 355 ? 13.359 5.23 9.852 1 78.06 355 ASP A C 1
ATOM 2877 O O . ASP A 1 355 ? 14.281 4.965 9.078 1 78.06 355 ASP A O 1
ATOM 2881 N N . THR A 1 356 ? 12.32 6.004 9.531 1 71 356 THR A N 1
ATOM 2882 C CA . THR A 1 356 ? 12.227 6.602 8.203 1 71 356 THR A CA 1
ATOM 2883 C C . THR A 1 356 ? 13.227 7.746 8.055 1 71 356 THR A C 1
ATOM 2885 O O . THR A 1 356 ? 13.281 8.633 8.906 1 71 356 THR A O 1
ATOM 2888 N N . SER A 1 357 ? 14.023 7.766 7.016 1 66.81 357 SER A N 1
ATOM 2889 C CA . SER A 1 357 ? 15.18 8.633 6.812 1 66.81 357 SER A CA 1
ATOM 2890 C C . SER A 1 357 ? 14.742 10.078 6.57 1 66.81 357 SER A C 1
ATOM 2892 O O . SER A 1 357 ? 15.555 11 6.699 1 66.81 357 SER A O 1
ATOM 2894 N N . THR A 1 358 ? 13.391 10.352 6.617 1 66 358 THR A N 1
ATOM 2895 C CA . THR A 1 358 ? 13.07 11.711 6.195 1 66 358 THR A CA 1
ATOM 2896 C C . THR A 1 358 ? 12.477 12.508 7.355 1 66 358 THR A C 1
ATOM 2898 O O . THR A 1 358 ? 12.383 13.742 7.289 1 66 358 THR A O 1
ATOM 2901 N N . ARG A 1 359 ? 12.336 11.852 8.453 1 76.69 359 ARG A N 1
ATOM 2902 C CA . ARG A 1 359 ? 11.695 12.539 9.57 1 76.69 359 ARG A CA 1
ATOM 2903 C C . ARG A 1 359 ? 12.375 12.188 10.891 1 76.69 359 ARG A C 1
ATOM 2905 O O . ARG A 1 359 ? 12.445 11.016 11.266 1 76.69 359 ARG A O 1
ATOM 2912 N N . TRP A 1 360 ? 12.812 13.203 11.602 1 86.75 360 TRP A N 1
ATOM 2913 C CA . TRP A 1 360 ? 13.547 13.008 12.844 1 86.75 360 TRP A CA 1
ATOM 2914 C C . TRP A 1 360 ? 12.656 12.375 13.914 1 86.75 360 TRP A C 1
ATOM 2916 O O . TRP A 1 360 ? 13.133 11.656 14.789 1 86.75 360 TRP A O 1
ATOM 2926 N N . ASN A 1 361 ? 11.383 12.648 13.852 1 85.5 361 ASN A N 1
ATOM 2927 C CA . ASN A 1 361 ? 10.469 12.133 14.859 1 85.5 361 ASN A CA 1
ATOM 2928 C C . ASN A 1 361 ? 10.414 10.609 14.836 1 85.5 361 ASN A C 1
ATOM 2930 O O . ASN A 1 361 ? 10.328 9.969 15.883 1 85.5 361 ASN A O 1
ATOM 2934 N N . SER A 1 362 ? 10.492 10.117 13.68 1 85.19 362 SER A N 1
ATOM 2935 C CA . SER A 1 362 ? 10.516 8.664 13.547 1 85.19 362 SER A CA 1
ATOM 2936 C C . SER A 1 362 ? 11.781 8.078 14.172 1 85.19 362 SER A C 1
ATOM 2938 O O . SER A 1 362 ? 11.734 7.039 14.828 1 85.19 362 SER A O 1
ATOM 2940 N N . SER A 1 363 ? 12.852 8.758 13.906 1 87.38 363 SER A N 1
ATOM 2941 C CA . SER A 1 363 ? 14.109 8.32 14.492 1 87.38 363 SER A CA 1
ATOM 2942 C C . SER A 1 363 ? 14.07 8.398 16.016 1 87.38 363 SER A C 1
ATOM 2944 O O . SER A 1 363 ? 14.516 7.477 16.703 1 87.38 363 SER A O 1
ATOM 2946 N N . TYR A 1 364 ? 13.57 9.523 16.5 1 90 364 TYR A N 1
ATOM 2947 C CA . TYR A 1 364 ? 13.445 9.734 17.938 1 90 364 TYR A CA 1
ATOM 2948 C C . TYR A 1 364 ? 12.633 8.617 18.578 1 90 364 TYR A C 1
ATOM 2950 O O . TYR A 1 364 ? 13.047 8.062 19.609 1 90 364 TYR A O 1
ATOM 2958 N N . LEU A 1 365 ? 11.57 8.203 18.047 1 88.88 365 LEU A N 1
ATOM 2959 C CA . LEU A 1 365 ? 10.727 7.129 18.562 1 88.88 365 LEU A CA 1
ATOM 2960 C C . LEU A 1 365 ? 11.43 5.777 18.438 1 88.88 365 LEU A C 1
ATOM 2962 O O . LEU A 1 365 ? 11.352 4.949 19.359 1 88.88 365 LEU A O 1
ATOM 2966 N N . ALA A 1 366 ? 12.039 5.598 17.312 1 91.12 366 ALA A N 1
ATOM 2967 C CA . ALA A 1 366 ? 12.773 4.355 17.094 1 91.12 366 ALA A CA 1
ATOM 2968 C C . ALA A 1 366 ? 13.883 4.176 18.125 1 91.12 366 ALA A C 1
ATOM 2970 O O . ALA A 1 366 ? 14.102 3.068 18.625 1 91.12 366 ALA A O 1
ATOM 2971 N N . TRP A 1 367 ? 14.578 5.238 18.469 1 92.44 367 TRP A N 1
ATOM 2972 C CA . TRP A 1 367 ? 15.648 5.195 19.469 1 92.44 367 TRP A CA 1
ATOM 2973 C C . TRP A 1 367 ? 15.094 4.859 20.844 1 92.44 367 TRP A C 1
ATOM 2975 O O . TRP A 1 367 ? 15.695 4.074 21.578 1 92.44 367 TRP A O 1
ATOM 2985 N N . ASN A 1 368 ? 14 5.484 21.141 1 90.62 368 ASN A N 1
ATOM 2986 C CA . ASN A 1 368 ? 13.383 5.191 22.438 1 90.62 368 ASN A CA 1
ATOM 2987 C C . ASN A 1 368 ? 13.008 3.719 22.562 1 90.62 368 ASN A C 1
ATOM 2989 O O . ASN A 1 368 ? 13.227 3.102 23.594 1 90.62 368 ASN A O 1
ATOM 2993 N N . ARG A 1 369 ? 12.453 3.221 21.484 1 91.19 369 ARG A N 1
ATOM 2994 C CA . ARG A 1 369 ? 12.109 1.804 21.469 1 91.19 369 ARG A CA 1
ATOM 2995 C C . ARG A 1 369 ? 13.359 0.935 21.547 1 91.19 369 ARG A C 1
ATOM 2997 O O . ARG A 1 369 ? 13.367 -0.082 22.25 1 91.19 369 ARG A O 1
ATOM 3004 N N . LEU A 1 370 ? 14.359 1.309 20.828 1 93.06 370 LEU A N 1
ATOM 3005 C CA . LEU A 1 370 ? 15.617 0.574 20.828 1 93.06 370 LEU A CA 1
ATOM 3006 C C . LEU A 1 370 ? 16.219 0.509 22.219 1 93.06 370 LEU A C 1
ATOM 3008 O O . LEU A 1 370 ? 16.719 -0.541 22.641 1 93.06 370 LEU A O 1
ATOM 3012 N N . LEU A 1 371 ? 16.188 1.586 22.938 1 92.75 371 LEU A N 1
ATOM 3013 C CA . LEU A 1 371 ? 16.703 1.666 24.297 1 92.75 371 LEU A CA 1
ATOM 3014 C C . LEU A 1 371 ? 15.906 0.764 25.234 1 92.75 371 LEU A C 1
ATOM 3016 O O . LEU A 1 371 ? 16.484 0.125 26.125 1 92.75 371 LEU A O 1
ATOM 3020 N N . LEU A 1 372 ? 14.656 0.744 25.031 1 90.69 372 LEU A N 1
ATOM 3021 C CA . LEU A 1 372 ? 13.797 -0.109 25.844 1 90.69 372 LEU A CA 1
ATOM 3022 C C . LEU A 1 372 ? 14.133 -1.582 25.641 1 90.69 372 LEU A C 1
ATOM 3024 O O . LEU A 1 372 ? 14 -2.395 26.547 1 90.69 372 LEU A O 1
ATOM 3028 N N . LEU A 1 373 ? 14.617 -1.906 24.422 1 93.19 373 LEU A N 1
ATOM 3029 C CA . LEU A 1 373 ? 14.844 -3.295 24.047 1 93.19 373 LEU A CA 1
ATOM 3030 C C . LEU A 1 373 ? 16.312 -3.666 24.203 1 93.19 373 LEU A C 1
ATOM 3032 O O . LEU A 1 373 ? 16.719 -4.781 23.859 1 93.19 373 LEU A O 1
ATOM 3036 N N . LYS A 1 374 ? 17.156 -2.793 24.703 1 94.06 374 LYS A N 1
ATOM 3037 C CA . LYS A 1 374 ? 18.609 -2.949 24.766 1 94.06 374 LYS A CA 1
ATOM 3038 C C . LYS A 1 374 ? 19 -4.273 25.406 1 94.06 374 LYS A C 1
ATOM 3040 O O . LYS A 1 374 ? 19.781 -5.043 24.859 1 94.06 374 LYS A O 1
ATOM 3045 N N . ASN A 1 375 ? 18.391 -4.562 26.5 1 94 375 ASN A N 1
ATOM 3046 C CA . ASN A 1 375 ? 18.766 -5.762 27.25 1 94 375 ASN A CA 1
ATOM 3047 C C . ASN A 1 375 ? 18.344 -7.031 26.516 1 94 375 ASN A C 1
ATOM 3049 O O . ASN A 1 375 ? 19.078 -8.023 26.516 1 94 375 ASN A O 1
ATOM 3053 N N . HIS A 1 376 ? 17.219 -7.008 25.984 1 94.44 376 HIS A N 1
ATOM 3054 C CA . HIS A 1 376 ? 16.781 -8.164 25.203 1 94.44 376 HIS A CA 1
ATOM 3055 C C . HIS A 1 376 ? 17.641 -8.375 23.984 1 94.44 376 HIS A C 1
ATOM 3057 O O . HIS A 1 376 ? 17.859 -9.516 23.562 1 94.44 376 HIS A O 1
ATOM 3063 N N . ILE A 1 377 ? 18.094 -7.309 23.375 1 95.56 377 ILE A N 1
ATOM 3064 C CA . ILE A 1 377 ? 19 -7.395 22.234 1 95.56 377 ILE A CA 1
ATOM 3065 C C . ILE A 1 377 ? 20.297 -8.078 22.656 1 95.56 377 ILE A C 1
ATOM 3067 O O . ILE A 1 377 ? 20.812 -8.93 21.938 1 95.56 377 ILE A O 1
ATOM 3071 N N . ASN A 1 378 ? 20.734 -7.738 23.812 1 94.56 378 ASN A N 1
ATOM 3072 C CA . ASN A 1 378 ? 21.922 -8.383 24.344 1 94.56 378 ASN A CA 1
ATOM 3073 C C . ASN A 1 378 ? 21.703 -9.875 24.562 1 94.56 378 ASN A C 1
ATOM 3075 O O . ASN A 1 378 ? 22.609 -10.68 24.359 1 94.56 378 ASN A O 1
ATOM 3079 N N . VAL A 1 379 ? 20.547 -10.188 25.016 1 94.88 379 VAL A N 1
ATOM 3080 C CA . VAL A 1 379 ? 20.188 -11.594 25.188 1 94.88 379 VAL A CA 1
ATOM 3081 C C . VAL A 1 379 ? 20.266 -12.32 23.859 1 94.88 379 VAL A C 1
ATOM 3083 O O . VAL A 1 379 ? 20.781 -13.438 23.766 1 94.88 379 VAL A O 1
ATOM 3086 N N . VAL A 1 380 ? 19.75 -11.711 22.844 1 95.5 380 VAL A N 1
ATOM 3087 C CA . VAL A 1 380 ? 19.766 -12.32 21.516 1 95.5 380 VAL A CA 1
ATOM 3088 C C . VAL A 1 380 ? 21.203 -12.523 21.062 1 95.5 380 VAL A C 1
ATOM 3090 O O . VAL A 1 380 ? 21.531 -13.562 20.5 1 95.5 380 VAL A O 1
ATOM 3093 N N . LEU A 1 381 ? 22.047 -11.516 21.281 1 95.56 381 LEU A N 1
ATOM 3094 C CA . LEU A 1 381 ? 23.453 -11.609 20.922 1 95.56 381 LEU A CA 1
ATOM 3095 C C . LEU A 1 381 ? 24.109 -12.805 21.609 1 95.56 381 LEU A C 1
ATOM 3097 O O . LEU A 1 381 ? 24.812 -13.586 20.969 1 95.56 381 LEU A O 1
ATOM 3101 N N . ASN A 1 382 ? 23.812 -12.984 22.812 1 94.31 382 ASN A N 1
ATOM 3102 C CA . ASN A 1 382 ? 24.391 -14.078 23.578 1 94.31 382 ASN A CA 1
ATOM 3103 C C . ASN A 1 382 ? 23.844 -15.43 23.125 1 94.31 382 ASN A C 1
ATOM 3105 O O . ASN A 1 382 ? 24.578 -16.406 23.047 1 94.31 382 ASN A O 1
ATOM 3109 N N . THR A 1 383 ? 22.594 -15.438 22.875 1 93.38 383 THR A N 1
ATOM 3110 C CA . THR A 1 383 ? 21.953 -16.656 22.422 1 93.38 383 THR A CA 1
ATOM 3111 C C . THR A 1 383 ? 22.531 -17.094 21.078 1 93.38 383 THR A C 1
ATOM 3113 O O . THR A 1 383 ? 22.812 -18.281 20.859 1 93.38 383 THR A O 1
ATOM 3116 N N . LEU A 1 384 ? 22.688 -16.172 20.188 1 93.56 384 LEU A N 1
ATOM 3117 C CA . LEU A 1 384 ? 23.25 -16.469 18.875 1 93.56 384 LEU A CA 1
ATOM 3118 C C . LEU A 1 384 ? 24.688 -16.953 19 1 93.56 384 LEU A C 1
ATOM 3120 O O . LEU A 1 384 ? 25.125 -17.844 18.266 1 93.56 384 LEU A O 1
ATOM 3124 N N . GLY A 1 385 ? 25.438 -16.375 19.906 1 92.44 385 GLY A N 1
ATOM 3125 C CA . GLY A 1 385 ? 26.812 -16.75 20.125 1 92.44 385 GLY A CA 1
ATOM 3126 C C . GLY A 1 385 ? 26.969 -18.172 20.641 1 92.44 385 GLY A C 1
ATOM 3127 O O . GLY A 1 385 ? 28 -18.812 20.406 1 92.44 385 GLY A O 1
ATOM 3128 N N . SER A 1 386 ? 25.875 -18.703 21.188 1 91.56 386 SER A N 1
ATOM 3129 C CA . SER A 1 386 ? 25.938 -20.031 21.797 1 91.56 386 SER A CA 1
ATOM 3130 C C . SER A 1 386 ? 25.453 -21.094 20.812 1 91.56 386 SER A C 1
ATOM 3132 O O . SER A 1 386 ? 25.562 -22.297 21.078 1 91.56 386 SER A O 1
ATOM 3134 N N . GLN A 1 387 ? 24.922 -20.688 19.766 1 88.19 387 GLN A N 1
ATOM 3135 C CA . GLN A 1 387 ? 24.406 -21.625 18.781 1 88.19 387 GLN A CA 1
ATOM 3136 C C . GLN A 1 387 ? 25.484 -22.047 17.781 1 88.19 387 GLN A C 1
ATOM 3138 O O . GLN A 1 387 ? 26.391 -21.266 17.5 1 88.19 387 GLN A O 1
ATOM 3143 N N . PHE A 1 388 ? 25.391 -23.297 17.203 1 84.88 388 PHE A N 1
ATOM 3144 C CA . PHE A 1 388 ? 26.469 -23.828 16.391 1 84.88 388 PHE A CA 1
ATOM 3145 C C . PHE A 1 388 ? 26.047 -23.953 14.93 1 84.88 388 PHE A C 1
ATOM 3147 O O . PHE A 1 388 ? 26.875 -24.234 14.062 1 84.88 388 PHE A O 1
ATOM 3154 N N . ASP A 1 389 ? 24.844 -23.656 14.672 1 81.44 389 ASP A N 1
ATOM 3155 C CA . ASP A 1 389 ? 24.406 -23.75 13.281 1 81.44 389 ASP A CA 1
ATOM 3156 C C . ASP A 1 389 ? 24.953 -22.594 12.453 1 81.44 389 ASP A C 1
ATOM 3158 O O . ASP A 1 389 ? 25.188 -21.5 12.984 1 81.44 389 ASP A O 1
ATOM 3162 N N . GLN A 1 390 ? 25.203 -22.828 11.18 1 81.56 390 GLN A N 1
ATOM 3163 C CA . GLN A 1 390 ? 25.859 -21.875 10.297 1 81.56 390 GLN A CA 1
ATOM 3164 C C . GLN A 1 390 ? 25.062 -20.578 10.188 1 81.56 390 GLN A C 1
ATOM 3166 O O . GLN A 1 390 ? 25.641 -19.484 10.148 1 81.56 390 GLN A O 1
ATOM 3171 N N . ASP A 1 391 ? 23.859 -20.656 10.133 1 81.25 391 ASP A N 1
ATOM 3172 C CA . ASP A 1 391 ? 23 -19.484 10 1 81.25 391 ASP A CA 1
ATOM 3173 C C . ASP A 1 391 ? 23.094 -18.578 11.227 1 81.25 391 ASP A C 1
ATOM 3175 O O . ASP A 1 391 ? 23.219 -17.359 11.102 1 81.25 391 ASP A O 1
ATOM 3179 N N . SER A 1 392 ? 23.016 -19.188 12.367 1 87 392 SER A N 1
ATOM 3180 C CA . SER A 1 392 ? 23.141 -18.438 13.617 1 87 392 SER A CA 1
ATOM 3181 C C . SER A 1 392 ? 24.531 -17.812 13.758 1 87 392 SER A C 1
ATOM 3183 O O . SER A 1 392 ? 24.656 -16.703 14.266 1 87 392 SER A O 1
ATOM 3185 N N . LYS A 1 393 ? 25.516 -18.547 13.32 1 90.44 393 LYS A N 1
ATOM 3186 C CA . LYS A 1 393 ? 26.875 -18.016 13.391 1 90.44 393 LYS A CA 1
ATOM 3187 C C . LYS A 1 393 ? 27.031 -16.781 12.516 1 90.44 393 LYS A C 1
ATOM 3189 O O . LYS A 1 393 ? 27.672 -15.805 12.914 1 90.44 393 LYS A O 1
ATOM 3194 N N . LYS A 1 394 ? 26.453 -16.891 11.375 1 90.62 394 LYS A N 1
ATOM 3195 C CA . LYS A 1 394 ? 26.5 -15.758 10.461 1 90.62 394 LYS A CA 1
ATOM 3196 C C . LYS A 1 394 ? 25.781 -14.547 11.062 1 90.62 394 LYS A C 1
ATOM 3198 O O . LYS A 1 394 ? 26.281 -13.43 11 1 90.62 394 LYS A O 1
ATOM 3203 N N . ASP A 1 395 ? 24.609 -14.773 11.625 1 91.94 395 ASP A N 1
ATOM 3204 C CA . ASP A 1 395 ? 23.844 -13.703 12.234 1 91.94 395 ASP A CA 1
ATOM 3205 C C . ASP A 1 395 ? 24.562 -13.125 13.453 1 91.94 395 ASP A C 1
ATOM 3207 O O . ASP A 1 395 ? 24.484 -11.922 13.719 1 91.94 395 ASP A O 1
ATOM 3211 N N . TYR A 1 396 ? 25.219 -14.016 14.203 1 94.12 396 TYR A N 1
ATOM 3212 C CA . TYR A 1 396 ? 26 -13.57 15.352 1 94.12 396 TYR A CA 1
ATOM 3213 C C . TYR A 1 396 ? 27.109 -12.602 14.93 1 94.12 396 TYR A C 1
ATOM 3215 O O . TYR A 1 396 ? 27.266 -11.531 15.516 1 94.12 396 TYR A O 1
ATOM 3223 N N . LYS A 1 397 ? 27.812 -12.977 13.891 1 92.44 397 LYS A N 1
ATOM 3224 C CA . LYS A 1 397 ? 28.891 -12.141 13.398 1 92.44 397 LYS A CA 1
ATOM 3225 C C . LYS A 1 397 ? 28.375 -10.789 12.922 1 92.44 397 LYS A C 1
ATOM 3227 O O . LYS A 1 397 ? 28.969 -9.75 13.211 1 92.44 397 LYS A O 1
ATOM 3232 N N . THR A 1 398 ? 27.297 -10.789 12.219 1 92.5 398 THR A N 1
ATOM 3233 C CA . THR A 1 398 ? 26.703 -9.562 11.711 1 92.5 398 THR A CA 1
ATOM 3234 C C . THR A 1 398 ? 26.234 -8.672 12.867 1 92.5 398 THR A C 1
ATOM 3236 O O . THR A 1 398 ? 26.547 -7.48 12.891 1 92.5 398 THR A O 1
ATOM 3239 N N . LEU A 1 399 ? 25.469 -9.258 13.812 1 94.69 399 LEU A N 1
ATOM 3240 C CA . LEU A 1 399 ? 24.953 -8.492 14.938 1 94.69 399 LEU A CA 1
ATOM 3241 C C . LEU A 1 399 ? 26.078 -7.926 15.789 1 94.69 399 LEU A C 1
ATOM 3243 O O . LEU A 1 399 ? 26 -6.789 16.266 1 94.69 399 LEU A O 1
ATOM 3247 N N . GLN A 1 400 ? 27.078 -8.742 15.953 1 92.38 400 GLN A N 1
ATOM 3248 C CA . GLN A 1 400 ? 28.234 -8.305 16.734 1 92.38 400 GLN A CA 1
ATOM 3249 C C . GLN A 1 400 ? 28.891 -7.09 16.094 1 92.38 400 GLN A C 1
ATOM 3251 O O . GLN A 1 400 ? 29.312 -6.164 16.781 1 92.38 400 GLN A O 1
ATOM 3256 N N . SER A 1 401 ? 28.922 -7.094 14.781 1 91.25 401 SER A N 1
ATOM 3257 C CA . SER A 1 401 ? 29.594 -6.023 14.047 1 91.25 401 SER A CA 1
ATOM 3258 C C . SER A 1 401 ? 28.797 -4.727 14.109 1 91.25 401 SER A C 1
ATOM 3260 O O . SER A 1 401 ? 29.359 -3.637 14.039 1 91.25 401 SER A O 1
ATOM 3262 N N . ILE A 1 402 ? 27.547 -4.828 14.273 1 93.56 402 ILE A N 1
ATOM 3263 C CA . ILE A 1 402 ? 26.734 -3.615 14.195 1 93.56 402 ILE A CA 1
ATOM 3264 C C . ILE A 1 402 ? 26.266 -3.217 15.594 1 93.56 402 ILE A C 1
ATOM 3266 O O . ILE A 1 402 ? 25.625 -2.184 15.773 1 93.56 402 ILE A O 1
ATOM 3270 N N . MET A 1 403 ? 26.641 -3.984 16.594 1 95.06 403 MET A N 1
ATOM 3271 C CA . MET A 1 403 ? 26.234 -3.701 17.969 1 95.06 403 MET A CA 1
ATOM 3272 C C . MET A 1 403 ? 26.828 -2.383 18.453 1 95.06 403 MET A C 1
ATOM 3274 O O . MET A 1 403 ? 27.984 -2.082 18.172 1 95.06 403 MET A O 1
ATOM 3278 N N . LEU A 1 404 ? 26.031 -1.649 19.156 1 95.25 404 LEU A N 1
ATOM 3279 C CA . LEU A 1 404 ? 26.5 -0.389 19.719 1 95.25 404 LEU A CA 1
ATOM 3280 C C . LEU A 1 404 ? 27.344 -0.635 20.969 1 95.25 404 LEU A C 1
ATOM 3282 O O . LEU A 1 404 ? 27.047 -1.526 21.766 1 95.25 404 LEU A O 1
ATOM 3286 N N . SER A 1 405 ? 28.359 0.13 21.141 1 94.75 405 SER A N 1
ATOM 3287 C CA . SER A 1 405 ? 29.172 0.07 22.344 1 94.75 405 SER A CA 1
ATOM 3288 C C . SER A 1 405 ? 28.422 0.653 23.547 1 94.75 405 SER A C 1
ATOM 3290 O O . SER A 1 405 ? 27.406 1.326 23.375 1 94.75 405 SER A O 1
ATOM 3292 N N . SER A 1 406 ? 28.875 0.439 24.672 1 94.31 406 SER A N 1
ATOM 3293 C CA . SER A 1 406 ? 28.281 0.969 25.891 1 94.31 406 SER A CA 1
ATOM 3294 C C . SER A 1 406 ? 28.219 2.492 25.859 1 94.31 406 SER A C 1
ATOM 3296 O O . SER A 1 406 ? 27.203 3.086 26.25 1 94.31 406 SER A O 1
ATOM 3298 N N . ASP A 1 407 ? 29.25 3.094 25.359 1 94.88 407 ASP A N 1
ATOM 3299 C CA . ASP A 1 407 ? 29.297 4.551 25.266 1 94.88 407 ASP A CA 1
ATOM 3300 C C . ASP A 1 407 ? 28.266 5.062 24.266 1 94.88 407 ASP A C 1
ATOM 3302 O O . ASP A 1 407 ? 27.656 6.121 24.469 1 94.88 407 ASP A O 1
ATOM 3306 N N . GLU A 1 408 ? 28.141 4.309 23.25 1 95.38 408 GLU A N 1
ATOM 3307 C CA . GLU A 1 408 ? 27.156 4.695 22.25 1 95.38 408 GLU A CA 1
ATOM 3308 C C . GLU A 1 408 ? 25.734 4.578 22.781 1 95.38 408 GLU A C 1
ATOM 3310 O O . GLU A 1 408 ? 24.891 5.438 22.516 1 95.38 408 GLU A O 1
ATOM 3315 N N . TRP A 1 409 ? 25.469 3.508 23.531 1 95.56 409 TRP A N 1
ATOM 3316 C CA . TRP A 1 409 ? 24.172 3.35 24.188 1 95.56 409 TRP A CA 1
ATOM 3317 C C . TRP A 1 409 ? 23.906 4.5 25.156 1 95.56 409 TRP A C 1
ATOM 3319 O O . TRP A 1 409 ? 22.797 5.039 25.203 1 95.56 409 TRP A O 1
ATOM 3329 N N . ASP A 1 410 ? 24.875 4.895 25.797 1 95.25 410 ASP A N 1
ATOM 3330 C CA . ASP A 1 410 ? 24.734 5.984 26.766 1 95.25 410 ASP A CA 1
ATOM 3331 C C . ASP A 1 410 ? 24.469 7.309 26.062 1 95.25 410 ASP A C 1
ATOM 3333 O O . ASP A 1 410 ? 23.641 8.102 26.531 1 95.25 410 ASP A O 1
ATOM 3337 N N . LEU A 1 411 ? 25.188 7.488 25.047 1 95.06 411 LEU A N 1
ATOM 3338 C CA . LEU A 1 411 ? 24.953 8.711 24.281 1 95.06 411 LEU A CA 1
ATOM 3339 C C . LEU A 1 411 ? 23.531 8.758 23.75 1 95.06 411 LEU A C 1
ATOM 3341 O O . LEU A 1 411 ? 22.875 9.812 23.781 1 95.06 411 LEU A O 1
ATOM 3345 N N . LEU A 1 412 ? 23.078 7.668 23.219 1 94.06 412 LEU A N 1
ATOM 3346 C CA . LEU A 1 412 ? 21.703 7.59 22.719 1 94.06 412 LEU A CA 1
ATOM 3347 C C . LEU A 1 412 ? 20.703 7.902 23.828 1 94.06 412 LEU A C 1
ATOM 3349 O O . LEU A 1 412 ? 19.703 8.578 23.578 1 94.06 412 LEU A O 1
ATOM 3353 N N . ARG A 1 413 ? 20.938 7.422 24.969 1 94.69 413 ARG A N 1
ATOM 3354 C CA . ARG A 1 413 ? 20.094 7.688 26.125 1 94.69 413 ARG A CA 1
ATOM 3355 C C . ARG A 1 413 ? 20.109 9.164 26.5 1 94.69 413 ARG A C 1
ATOM 3357 O O . ARG A 1 413 ? 19.078 9.75 26.812 1 94.69 413 ARG A O 1
ATOM 3364 N N . ASP A 1 414 ? 21.266 9.719 26.375 1 94.75 414 ASP A N 1
ATOM 3365 C CA . ASP A 1 414 ? 21.422 11.117 26.75 1 94.75 414 ASP A CA 1
ATOM 3366 C C . ASP A 1 414 ? 20.781 12.039 25.719 1 94.75 414 ASP A C 1
ATOM 3368 O O . ASP A 1 414 ? 20.469 13.195 26.016 1 94.75 414 ASP A O 1
ATOM 3372 N N . LEU A 1 415 ? 20.625 11.602 24.547 1 93.94 415 LEU A N 1
ATOM 3373 C CA . LEU A 1 415 ? 20.016 12.406 23.5 1 93.94 415 LEU A CA 1
ATOM 3374 C C . LEU A 1 415 ? 18.516 12.539 23.719 1 93.94 415 LEU A C 1
ATOM 3376 O O . LEU A 1 415 ? 17.891 13.477 23.219 1 93.94 415 LEU A O 1
ATOM 3380 N N . LYS A 1 416 ? 17.938 11.648 24.469 1 91.81 416 LYS A N 1
ATOM 3381 C CA . LYS A 1 416 ? 16.5 11.625 24.688 1 91.81 416 LYS A CA 1
ATOM 3382 C C . LYS A 1 416 ? 16.016 12.914 25.344 1 91.81 416 LYS A C 1
ATOM 3384 O O . LYS A 1 416 ? 15.156 13.617 24.812 1 91.81 416 LYS A O 1
ATOM 3389 N N . PRO A 1 417 ? 16.625 13.297 26.422 1 92.31 417 PRO A N 1
ATOM 3390 C CA . PRO A 1 417 ? 16.172 14.531 27.078 1 92.31 417 PRO A CA 1
ATOM 3391 C C . PRO A 1 417 ? 16.5 15.781 26.25 1 92.31 417 PRO A C 1
ATOM 3393 O O . PRO A 1 417 ? 15.789 16.781 26.359 1 92.31 417 PRO A O 1
ATOM 3396 N N . ILE A 1 418 ? 17.484 15.727 25.453 1 92.94 418 ILE A N 1
ATOM 3397 C CA . ILE A 1 418 ? 17.875 16.859 24.609 1 92.94 418 ILE A CA 1
ATOM 3398 C C . ILE A 1 418 ? 16.828 17.062 23.516 1 92.94 418 ILE A C 1
ATOM 3400 O O . ILE A 1 418 ? 16.484 18.203 23.188 1 92.94 418 ILE A O 1
ATOM 3404 N N . LEU A 1 419 ? 16.344 15.984 22.984 1 94.06 419 LEU A N 1
ATOM 3405 C CA . LEU A 1 419 ? 15.438 16.062 21.844 1 94.06 419 LEU A CA 1
ATOM 3406 C C . LEU A 1 419 ? 13.984 16.156 22.297 1 94.06 419 LEU A C 1
ATOM 3408 O O . LEU A 1 419 ? 13.102 16.516 21.516 1 94.06 419 LEU A O 1
ATOM 3412 N N . GLN A 1 420 ? 13.672 15.883 23.516 1 93.62 420 GLN A N 1
ATOM 3413 C CA . GLN A 1 420 ? 12.32 15.828 24.062 1 93.62 420 GLN A CA 1
ATOM 3414 C C . GLN A 1 420 ? 11.602 17.156 23.875 1 93.62 420 GLN A C 1
ATOM 3416 O O . GLN A 1 420 ? 10.445 17.188 23.438 1 93.62 420 GLN A O 1
ATOM 3421 N N . PRO A 1 421 ? 12.266 18.281 24.172 1 94.25 421 PRO A N 1
ATOM 3422 C CA . PRO A 1 421 ? 11.586 19.562 23.984 1 94.25 421 PRO A CA 1
ATOM 3423 C C . PRO A 1 421 ? 11.172 19.797 22.531 1 94.25 421 PRO A C 1
ATOM 3425 O O . PRO A 1 421 ? 10.117 20.391 22.281 1 94.25 421 PRO A O 1
ATOM 3428 N N . PHE A 1 422 ? 11.992 19.391 21.641 1 94.56 422 PHE A N 1
ATOM 3429 C CA . PHE A 1 422 ? 11.656 19.531 20.234 1 94.56 422 PHE A CA 1
ATOM 3430 C C . PHE A 1 422 ? 10.469 18.656 19.859 1 94.56 422 PHE A C 1
ATOM 3432 O O . PHE A 1 422 ? 9.602 19.062 19.078 1 94.56 422 PHE A O 1
ATOM 3439 N N . ALA A 1 423 ? 10.438 17.422 20.406 1 92.56 423 ALA A N 1
ATOM 3440 C CA . ALA A 1 423 ? 9.32 16.516 20.156 1 92.56 423 ALA A CA 1
ATOM 3441 C C . ALA A 1 423 ? 8.016 17.094 20.688 1 92.56 423 ALA A C 1
ATOM 3443 O O . ALA A 1 423 ? 6.988 17.062 20.016 1 92.56 423 ALA A O 1
ATOM 3444 N N . GLU A 1 424 ? 8.07 17.609 21.812 1 93.12 424 GLU A N 1
ATOM 3445 C CA . GLU A 1 424 ? 6.898 18.219 22.438 1 93.12 424 GLU A CA 1
ATOM 3446 C C . GLU A 1 424 ? 6.43 19.438 21.656 1 93.12 424 GLU A C 1
ATOM 3448 O O . GLU A 1 424 ? 5.227 19.625 21.453 1 93.12 424 GLU A O 1
ATOM 3453 N N . ALA A 1 425 ? 7.371 20.25 21.281 1 94.44 425 ALA A N 1
ATOM 3454 C CA . ALA A 1 425 ? 7.039 21.422 20.484 1 94.44 425 ALA A CA 1
ATOM 3455 C C . ALA A 1 425 ? 6.367 21.047 19.172 1 94.44 425 ALA A C 1
ATOM 3457 O O . ALA A 1 425 ? 5.387 21.672 18.766 1 94.44 425 ALA A O 1
ATOM 3458 N N . THR A 1 426 ? 6.93 20.062 18.531 1 92.44 426 THR A N 1
ATOM 3459 C CA . THR A 1 426 ? 6.363 19.594 17.266 1 92.44 426 THR A CA 1
ATOM 3460 C C . THR A 1 426 ? 4.922 19.125 17.453 1 92.44 426 THR A C 1
ATOM 3462 O O . THR A 1 426 ? 4.051 19.453 16.641 1 92.44 426 THR A O 1
ATOM 3465 N N . ASP A 1 427 ? 4.672 18.391 18.484 1 90.75 427 ASP A N 1
ATOM 3466 C CA . ASP A 1 427 ? 3.34 17.891 18.781 1 90.75 427 ASP A CA 1
ATOM 3467 C C . ASP A 1 427 ? 2.375 19.016 19.125 1 90.75 427 ASP A C 1
ATOM 3469 O O . ASP A 1 427 ? 1.262 19.078 18.594 1 90.75 427 ASP A O 1
ATOM 3473 N N . LEU A 1 428 ? 2.812 19.922 19.922 1 93.19 428 LEU A N 1
ATOM 3474 C CA . LEU A 1 428 ? 1.975 21.031 20.375 1 93.19 428 LEU A CA 1
ATOM 3475 C C . LEU A 1 428 ? 1.654 21.969 19.219 1 93.19 428 LEU A C 1
ATOM 3477 O O . LEU A 1 428 ? 0.508 22.391 19.062 1 93.19 428 LEU A O 1
ATOM 3481 N N . LEU A 1 429 ? 2.604 22.297 18.438 1 94.81 429 LEU A N 1
ATOM 3482 C CA . LEU A 1 429 ? 2.428 23.281 17.391 1 94.81 429 LEU A CA 1
ATOM 3483 C C . LEU A 1 429 ? 1.741 22.656 16.172 1 94.81 429 LEU A C 1
ATOM 3485 O O . LEU A 1 429 ? 1.271 23.375 15.289 1 94.81 429 LEU A O 1
ATOM 3489 N N . GLY A 1 430 ? 1.699 21.406 16.125 1 92.56 430 GLY A N 1
ATOM 3490 C CA . GLY A 1 430 ? 1.032 20.719 15.039 1 92.56 430 GLY A CA 1
ATOM 3491 C C . GLY A 1 430 ? -0.464 20.578 15.242 1 92.56 430 GLY A C 1
ATOM 3492 O O . GLY A 1 430 ? -1.171 20.062 14.367 1 92.56 430 GLY A O 1
ATOM 3493 N N . GLY A 1 431 ? -1.002 21.078 16.297 1 90.19 431 GLY A N 1
ATOM 3494 C CA . GLY A 1 431 ? -2.422 20.984 16.594 1 90.19 431 GLY A CA 1
ATOM 3495 C C . GLY A 1 431 ? -3.271 21.891 15.734 1 90.19 431 GLY A C 1
ATOM 3496 O O . GLY A 1 431 ? -2.748 22.781 15.062 1 90.19 431 GLY A O 1
ATOM 3497 N N . SER A 1 432 ? -4.633 21.609 15.734 1 88.25 432 SER A N 1
ATOM 3498 C CA . SER A 1 432 ? -5.516 22.422 14.891 1 88.25 432 SER A CA 1
ATOM 3499 C C . SER A 1 432 ? -6.766 22.844 15.648 1 88.25 432 SER A C 1
ATOM 3501 O O . SER A 1 432 ? -7.617 23.562 15.102 1 88.25 432 SER A O 1
ATOM 3503 N N . ASN A 1 433 ? -6.879 22.547 16.875 1 88.81 433 ASN A N 1
ATOM 3504 C CA . ASN A 1 433 ? -8.094 22.844 17.625 1 88.81 433 ASN A CA 1
ATOM 3505 C C . ASN A 1 433 ? -7.879 24.016 18.578 1 88.81 433 ASN A C 1
ATOM 3507 O O . ASN A 1 433 ? -8.781 24.391 19.344 1 88.81 433 ASN A O 1
ATOM 3511 N N . TYR A 1 434 ? -6.695 24.516 18.641 1 92.06 434 TYR A N 1
ATOM 3512 C CA . TYR A 1 434 ? -6.352 25.656 19.469 1 92.06 434 TYR A CA 1
ATOM 3513 C C . TYR A 1 434 ? -5.395 26.594 18.75 1 92.06 434 TYR A C 1
ATOM 3515 O O . TYR A 1 434 ? -4.996 26.328 17.609 1 92.06 434 TYR A O 1
ATOM 3523 N N . CYS A 1 435 ? -5.117 27.734 19.359 1 92.81 435 CYS A N 1
ATOM 3524 C CA . CYS A 1 435 ? -4.254 28.719 18.734 1 92.81 435 CYS A CA 1
ATOM 3525 C C . CYS A 1 435 ? -2.791 28.297 18.812 1 92.81 435 CYS A C 1
ATOM 3527 O O . CYS A 1 435 ? -2.195 28.297 19.891 1 92.81 435 CYS A O 1
ATOM 3529 N N . THR A 1 436 ? -2.248 28 17.672 1 95.19 436 THR A N 1
ATOM 3530 C CA . THR A 1 436 ? -0.859 27.547 17.656 1 95.19 436 THR A CA 1
ATOM 3531 C C . THR A 1 436 ? 0.078 28.703 17.297 1 95.19 436 THR A C 1
ATOM 3533 O O . THR A 1 436 ? 1.235 28.719 17.719 1 95.19 436 THR A O 1
ATOM 3536 N N . PHE A 1 437 ? -0.436 29.594 16.594 1 94.75 437 PHE A N 1
ATOM 3537 C CA . PHE A 1 437 ? 0.373 30.719 16.109 1 94.75 437 PHE A CA 1
ATOM 3538 C C . PHE A 1 437 ? 0.844 31.578 17.281 1 94.75 437 PHE A C 1
ATOM 3540 O O . PHE A 1 437 ? 1.997 32.031 17.312 1 94.75 437 PHE A O 1
ATOM 3547 N N . SER A 1 438 ? 0.039 31.797 18.297 1 94.69 438 SER A N 1
ATOM 3548 C CA . SER A 1 438 ? 0.344 32.656 19.422 1 94.69 438 SER A CA 1
ATOM 3549 C C . SER A 1 438 ? 1.358 32.031 20.375 1 94.69 438 SER A C 1
ATOM 3551 O O . SER A 1 438 ? 2.117 32.719 21.047 1 94.69 438 SER A O 1
ATOM 3553 N N . ILE A 1 439 ? 1.374 30.734 20.406 1 94.31 439 ILE A N 1
ATOM 3554 C CA . ILE A 1 439 ? 2.229 30.078 21.391 1 94.31 439 ILE A CA 1
ATOM 3555 C C . ILE A 1 439 ? 3.543 29.656 20.734 1 94.31 439 ILE A C 1
ATOM 3557 O O . ILE A 1 439 ? 4.449 29.156 21.406 1 94.31 439 ILE A O 1
ATOM 3561 N N . MET A 1 440 ? 3.65 29.859 19.469 1 93.62 440 MET A N 1
ATOM 3562 C CA . MET A 1 440 ? 4.82 29.438 18.703 1 93.62 440 MET A CA 1
ATOM 3563 C C . MET A 1 440 ? 6.09 30.078 19.25 1 93.62 440 MET A C 1
ATOM 3565 O O . MET A 1 440 ? 7.02 29.375 19.656 1 93.62 440 MET A O 1
ATOM 3569 N N . ASN A 1 441 ? 6.117 31.406 19.375 1 91.5 441 ASN A N 1
ATOM 3570 C CA . ASN A 1 441 ? 7.324 32.125 19.75 1 91.5 441 ASN A CA 1
ATOM 3571 C C . ASN A 1 441 ? 7.715 31.828 21.203 1 91.5 441 ASN A C 1
ATOM 3573 O O . ASN A 1 441 ? 8.891 31.625 21.5 1 91.5 441 ASN A O 1
ATOM 3577 N N . PRO A 1 442 ? 6.762 31.859 22.141 1 92 442 PRO A N 1
ATOM 3578 C CA . PRO A 1 442 ? 7.133 31.516 23.5 1 92 442 PRO A CA 1
ATOM 3579 C C . PRO A 1 442 ? 7.773 30.125 23.609 1 92 442 PRO A C 1
ATOM 3581 O O . PRO A 1 442 ? 8.742 29.938 24.344 1 92 442 PRO A O 1
ATOM 3584 N N . ILE A 1 443 ? 7.246 29.188 22.906 1 93.12 443 ILE A N 1
ATOM 3585 C CA . ILE A 1 443 ? 7.758 27.828 22.953 1 93.12 443 ILE A CA 1
ATOM 3586 C C . ILE A 1 443 ? 9.164 27.781 22.359 1 93.12 443 ILE A C 1
ATOM 3588 O O . ILE A 1 443 ? 10.078 27.203 22.953 1 93.12 443 ILE A O 1
ATOM 3592 N N . LEU A 1 444 ? 9.352 28.438 21.234 1 91.5 444 LEU A N 1
ATOM 3593 C CA . LEU A 1 444 ? 10.641 28.422 20.562 1 91.5 444 LEU A CA 1
ATOM 3594 C C . LEU A 1 444 ? 11.695 29.156 21.375 1 91.5 444 LEU A C 1
ATOM 3596 O O . LEU A 1 444 ? 12.844 28.719 21.453 1 91.5 444 LEU A O 1
ATOM 3600 N N . THR A 1 445 ? 11.305 30.219 21.969 1 89.88 445 THR A N 1
ATOM 3601 C CA . THR A 1 445 ? 12.219 30.984 22.812 1 89.88 445 THR A CA 1
ATOM 3602 C C . THR A 1 445 ? 12.648 30.172 24.031 1 89.88 445 THR A C 1
ATOM 3604 O O . THR A 1 445 ? 13.812 30.219 24.438 1 89.88 445 THR A O 1
ATOM 3607 N N . GLN A 1 446 ? 11.719 29.484 24.562 1 91.69 446 GLN A N 1
ATOM 3608 C CA . GLN A 1 446 ? 12.039 28.625 25.703 1 91.69 446 GLN A CA 1
ATOM 3609 C C . GLN A 1 446 ? 13.047 27.547 25.312 1 91.69 446 GLN A C 1
ATOM 3611 O O . GLN A 1 446 ? 13.984 27.266 26.062 1 91.69 446 GLN A O 1
ATOM 3616 N N . ILE A 1 447 ? 12.906 27 24.156 1 93.31 447 ILE A N 1
ATOM 3617 C CA . ILE A 1 447 ? 13.828 25.969 23.656 1 93.31 447 ILE A CA 1
ATOM 3618 C C . ILE A 1 447 ? 15.203 26.594 23.422 1 93.31 447 ILE A C 1
ATOM 3620 O O . ILE A 1 447 ? 16.219 26.016 23.812 1 93.31 447 ILE A O 1
ATOM 3624 N N . LYS A 1 448 ? 15.203 27.734 22.828 1 91.19 448 LYS A N 1
ATOM 3625 C CA . LYS A 1 448 ? 16.469 28.422 22.562 1 91.19 448 LYS A CA 1
ATOM 3626 C C . LYS A 1 448 ? 17.234 28.688 23.859 1 91.19 448 LYS A C 1
ATOM 3628 O O . LYS A 1 448 ? 18.438 28.484 23.938 1 91.19 448 LYS A O 1
ATOM 3633 N N . LYS A 1 449 ? 16.531 29.062 24.891 1 89.19 449 LYS A N 1
ATOM 3634 C CA . LYS A 1 449 ? 17.141 29.359 26.172 1 89.19 449 LYS A CA 1
ATOM 3635 C C . LYS A 1 449 ? 17.766 28.094 26.781 1 89.19 449 LYS A C 1
ATOM 3637 O O . LYS A 1 449 ? 18.812 28.172 27.422 1 89.19 449 LYS A O 1
ATOM 3642 N N . GLN A 1 450 ? 17.141 27.047 26.578 1 89.25 450 GLN A N 1
ATOM 3643 C CA . GLN A 1 450 ? 17.609 25.781 27.125 1 89.25 450 GLN A CA 1
ATOM 3644 C C . GLN A 1 450 ? 18.938 25.375 26.5 1 89.25 450 GLN A C 1
ATOM 3646 O O . GLN A 1 450 ? 19.734 24.672 27.125 1 89.25 450 GLN A O 1
ATOM 3651 N N . PHE A 1 451 ? 19.234 25.797 25.328 1 89.06 451 PHE A N 1
ATOM 3652 C CA . PHE A 1 451 ? 20.422 25.344 24.625 1 89.06 451 PHE A CA 1
ATOM 3653 C C . PHE A 1 451 ? 21.484 26.453 24.578 1 89.06 451 PHE A C 1
ATOM 3655 O O . PHE A 1 451 ? 22.562 26.25 24.016 1 89.06 451 PHE A O 1
ATOM 3662 N N . ALA A 1 452 ? 21.172 27.531 25.125 1 87.06 452 ALA A N 1
ATOM 3663 C CA . ALA A 1 452 ? 22.125 28.625 25.141 1 87.06 452 ALA A CA 1
ATOM 3664 C C . ALA A 1 452 ? 23.391 28.25 25.922 1 87.06 452 ALA A C 1
ATOM 3666 O O . ALA A 1 452 ? 23.297 27.688 27.016 1 87.06 452 ALA A O 1
ATOM 3667 N N . PRO A 1 453 ? 24.531 28.375 25.203 1 81.12 453 PRO A N 1
ATOM 3668 C CA . PRO A 1 453 ? 25.766 28.031 25.891 1 81.12 453 PRO A CA 1
ATOM 3669 C C . PRO A 1 453 ? 26.031 28.938 27.094 1 81.12 453 PRO A C 1
ATOM 3671 O O . PRO A 1 453 ? 25.562 30.078 27.125 1 81.12 453 PRO A O 1
ATOM 3674 N N . PRO A 1 454 ? 26.766 28.266 28.062 1 70.06 454 PRO A N 1
ATOM 3675 C CA . PRO A 1 454 ? 27.188 29.141 29.156 1 70.06 454 PRO A CA 1
ATOM 3676 C C . PRO A 1 454 ? 28.125 30.266 28.688 1 70.06 454 PRO A C 1
ATOM 3678 O O . PRO A 1 454 ? 28.797 30.125 27.656 1 70.06 454 PRO A O 1
ATOM 3681 N N . ILE A 1 455 ? 27.953 31.547 29.062 1 57.62 455 ILE A N 1
ATOM 3682 C CA . ILE A 1 455 ? 28.641 32.781 28.688 1 57.62 455 ILE A CA 1
ATOM 3683 C C . ILE A 1 455 ? 30.109 32.5 28.391 1 57.62 455 ILE A C 1
ATOM 3685 O O . ILE A 1 455 ? 30.688 33.062 27.469 1 57.62 455 ILE A O 1
ATOM 3689 N N . SER A 1 456 ? 30.75 31.656 29 1 53.97 456 SER A N 1
ATOM 3690 C CA . SER A 1 456 ? 32.188 31.469 28.859 1 53.97 456 SER A CA 1
ATOM 3691 C C . SER A 1 456 ? 32.5 30.609 27.625 1 53.97 456 SER A C 1
ATOM 3693 O O . SER A 1 456 ? 33.688 30.438 27.281 1 53.97 456 SER A O 1
ATOM 3695 N N . TYR A 1 457 ? 31.562 30.031 26.922 1 54.53 457 TYR A N 1
ATOM 3696 C CA . TYR A 1 457 ? 31.906 29.031 25.922 1 54.53 457 TYR A CA 1
ATOM 3697 C C . TYR A 1 457 ? 32 29.656 24.531 1 54.53 457 TYR A C 1
ATOM 3699 O O . TYR A 1 457 ? 31.047 30.297 24.078 1 54.53 457 TYR A O 1
ATOM 3707 N N . ASN A 1 458 ? 33.219 30.109 24.062 1 49.66 458 ASN A N 1
ATOM 3708 C CA . ASN A 1 458 ? 33.5 30.578 22.719 1 49.66 458 ASN A CA 1
ATOM 3709 C C . ASN A 1 458 ? 33 29.594 21.656 1 49.66 458 ASN A C 1
ATOM 3711 O O . ASN A 1 458 ? 33.5 28.469 21.578 1 49.66 458 ASN A O 1
ATOM 3715 N N . ILE A 1 459 ? 31.859 29.641 21.141 1 56.12 459 ILE A N 1
ATOM 3716 C CA . ILE A 1 459 ? 31.234 28.828 20.109 1 56.12 459 ILE A CA 1
ATOM 3717 C C . ILE A 1 459 ? 32.094 28.844 18.844 1 56.12 459 ILE A C 1
ATOM 3719 O O . ILE A 1 459 ? 31.609 28.578 17.75 1 56.12 459 ILE A O 1
ATOM 3723 N N . ASN A 1 460 ? 33.375 29.297 18.875 1 48.22 460 ASN A N 1
ATOM 3724 C CA . ASN A 1 460 ? 34.188 29.406 17.641 1 48.22 460 ASN A CA 1
ATOM 3725 C C . ASN A 1 460 ? 34.344 28.062 16.953 1 48.22 460 ASN A C 1
ATOM 3727 O O . ASN A 1 460 ? 35.125 27.938 16 1 48.22 460 ASN A O 1
ATOM 3731 N N . HIS A 1 461 ? 33.719 27.016 17.422 1 52.72 461 HIS A N 1
ATOM 3732 C CA . HIS A 1 461 ? 34.125 25.75 16.797 1 52.72 461 HIS A CA 1
ATOM 3733 C C . HIS A 1 461 ? 33.312 25.469 15.539 1 52.72 461 HIS A C 1
ATOM 3735 O O . HIS A 1 461 ? 32.094 25.75 15.492 1 52.72 461 HIS A O 1
ATOM 3741 N N . ASP A 1 462 ? 34 25.391 14.422 1 53.62 462 ASP A N 1
ATOM 3742 C CA . ASP A 1 462 ? 33.5 24.906 13.133 1 53.62 462 ASP A CA 1
ATOM 3743 C C . ASP A 1 462 ? 32.781 23.562 13.289 1 53.62 462 ASP A C 1
ATOM 3745 O O . ASP A 1 462 ? 33.438 22.531 13.508 1 53.62 462 ASP A O 1
ATOM 3749 N N . TYR A 1 463 ? 31.656 23.562 13.773 1 61.03 463 TYR A N 1
ATOM 3750 C CA . TYR A 1 463 ? 30.969 22.312 14.023 1 61.03 463 TYR A CA 1
ATOM 3751 C C . TYR A 1 463 ? 30.547 21.641 12.719 1 61.03 463 TYR A C 1
ATOM 3753 O O . TYR A 1 463 ? 29.719 20.734 12.719 1 61.03 463 TYR A O 1
ATOM 3761 N N . GLY A 1 464 ? 31.203 22.172 11.57 1 62.47 464 GLY A N 1
ATOM 3762 C CA . GLY A 1 464 ? 31 21.5 10.297 1 62.47 464 GLY A CA 1
ATOM 3763 C C . GLY A 1 464 ? 29.578 21.578 9.805 1 62.47 464 GLY A C 1
ATOM 3764 O O . GLY A 1 464 ? 29.125 20.703 9.047 1 62.47 464 GLY A O 1
ATOM 3765 N N . ILE A 1 465 ? 28.828 22.594 10.312 1 77.44 465 ILE A N 1
ATOM 3766 C CA . ILE A 1 465 ? 27.453 22.719 9.852 1 77.44 465 ILE A CA 1
ATOM 3767 C C . ILE A 1 465 ? 27.406 23.547 8.578 1 77.44 465 ILE A C 1
ATOM 3769 O O . ILE A 1 465 ? 27.953 24.656 8.523 1 77.44 465 ILE A O 1
ATOM 3773 N N . ASN A 1 466 ? 27.016 22.922 7.496 1 79.12 466 ASN A N 1
ATOM 3774 C CA . ASN A 1 466 ? 26.828 23.609 6.227 1 79.12 466 ASN A CA 1
ATOM 3775 C C . ASN A 1 466 ? 25.344 23.875 5.965 1 79.12 466 ASN A C 1
ATOM 3777 O O . ASN A 1 466 ? 24.578 22.953 5.672 1 79.12 466 ASN A O 1
ATOM 3781 N N . PHE A 1 467 ? 24.938 25.125 6.047 1 82.56 467 PHE A N 1
ATOM 3782 C CA . PHE A 1 467 ? 23.531 25.484 5.895 1 82.56 467 PHE A CA 1
ATOM 3783 C C . PHE A 1 467 ? 23.172 25.609 4.422 1 82.56 467 PHE A C 1
ATOM 3785 O O . PHE A 1 467 ? 21.984 25.703 4.082 1 82.56 467 PHE A O 1
ATOM 3792 N N . GLN A 1 468 ? 24.141 25.531 3.539 1 73.56 468 GLN A N 1
ATOM 3793 C CA . GLN A 1 468 ? 23.891 25.688 2.109 1 73.56 468 GLN A CA 1
ATOM 3794 C C . GLN A 1 468 ? 23.406 24.375 1.495 1 73.56 468 GLN A C 1
ATOM 3796 O O . GLN A 1 468 ? 22.703 24.375 0.487 1 73.56 468 GLN A O 1
ATOM 3801 N N . ASN A 1 469 ? 23.938 23.312 2.205 1 67.75 469 ASN A N 1
ATOM 3802 C CA . ASN A 1 469 ? 23.516 22.031 1.657 1 67.75 469 ASN A CA 1
ATOM 3803 C C . ASN A 1 469 ? 22.234 21.516 2.33 1 67.75 469 ASN A C 1
ATOM 3805 O O . ASN A 1 469 ? 21.938 21.906 3.459 1 67.75 469 ASN A O 1
ATOM 3809 N N . GLU A 1 470 ? 21.469 20.781 1.614 1 66.62 470 GLU A N 1
ATOM 3810 C CA . GLU A 1 470 ? 20.188 20.266 2.119 1 66.62 470 GLU A CA 1
ATOM 3811 C C . GLU A 1 470 ? 20.375 18.953 2.869 1 66.62 470 GLU A C 1
ATOM 3813 O O . GLU A 1 470 ? 19.406 18.344 3.324 1 66.62 470 GLU A O 1
ATOM 3818 N N . GLU A 1 471 ? 21.625 18.562 3.121 1 68.62 471 GLU A N 1
ATOM 3819 C CA . GLU A 1 471 ? 21.891 17.281 3.771 1 68.62 471 GLU A CA 1
ATOM 3820 C C . GLU A 1 471 ? 21.641 17.359 5.273 1 68.62 471 GLU A C 1
ATOM 3822 O O . GLU A 1 471 ? 21.969 18.359 5.91 1 68.62 471 GLU A O 1
ATOM 3827 N N . THR A 1 472 ? 20.938 16.359 5.773 1 77.38 472 THR A N 1
ATOM 3828 C CA . THR A 1 472 ? 20.656 16.281 7.203 1 77.38 472 THR A CA 1
ATOM 3829 C C . THR A 1 472 ? 21.266 15.008 7.793 1 77.38 472 THR A C 1
ATOM 3831 O O . THR A 1 472 ? 21.719 14.133 7.059 1 77.38 472 THR A O 1
ATOM 3834 N N . ALA A 1 473 ? 21.344 14.914 9.086 1 77.5 473 ALA A N 1
ATOM 3835 C CA . ALA A 1 473 ? 21.891 13.766 9.797 1 77.5 473 ALA A CA 1
ATOM 3836 C C . ALA A 1 473 ? 21.078 12.508 9.523 1 77.5 473 ALA A C 1
ATOM 3838 O O . ALA A 1 473 ? 21.547 11.391 9.719 1 77.5 473 ALA A O 1
ATOM 3839 N N . PHE A 1 474 ? 19.906 12.68 9 1 75.5 474 PHE A N 1
ATOM 3840 C CA . PHE A 1 474 ? 18.984 11.547 8.891 1 75.5 474 PHE A CA 1
ATOM 3841 C C . PHE A 1 474 ? 18.906 11.047 7.453 1 75.5 474 PHE A C 1
ATOM 3843 O O . PHE A 1 474 ? 18.234 10.047 7.172 1 75.5 474 PHE A O 1
ATOM 3850 N N . ASP A 1 475 ? 19.531 11.711 6.465 1 71.94 475 ASP A N 1
ATOM 3851 C CA . ASP A 1 475 ? 19.531 11.273 5.07 1 71.94 475 ASP A CA 1
ATOM 3852 C C . ASP A 1 475 ? 20.375 10.008 4.895 1 71.94 475 ASP A C 1
ATOM 3854 O O . ASP A 1 475 ? 21.391 9.836 5.551 1 71.94 475 ASP A O 1
ATOM 3858 N N . ASP A 1 476 ? 19.672 9.039 4.082 1 59.56 476 ASP A N 1
ATOM 3859 C CA . ASP A 1 476 ? 20.438 7.828 3.822 1 59.56 476 ASP A CA 1
ATOM 3860 C C . ASP A 1 476 ? 21.766 8.148 3.143 1 59.56 476 ASP A C 1
ATOM 3862 O O . ASP A 1 476 ? 21.828 9.031 2.283 1 59.56 476 ASP A O 1
ATOM 3866 N N . ILE A 1 477 ? 22.797 7.945 3.58 1 50.06 477 ILE A N 1
ATOM 3867 C CA . ILE A 1 477 ? 24.141 8.18 3.064 1 50.06 477 ILE A CA 1
ATOM 3868 C C . ILE A 1 477 ? 24.25 7.641 1.64 1 50.06 477 ILE A C 1
ATOM 3870 O O . ILE A 1 477 ? 24.328 6.426 1.432 1 50.06 477 ILE A O 1
ATOM 3874 N N . ILE A 1 478 ? 23.406 8.031 0.609 1 43.56 478 ILE A N 1
ATOM 3875 C CA . ILE A 1 478 ? 23.531 7.562 -0.768 1 43.56 478 ILE A CA 1
ATOM 3876 C C . ILE A 1 478 ? 24.797 8.125 -1.394 1 43.56 478 ILE A C 1
ATOM 3878 O O . ILE A 1 478 ? 24.734 9.031 -2.229 1 43.56 478 ILE A O 1
ATOM 3882 N N . ASP A 1 479 ? 25.734 8.703 -0.849 1 38.19 479 ASP A N 1
ATOM 3883 C CA . ASP A 1 479 ? 26.594 9.57 -1.649 1 38.19 479 ASP A CA 1
ATOM 3884 C C . ASP A 1 479 ? 27.172 8.812 -2.838 1 38.19 479 ASP A C 1
ATOM 3886 O O . ASP A 1 479 ? 28.25 8.211 -2.732 1 38.19 479 ASP A O 1
ATOM 3890 N N . GLU A 1 480 ? 26.578 7.883 -3.633 1 35.81 480 GLU A N 1
ATOM 3891 C CA . GLU A 1 480 ? 27.531 7.449 -4.648 1 35.81 480 GLU A CA 1
ATOM 3892 C C . GLU A 1 480 ? 27.984 8.625 -5.512 1 35.81 480 GLU A C 1
ATOM 3894 O O . GLU A 1 480 ? 29.031 8.547 -6.176 1 35.81 480 GLU A O 1
ATOM 3899 N N . GLU A 1 481 ? 27.219 9.492 -5.988 1 34.22 481 GLU A N 1
ATOM 3900 C CA . GLU A 1 481 ? 27.609 10.125 -7.246 1 34.22 481 GLU A CA 1
ATOM 3901 C C . GLU A 1 481 ? 28.797 11.055 -7.051 1 34.22 481 GLU A C 1
ATOM 3903 O O . GLU A 1 481 ? 29.328 11.602 -8.023 1 34.22 481 GLU A O 1
ATOM 3908 N N . GLU A 1 482 ? 28.984 12 -6.129 1 33.31 482 GLU A N 1
ATOM 3909 C CA . GLU A 1 482 ? 30 12.961 -6.52 1 33.31 482 GLU A CA 1
ATOM 3910 C C . GLU A 1 482 ? 31.375 12.305 -6.617 1 33.31 482 GLU A C 1
ATOM 3912 O O . GLU A 1 482 ? 31.688 11.383 -5.859 1 33.31 482 GLU A O 1
ATOM 3917 N N . ASP A 1 483 ? 32.25 12.617 -7.676 1 34.47 483 ASP A N 1
ATOM 3918 C CA . ASP A 1 483 ? 33.562 12.273 -8.219 1 34.47 483 ASP A CA 1
ATOM 3919 C C . ASP A 1 483 ? 34.531 11.859 -7.113 1 34.47 483 ASP A C 1
ATOM 3921 O O . ASP A 1 483 ? 35.25 10.883 -7.254 1 34.47 483 ASP A O 1
ATOM 3925 N N . ASN A 1 484 ? 35.031 12.891 -6.324 1 35.09 484 ASN A N 1
ATOM 3926 C CA . ASN A 1 484 ? 36.188 12.781 -5.438 1 35.09 484 ASN A CA 1
ATOM 3927 C C . ASN A 1 484 ? 35.906 11.852 -4.262 1 35.09 484 ASN A C 1
ATOM 3929 O O . ASN A 1 484 ? 36.75 11.695 -3.371 1 35.09 484 ASN A O 1
ATOM 3933 N N . GLN A 1 485 ? 34.656 11.43 -3.934 1 36.34 485 GLN A N 1
ATOM 3934 C CA . GLN A 1 485 ? 34.156 10.945 -2.65 1 36.34 485 GLN A CA 1
ATOM 3935 C C . GLN A 1 485 ? 34.125 9.422 -2.611 1 36.34 485 GLN A C 1
ATOM 3937 O O . GLN A 1 485 ? 33.219 8.82 -2.062 1 36.34 485 GLN A O 1
ATOM 3942 N N . GLN A 1 486 ? 34.562 8.688 -3.391 1 38.69 486 GLN A N 1
ATOM 3943 C CA . GLN A 1 486 ? 34.875 7.262 -3.348 1 38.69 486 GLN A CA 1
ATOM 3944 C C . GLN A 1 486 ? 35.562 6.891 -2.033 1 38.69 486 GLN A C 1
ATOM 3946 O O . GLN A 1 486 ? 35.25 5.855 -1.44 1 38.69 486 GLN A O 1
ATOM 3951 N N . PHE A 1 487 ? 36.562 7.625 -1.732 1 38.28 487 PHE A N 1
ATOM 3952 C CA . PHE A 1 487 ? 37.281 7.516 -0.472 1 38.28 487 PHE A CA 1
ATOM 3953 C C . PHE A 1 487 ? 36.344 7.691 0.711 1 38.28 487 PHE A C 1
ATOM 3955 O O . PHE A 1 487 ? 36.5 7.02 1.733 1 38.28 487 PHE A O 1
ATOM 3962 N N . THR A 1 488 ? 35.25 8.461 0.49 1 44.41 488 THR A N 1
ATOM 3963 C CA . THR A 1 488 ? 34.344 8.859 1.58 1 44.41 488 THR A CA 1
ATOM 3964 C C . THR A 1 488 ? 33.312 7.762 1.869 1 44.41 488 THR A C 1
ATOM 3966 O O . THR A 1 488 ? 33 7.508 3.029 1 44.41 488 THR A O 1
ATOM 3969 N N . ALA A 1 489 ? 32.906 7.055 0.874 1 47.16 489 ALA A N 1
ATOM 3970 C CA . ALA A 1 489 ? 31.969 5.969 1.136 1 47.16 489 ALA A CA 1
ATOM 3971 C C . ALA A 1 489 ? 32.656 4.82 1.874 1 47.16 489 ALA A C 1
ATOM 3973 O O . ALA A 1 489 ? 32.094 4.246 2.807 1 47.16 489 ALA A O 1
ATOM 3974 N N . SER A 1 490 ? 33.812 4.336 1.357 1 48.88 490 SER A N 1
ATOM 3975 C CA . SER A 1 490 ? 34.594 3.309 2.053 1 48.88 490 SER A CA 1
ATOM 3976 C C . SER A 1 490 ? 34.906 3.736 3.479 1 48.88 490 SER A C 1
ATOM 3978 O O . SER A 1 490 ? 34.875 2.918 4.402 1 48.88 490 SER A O 1
ATOM 3980 N N . SER A 1 491 ? 35.281 5 3.57 1 52.09 491 SER A N 1
ATOM 3981 C CA . SER A 1 491 ? 35.594 5.52 4.898 1 52.09 491 SER A CA 1
ATOM 3982 C C . SER A 1 491 ? 34.375 5.531 5.789 1 52.09 491 SER A C 1
ATOM 3984 O O . SER A 1 491 ? 34.438 5.207 6.977 1 52.09 491 SER A O 1
ATOM 3986 N N . ARG A 1 492 ? 33.312 5.746 5.215 1 58 492 ARG A N 1
ATOM 3987 C CA . ARG A 1 492 ? 32.062 5.773 5.984 1 58 492 ARG A CA 1
ATOM 3988 C C . ARG A 1 492 ? 31.641 4.363 6.395 1 58 492 ARG A C 1
ATOM 3990 O O . ARG A 1 492 ? 31.188 4.148 7.523 1 58 492 ARG A O 1
ATOM 3997 N N . LYS A 1 493 ? 31.812 3.482 5.449 1 61.12 493 LYS A N 1
ATOM 3998 C CA . LYS A 1 493 ? 31.5 2.096 5.785 1 61.12 493 LYS A CA 1
ATOM 3999 C C . LYS A 1 493 ? 32.375 1.598 6.926 1 61.12 493 LYS A C 1
ATOM 4001 O O . LYS A 1 493 ? 31.906 0.871 7.809 1 61.12 493 LYS A O 1
ATOM 4006 N N . LEU A 1 494 ? 33.562 1.985 6.812 1 61.12 494 LEU A N 1
ATOM 4007 C CA . LEU A 1 494 ? 34.5 1.614 7.879 1 61.12 494 LEU A CA 1
ATOM 4008 C C . LEU A 1 494 ? 34.094 2.291 9.195 1 61.12 494 LEU A C 1
ATOM 4010 O O . LEU A 1 494 ? 34.188 1.679 10.258 1 61.12 494 LEU A O 1
ATOM 4014 N N . LYS A 1 495 ? 33.656 3.434 9.039 1 70.44 495 LYS A N 1
ATOM 4015 C CA . LYS A 1 495 ? 33.281 4.168 10.234 1 70.44 495 LYS A CA 1
ATOM 4016 C C . LYS A 1 495 ? 32.031 3.561 10.867 1 70.44 495 LYS A C 1
ATOM 4018 O O . LYS A 1 495 ? 31.844 3.625 12.086 1 70.44 495 LYS A O 1
ATOM 4023 N N . LEU A 1 496 ? 31.312 2.928 10.016 1 79.56 496 LEU A N 1
ATOM 4024 C CA . LEU A 1 496 ? 30.062 2.385 10.523 1 79.56 496 LEU A CA 1
ATOM 4025 C C . LEU A 1 496 ? 30.281 1.059 11.234 1 79.56 496 LEU A C 1
ATOM 4027 O O . LEU A 1 496 ? 29.438 0.617 12.023 1 79.56 496 LEU A O 1
ATOM 4031 N N . LYS A 1 497 ? 31.422 0.495 11.016 1 77.69 497 LYS A N 1
ATOM 4032 C CA . LYS A 1 497 ? 31.688 -0.824 11.586 1 77.69 497 LYS A CA 1
ATOM 4033 C C . LYS A 1 497 ? 32.375 -0.711 12.953 1 77.69 497 LYS A C 1
ATOM 4035 O O . LYS A 1 497 ? 32.406 -1.675 13.719 1 77.69 497 LYS A O 1
ATOM 4040 N N . ASN A 1 498 ? 32.812 0.534 13.234 1 82.5 498 ASN A N 1
ATOM 4041 C CA . ASN A 1 498 ? 33.531 0.702 14.5 1 82.5 498 ASN A CA 1
ATOM 4042 C C . ASN A 1 498 ? 32.812 1.697 15.414 1 82.5 498 ASN A C 1
ATOM 4044 O O . ASN A 1 498 ? 32.188 2.641 14.938 1 82.5 498 ASN A O 1
ATOM 4048 N N . PRO A 1 499 ? 32.906 1.377 16.734 1 86.94 499 PRO A N 1
ATOM 4049 C CA . PRO A 1 499 ? 32.312 2.33 17.688 1 86.94 499 PRO A CA 1
ATOM 4050 C C . PRO A 1 499 ? 32.938 3.725 17.578 1 86.94 499 PRO A C 1
ATOM 4052 O O . PRO A 1 499 ? 34.125 3.855 17.266 1 86.94 499 PRO A O 1
ATOM 4055 N N . ILE A 1 500 ? 32.219 4.652 17.781 1 87.56 500 ILE A N 1
ATOM 4056 C CA . ILE A 1 500 ? 32.656 6.035 17.672 1 87.56 500 ILE A CA 1
ATOM 4057 C C . ILE A 1 500 ? 33.094 6.551 19.047 1 87.56 500 ILE A C 1
ATOM 4059 O O . ILE A 1 500 ? 32.656 6.02 20.078 1 87.56 500 ILE A O 1
ATOM 4063 N N . ASN A 1 501 ? 33.938 7.535 18.969 1 87.44 501 ASN A N 1
ATOM 4064 C CA . ASN A 1 501 ? 34.25 8.258 20.188 1 87.44 501 ASN A CA 1
ATOM 4065 C C . ASN A 1 501 ? 33.125 9.211 20.609 1 87.44 501 ASN A C 1
ATOM 4067 O O . ASN A 1 501 ? 32.844 10.172 19.891 1 87.44 501 ASN A O 1
ATOM 4071 N N . THR A 1 502 ? 32.562 8.953 21.734 1 90.44 502 THR A N 1
ATOM 4072 C CA . THR A 1 502 ? 31.375 9.719 22.156 1 90.44 502 THR A CA 1
ATOM 4073 C C . THR A 1 502 ? 31.781 10.82 23.125 1 90.44 502 THR A C 1
ATOM 4075 O O . THR A 1 502 ? 30.938 11.594 23.578 1 90.44 502 THR A O 1
ATOM 4078 N N . GLN A 1 503 ? 33.062 10.898 23.406 1 87.69 503 GLN A N 1
ATOM 4079 C CA . GLN A 1 503 ? 33.5 11.891 24.375 1 87.69 503 GLN A CA 1
ATOM 4080 C C . GLN A 1 503 ? 33.25 13.305 23.875 1 87.69 503 GLN A C 1
ATOM 4082 O O . GLN A 1 503 ? 33.688 13.664 22.766 1 87.69 503 GLN A O 1
ATOM 4087 N N . GLY A 1 504 ? 32.531 14.109 24.594 1 88.06 504 GLY A N 1
ATOM 4088 C CA . GLY A 1 504 ? 32.25 15.492 24.266 1 88.06 504 GLY A CA 1
ATOM 4089 C C . GLY A 1 504 ? 31.188 15.656 23.172 1 88.06 504 GLY A C 1
ATOM 4090 O O . GLY A 1 504 ? 30.844 16.781 22.797 1 88.06 504 GLY A O 1
ATOM 4091 N N . MET A 1 505 ? 30.734 14.562 22.734 1 90.44 505 MET A N 1
ATOM 4092 C CA . MET A 1 505 ? 29.797 14.586 21.609 1 90.44 505 MET A CA 1
ATOM 4093 C C . MET A 1 505 ? 28.5 15.289 22.016 1 90.44 505 MET A C 1
ATOM 4095 O O . MET A 1 505 ? 27.906 16.016 21.203 1 90.44 505 MET A O 1
ATOM 4099 N N . LEU A 1 506 ? 28.078 15.094 23.188 1 91.44 506 LEU A N 1
ATOM 4100 C CA . LEU A 1 506 ? 26.844 15.695 23.672 1 91.44 506 LEU A CA 1
ATOM 4101 C C . LEU A 1 506 ? 26.922 17.219 23.641 1 91.44 506 LEU A C 1
ATOM 4103 O O . LEU A 1 506 ? 25.984 17.891 23.203 1 91.44 506 LEU A O 1
ATOM 4107 N N . ASN A 1 507 ? 28.031 17.703 24.031 1 88.88 507 ASN A N 1
ATOM 4108 C CA . ASN A 1 507 ? 28.234 19.141 24.016 1 88.88 507 ASN A CA 1
ATOM 4109 C C . ASN A 1 507 ? 28.312 19.688 22.594 1 88.88 507 ASN A C 1
ATOM 4111 O O . ASN A 1 507 ? 27.828 20.781 22.312 1 88.88 507 ASN A O 1
ATOM 4115 N N . LYS A 1 508 ? 28.922 18.938 21.797 1 89.25 508 LYS A N 1
ATOM 4116 C CA . LYS A 1 508 ? 29 19.328 20.391 1 89.25 508 LYS A CA 1
ATOM 4117 C C . LYS A 1 508 ? 27.609 19.391 19.766 1 89.25 508 LYS A C 1
ATOM 4119 O O . LYS A 1 508 ? 27.312 20.312 19 1 89.25 508 LYS A O 1
ATOM 4124 N N . ILE A 1 509 ? 26.828 18.469 20.156 1 92.56 509 ILE A N 1
ATOM 4125 C CA . ILE A 1 509 ? 25.469 18.406 19.625 1 92.56 509 ILE A CA 1
ATOM 4126 C C . ILE A 1 509 ? 24.656 19.594 20.125 1 92.56 509 ILE A C 1
ATOM 4128 O O . ILE A 1 509 ? 23.953 20.266 19.359 1 92.56 509 ILE A O 1
ATOM 4132 N N . LYS A 1 510 ? 24.734 19.922 21.375 1 91.62 510 LYS A N 1
ATOM 4133 C CA . LYS A 1 510 ? 24.016 21.047 21.953 1 91.62 510 LYS A CA 1
ATOM 4134 C C . LYS A 1 510 ? 24.422 22.359 21.281 1 91.62 510 LYS A C 1
ATOM 4136 O O . LYS A 1 510 ? 23.562 23.188 20.984 1 91.62 510 LYS A O 1
ATOM 4141 N N . SER A 1 511 ? 25.672 22.438 21.016 1 90.75 511 SER A N 1
ATOM 4142 C CA . SER A 1 511 ? 26.172 23.641 20.359 1 90.75 511 SER A CA 1
ATOM 4143 C C . SER A 1 511 ? 25.672 23.719 18.906 1 90.75 511 SER A C 1
ATOM 4145 O O . SER A 1 511 ? 25.281 24.797 18.453 1 90.75 511 SER A O 1
ATOM 4147 N N . ALA A 1 512 ? 25.75 22.641 18.297 1 91.62 512 ALA A N 1
ATOM 4148 C CA . ALA A 1 512 ? 25.281 22.609 16.922 1 91.62 512 ALA A CA 1
ATOM 4149 C C . ALA A 1 512 ? 23.781 22.922 16.844 1 91.62 512 ALA A C 1
ATOM 4151 O O . ALA A 1 512 ? 23.344 23.625 15.922 1 91.62 512 ALA A O 1
ATOM 4152 N N . LEU A 1 513 ? 23.062 22.391 17.766 1 93.19 513 LEU A N 1
ATOM 4153 C CA . LEU A 1 513 ? 21.625 22.688 17.812 1 93.19 513 LEU A CA 1
ATOM 4154 C C . LEU A 1 513 ? 21.391 24.172 18.031 1 93.19 513 LEU A C 1
ATOM 4156 O O . LEU A 1 513 ? 20.547 24.781 17.359 1 93.19 513 LEU A O 1
ATOM 4160 N N . TYR A 1 514 ? 22.125 24.75 18.906 1 92.19 514 TYR A N 1
ATOM 4161 C CA . TYR A 1 514 ? 21.984 26.172 19.203 1 92.19 514 TYR A CA 1
ATOM 4162 C C . TYR A 1 514 ? 22.297 27.016 17.969 1 92.19 514 TYR A C 1
ATOM 4164 O O . TYR A 1 514 ? 21.578 27.969 17.672 1 92.19 514 TYR A O 1
ATOM 4172 N N . ILE A 1 515 ? 23.312 26.688 17.281 1 90.62 515 ILE A N 1
ATOM 4173 C CA . ILE A 1 515 ? 23.703 27.406 16.078 1 90.62 515 ILE A CA 1
ATOM 4174 C C . ILE A 1 515 ? 22.609 27.266 15.016 1 90.62 515 ILE A C 1
ATOM 4176 O O . ILE A 1 515 ? 22.266 28.25 14.344 1 90.62 515 ILE A O 1
ATOM 4180 N N . SER A 1 516 ? 22.109 26.094 14.93 1 91.25 516 SER A N 1
ATOM 4181 C CA . SER A 1 516 ? 21.047 25.844 13.961 1 91.25 516 SER A CA 1
ATOM 4182 C C . SER A 1 516 ? 19.781 26.625 14.328 1 91.25 516 SER A C 1
ATOM 4184 O O . SER A 1 516 ? 19.094 27.156 13.453 1 91.25 516 SER A O 1
ATOM 4186 N N . ILE A 1 517 ? 19.453 26.672 15.586 1 92.06 517 ILE A N 1
ATOM 4187 C CA . ILE A 1 517 ? 18.297 27.422 16.062 1 92.06 517 ILE A CA 1
ATOM 4188 C C . ILE A 1 517 ? 18.453 28.906 15.688 1 92.06 517 ILE A C 1
ATOM 4190 O O . ILE A 1 517 ? 17.516 29.5 15.133 1 92.06 517 ILE A O 1
ATOM 4194 N N . ASN A 1 518 ? 19.562 29.391 15.898 1 88.5 518 ASN A N 1
ATOM 4195 C CA . ASN A 1 518 ? 19.797 30.797 15.609 1 88.5 518 ASN A CA 1
ATOM 4196 C C . ASN A 1 518 ? 19.719 31.094 14.117 1 88.5 518 ASN A C 1
ATOM 4198 O O . ASN A 1 518 ? 19.25 32.156 13.711 1 88.5 518 ASN A O 1
ATOM 4202 N N . HIS A 1 519 ? 20.125 30.203 13.414 1 88.12 519 HIS A N 1
ATOM 4203 C CA . HIS A 1 519 ? 20.125 30.375 11.969 1 88.12 519 HIS A CA 1
ATOM 4204 C C . HIS A 1 519 ? 18.703 30.344 11.422 1 88.12 519 HIS A C 1
ATOM 4206 O O . HIS A 1 519 ? 18.297 31.234 10.664 1 88.12 519 HIS A O 1
ATOM 4212 N N . TYR A 1 520 ? 17.969 29.375 11.805 1 87.56 520 TYR A N 1
ATOM 4213 C CA . TYR A 1 520 ? 16.672 29.156 11.18 1 87.56 520 TYR A CA 1
ATOM 4214 C C . TYR A 1 520 ? 15.602 30 11.867 1 87.56 520 TYR A C 1
ATOM 4216 O O . TYR A 1 520 ? 14.555 30.281 11.273 1 87.56 520 TYR A O 1
ATOM 4224 N N . TRP A 1 521 ? 15.758 30.359 13.07 1 83.44 521 TRP A N 1
ATOM 4225 C CA . TRP A 1 521 ? 14.727 31.094 13.805 1 83.44 521 TRP A CA 1
ATOM 4226 C C . TRP A 1 521 ? 14.883 32.594 13.602 1 83.44 521 TRP A C 1
ATOM 4228 O O . TRP A 1 521 ? 14.07 33.375 14.086 1 83.44 521 TRP A O 1
ATOM 4238 N N . LYS A 1 522 ? 15.922 33 12.922 1 74.56 522 LYS A N 1
ATOM 4239 C CA . LYS A 1 522 ? 16.109 34.406 12.656 1 74.56 522 LYS A CA 1
ATOM 4240 C C . LYS A 1 522 ? 14.867 35.031 11.992 1 74.56 522 LYS A C 1
ATOM 4242 O O . LYS A 1 522 ? 14.453 36.125 12.328 1 74.56 522 LYS A O 1
ATOM 4247 N N . ASN A 1 523 ? 14.219 34.219 11.156 1 64 523 ASN A N 1
ATOM 4248 C CA . ASN A 1 523 ? 13.109 34.75 10.375 1 64 523 ASN A CA 1
ATOM 4249 C C . ASN A 1 523 ? 11.758 34.406 11 1 64 523 ASN A C 1
ATOM 4251 O O . ASN A 1 523 ? 10.711 34.719 10.43 1 64 523 ASN A O 1
ATOM 4255 N N . LEU A 1 524 ? 11.773 33.844 12.156 1 64.94 524 LEU A N 1
ATOM 4256 C CA . LEU A 1 524 ? 10.484 33.375 12.672 1 64.94 524 LEU A CA 1
ATOM 4257 C C . LEU A 1 524 ? 9.883 34.406 13.617 1 64.94 524 LEU A C 1
ATOM 4259 O O . LEU A 1 524 ? 8.664 34.438 13.82 1 64.94 524 LEU A O 1
ATOM 4263 N N . THR A 1 525 ? 10.711 35.375 14.141 1 70.38 525 THR A N 1
ATOM 4264 C CA . THR A 1 525 ? 10.195 36.375 15.078 1 70.38 525 THR A CA 1
ATOM 4265 C C . THR A 1 525 ? 9.695 37.594 14.336 1 70.38 525 THR A C 1
ATOM 4267 O O . THR A 1 525 ? 10.195 38.688 14.555 1 70.38 525 THR A O 1
ATOM 4270 N N . LYS A 1 526 ? 8.711 37.312 13.609 1 77.25 526 LYS A N 1
ATOM 4271 C CA . LYS A 1 526 ? 8.07 38.406 12.852 1 77.25 526 LYS A CA 1
ATOM 4272 C C . LYS A 1 526 ? 7.059 39.156 13.711 1 77.25 526 LYS A C 1
ATOM 4274 O O . LYS A 1 526 ? 6.48 38.594 14.641 1 77.25 526 LYS A O 1
ATOM 4279 N N . PRO A 1 527 ? 6.961 40.438 13.445 1 82.75 527 PRO A N 1
ATOM 4280 C CA . PRO A 1 527 ? 6.008 41.25 14.211 1 82.75 527 PRO A CA 1
ATOM 4281 C C . PRO A 1 527 ? 4.605 40.656 14.234 1 82.75 527 PRO A C 1
ATOM 4283 O O . PRO A 1 527 ? 3.938 40.656 15.266 1 82.75 527 PRO A O 1
ATOM 4286 N N . ASP A 1 528 ? 4.227 40 13.156 1 82.25 528 ASP A N 1
ATOM 4287 C CA . ASP A 1 528 ? 2.887 39.406 13.094 1 82.25 528 ASP A CA 1
ATOM 4288 C C . ASP A 1 528 ? 2.73 38.281 14.094 1 82.25 528 ASP A C 1
ATOM 4290 O O . ASP A 1 528 ? 1.66 38.094 14.68 1 82.25 528 ASP A O 1
ATOM 4294 N N . VAL A 1 529 ? 3.736 37.562 14.258 1 85.5 529 VAL A N 1
ATOM 4295 C CA . VAL A 1 529 ? 3.699 36.438 15.195 1 85.5 529 VAL A CA 1
ATOM 4296 C C . VAL A 1 529 ? 3.562 36.969 16.625 1 85.5 529 VAL A C 1
ATOM 4298 O O . VAL A 1 529 ? 2.799 36.406 17.422 1 85.5 529 VAL A O 1
ATOM 4301 N N . LEU A 1 530 ? 4.223 38.031 16.891 1 91.81 530 LEU A N 1
ATOM 4302 C CA . LEU A 1 530 ? 4.195 38.594 18.234 1 91.81 530 LEU A CA 1
ATOM 4303 C C . LEU A 1 530 ? 2.863 39.281 18.516 1 91.81 530 LEU A C 1
ATOM 4305 O O . LEU A 1 530 ? 2.396 39.312 19.656 1 91.81 530 LEU A O 1
ATOM 4309 N N . LEU A 1 531 ? 2.297 39.781 17.453 1 94.69 531 LEU A N 1
ATOM 4310 C CA . LEU A 1 531 ? 0.96 40.375 17.609 1 94.69 531 LEU A CA 1
ATOM 4311 C C . LEU A 1 531 ? -0.038 39.281 18.047 1 94.69 531 LEU A C 1
ATOM 4313 O O . LEU A 1 531 ? -0.919 39.562 18.859 1 94.69 531 LEU A O 1
ATOM 4317 N N . ALA A 1 532 ? 0.106 38.094 17.453 1 95.31 532 ALA A N 1
ATOM 4318 C CA . ALA A 1 532 ? -0.753 36.969 17.844 1 95.31 532 ALA A CA 1
ATOM 4319 C C . ALA A 1 532 ? -0.576 36.656 19.328 1 95.31 532 ALA A C 1
ATOM 4321 O O . ALA A 1 532 ? -1.556 36.406 20.031 1 95.31 532 ALA A O 1
ATOM 4322 N N . SER A 1 533 ? 0.655 36.656 19.75 1 95.44 533 SER A N 1
ATOM 4323 C CA . SER A 1 533 ? 0.934 36.406 21.156 1 95.44 533 SER A CA 1
ATOM 4324 C C . SER A 1 533 ? 0.352 37.5 22.047 1 95.44 533 SER A C 1
ATOM 4326 O O . SER A 1 533 ? -0.176 37.219 23.125 1 95.44 533 SER A O 1
ATOM 4328 N N . LEU A 1 534 ? 0.498 38.688 21.609 1 96.19 534 LEU A N 1
ATOM 4329 C CA . LEU A 1 534 ? 0.001 39.844 22.359 1 96.19 534 LEU A CA 1
ATOM 4330 C C . LEU A 1 534 ? -1.514 39.75 22.516 1 96.19 534 LEU A C 1
ATOM 4332 O O . LEU A 1 534 ? -2.057 40.188 23.547 1 96.19 534 LEU A O 1
ATOM 4336 N N . LEU A 1 535 ? -2.152 39.281 21.531 1 97.38 535 LEU A N 1
ATOM 4337 C CA . LEU A 1 535 ? -3.609 39.219 21.531 1 97.38 535 LEU A CA 1
ATOM 4338 C C . LEU A 1 535 ? -4.094 37.938 22.219 1 97.38 535 LEU A C 1
ATOM 4340 O O . LEU A 1 535 ? -5.301 37.719 22.344 1 97.38 535 LEU A O 1
ATOM 4344 N N . ASP A 1 536 ? -3.209 37.031 22.562 1 97.44 536 ASP A N 1
ATOM 4345 C CA . ASP A 1 536 ? -3.516 35.906 23.406 1 97.44 536 ASP A CA 1
ATOM 4346 C C . ASP A 1 536 ? -3.465 36.281 24.891 1 97.44 536 ASP A C 1
ATOM 4348 O O . ASP A 1 536 ? -2.385 36.5 25.438 1 97.44 536 ASP A O 1
ATOM 4352 N N . PRO A 1 537 ? -4.586 36.344 25.5 1 96.81 537 PRO A N 1
ATOM 4353 C CA . PRO A 1 537 ? -4.641 36.844 26.875 1 96.81 537 PRO A CA 1
ATOM 4354 C C . PRO A 1 537 ? -3.797 36 27.844 1 96.81 537 PRO A C 1
ATOM 4356 O O . PRO A 1 537 ? -3.52 36.438 28.953 1 96.81 537 PRO A O 1
ATOM 4359 N N . ARG A 1 538 ? -3.434 34.844 27.469 1 95.44 538 ARG A N 1
ATOM 4360 C CA . ARG A 1 538 ? -2.6 34 28.328 1 95.44 538 ARG A CA 1
ATOM 4361 C C . ARG A 1 538 ? -1.172 34.531 28.391 1 95.44 538 ARG A C 1
ATOM 4363 O O . ARG A 1 538 ? -0.471 34.344 29.391 1 95.44 538 ARG A O 1
ATOM 4370 N N . MET A 1 539 ? -0.759 35.219 27.375 1 93.5 539 MET A N 1
ATOM 4371 C CA . MET A 1 539 ? 0.65 35.594 27.297 1 93.5 539 MET A CA 1
ATOM 4372 C C . MET A 1 539 ? 0.805 37 26.781 1 93.5 539 MET A C 1
ATOM 4374 O O . MET A 1 539 ? 1.768 37.312 26.078 1 93.5 539 MET A O 1
ATOM 4378 N N . LYS A 1 540 ? -0.126 37.875 26.984 1 93.88 540 LYS A N 1
ATOM 4379 C CA . LYS A 1 540 ? -0.138 39.219 26.469 1 93.88 540 LYS A CA 1
ATOM 4380 C C . LYS A 1 540 ? 0.982 40.062 27.078 1 93.88 540 LYS A C 1
ATOM 4382 O O . LYS A 1 540 ? 1.284 41.156 26.594 1 93.88 540 LYS A O 1
ATOM 4387 N N . ASP A 1 541 ? 1.643 39.562 28.141 1 92.12 541 ASP A N 1
ATOM 4388 C CA . ASP A 1 541 ? 2.748 40.281 28.766 1 92.12 541 ASP A CA 1
ATOM 4389 C C . ASP A 1 541 ? 4.027 40.156 27.953 1 92.12 541 ASP A C 1
ATOM 4391 O O . ASP A 1 541 ? 4.996 40.875 28.188 1 92.12 541 ASP A O 1
ATOM 4395 N N . LEU A 1 542 ? 4.066 39.25 27 1 93.19 542 LEU A N 1
ATOM 4396 C CA . LEU A 1 542 ? 5.207 39 26.125 1 93.19 542 LEU A CA 1
ATOM 4397 C C . LEU A 1 542 ? 6.492 38.875 26.922 1 93.19 542 LEU A C 1
ATOM 4399 O O . LEU A 1 542 ? 7.512 39.469 26.594 1 93.19 542 LEU A O 1
ATOM 4403 N N . SER A 1 543 ? 6.449 38.125 28.016 1 90.81 543 SER A N 1
ATOM 4404 C CA . SER A 1 543 ? 7.57 37.969 28.938 1 90.81 543 SER A CA 1
ATOM 4405 C C . SER A 1 543 ? 8.719 37.219 28.297 1 90.81 543 SER A C 1
ATOM 4407 O O . SER A 1 543 ? 9.852 37.25 28.781 1 90.81 543 SER A O 1
ATOM 4409 N N . PHE A 1 544 ? 8.461 36.688 27.125 1 89.56 544 PHE A N 1
ATOM 4410 C CA . PHE A 1 544 ? 9.453 35.844 26.484 1 89.56 544 PHE A CA 1
ATOM 4411 C C . PHE A 1 544 ? 10.281 36.625 25.484 1 89.56 544 PHE A C 1
ATOM 4413 O O . PHE A 1 544 ? 11.195 36.094 24.844 1 89.56 544 PHE A O 1
ATOM 4420 N N . VAL A 1 545 ? 9.992 37.906 25.281 1 89.44 545 VAL A N 1
ATOM 4421 C CA . VAL A 1 545 ? 10.789 38.781 24.422 1 89.44 545 VAL A CA 1
ATOM 4422 C C . VAL A 1 545 ? 11.367 39.906 25.25 1 89.44 545 VAL A C 1
ATOM 4424 O O . VAL A 1 545 ? 10.969 40.125 26.391 1 89.44 545 VAL A O 1
ATOM 4427 N N . SER A 1 546 ? 12.328 40.656 24.656 1 88.81 546 SER A N 1
ATOM 4428 C CA . SER A 1 546 ? 12.93 41.781 25.328 1 88.81 546 SER A CA 1
ATOM 4429 C C . SER A 1 546 ? 11.906 42.906 25.531 1 88.81 546 SER A C 1
ATOM 4431 O O . SER A 1 546 ? 10.922 43 24.797 1 88.81 546 SER A O 1
ATOM 4433 N N . SER A 1 547 ? 12.094 43.75 26.516 1 91.38 547 SER A N 1
ATOM 4434 C CA . SER A 1 547 ? 11.195 44.844 26.828 1 91.38 547 SER A CA 1
ATOM 4435 C C . SER A 1 547 ? 11.07 45.812 25.641 1 91.38 547 SER A C 1
ATOM 4437 O O . SER A 1 547 ? 9.992 46.344 25.375 1 91.38 547 SER A O 1
ATOM 4439 N N . GLU A 1 548 ? 12.156 45.938 25.016 1 91.69 548 GLU A N 1
ATOM 4440 C CA . GLU A 1 548 ? 12.164 46.844 23.859 1 91.69 548 GLU A CA 1
ATOM 4441 C C . GLU A 1 548 ? 11.258 46.312 22.75 1 91.69 548 GLU A C 1
ATOM 4443 O O . GLU A 1 548 ? 10.461 47.062 22.188 1 91.69 548 GLU A O 1
ATOM 4448 N N . LYS A 1 549 ? 11.398 45.062 22.531 1 90.44 549 LYS A N 1
ATOM 4449 C CA . LYS A 1 549 ? 10.578 44.438 21.484 1 90.44 549 LYS A CA 1
ATOM 4450 C C . LYS A 1 549 ? 9.109 44.406 21.891 1 90.44 549 LYS A C 1
ATOM 4452 O O . LYS A 1 549 ? 8.227 44.594 21.047 1 90.44 549 LYS A O 1
ATOM 4457 N N . GLY A 1 550 ? 8.898 44.156 23.109 1 91.75 550 GLY A N 1
ATOM 4458 C CA . GLY A 1 550 ? 7.535 44.156 23.609 1 91.75 550 GLY A CA 1
ATOM 4459 C C . GLY A 1 550 ? 6.84 45.5 23.406 1 91.75 550 GLY A C 1
ATOM 4460 O O . GLY A 1 550 ? 5.684 45.531 22.984 1 91.75 550 GLY A O 1
ATOM 4461 N N . ASP A 1 551 ? 7.555 46.5 23.672 1 93.12 551 ASP A N 1
ATOM 4462 C CA . ASP A 1 551 ? 7 47.844 23.531 1 93.12 551 ASP A CA 1
ATOM 4463 C C . ASP A 1 551 ? 6.738 48.188 22.062 1 93.12 551 ASP A C 1
ATOM 4465 O O . ASP A 1 551 ? 5.75 48.844 21.734 1 93.12 551 ASP A O 1
ATOM 4469 N N . GLU A 1 552 ? 7.66 47.719 21.312 1 93.62 552 GLU A N 1
ATOM 4470 C CA . GLU A 1 552 ? 7.492 47.906 19.875 1 93.62 552 GLU A CA 1
ATOM 4471 C C . GLU A 1 552 ? 6.199 47.281 19.375 1 93.62 552 GLU A C 1
ATOM 4473 O O . GLU A 1 552 ? 5.469 47.875 18.578 1 93.62 552 GLU A O 1
ATOM 4478 N N . ILE A 1 553 ? 5.938 46.094 19.828 1 94.31 553 ILE A N 1
ATOM 4479 C CA . ILE A 1 553 ? 4.773 45.344 19.375 1 94.31 553 ILE A CA 1
ATOM 4480 C C . ILE A 1 553 ? 3.502 45.969 19.953 1 94.31 553 ILE A C 1
ATOM 4482 O O . ILE A 1 553 ? 2.465 46 19.281 1 94.31 553 ILE A O 1
ATOM 4486 N N . LYS A 1 554 ? 3.514 46.438 21.172 1 94.5 554 LYS A N 1
ATOM 4487 C CA . LYS A 1 554 ? 2.379 47.125 21.781 1 94.5 554 LYS A CA 1
ATOM 4488 C C . LYS A 1 554 ? 2.018 48.375 20.984 1 94.5 554 LYS A C 1
ATOM 4490 O O . LYS A 1 554 ? 0.839 48.656 20.781 1 94.5 554 LYS A O 1
ATOM 4495 N N . ASN A 1 555 ? 3.045 49.031 20.562 1 94.19 555 ASN A N 1
ATOM 4496 C CA . ASN A 1 555 ? 2.816 50.219 19.75 1 94.19 555 ASN A CA 1
ATOM 4497 C C . ASN A 1 555 ? 2.227 49.844 18.391 1 94.19 555 ASN A C 1
ATOM 4499 O O . ASN A 1 555 ? 1.392 50.594 17.859 1 94.19 555 ASN A O 1
ATOM 4503 N N . LEU A 1 556 ? 2.75 48.781 17.938 1 94.69 556 LEU A N 1
ATOM 4504 C CA . LEU A 1 556 ? 2.213 48.312 16.656 1 94.69 556 LEU A CA 1
ATOM 4505 C C . LEU A 1 556 ? 0.726 48 16.781 1 94.69 556 LEU A C 1
ATOM 4507 O O . LEU A 1 556 ? -0.052 48.312 15.867 1 94.69 556 LEU A O 1
ATOM 4511 N N . LEU A 1 557 ? 0.308 47.375 17.844 1 95.44 557 LEU A N 1
ATOM 4512 C CA . LEU A 1 557 ? -1.102 47.062 18.078 1 95.44 557 LEU A CA 1
ATOM 4513 C C . LEU A 1 557 ? -1.922 48.344 18.172 1 95.44 557 LEU A C 1
ATOM 4515 O O . LEU A 1 557 ? -3.041 48.406 17.656 1 95.44 557 LEU A O 1
ATOM 4519 N N . ARG A 1 558 ? -1.381 49.344 18.828 1 94.31 558 ARG A N 1
ATOM 4520 C CA . ARG A 1 558 ? -2.049 50.656 18.938 1 94.31 558 ARG A CA 1
ATOM 4521 C C . ARG A 1 558 ? -2.256 51.281 17.562 1 94.31 558 ARG A C 1
ATOM 4523 O O . ARG A 1 558 ? -3.307 51.875 17.297 1 94.31 558 ARG A O 1
ATOM 4530 N N . GLU A 1 559 ? -1.218 51.125 16.812 1 93.06 559 GLU A N 1
ATOM 4531 C CA . GLU A 1 559 ? -1.312 51.656 15.461 1 93.06 559 GLU A CA 1
ATOM 4532 C C . GLU A 1 559 ? -2.408 50.938 14.664 1 93.06 559 GLU A C 1
ATOM 4534 O O . GLU A 1 559 ? -3.193 51.594 13.969 1 93.06 559 GLU A O 1
ATOM 4539 N N . LYS A 1 560 ? -2.422 49.688 14.734 1 92.88 560 LYS A N 1
ATOM 4540 C CA . LYS A 1 560 ? -3.438 48.906 14.023 1 92.88 560 LYS A CA 1
ATOM 4541 C C . LYS A 1 560 ? -4.836 49.219 14.547 1 92.88 560 LYS A C 1
ATOM 4543 O O . LYS A 1 560 ? -5.805 49.25 13.781 1 92.88 560 LYS A O 1
ATOM 4548 N N . TYR A 1 561 ? -4.969 49.375 15.844 1 93.62 561 TYR A N 1
ATOM 4549 C CA . TYR A 1 561 ? -6.227 49.75 16.469 1 93.62 561 TYR A CA 1
ATOM 4550 C C . TYR A 1 561 ? -6.711 51.094 15.953 1 93.62 561 TYR A C 1
ATOM 4552 O O . TYR A 1 561 ? -7.879 51.25 15.594 1 93.62 561 TYR A O 1
ATOM 4560 N N . ASN A 1 562 ? -5.797 52.031 15.852 1 91.5 562 ASN A N 1
ATOM 4561 C CA . ASN A 1 562 ? -6.141 53.375 15.422 1 91.5 562 ASN A CA 1
ATOM 4562 C C . ASN A 1 562 ? -6.551 53.406 13.945 1 91.5 562 ASN A C 1
ATOM 4564 O O . ASN A 1 562 ? -7.445 54.156 13.562 1 91.5 562 ASN A O 1
ATOM 4568 N N . GLU A 1 563 ? -5.852 52.656 13.25 1 90.12 563 GLU A N 1
ATOM 4569 C CA . GLU A 1 563 ? -6.203 52.562 11.836 1 90.12 563 GLU A CA 1
ATOM 4570 C C . GLU A 1 563 ? -7.629 52.031 11.648 1 90.12 563 GLU A C 1
ATOM 4572 O O . GLU A 1 563 ? -8.359 52.531 10.781 1 90.12 563 GLU A O 1
ATOM 4577 N N . MET A 1 564 ? -7.984 51.156 12.398 1 88.06 564 MET A N 1
ATOM 4578 C CA . MET A 1 564 ? -9.312 50.531 12.289 1 88.06 564 MET A CA 1
ATOM 4579 C C . MET A 1 564 ? -10.375 51.469 12.891 1 88.06 564 MET A C 1
ATOM 4581 O O . MET A 1 564 ? -11.508 51.5 12.406 1 88.06 564 MET A O 1
ATOM 4585 N N . TYR A 1 565 ? -10.008 52.125 13.93 1 83.81 565 TYR A N 1
ATOM 4586 C CA . TYR A 1 565 ? -10.922 53.031 14.609 1 83.81 565 TYR A CA 1
ATOM 4587 C C . TYR A 1 565 ? -11.289 54.219 13.711 1 83.81 565 TYR A C 1
ATOM 4589 O O . TYR A 1 565 ? -12.445 54.625 13.688 1 83.81 565 TYR A O 1
ATOM 4597 N N . THR A 1 566 ? -10.391 54.75 12.977 1 82.62 566 THR A N 1
ATOM 4598 C CA . THR A 1 566 ? -10.602 55.938 12.148 1 82.62 566 THR A CA 1
ATOM 4599 C C . THR A 1 566 ? -11.297 55.562 10.844 1 82.62 566 THR A C 1
ATOM 4601 O O . THR A 1 566 ? -12.039 56.375 10.281 1 82.62 566 THR A O 1
ATOM 4604 N N . ASN A 1 567 ? -11.031 54.438 10.211 1 69.81 567 ASN A N 1
ATOM 4605 C CA . ASN A 1 567 ? -11.656 54.031 8.961 1 69.81 567 ASN A CA 1
ATOM 4606 C C . ASN A 1 567 ? -12.594 52.844 9.18 1 69.81 567 ASN A C 1
ATOM 4608 O O . ASN A 1 567 ? -12.242 51.688 8.891 1 69.81 567 ASN A O 1
ATOM 4612 N N . PRO A 1 568 ? -13.727 53.156 9.805 1 57.19 568 PRO A N 1
ATOM 4613 C CA . PRO A 1 568 ? -14.641 52.031 10.078 1 57.19 568 PRO A CA 1
ATOM 4614 C C . PRO A 1 568 ? -15.188 51.406 8.805 1 57.19 568 PRO A C 1
ATOM 4616 O O . PRO A 1 568 ? -16.047 50.531 8.867 1 57.19 568 PRO A O 1
ATOM 4619 N N . THR A 1 569 ? -15.078 51.938 7.574 1 47.06 569 THR A N 1
ATOM 4620 C CA . THR A 1 569 ? -15.742 51.406 6.383 1 47.06 569 THR A CA 1
ATOM 4621 C C . THR A 1 569 ? -15.734 49.875 6.387 1 47.06 569 THR A C 1
ATOM 4623 O O . THR A 1 569 ? -16.656 49.25 5.863 1 47.06 569 THR A O 1
ATOM 4626 N N . SER A 1 570 ? -14.602 49.281 6.41 1 43.84 570 SER A N 1
ATOM 4627 C CA . SER A 1 570 ? -14.484 47.906 5.934 1 43.84 570 SER A CA 1
ATOM 4628 C C . SER A 1 570 ? -15.188 46.938 6.871 1 43.84 570 SER A C 1
ATOM 4630 O O . SER A 1 570 ? -15.078 45.719 6.707 1 43.84 570 SER A O 1
ATOM 4632 N N . GLN A 1 571 ? -15.539 47.25 8.062 1 44.84 571 GLN A N 1
ATOM 4633 C CA . GLN A 1 571 ? -16.078 46.156 8.867 1 44.84 571 GLN A CA 1
ATOM 4634 C C . GLN A 1 571 ? -17.562 45.969 8.602 1 44.84 571 GLN A C 1
ATOM 4636 O O . GLN A 1 571 ? -18.375 46.875 8.805 1 44.84 571 GLN A O 1
ATOM 4641 N N . PRO A 1 572 ? -18.031 45.188 7.668 1 40.06 572 PRO A N 1
ATOM 4642 C CA . PRO A 1 572 ? -19.469 44.906 7.602 1 40.06 572 PRO A CA 1
ATOM 4643 C C . PRO A 1 572 ? -20.078 44.656 8.977 1 40.06 572 PRO A C 1
ATOM 4645 O O . PRO A 1 572 ? -19.719 43.688 9.656 1 40.06 572 PRO A O 1
ATOM 4648 N N . ILE A 1 573 ? -20.234 45.594 9.883 1 37.75 573 ILE A N 1
ATOM 4649 C CA . ILE A 1 573 ? -21 45.375 11.102 1 37.75 573 ILE A CA 1
ATOM 4650 C C . ILE A 1 573 ? -22.344 44.719 10.742 1 37.75 573 ILE A C 1
ATOM 4652 O O . ILE A 1 573 ? -23.125 45.281 9.992 1 37.75 573 ILE A O 1
ATOM 4656 N N . GLN A 1 574 ? -22.453 43.5 10.641 1 36.72 574 GLN A N 1
ATOM 4657 C CA . GLN A 1 574 ? -23.734 42.875 10.445 1 36.72 574 GLN A CA 1
ATOM 4658 C C . GLN A 1 574 ? -24.828 43.562 11.25 1 36.72 574 GLN A C 1
ATOM 4660 O O . GLN A 1 574 ? -24.609 43.938 12.398 1 36.72 574 GLN A O 1
ATOM 4665 N N . PRO A 1 575 ? -25.844 44.188 10.594 1 32.94 575 PRO A N 1
ATOM 4666 C CA . PRO A 1 575 ? -27.031 44.781 11.195 1 32.94 575 PRO A CA 1
ATOM 4667 C C . PRO A 1 575 ? -27.609 43.938 12.328 1 32.94 575 PRO A C 1
ATOM 4669 O O . PRO A 1 575 ? -27.766 42.719 12.18 1 32.94 575 PRO A O 1
ATOM 4672 N N . ILE A 1 576 ? -27.281 44.188 13.547 1 32.97 576 ILE A N 1
ATOM 4673 C CA . ILE A 1 576 ? -28.094 43.656 14.633 1 32.97 576 ILE A CA 1
ATOM 4674 C C . ILE A 1 576 ? -29.578 43.781 14.281 1 32.97 576 ILE A C 1
ATOM 4676 O O . ILE A 1 576 ? -30.078 44.906 14.117 1 32.97 576 ILE A O 1
ATOM 4680 N N . ARG A 1 577 ? -30.172 42.906 13.578 1 30.28 577 ARG A N 1
ATOM 4681 C CA . ARG A 1 577 ? -31.578 42.875 13.195 1 30.28 577 ARG A CA 1
ATOM 4682 C C . ARG A 1 577 ? -32.469 43.219 14.367 1 30.28 577 ARG A C 1
ATOM 4684 O O . ARG A 1 577 ? -33.625 43.688 14.172 1 30.28 577 ARG A O 1
ATOM 4691 N N . SER A 1 578 ? -32.469 42.562 15.531 1 31.17 578 SER A N 1
ATOM 4692 C CA . SER A 1 578 ? -33.781 42.562 16.172 1 31.17 578 SER A CA 1
ATOM 4693 C C . SER A 1 578 ? -34.156 44 16.609 1 31.17 578 SER A C 1
ATOM 4695 O O . SER A 1 578 ? -33.375 44.656 17.281 1 31.17 578 SER A O 1
ATOM 4697 N N . PRO A 1 579 ? -35.094 44.719 15.945 1 31.41 579 PRO A N 1
ATOM 4698 C CA . PRO A 1 579 ? -35.625 46.062 16.188 1 31.41 579 PRO A CA 1
ATOM 4699 C C . PRO A 1 579 ? -36.031 46.312 17.641 1 31.41 579 PRO A C 1
ATOM 4701 O O . PRO A 1 579 ? -36 47.438 18.125 1 31.41 579 PRO A O 1
ATOM 4704 N N . ALA A 1 580 ? -36.969 45.406 18.172 1 31.12 580 ALA A N 1
ATOM 4705 C CA . ALA A 1 580 ? -38.031 45.938 19.016 1 31.12 580 ALA A CA 1
ATOM 4706 C C . ALA A 1 580 ? -37.469 46.625 20.266 1 31.12 580 ALA A C 1
ATOM 4708 O O . ALA A 1 580 ? -37.844 47.75 20.578 1 31.12 580 ALA A O 1
ATOM 4709 N N . LYS A 1 581 ? -37.25 45.812 21.328 1 32.56 581 LYS A N 1
ATOM 4710 C CA . LYS A 1 581 ? -37.344 46.375 22.672 1 32.56 581 LYS A CA 1
ATOM 4711 C C . LYS A 1 581 ? -36.188 47.344 22.953 1 32.56 581 LYS A C 1
ATOM 4713 O O . LYS A 1 581 ? -36.344 48.281 23.75 1 32.56 581 LYS A O 1
ATOM 4718 N N . LYS A 1 582 ? -34.938 47.031 22.625 1 33.28 582 LYS A N 1
ATOM 4719 C CA . LYS A 1 582 ? -33.938 47.812 23.344 1 33.28 582 LYS A CA 1
ATOM 4720 C C . LYS A 1 582 ? -33.719 49.188 22.672 1 33.28 582 LYS A C 1
ATOM 4722 O O . LYS A 1 582 ? -32.75 49.375 21.953 1 33.28 582 LYS A O 1
ATOM 4727 N N . LYS A 1 583 ? -34.656 49.781 22.031 1 33.88 583 LYS A N 1
ATOM 4728 C CA . LYS A 1 583 ? -34.656 51.188 21.609 1 33.88 583 LYS A CA 1
ATOM 4729 C C . LYS A 1 583 ? -34.281 52.094 22.781 1 33.88 583 LYS A C 1
ATOM 4731 O O . LYS A 1 583 ? -33.656 53.125 22.578 1 33.88 583 LYS A O 1
ATOM 4736 N N . LYS A 1 584 ? -34.938 51.812 23.922 1 32.94 584 LYS A N 1
ATOM 4737 C CA . LYS A 1 584 ? -34.875 52.812 24.984 1 32.94 584 LYS A CA 1
ATOM 4738 C C . LYS A 1 584 ? -33.438 53.062 25.438 1 32.94 584 LYS A C 1
ATOM 4740 O O . LYS A 1 584 ? -33.062 54.219 25.688 1 32.94 584 LYS A O 1
ATOM 4745 N N . ASN A 1 585 ? -32.719 51.938 25.672 1 29.12 585 ASN A N 1
ATOM 4746 C CA . ASN A 1 585 ? -31.406 52.156 26.234 1 29.12 585 ASN A CA 1
ATOM 4747 C C . ASN A 1 585 ? -30.422 52.656 25.172 1 29.12 585 ASN A C 1
ATOM 4749 O O . ASN A 1 585 ? -29.266 52.969 25.5 1 29.12 585 ASN A O 1
ATOM 4753 N N . ALA A 1 586 ? -30.719 52.594 23.891 1 31.75 586 ALA A N 1
ATOM 4754 C CA . ALA A 1 586 ? -29.875 53.062 22.812 1 31.75 586 ALA A CA 1
ATOM 4755 C C . ALA A 1 586 ? -29.812 54.594 22.797 1 31.75 586 ALA A C 1
ATOM 4757 O O . ALA A 1 586 ? -28.797 55.188 22.406 1 31.75 586 ALA A O 1
ATOM 4758 N N . LEU A 1 587 ? -31 55.312 23.078 1 31.94 587 LEU A N 1
ATOM 4759 C CA . LEU A 1 587 ? -31.062 56.75 23.172 1 31.94 587 LEU A CA 1
ATOM 4760 C C . LEU A 1 587 ? -30.109 57.281 24.25 1 31.94 587 LEU A C 1
ATOM 4762 O O . LEU A 1 587 ? -29.438 58.281 24.047 1 31.94 587 LEU A O 1
ATOM 4766 N N . LEU A 1 588 ? -30.219 56.594 25.5 1 31.39 588 LEU A N 1
ATOM 4767 C CA . LEU A 1 588 ? -29.344 57.062 26.562 1 31.39 588 LEU A CA 1
ATOM 4768 C C . LEU A 1 588 ? -27.875 56.844 26.203 1 31.39 588 LEU A C 1
ATOM 4770 O O . LEU A 1 588 ? -27.016 57.625 26.594 1 31.39 588 LEU A O 1
ATOM 4774 N N . ALA A 1 589 ? -27.562 55.75 25.438 1 32.41 589 ALA A N 1
ATOM 4775 C CA . ALA A 1 589 ? -26.188 55.5 25.047 1 32.41 589 ALA A CA 1
ATOM 4776 C C . ALA A 1 589 ? -25.688 56.531 24.047 1 32.41 589 ALA A C 1
ATOM 4778 O O . ALA A 1 589 ? -24.5 56.812 23.953 1 32.41 589 ALA A O 1
ATOM 4779 N N . SER A 1 590 ? -26.516 57.125 23.172 1 34.78 590 SER A N 1
ATOM 4780 C CA . SER A 1 590 ? -26.141 58.188 22.281 1 34.78 590 SER A CA 1
ATOM 4781 C C . SER A 1 590 ? -25.766 59.469 23.062 1 34.78 590 SER A C 1
ATOM 4783 O O . SER A 1 590 ? -25.188 60.406 22.5 1 34.78 590 SER A O 1
ATOM 4785 N N . LEU A 1 591 ? -26.578 59.812 24.125 1 33.66 591 LEU A N 1
ATOM 4786 C CA . LEU A 1 591 ? -26.375 61.062 24.859 1 33.66 591 LEU A CA 1
ATOM 4787 C C . LEU A 1 591 ? -25.047 61.031 25.625 1 33.66 591 LEU A C 1
ATOM 4789 O O . LEU A 1 591 ? -24.703 62 26.312 1 33.66 591 LEU A O 1
ATOM 4793 N N . ARG A 1 592 ? -24.594 59.812 26.047 1 32.66 592 ARG A N 1
ATOM 4794 C CA . ARG A 1 592 ? -23.297 59.969 26.703 1 32.66 592 ARG A CA 1
ATOM 4795 C C . ARG A 1 592 ? -22.234 60.406 25.719 1 32.66 592 ARG A C 1
ATOM 4797 O O . ARG A 1 592 ? -22.031 59.781 24.672 1 32.66 592 ARG A O 1
ATOM 4804 N N . LYS A 1 593 ? -22.047 61.688 25.625 1 35.78 593 LYS A N 1
ATOM 4805 C CA . LYS A 1 593 ? -20.875 62.25 24.953 1 35.78 593 LYS A CA 1
ATOM 4806 C C . LYS A 1 593 ? -19.688 61.312 25.031 1 35.78 593 LYS A C 1
ATOM 4808 O O . LYS A 1 593 ? -19.406 60.719 26.078 1 35.78 593 LYS A O 1
ATOM 4813 N N . PRO A 1 594 ? -19.234 60.75 23.875 1 34.94 594 PRO A N 1
ATOM 4814 C CA . PRO A 1 594 ? -17.953 60.062 24.031 1 34.94 594 PRO A CA 1
ATOM 4815 C C . PRO A 1 594 ? -16.984 60.781 24.969 1 34.94 594 PRO A C 1
ATOM 4817 O O . PRO A 1 594 ? -16.672 61.969 24.766 1 34.94 594 PRO A O 1
ATOM 4820 N N . SER A 1 595 ? -17.328 61 26.219 1 33.59 595 SER A N 1
ATOM 4821 C CA . SER A 1 595 ? -16.297 61.625 27.031 1 33.59 595 SER A CA 1
ATOM 4822 C C . SER A 1 595 ? -14.898 61.375 26.469 1 33.59 595 SER A C 1
ATOM 4824 O O . SER A 1 595 ? -14.648 60.312 25.875 1 33.59 595 SER A O 1
ATOM 4826 N N . THR A 1 596 ? -14.094 62.344 26.109 1 37.22 596 THR A N 1
ATOM 4827 C CA . THR A 1 596 ? -12.734 62.469 25.609 1 37.22 596 THR A CA 1
ATOM 4828 C C . THR A 1 596 ? -11.875 61.312 26.109 1 37.22 596 THR A C 1
ATOM 4830 O O . THR A 1 596 ? -10.758 61.094 25.625 1 37.22 596 THR A O 1
ATOM 4833 N N . ARG A 1 597 ? -11.938 61.031 27.438 1 39.12 597 ARG A N 1
ATOM 4834 C CA . ARG A 1 597 ? -10.945 60.062 27.891 1 39.12 597 ARG A CA 1
ATOM 4835 C C . ARG A 1 597 ? -11.211 58.688 27.281 1 39.12 597 ARG A C 1
ATOM 4837 O O . ARG A 1 597 ? -11.945 57.875 27.859 1 39.12 597 ARG A O 1
ATOM 4844 N N . SER A 1 598 ? -11.789 58.469 26.141 1 42.72 598 SER A N 1
ATOM 4845 C CA . SER A 1 598 ? -11.984 57.219 25.406 1 42.72 598 SER A CA 1
ATOM 4846 C C . SER A 1 598 ? -10.883 56.219 25.734 1 42.72 598 SER A C 1
ATOM 4848 O O . SER A 1 598 ? -9.727 56.406 25.344 1 42.72 598 SER A O 1
ATOM 4850 N N . CYS A 1 599 ? -10.852 55.75 26.875 1 51.84 599 CYS A N 1
ATOM 4851 C CA . CYS A 1 599 ? -9.914 54.719 27.297 1 51.84 599 CYS A CA 1
ATOM 4852 C C . CYS A 1 599 ? -9.727 53.688 26.203 1 51.84 599 CYS A C 1
ATOM 4854 O O . CYS A 1 599 ? -10.695 53.062 25.75 1 51.84 599 CYS A O 1
ATOM 4856 N N . ASN A 1 600 ? -8.719 53.75 25.188 1 81 600 ASN A N 1
ATOM 4857 C CA . ASN A 1 600 ? -8.211 52.938 24.078 1 81 600 ASN A CA 1
ATOM 4858 C C . ASN A 1 600 ? -8.25 51.438 24.406 1 81 600 ASN A C 1
ATOM 4860 O O . ASN A 1 600 ? -7.883 51.031 25.516 1 81 600 ASN A O 1
ATOM 4864 N N . GLU A 1 601 ? -9.375 50.688 23.781 1 92.19 601 GLU A N 1
ATOM 4865 C CA . GLU A 1 601 ? -9.453 49.25 23.953 1 92.19 601 GLU A CA 1
ATOM 4866 C C . GLU A 1 601 ? -8.086 48.656 24.281 1 92.19 601 GLU A C 1
ATOM 4868 O O . GLU A 1 601 ? -7.98 47.75 25.125 1 92.19 601 GLU A O 1
ATOM 4873 N N . VAL A 1 602 ? -7.156 49.281 23.766 1 95.38 602 VAL A N 1
ATOM 4874 C CA . VAL A 1 602 ? -5.809 48.719 23.875 1 95.38 602 VAL A CA 1
ATOM 4875 C C . VAL A 1 602 ? -5.281 48.906 25.297 1 95.38 602 VAL A C 1
ATOM 4877 O O . VAL A 1 602 ? -4.781 47.969 25.906 1 95.38 602 VAL A O 1
ATOM 4880 N N . ASP A 1 603 ? -5.438 50.062 25.812 1 92.75 603 ASP A N 1
ATOM 4881 C CA . ASP A 1 603 ? -4.941 50.344 27.156 1 92.75 603 ASP A CA 1
ATOM 4882 C C . ASP A 1 603 ? -5.711 49.562 28.203 1 92.75 603 ASP A C 1
ATOM 4884 O O . ASP A 1 603 ? -5.129 49.062 29.172 1 92.75 603 ASP A O 1
ATOM 4888 N N . GLU A 1 604 ? -6.957 49.469 28 1 94.62 604 GLU A N 1
ATOM 4889 C CA . GLU A 1 604 ? -7.766 48.688 28.922 1 94.62 604 GLU A CA 1
ATOM 4890 C C . GLU A 1 604 ? -7.371 47.219 28.875 1 94.62 604 GLU A C 1
ATOM 4892 O O . GLU A 1 604 ? -7.305 46.531 29.906 1 94.62 604 GLU A O 1
ATOM 4897 N N . TYR A 1 605 ? -7.238 46.75 27.656 1 96.19 605 TYR A N 1
ATOM 4898 C CA . TYR A 1 605 ? -6.82 45.375 27.469 1 96.19 605 TYR A CA 1
ATOM 4899 C C . TYR A 1 605 ? -5.496 45.094 28.172 1 96.19 605 TYR A C 1
ATOM 4901 O O . TYR A 1 605 ? -5.336 44.062 28.828 1 96.19 605 TYR A O 1
ATOM 4909 N N . PHE A 1 606 ? -4.578 46.031 28.062 1 94.81 606 PHE A N 1
ATOM 4910 C CA . PHE A 1 606 ? -3.256 45.875 28.656 1 94.81 606 PHE A CA 1
ATOM 4911 C C . PHE A 1 606 ? -3.336 45.875 30.172 1 94.81 606 PHE A C 1
ATOM 4913 O O . PHE A 1 606 ? -2.471 45.312 30.844 1 94.81 606 PHE A O 1
ATOM 4920 N N . GLN A 1 607 ? -4.348 46.438 30.703 1 93.06 607 GLN A N 1
ATOM 4921 C CA . GLN A 1 607 ? -4.484 46.562 32.156 1 93.06 607 GLN A CA 1
ATOM 4922 C C . GLN A 1 607 ? -5.066 45.312 32.75 1 93.06 607 GLN A C 1
ATOM 4924 O O . GLN A 1 607 ? -4.902 45.031 33.969 1 93.06 607 GLN A O 1
ATOM 4929 N N . LEU A 1 608 ? -5.68 44.562 31.938 1 94.62 608 LEU A N 1
ATOM 4930 C CA . LEU A 1 608 ? -6.254 43.344 32.438 1 94.62 608 LEU A CA 1
ATOM 4931 C C . LEU A 1 608 ? -5.16 42.312 32.75 1 94.62 608 LEU A C 1
ATOM 4933 O O . LEU A 1 608 ? -4.102 42.312 32.125 1 94.62 608 LEU A O 1
ATOM 4937 N N . GLU A 1 609 ? -5.414 41.438 33.688 1 93.12 609 GLU A N 1
ATOM 4938 C CA . GLU A 1 609 ? -4.469 40.375 34.031 1 93.12 609 GLU A CA 1
ATOM 4939 C C . GLU A 1 609 ? -4.496 39.25 33.031 1 93.12 609 GLU A C 1
ATOM 4941 O O . GLU A 1 609 ? -5.523 39 32.375 1 93.12 609 GLU A O 1
ATOM 4946 N N . GLU A 1 610 ? -3.379 38.562 33 1 93.75 610 GLU A N 1
ATOM 4947 C CA . GLU A 1 610 ? -3.303 37.375 32.156 1 93.75 610 GLU A CA 1
ATOM 4948 C C . GLU A 1 610 ? -4.164 36.25 32.688 1 93.75 610 GLU A C 1
ATOM 4950 O O . GLU A 1 610 ? -4.332 36.125 33.906 1 93.75 610 GLU A O 1
ATOM 4955 N N . ILE A 1 611 ? -4.641 35.5 31.781 1 93.56 611 ILE A N 1
ATOM 4956 C CA . ILE A 1 611 ? -5.434 34.344 32.188 1 93.56 611 ILE A CA 1
ATOM 4957 C C . ILE A 1 611 ? -4.539 33.094 32.281 1 93.56 611 ILE A C 1
ATOM 4959 O O . ILE A 1 611 ? -3.396 33.125 31.812 1 93.56 611 ILE A O 1
ATOM 4963 N N . ASP A 1 612 ? -5.113 32.031 32.812 1 92.38 612 ASP A N 1
ATOM 4964 C CA . ASP A 1 612 ? -4.371 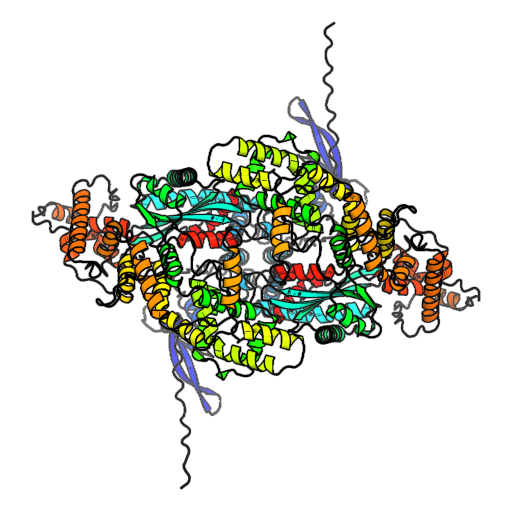30.797 32.969 1 92.38 612 ASP A CA 1
ATOM 4965 C C . ASP A 1 612 ? -4.035 30.172 31.625 1 92.38 612 ASP A C 1
ATOM 4967 O O . ASP A 1 612 ? -4.812 30.266 30.672 1 92.38 612 ASP A O 1
ATOM 4971 N N . LEU A 1 613 ? -2.979 29.5 31.672 1 89.94 613 LEU A N 1
ATOM 4972 C CA . LEU A 1 613 ? -2.492 28.875 30.438 1 89.94 613 LEU A CA 1
ATOM 4973 C C . LEU A 1 613 ? -3.441 27.781 29.969 1 89.94 613 LEU A C 1
ATOM 4975 O O . LEU A 1 613 ? -3.461 27.438 28.781 1 89.94 613 LEU A O 1
ATOM 4979 N N . GLU A 1 614 ? -4.16 27.219 30.781 1 89.81 614 GLU A N 1
ATOM 4980 C CA . GLU A 1 614 ? -5.082 26.141 30.453 1 89.81 614 GLU A CA 1
ATOM 4981 C C . GLU A 1 614 ? -6.414 26.688 29.938 1 89.81 614 GLU A C 1
ATOM 4983 O O . GLU A 1 614 ? -7.219 25.953 29.375 1 89.81 614 GLU A O 1
ATOM 4988 N N . SER A 1 615 ? -6.516 28.031 30.062 1 91.5 615 SER A N 1
ATOM 4989 C CA . SER A 1 615 ? -7.762 28.656 29.641 1 91.5 615 SER A CA 1
ATOM 4990 C C . SER A 1 615 ? -7.828 28.766 28.109 1 91.5 615 SER A C 1
ATOM 4992 O O . SER A 1 615 ? -6.801 28.703 27.438 1 91.5 615 SER A O 1
ATOM 4994 N N . ASN A 1 616 ? -9.039 28.922 27.703 1 94.19 616 ASN A N 1
ATOM 4995 C CA . ASN A 1 616 ? -9.266 29.047 26.266 1 94.19 616 ASN A CA 1
ATOM 4996 C C . ASN A 1 616 ? -9.352 30.516 25.844 1 94.19 616 ASN A C 1
ATOM 4998 O O . ASN A 1 616 ? -10.32 31.203 26.172 1 94.19 616 ASN A O 1
ATOM 5002 N N . PRO A 1 617 ? -8.359 30.953 25.094 1 96.19 617 PRO A N 1
ATOM 5003 C CA . PRO A 1 617 ? -8.375 32.375 24.656 1 96.19 617 PRO A CA 1
ATOM 5004 C C . PRO A 1 617 ? -9.602 32.719 23.828 1 96.19 617 PRO A C 1
ATOM 5006 O O . PRO A 1 617 ? -10.07 33.844 23.844 1 96.19 617 PRO A O 1
ATOM 5009 N N . PHE A 1 618 ? -10.156 31.812 23.078 1 96.06 618 PHE A N 1
ATOM 5010 C CA . PHE A 1 618 ? -11.32 32.062 22.234 1 96.06 618 PHE A CA 1
ATOM 5011 C C . PHE A 1 618 ? -12.547 32.375 23.094 1 96.06 618 PHE A C 1
ATOM 5013 O O . PHE A 1 618 ? -13.305 33.281 22.797 1 96.06 618 PHE A O 1
ATOM 5020 N N . THR A 1 619 ? -12.711 31.594 24.141 1 95.44 619 THR A N 1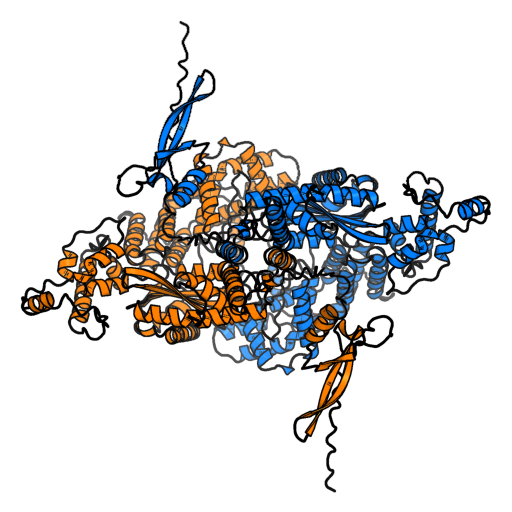
ATOM 5021 C CA . THR A 1 619 ? -13.82 31.844 25.047 1 95.44 619 THR A CA 1
ATOM 5022 C C . THR A 1 619 ? -13.68 33.219 25.703 1 95.44 619 THR A C 1
ATOM 5024 O O . THR A 1 619 ? -14.672 33.938 25.891 1 95.44 619 THR A O 1
ATOM 5027 N N . TRP A 1 620 ? -12.484 33.531 26.078 1 96.88 620 TRP A N 1
ATOM 5028 C CA . TRP A 1 620 ? -12.211 34.812 26.719 1 96.88 620 TRP A CA 1
ATOM 5029 C C . TRP A 1 620 ? -12.609 35.969 25.797 1 96.88 620 TRP A C 1
ATOM 5031 O O . TRP A 1 620 ? -13.289 36.906 26.234 1 96.88 620 TRP A O 1
ATOM 5041 N N . TRP A 1 621 ? -12.211 35.938 24.578 1 97.19 621 TRP A N 1
ATOM 5042 C CA . TRP A 1 621 ? -12.523 37 23.609 1 97.19 621 TRP A CA 1
ATOM 5043 C C . TRP A 1 621 ? -14.023 37.031 23.328 1 97.19 621 TRP A C 1
ATOM 5045 O O . TRP A 1 621 ? -14.609 38.094 23.172 1 97.19 621 TRP A O 1
ATOM 5055 N N . HIS A 1 622 ? -14.617 35.844 23.188 1 96.25 622 HIS A N 1
ATOM 5056 C CA . HIS A 1 622 ? -16.047 35.75 22.938 1 96.25 622 HIS A CA 1
ATOM 5057 C C . HIS A 1 622 ? -16.844 36.5 24 1 96.25 622 HIS A C 1
ATOM 5059 O O . HIS A 1 622 ? -17.781 37.219 23.688 1 96.25 622 HIS A O 1
ATOM 5065 N N . GLU A 1 623 ? -16.469 36.375 25.203 1 96.12 623 GLU A N 1
ATOM 5066 C CA . GLU A 1 623 ? -17.156 36.969 26.344 1 96.12 623 GLU A CA 1
ATOM 5067 C C . GLU A 1 623 ? -16.938 38.469 26.406 1 96.12 623 GLU A C 1
ATOM 5069 O O . GLU A 1 623 ? -17.75 39.188 27 1 96.12 623 GLU A O 1
ATOM 5074 N N . ARG A 1 624 ? -15.914 38.938 25.828 1 95.69 624 ARG A N 1
ATOM 5075 C CA . ARG A 1 624 ? -15.547 40.344 25.969 1 95.69 624 ARG A CA 1
ATOM 5076 C C . ARG A 1 624 ? -15.594 41.062 24.625 1 95.69 624 ARG A C 1
ATOM 5078 O O . ARG A 1 624 ? -14.992 42.125 24.453 1 95.69 624 ARG A O 1
ATOM 5085 N N . GLU A 1 625 ? -16.219 40.5 23.719 1 94.69 625 GLU A N 1
ATOM 5086 C CA . GLU A 1 625 ? -16.266 41.062 22.359 1 94.69 625 GLU A CA 1
ATOM 5087 C C . GLU A 1 625 ? -16.938 42.438 22.359 1 94.69 625 GLU A C 1
ATOM 5089 O O . GLU A 1 625 ? -16.562 43.312 21.594 1 94.69 625 GLU A O 1
ATOM 5094 N N . GLU A 1 626 ? -17.953 42.594 23.156 1 92.31 626 GLU A N 1
ATOM 5095 C CA . GLU A 1 626 ? -18.672 43.875 23.25 1 92.31 626 GLU A CA 1
ATOM 5096 C C . GLU A 1 626 ? -17.781 44.969 23.859 1 92.31 626 GLU A C 1
ATOM 5098 O O . GLU A 1 626 ? -17.859 46.125 23.469 1 92.31 626 GLU A O 1
ATOM 5103 N N . LYS A 1 627 ? -17.016 44.469 24.797 1 93.56 627 LYS A N 1
ATOM 5104 C CA . LYS A 1 627 ? -16.125 45.406 25.484 1 93.56 627 LYS A CA 1
ATOM 5105 C C . LYS A 1 627 ? -14.969 45.812 24.578 1 93.56 627 LYS A C 1
ATOM 5107 O O . LYS A 1 627 ? -14.508 46.969 24.641 1 93.56 627 LYS A O 1
ATOM 5112 N N . PHE A 1 628 ? -14.484 44.844 23.828 1 95.38 628 PHE A N 1
ATOM 5113 C CA . PHE A 1 628 ? -13.336 45.125 22.969 1 95.38 628 PHE A CA 1
ATOM 5114 C C . PHE A 1 628 ? -13.672 44.781 21.516 1 95.38 628 PHE A C 1
ATOM 5116 O O . PHE A 1 628 ? -13.062 43.906 20.906 1 95.38 628 PHE A O 1
ATOM 5123 N N . PRO A 1 629 ? -14.461 45.5 20.844 1 93.38 629 PRO A N 1
ATOM 5124 C CA . PRO A 1 629 ? -14.922 45.125 19.5 1 93.38 629 PRO A CA 1
ATOM 5125 C C . PRO A 1 629 ? -13.797 45.156 18.469 1 93.38 629 PRO A C 1
ATOM 5127 O O . PRO A 1 629 ? -13.688 44.25 17.656 1 93.38 629 PRO A O 1
ATOM 5130 N N . ILE A 1 630 ? -12.961 46.188 18.516 1 94.56 630 ILE A N 1
ATOM 5131 C CA . ILE A 1 630 ? -11.906 46.312 17.531 1 94.56 630 ILE A CA 1
ATOM 5132 C C . ILE A 1 630 ? -10.805 45.312 17.797 1 94.56 630 ILE A C 1
ATOM 5134 O O . ILE A 1 630 ? -10.312 44.656 16.891 1 94.56 630 ILE A O 1
ATOM 5138 N N . LEU A 1 631 ? -10.438 45.125 19.031 1 95.81 631 LEU A N 1
ATOM 5139 C CA . LEU A 1 631 ? -9.406 44.188 19.391 1 95.81 631 LEU A CA 1
ATOM 5140 C C . LEU A 1 631 ? -9.867 42.75 19.078 1 95.81 631 LEU A C 1
ATOM 5142 O O . LEU A 1 631 ? -9.055 41.906 18.719 1 95.81 631 LEU A O 1
ATOM 5146 N N . SER A 1 632 ? -11.195 42.531 19.281 1 96 632 SER A N 1
ATOM 5147 C CA . SER A 1 632 ? -11.734 41.219 18.953 1 96 632 SER A CA 1
ATOM 5148 C C . SER A 1 632 ? -11.609 40.906 17.453 1 96 632 SER A C 1
ATOM 5150 O O . SER A 1 632 ? -11.352 39.781 17.062 1 96 632 SER A O 1
ATOM 5152 N N . PHE A 1 633 ? -11.805 41.938 16.719 1 94.81 633 PHE A N 1
ATOM 5153 C CA . PHE A 1 633 ? -11.641 41.812 15.281 1 94.81 633 PHE A CA 1
ATOM 5154 C C . PHE A 1 633 ? -10.203 41.469 14.922 1 94.81 633 PHE A C 1
ATOM 5156 O O . PHE A 1 633 ? -9.953 40.562 14.102 1 94.81 633 PHE A O 1
ATOM 5163 N N . LEU A 1 634 ? -9.281 42.125 15.531 1 95.62 634 LEU A N 1
ATOM 5164 C CA . LEU A 1 634 ? -7.867 41.844 15.305 1 95.62 634 LEU A CA 1
ATOM 5165 C C . LEU A 1 634 ? -7.484 40.469 15.82 1 95.62 634 LEU A C 1
ATOM 5167 O O . LEU A 1 634 ? -6.668 39.781 15.211 1 95.62 634 LEU A O 1
ATOM 5171 N N . ALA A 1 635 ? -8.078 40.094 16.938 1 97 635 ALA A N 1
ATOM 5172 C CA . ALA A 1 635 ? -7.824 38.781 17.5 1 97 635 ALA A CA 1
ATOM 5173 C C . ALA A 1 635 ? -8.242 37.656 16.531 1 97 635 ALA A C 1
ATOM 5175 O O . ALA A 1 635 ? -7.543 36.656 16.375 1 97 635 ALA A O 1
ATOM 5176 N N . LYS A 1 636 ? -9.383 37.844 15.891 1 96.75 636 LYS A N 1
ATOM 5177 C CA . LYS A 1 636 ? -9.859 36.875 14.922 1 96.75 636 LYS A CA 1
ATOM 5178 C C . LYS A 1 636 ? -8.875 36.719 13.758 1 96.75 636 LYS A C 1
ATOM 5180 O O . LYS A 1 636 ? -8.68 35.625 13.234 1 96.75 636 LYS A O 1
ATOM 5185 N N . LYS A 1 637 ? -8.242 37.781 13.422 1 95.88 637 LYS A N 1
ATOM 5186 C CA . LYS A 1 637 ? -7.285 37.781 12.312 1 95.88 637 LYS A CA 1
ATOM 5187 C C . LYS A 1 637 ? -5.996 37.062 12.703 1 95.88 637 LYS A C 1
ATOM 5189 O O . LYS A 1 637 ? -5.566 36.156 12.008 1 95.88 637 LYS A O 1
ATOM 5194 N N . TYR A 1 638 ? -5.445 37.375 13.805 1 96.06 638 TYR A N 1
ATOM 5195 C CA . TYR A 1 638 ? -4.094 36.938 14.133 1 96.06 638 TYR A CA 1
ATOM 5196 C C . TYR A 1 638 ? -4.113 35.594 14.82 1 96.06 638 TYR A C 1
ATOM 5198 O O . TYR A 1 638 ? -3.176 34.781 14.68 1 96.06 638 TYR A O 1
ATOM 5206 N N . LEU A 1 639 ? -5.184 35.25 15.508 1 96.56 639 LEU A N 1
ATOM 5207 C CA . LEU A 1 639 ? -5.215 34 16.297 1 96.56 639 LEU A CA 1
ATOM 5208 C C . LEU A 1 639 ? -5.703 32.844 15.445 1 96.56 639 LEU A C 1
ATOM 5210 O O . LEU A 1 639 ? -5.629 31.688 15.875 1 96.56 639 LEU A O 1
ATOM 5214 N N . SER A 1 640 ? -6.156 33.062 14.242 1 95.94 640 SER A N 1
ATOM 5215 C CA . SER A 1 640 ? -6.695 31.984 13.391 1 95.94 640 SER A CA 1
ATOM 5216 C C . SER A 1 640 ? -5.582 31.266 12.641 1 95.94 640 SER A C 1
ATOM 5218 O O . SER A 1 640 ? -5.801 30.188 12.086 1 95.94 640 SER A O 1
ATOM 5220 N N . ALA A 1 641 ? -4.363 31.797 12.625 1 95.69 641 ALA A N 1
ATOM 5221 C CA . ALA A 1 641 ? -3.26 31.234 11.852 1 95.69 641 ALA A CA 1
ATOM 5222 C C . ALA A 1 641 ? -2.664 30.016 12.547 1 95.69 641 ALA A C 1
ATOM 5224 O O . ALA A 1 641 ? -2.627 29.953 13.781 1 95.69 641 ALA A O 1
ATOM 5225 N N . TYR A 1 642 ? -2.275 29.062 11.719 1 95.5 642 TYR A N 1
ATOM 5226 C CA . TYR A 1 642 ? -1.582 27.891 12.234 1 95.5 642 TYR A CA 1
ATOM 5227 C C . TYR A 1 642 ? -0.071 28.047 12.125 1 95.5 642 TYR A C 1
ATOM 5229 O O . TYR A 1 642 ? 0.429 28.594 11.133 1 95.5 642 TYR A O 1
ATOM 5237 N N . ALA A 1 643 ? 0.565 27.547 13.125 1 94.56 643 ALA A N 1
ATOM 5238 C CA . ALA A 1 643 ? 2.025 27.578 13.109 1 94.56 643 ALA A CA 1
ATOM 5239 C C . ALA A 1 643 ? 2.594 26.547 12.133 1 94.56 643 ALA A C 1
ATOM 5241 O O . ALA A 1 643 ? 3.732 26.688 11.68 1 94.56 643 ALA A O 1
ATOM 5242 N N . CYS A 1 644 ? 1.793 25.547 11.898 1 94.94 644 CYS A N 1
ATOM 5243 C CA . CYS A 1 644 ? 2.25 24.453 11.039 1 94.94 644 CYS A CA 1
ATOM 5244 C C . CYS A 1 644 ? 1.254 24.203 9.914 1 94.94 644 CYS A C 1
ATOM 5246 O O . CYS A 1 644 ? 0.088 24.578 10.008 1 94.94 644 CYS A O 1
ATOM 5248 N N . SER A 1 645 ? 1.749 23.547 8.867 1 93.5 645 SER A N 1
ATOM 5249 C CA . SER A 1 645 ? 0.892 23.172 7.75 1 93.5 645 SER A CA 1
ATOM 5250 C C . SER A 1 645 ? 0.316 21.781 7.941 1 93.5 645 SER A C 1
ATOM 5252 O O . SER A 1 645 ? 0.142 21.031 6.977 1 93.5 645 SER A O 1
ATOM 5254 N N . THR A 1 646 ? 0.092 21.328 9.125 1 90.31 646 THR A N 1
ATOM 5255 C CA . THR A 1 646 ? -0.374 19.984 9.477 1 90.31 646 THR A CA 1
ATOM 5256 C C . THR A 1 646 ? -1.745 19.719 8.867 1 90.31 646 THR A C 1
ATOM 5258 O O . THR A 1 646 ? -2.066 18.578 8.539 1 90.31 646 THR A O 1
ATOM 5261 N N . ALA A 1 647 ? -2.562 20.75 8.758 1 91.19 647 ALA A N 1
ATOM 5262 C CA . ALA A 1 647 ? -3.881 20.594 8.148 1 91.19 647 ALA A CA 1
ATOM 5263 C C . ALA A 1 647 ? -3.764 20.031 6.734 1 91.19 647 ALA A C 1
ATOM 5265 O O . ALA A 1 647 ? -4.523 19.141 6.348 1 91.19 647 ALA A O 1
ATOM 5266 N N . SER A 1 648 ? -2.861 20.531 6.012 1 90.88 648 SER A N 1
ATOM 5267 C CA . SER A 1 648 ? -2.627 20.016 4.664 1 90.88 648 SER A CA 1
ATOM 5268 C C . SER A 1 648 ? -2.107 18.594 4.699 1 90.88 648 SER A C 1
ATOM 5270 O O . SER A 1 648 ? -2.461 17.781 3.84 1 90.88 648 SER A O 1
ATOM 5272 N N . GLU A 1 649 ? -1.273 18.297 5.648 1 86.75 649 GLU A N 1
ATOM 5273 C CA . GLU A 1 649 ? -0.751 16.938 5.785 1 86.75 649 GLU A CA 1
ATOM 5274 C C . GLU A 1 649 ? -1.87 15.945 6.082 1 86.75 649 GLU A C 1
ATOM 5276 O O . GLU A 1 649 ? -1.856 14.82 5.582 1 86.75 649 GLU A O 1
ATOM 5281 N N . ARG A 1 650 ? -2.752 16.359 6.902 1 87.25 650 ARG A N 1
ATOM 5282 C CA . ARG A 1 650 ? -3.906 15.516 7.188 1 87.25 650 ARG A CA 1
ATOM 5283 C C . ARG A 1 650 ? -4.746 15.297 5.934 1 87.25 650 ARG A C 1
ATOM 5285 O O . ARG A 1 650 ? -5.258 14.195 5.707 1 87.25 650 ARG A O 1
ATOM 5292 N N . LEU A 1 651 ? -4.898 16.328 5.262 1 89.12 651 LEU A N 1
ATOM 5293 C CA . LEU A 1 651 ? -5.582 16.25 3.977 1 89.12 651 LEU A CA 1
ATOM 5294 C C . LEU A 1 651 ? -4.934 15.203 3.08 1 89.12 651 LEU A C 1
ATOM 5296 O O . LEU A 1 651 ? -5.625 14.375 2.484 1 89.12 651 LEU A O 1
ATOM 5300 N N . PHE A 1 652 ? -3.686 15.156 3.016 1 88.12 652 PHE A N 1
ATOM 5301 C CA . PHE A 1 652 ? -2.973 14.242 2.137 1 88.12 652 PHE A CA 1
ATOM 5302 C C . PHE A 1 652 ? -3.004 12.82 2.697 1 88.12 652 PHE A C 1
ATOM 5304 O O . PHE A 1 652 ? -2.9 11.852 1.947 1 88.12 652 PHE A O 1
ATOM 5311 N N . SER A 1 653 ? -3.068 12.773 3.998 1 84.12 653 SER A N 1
ATOM 5312 C CA . SER A 1 653 ? -3.291 11.445 4.57 1 84.12 653 SER A CA 1
ATOM 5313 C C . SER A 1 653 ? -4.59 10.836 4.059 1 84.12 653 SER A C 1
ATOM 5315 O O . SER A 1 653 ? -4.609 9.68 3.629 1 84.12 653 SER A O 1
ATOM 5317 N N . ASP A 1 654 ? -5.594 11.586 4.062 1 86.62 654 ASP A N 1
ATOM 5318 C CA . ASP A 1 654 ? -6.863 11.141 3.498 1 86.62 654 ASP A CA 1
ATOM 5319 C C . ASP A 1 654 ? -6.723 10.828 2.01 1 86.62 654 ASP A C 1
ATOM 5321 O O . ASP A 1 654 ? -7.242 9.82 1.529 1 86.62 654 ASP A O 1
ATOM 5325 N N . ALA A 1 655 ? -6.062 11.68 1.376 1 86.19 655 ALA A N 1
ATOM 5326 C CA . ALA A 1 655 ? -5.859 11.508 -0.061 1 86.19 655 ALA A CA 1
ATOM 5327 C C . ALA A 1 655 ? -5.125 10.211 -0.36 1 86.19 655 ALA A C 1
ATOM 5329 O O . ALA A 1 655 ? -5.48 9.484 -1.295 1 86.19 655 ALA A O 1
ATOM 5330 N N . GLY A 1 656 ? -4.133 9.922 0.44 1 82.5 656 GLY A N 1
ATOM 5331 C CA . GLY A 1 656 ? -3.377 8.695 0.278 1 82.5 656 GLY A CA 1
ATOM 5332 C C . GLY A 1 656 ? -4.203 7.449 0.535 1 82.5 656 GLY A C 1
ATOM 5333 O O . GLY A 1 656 ? -3.969 6.402 -0.077 1 82.5 656 GLY A O 1
ATOM 5334 N N . ASN A 1 657 ? -5.125 7.598 1.377 1 76.5 657 ASN A N 1
ATOM 5335 C CA . ASN A 1 657 ? -6.02 6.48 1.667 1 76.5 657 ASN A CA 1
ATOM 5336 C C . ASN A 1 657 ? -6.98 6.219 0.513 1 76.5 657 ASN A C 1
ATOM 5338 O O . ASN A 1 657 ? -7.496 5.109 0.366 1 76.5 657 ASN A O 1
ATOM 5342 N N . LEU A 1 658 ? -7.262 7.262 -0.133 1 79.5 658 LEU A N 1
ATOM 5343 C CA . LEU A 1 658 ? -8.148 7.133 -1.285 1 79.5 658 LEU A CA 1
ATOM 5344 C C . LEU A 1 658 ? -7.383 6.633 -2.506 1 79.5 658 LEU A C 1
ATOM 5346 O O . LEU A 1 658 ? -7.84 5.723 -3.199 1 79.5 658 LEU A O 1
ATOM 5350 N N . LEU A 1 659 ? -6.27 7.219 -2.705 1 74.12 659 LEU A N 1
ATOM 5351 C CA . LEU A 1 659 ? -5.445 6.836 -3.846 1 74.12 659 LEU A CA 1
ATOM 5352 C C . LEU A 1 659 ? -4.477 5.719 -3.469 1 74.12 659 LEU A C 1
ATOM 5354 O O . LEU A 1 659 ? -3.287 5.969 -3.264 1 74.12 659 LEU A O 1
ATOM 5358 N N . THR A 1 660 ? -4.98 4.527 -3.355 1 69.44 660 THR A N 1
ATOM 5359 C CA . THR A 1 660 ? -4.191 3.352 -3.01 1 69.44 660 THR A CA 1
ATOM 5360 C C . THR A 1 660 ? -3.613 2.699 -4.266 1 69.44 660 THR A C 1
ATOM 5362 O O . THR A 1 660 ? -3.846 3.174 -5.379 1 69.44 660 THR A O 1
ATOM 5365 N N . ALA A 1 661 ? -2.889 1.712 -4.031 1 64.44 661 ALA A N 1
ATOM 5366 C CA . ALA A 1 661 ? -2.262 0.999 -5.145 1 64.44 661 ALA A CA 1
ATOM 5367 C C . ALA A 1 661 ? -3.312 0.461 -6.113 1 64.44 661 ALA A C 1
ATOM 5369 O O . ALA A 1 661 ? -3.062 0.359 -7.316 1 64.44 661 ALA A O 1
ATOM 5370 N N . LYS A 1 662 ? -4.492 0.218 -5.551 1 64.25 662 LYS A N 1
ATOM 5371 C CA . LYS A 1 662 ? -5.535 -0.38 -6.375 1 64.25 662 LYS A CA 1
ATOM 5372 C C . LYS A 1 662 ? -6.438 0.691 -6.984 1 64.25 662 LYS A C 1
ATOM 5374 O O . LYS A 1 662 ? -7.289 0.39 -7.824 1 64.25 662 LYS A O 1
ATOM 5379 N N . ARG A 1 663 ? -6.242 1.942 -6.582 1 69.38 663 ARG A N 1
ATOM 5380 C CA . ARG A 1 663 ? -7.125 3.014 -7.031 1 69.38 663 ARG A CA 1
ATOM 5381 C C . ARG A 1 663 ? -6.328 4.156 -7.652 1 69.38 663 ARG A C 1
ATOM 5383 O O . ARG A 1 663 ? -6.547 5.324 -7.32 1 69.38 663 ARG A O 1
ATOM 5390 N N . THR A 1 664 ? -5.418 3.822 -8.422 1 64.75 664 THR A N 1
ATOM 5391 C CA . THR A 1 664 ? -4.539 4.836 -8.992 1 64.75 664 THR A CA 1
ATOM 5392 C C . THR A 1 664 ? -5.168 5.457 -10.242 1 64.75 664 THR A C 1
ATOM 5394 O O . THR A 1 664 ? -4.66 6.445 -10.773 1 64.75 664 THR A O 1
ATOM 5397 N N . ARG A 1 665 ? -6.43 4.984 -10.594 1 68.62 665 ARG A N 1
ATOM 5398 C CA . ARG A 1 665 ? -6.988 5.43 -11.859 1 68.62 665 ARG A CA 1
ATOM 5399 C C . ARG A 1 665 ? -8.148 6.395 -11.641 1 68.62 665 ARG A C 1
ATOM 5401 O O . ARG A 1 665 ? -8.844 6.766 -12.586 1 68.62 665 ARG A O 1
ATOM 5408 N N . ILE A 1 666 ? -8.375 6.805 -10.477 1 80.81 666 ILE A N 1
ATOM 5409 C CA . ILE A 1 666 ? -9.461 7.734 -10.188 1 80.81 666 ILE A CA 1
ATOM 5410 C C . ILE A 1 666 ? -9.18 9.086 -10.836 1 80.81 666 ILE A C 1
ATOM 5412 O O . ILE A 1 666 ? -8.039 9.555 -10.836 1 80.81 666 ILE A O 1
ATOM 5416 N N . SER A 1 667 ? -10.18 9.609 -11.508 1 84.19 667 SER A N 1
ATOM 5417 C CA . SER A 1 667 ? -9.992 10.914 -12.133 1 84.19 667 SER A CA 1
ATOM 5418 C C . SER A 1 667 ? -9.719 11.992 -11.086 1 84.19 667 SER A C 1
ATOM 5420 O O . SER A 1 667 ? -10.297 11.961 -9.992 1 84.19 667 SER A O 1
ATOM 5422 N N . PRO A 1 668 ? -8.898 12.969 -11.5 1 85.75 668 PRO A N 1
ATOM 5423 C CA . PRO A 1 668 ? -8.602 14.062 -10.562 1 85.75 668 PRO A CA 1
ATOM 5424 C C . PRO A 1 668 ? -9.859 14.789 -10.094 1 85.75 668 PRO A C 1
ATOM 5426 O O . PRO A 1 668 ? -9.938 15.211 -8.93 1 85.75 668 PRO A O 1
ATOM 5429 N N . ASN A 1 669 ? -10.844 14.906 -10.969 1 89.81 669 ASN A N 1
ATOM 5430 C CA . ASN A 1 669 ? -12.078 15.602 -10.617 1 89.81 669 ASN A CA 1
ATOM 5431 C C . ASN A 1 669 ? -12.859 14.844 -9.555 1 89.81 669 ASN A C 1
ATOM 5433 O O . ASN A 1 669 ? -13.312 15.43 -8.57 1 89.81 669 ASN A O 1
ATOM 5437 N N . LEU A 1 670 ? -13.055 13.586 -9.797 1 91.69 670 LEU A N 1
ATOM 5438 C CA . LEU A 1 670 ? -13.758 12.766 -8.812 1 91.69 670 LEU A CA 1
ATOM 5439 C C . LEU A 1 670 ? -12.977 12.703 -7.504 1 91.69 670 LEU A C 1
ATOM 5441 O O . LEU A 1 670 ? -13.57 12.766 -6.422 1 91.69 670 LEU A O 1
ATOM 5445 N N . PHE A 1 671 ? -11.68 12.594 -7.703 1 92.06 671 PHE A N 1
ATOM 5446 C CA . PHE A 1 671 ? -10.781 12.555 -6.555 1 92.06 671 PHE A CA 1
ATOM 5447 C C . PHE A 1 671 ? -10.961 13.797 -5.684 1 92.06 671 PHE A C 1
ATOM 5449 O O . PHE A 1 671 ? -11.156 13.688 -4.473 1 92.06 671 PHE A O 1
ATOM 5456 N N . LYS A 1 672 ? -10.93 14.914 -6.266 1 93.81 672 LYS A N 1
ATOM 5457 C CA . LYS A 1 672 ? -11.102 16.203 -5.602 1 93.81 672 LYS A CA 1
ATOM 5458 C C . LYS A 1 672 ? -12.445 16.281 -4.887 1 93.81 672 LYS A C 1
ATOM 5460 O O . LYS A 1 672 ? -12.516 16.703 -3.73 1 93.81 672 LYS A O 1
ATOM 5465 N N . LYS A 1 673 ? -13.508 15.859 -5.527 1 95.81 673 LYS A N 1
ATOM 5466 C CA . LYS A 1 673 ? -14.859 15.953 -4.969 1 95.81 673 LYS A CA 1
ATOM 5467 C C . LYS A 1 673 ? -15.008 15.055 -3.742 1 95.81 673 LYS A C 1
ATOM 5469 O O . LYS A 1 673 ? -15.625 15.453 -2.752 1 95.81 673 LYS A O 1
ATOM 5474 N N . LEU A 1 674 ? -14.461 13.883 -3.844 1 95.88 674 LEU A N 1
ATOM 5475 C CA . LEU A 1 674 ? -14.555 12.93 -2.746 1 95.88 674 LEU A CA 1
ATOM 5476 C C . LEU A 1 674 ? -13.844 13.453 -1.504 1 95.88 674 LEU A C 1
ATOM 5478 O O . LEU A 1 674 ? -14.406 13.438 -0.406 1 95.88 674 LEU A O 1
ATOM 5482 N N . ILE A 1 675 ? -12.641 13.969 -1.658 1 95.81 675 ILE A N 1
ATOM 5483 C CA . ILE A 1 675 ? -11.852 14.453 -0.53 1 95.81 675 ILE A CA 1
ATOM 5484 C C . ILE A 1 675 ? -12.5 15.711 0.043 1 95.81 675 ILE A C 1
ATOM 5486 O O . ILE A 1 675 ? -12.586 15.875 1.262 1 95.81 675 ILE A O 1
ATOM 5490 N N . PHE A 1 676 ? -12.93 16.578 -0.879 1 97.12 676 PHE A N 1
ATOM 5491 C CA . PHE A 1 676 ? -13.602 17.812 -0.478 1 97.12 676 PHE A CA 1
ATOM 5492 C C . PHE A 1 676 ? -14.812 17.5 0.401 1 97.12 676 PHE A C 1
ATOM 5494 O O . PHE A 1 676 ? -14.977 18.094 1.47 1 97.12 676 PHE A O 1
ATOM 5501 N N . LEU A 1 677 ? -15.648 16.578 -0.042 1 97.62 677 LEU A N 1
ATOM 5502 C CA . LEU A 1 677 ? -16.859 16.25 0.68 1 97.62 677 LEU A CA 1
ATOM 5503 C C . LEU A 1 677 ? -16.547 15.57 2.01 1 97.62 677 LEU A C 1
ATOM 5505 O O . LEU A 1 677 ? -17.172 15.867 3.029 1 97.62 677 LEU A O 1
ATOM 5509 N N . LYS A 1 678 ? -15.594 14.688 2.023 1 96.5 678 LYS A N 1
ATOM 5510 C CA . LYS A 1 678 ? -15.227 14 3.256 1 96.5 678 LYS A CA 1
ATOM 5511 C C . LYS A 1 678 ? -14.773 14.984 4.324 1 96.5 678 LYS A C 1
ATOM 5513 O O . LYS A 1 678 ? -15.195 14.898 5.48 1 96.5 678 LYS A O 1
ATOM 5518 N N . ARG A 1 679 ? -14.016 15.883 3.979 1 96 679 ARG A N 1
ATOM 5519 C CA . ARG A 1 679 ? -13.367 16.766 4.945 1 96 679 ARG A CA 1
ATOM 5520 C C . ARG A 1 679 ? -14.305 17.891 5.379 1 96 679 ARG A C 1
ATOM 5522 O O . ARG A 1 679 ? -14.234 18.359 6.516 1 96 679 ARG A O 1
ATOM 5529 N N . ASN A 1 680 ? -15.203 18.312 4.496 1 97.12 680 ASN A N 1
ATOM 5530 C CA . ASN A 1 680 ? -16 19.5 4.797 1 97.12 680 ASN A CA 1
ATOM 5531 C C . ASN A 1 680 ? -17.422 19.109 5.23 1 97.12 680 ASN A C 1
ATOM 5533 O O . ASN A 1 680 ? -18.188 19.969 5.688 1 97.12 680 ASN A O 1
ATOM 5537 N N . ALA A 1 681 ? -17.812 17.828 5.109 1 95.44 681 ALA A N 1
ATOM 5538 C CA . ALA A 1 681 ? -19.172 17.391 5.398 1 95.44 681 ALA A CA 1
ATOM 5539 C C . ALA A 1 681 ? -19.562 17.75 6.832 1 95.44 681 ALA A C 1
ATOM 5541 O O . ALA A 1 681 ? -20.734 18.031 7.109 1 95.44 681 ALA A O 1
ATOM 5542 N N . LYS A 1 682 ? -18.688 17.766 7.758 1 91.5 682 LYS A N 1
ATOM 5543 C CA . LYS A 1 682 ? -18.953 17.984 9.18 1 91.5 682 LYS A CA 1
ATOM 5544 C C . LYS A 1 682 ? -19.484 19.391 9.422 1 91.5 682 LYS A C 1
ATOM 5546 O O . LYS A 1 682 ? -20.062 19.672 10.477 1 91.5 682 LYS A O 1
ATOM 5551 N N . HIS A 1 683 ? -19.281 20.281 8.516 1 93.38 683 HIS A N 1
ATOM 5552 C CA . HIS A 1 683 ? -19.688 21.672 8.695 1 93.38 683 HIS A CA 1
ATOM 5553 C C . HIS A 1 683 ? -21.109 21.906 8.203 1 93.38 683 HIS A C 1
ATOM 5555 O O . HIS A 1 683 ? -21.672 22.984 8.383 1 93.38 683 HIS A O 1
ATOM 5561 N N . LEU A 1 684 ? -21.625 20.844 7.578 1 93.69 684 LEU A N 1
ATOM 5562 C CA . LEU A 1 684 ? -22.969 20.953 7.012 1 93.69 684 LEU A CA 1
ATOM 5563 C C . LEU A 1 684 ? -23.922 19.984 7.707 1 93.69 684 LEU A C 1
ATOM 5565 O O . LEU A 1 684 ? -23.5 18.938 8.219 1 93.69 684 LEU A O 1
ATOM 5569 N N . ASP A 1 685 ? -25.188 20.344 7.699 1 89.5 685 ASP A N 1
ATOM 5570 C CA . ASP A 1 685 ? -26.188 19.406 8.219 1 89.5 685 ASP A CA 1
ATOM 5571 C C . ASP A 1 685 ? -26.344 18.203 7.293 1 89.5 685 ASP A C 1
ATOM 5573 O O . ASP A 1 685 ? -26.484 17.078 7.762 1 89.5 685 ASP A O 1
ATOM 5577 N N . SER A 1 686 ? -26.359 18.516 6.02 1 92.44 686 SER A N 1
ATOM 5578 C CA . SER A 1 686 ? -26.406 17.484 4.98 1 92.44 686 SER A CA 1
ATOM 5579 C C . SER A 1 686 ? -25.641 17.922 3.736 1 92.44 686 SER A C 1
ATOM 5581 O O . SER A 1 686 ? -25.594 19.109 3.412 1 92.44 686 SER A O 1
ATOM 5583 N N . ILE A 1 687 ? -25.094 16.984 3.111 1 95.44 687 ILE A N 1
ATOM 5584 C CA . ILE A 1 687 ? -24.375 17.312 1.886 1 95.44 687 ILE A CA 1
ATOM 5585 C C . ILE A 1 687 ? -25.312 17.172 0.685 1 95.44 687 ILE A C 1
ATOM 5587 O O . ILE A 1 687 ? -24.922 17.469 -0.448 1 95.44 687 ILE A O 1
ATOM 5591 N N . HIS A 1 688 ? -26.531 16.75 0.947 1 95 688 HIS A N 1
ATOM 5592 C CA . HIS A 1 688 ? -27.5 16.562 -0.131 1 95 688 HIS A CA 1
ATOM 5593 C C . HIS A 1 688 ? -28.594 17.625 -0.091 1 95 688 HIS A C 1
ATOM 5595 O O . HIS A 1 688 ? -29.031 18.016 0.989 1 95 688 HIS A O 1
ATOM 5601 N N . LYS A 1 689 ? -29.031 18.031 -1.267 1 91.19 689 LYS A N 1
ATOM 5602 C CA . LYS A 1 689 ? -30.125 19 -1.369 1 91.19 689 LYS A CA 1
ATOM 5603 C C . LYS A 1 689 ? -31.438 18.422 -0.839 1 91.19 689 LYS A C 1
ATOM 5605 O O . LYS A 1 689 ? -31.812 17.297 -1.194 1 91.19 689 LYS A O 1
ATOM 5610 N N . PRO A 1 690 ? -32.062 19.188 0.112 1 84.5 690 PRO A N 1
ATOM 5611 C CA . PRO A 1 690 ? -33.375 18.719 0.602 1 84.5 690 PRO A CA 1
ATOM 5612 C C . PRO A 1 690 ? -34.438 18.734 -0.477 1 84.5 690 PRO A C 1
ATOM 5614 O O . PRO A 1 690 ? -34.406 19.562 -1.389 1 84.5 690 PRO A O 1
ATOM 5617 N N . ASP A 1 691 ? -35.25 17.672 -0.612 1 73.25 691 ASP A N 1
ATOM 5618 C CA . ASP A 1 691 ? -36.344 17.625 -1.581 1 73.25 691 ASP A CA 1
ATOM 5619 C C . ASP A 1 691 ? -37.406 18.656 -1.253 1 73.25 691 ASP A C 1
ATOM 5621 O O . ASP A 1 691 ? -37.688 18.906 -0.081 1 73.25 691 ASP A O 1
ATOM 5625 N N . ASP A 1 692 ? -37.688 19.688 -2.055 1 57.84 692 ASP A N 1
ATOM 5626 C CA . ASP A 1 692 ? -38.719 20.703 -1.927 1 57.84 692 ASP A CA 1
ATOM 5627 C C . ASP A 1 692 ? -40.062 20.078 -1.608 1 57.84 692 ASP A C 1
ATOM 5629 O O . ASP A 1 692 ? -41.094 20.781 -1.573 1 57.84 692 ASP A O 1
ATOM 5633 N N . SER A 1 693 ? -40.406 18.922 -1.504 1 44.03 693 SER A N 1
ATOM 5634 C CA . SER A 1 693 ? -41.812 18.641 -1.438 1 44.03 693 SER A CA 1
ATOM 5635 C C . SER A 1 693 ? -42.406 19.109 -0.109 1 44.03 693 SER A C 1
ATOM 5637 O O . SER A 1 693 ? -43.562 18.812 0.19 1 44.03 693 SER A O 1
ATOM 5639 N N . ASP A 1 694 ? -41.844 19.75 0.913 1 34.88 694 ASP A N 1
ATOM 5640 C CA . ASP A 1 694 ? -42.906 20.25 1.788 1 34.88 694 ASP A CA 1
ATOM 5641 C C . ASP A 1 694 ? -43.688 21.359 1.107 1 34.88 694 ASP A C 1
ATOM 5643 O O . ASP A 1 694 ? -43.094 22.234 0.458 1 34.88 694 ASP A O 1
ATOM 5647 N N . MET B 1 1 ? 7.41 -17.562 71.125 1 24.98 1 MET B N 1
ATOM 5648 C CA . MET B 1 1 ? 6.387 -16.578 70.812 1 24.98 1 MET B CA 1
ATOM 5649 C C . MET B 1 1 ? 6.082 -16.578 69.312 1 24.98 1 MET B C 1
ATOM 5651 O O . MET B 1 1 ? 6.977 -16.375 68.5 1 24.98 1 MET B O 1
ATOM 5655 N N . SER B 1 2 ? 5.027 -17.344 68.812 1 27.12 2 SER B N 1
ATOM 5656 C CA . SER B 1 2 ? 4.43 -17.766 67.562 1 27.12 2 SER B CA 1
ATOM 5657 C C . SER B 1 2 ? 3.793 -16.594 66.812 1 27.12 2 SER B C 1
ATOM 5659 O O . SER B 1 2 ? 2.764 -16.078 67.25 1 27.12 2 SER B O 1
ATOM 5661 N N . SER B 1 3 ? 4.598 -15.586 66.438 1 26.48 3 SER B N 1
ATOM 5662 C CA . SER B 1 3 ? 4.094 -14.32 65.875 1 26.48 3 SER B CA 1
ATOM 5663 C C . SER B 1 3 ? 3.182 -14.547 64.688 1 26.48 3 SER B C 1
ATOM 5665 O O . SER B 1 3 ? 3.602 -15.125 63.688 1 26.48 3 SER B O 1
ATOM 5667 N N . VAL B 1 4 ? 1.861 -14.68 64.938 1 31.23 4 VAL B N 1
ATOM 5668 C CA . VAL B 1 4 ? 0.727 -14.867 64.062 1 31.23 4 VAL B CA 1
ATOM 5669 C C . VAL B 1 4 ? 0.641 -13.688 63.062 1 31.23 4 VAL B C 1
ATOM 5671 O O . VAL B 1 4 ? 0.514 -12.539 63.5 1 31.23 4 VAL B O 1
ATOM 5674 N N . GLU B 1 5 ? 1.375 -13.734 61.938 1 28.36 5 GLU B N 1
ATOM 5675 C CA . GLU B 1 5 ? 1.429 -12.719 60.906 1 28.36 5 GLU B CA 1
ATOM 5676 C C . GLU B 1 5 ? 0.028 -12.344 60.438 1 28.36 5 GLU B C 1
ATOM 5678 O O . GLU B 1 5 ? -0.772 -13.219 60.094 1 28.36 5 GLU B O 1
ATOM 5683 N N . GLU B 1 6 ? -0.569 -11.273 61 1 28.36 6 GLU B N 1
ATOM 5684 C CA . GLU B 1 6 ? -1.871 -10.688 60.688 1 28.36 6 GLU B CA 1
ATOM 5685 C C . GLU B 1 6 ? -2.039 -10.477 59.188 1 28.36 6 GLU B C 1
ATOM 5687 O O . GLU B 1 6 ? -1.147 -9.93 58.531 1 28.36 6 GLU B O 1
ATOM 5692 N N . ASP B 1 7 ? -2.859 -11.219 58.531 1 29.67 7 ASP B N 1
ATOM 5693 C CA . ASP B 1 7 ? -3.299 -11.32 57.156 1 29.67 7 ASP B CA 1
ATOM 5694 C C . ASP B 1 7 ? -3.953 -10.023 56.688 1 29.67 7 ASP B C 1
ATOM 5696 O O . ASP B 1 7 ? -4.938 -9.57 57.281 1 29.67 7 ASP B O 1
ATOM 5700 N N . GLY B 1 8 ? -3.148 -8.938 56.438 1 29.23 8 GLY B N 1
ATOM 5701 C CA . GLY B 1 8 ? -3.611 -7.648 55.938 1 29.23 8 GLY B CA 1
ATOM 5702 C C . GLY B 1 8 ? -4.633 -7.773 54.812 1 29.23 8 GLY B C 1
ATOM 5703 O O . GLY B 1 8 ? -4.379 -8.422 53.812 1 29.23 8 GLY B O 1
ATOM 5704 N N . SER B 1 9 ? -5.926 -7.73 55.094 1 31.84 9 SER B N 1
ATOM 5705 C CA . SER B 1 9 ? -7.078 -7.73 54.188 1 31.84 9 SER B CA 1
ATOM 5706 C C . SER B 1 9 ? -6.961 -6.625 53.125 1 31.84 9 SER B C 1
ATOM 5708 O O . SER B 1 9 ? -6.703 -5.469 53.469 1 31.84 9 SER B O 1
ATOM 5710 N N . LYS B 1 10 ? -6.496 -6.945 51.938 1 34.38 10 LYS B N 1
ATOM 5711 C CA . LYS B 1 10 ? -6.41 -6.113 50.75 1 34.38 10 LYS B CA 1
ATOM 5712 C C . LYS B 1 10 ? -7.688 -5.301 50.562 1 34.38 10 LYS B C 1
ATOM 5714 O O . LYS B 1 10 ? -8.758 -5.867 50.312 1 34.38 10 LYS B O 1
ATOM 5719 N N . GLU B 1 11 ? -7.914 -4.188 51.219 1 32.81 11 GLU B N 1
ATOM 5720 C CA . GLU B 1 11 ? -9.016 -3.27 50.938 1 32.81 11 GLU B CA 1
ATOM 5721 C C . GLU B 1 11 ? -9.078 -2.934 49.469 1 32.81 11 GLU B C 1
ATOM 5723 O O . GLU B 1 11 ? -8.078 -2.506 48.875 1 32.81 11 GLU B O 1
ATOM 5728 N N . ASN B 1 12 ? -9.852 -3.57 48.688 1 35.06 12 ASN B N 1
ATOM 5729 C CA . ASN B 1 12 ? -10.18 -3.41 47.25 1 35.06 12 ASN B CA 1
ATOM 5730 C C . ASN B 1 12 ? -10.461 -1.951 46.906 1 35.06 12 ASN B C 1
ATOM 5732 O O . ASN B 1 12 ? -11.281 -1.299 47.562 1 35.06 12 ASN B O 1
ATOM 5736 N N . LYS B 1 13 ? -9.516 -1.197 46.469 1 40.16 13 LYS B N 1
ATOM 5737 C CA . LYS B 1 13 ? -9.711 0.167 45.969 1 40.16 13 LYS B CA 1
ATOM 5738 C C . LYS B 1 13 ? -11.016 0.291 45.188 1 40.16 13 LYS B C 1
ATOM 5740 O O . LYS B 1 13 ? -11.344 -0.578 44.375 1 40.16 13 LYS B O 1
ATOM 5745 N N . PRO B 1 14 ? -11.867 1.207 45.562 1 44.31 14 PRO B N 1
ATOM 5746 C CA . PRO B 1 14 ? -13.148 1.355 44.875 1 44.31 14 PRO B CA 1
ATOM 5747 C C . PRO B 1 14 ? -12.977 1.646 43.375 1 44.31 14 PRO B C 1
ATOM 5749 O O . PRO B 1 14 ? -12.062 2.377 43 1 44.31 14 PRO B O 1
ATOM 5752 N N . ARG B 1 15 ? -13.383 0.951 42.438 1 50.38 15 ARG B N 1
ATOM 5753 C CA . ARG B 1 15 ? -13.352 1.05 40.969 1 50.38 15 ARG B CA 1
ATOM 5754 C C . ARG B 1 15 ? -13.914 2.385 40.5 1 50.38 15 ARG B C 1
ATOM 5756 O O . ARG B 1 15 ? -15 2.791 40.938 1 50.38 15 ARG B O 1
ATOM 5763 N N . LYS B 1 16 ? -13.125 3.254 39.844 1 56.78 16 LYS B N 1
ATOM 5764 C CA . LYS B 1 16 ? -13.547 4.551 39.312 1 56.78 16 LYS B CA 1
ATOM 5765 C C . LYS B 1 16 ? -14.703 4.395 38.344 1 56.78 16 LYS B C 1
ATOM 5767 O O . LYS B 1 16 ? -14.641 3.586 37.406 1 56.78 16 LYS B O 1
ATOM 5772 N N . LEU B 1 17 ? -15.859 4.922 38.531 1 61.53 17 LEU B N 1
ATOM 5773 C CA . LEU B 1 17 ? -17.078 4.965 37.719 1 61.53 17 LEU B CA 1
ATOM 5774 C C . LEU B 1 17 ? -16.922 5.949 36.562 1 61.53 17 LEU B C 1
ATOM 5776 O O . LEU B 1 17 ? -16.953 7.168 36.781 1 61.53 17 LEU B O 1
ATOM 5780 N N . THR B 1 18 ? -16.547 5.527 35.344 1 67.56 18 THR B N 1
ATOM 5781 C CA . THR B 1 18 ? -16.188 6.379 34.188 1 67.56 18 THR B CA 1
ATOM 5782 C C . THR B 1 18 ? -17.391 6.605 33.281 1 67.56 18 THR B C 1
ATOM 5784 O O . THR B 1 18 ? -17.391 7.508 32.469 1 67.56 18 THR B O 1
ATOM 5787 N N . SER B 1 19 ? -18.375 5.906 33.375 1 70.31 19 SER B N 1
ATOM 5788 C CA . SER B 1 19 ? -19.531 6.031 32.469 1 70.31 19 SER B CA 1
ATOM 5789 C C . SER B 1 19 ? -20.312 7.312 32.75 1 70.31 19 SER B C 1
ATOM 5791 O O . SER B 1 19 ? -20.422 7.738 33.906 1 70.31 19 SER B O 1
ATOM 5793 N N . TRP B 1 20 ? -20.859 8.016 31.672 1 73.19 20 TRP B N 1
ATOM 5794 C CA . TRP B 1 20 ? -21.641 9.242 31.797 1 73.19 20 TRP B CA 1
ATOM 5795 C C . TRP B 1 20 ? -22.906 9.008 32.594 1 73.19 20 TRP B C 1
ATOM 5797 O O . TRP B 1 20 ? -23.5 9.945 33.156 1 73.19 20 TRP B O 1
ATOM 5807 N N . ILE B 1 21 ? -23.297 7.82 32.844 1 76 21 ILE B N 1
ATOM 5808 C CA . ILE B 1 21 ? -24.562 7.523 33.5 1 76 21 ILE B CA 1
ATOM 5809 C C . ILE B 1 21 ? -24.453 7.875 35 1 76 21 ILE B C 1
ATOM 5811 O O . ILE B 1 21 ? -25.484 8.055 35.656 1 76 21 ILE B O 1
ATOM 5815 N N . TRP B 1 22 ? -23.312 7.953 35.5 1 77.5 22 TRP B N 1
ATOM 5816 C CA . TRP B 1 22 ? -23.141 8.086 36.938 1 77.5 22 TRP B CA 1
ATOM 5817 C C . TRP B 1 22 ? -23.516 9.484 37.406 1 77.5 22 TRP B C 1
ATOM 5819 O O . TRP B 1 22 ? -23.562 9.75 38.625 1 77.5 22 TRP B O 1
ATOM 5829 N N . GLN B 1 23 ? -23.859 10.297 36.375 1 77.94 23 GLN B N 1
ATOM 5830 C CA . GLN B 1 23 ? -24.516 11.555 36.719 1 77.94 23 GLN B CA 1
ATOM 5831 C C . GLN B 1 23 ? -25.953 11.328 37.156 1 77.94 23 GLN B C 1
ATOM 5833 O O . GLN B 1 23 ? -26.516 12.148 37.875 1 77.94 23 GLN B O 1
ATOM 5838 N N . TYR B 1 24 ? -26.531 10.211 36.719 1 79.69 24 TYR B N 1
ATOM 5839 C CA . TYR B 1 24 ? -27.953 9.945 36.969 1 79.69 24 TYR B CA 1
ATOM 5840 C C . TYR B 1 24 ? -28.141 8.742 37.875 1 79.69 24 TYR B C 1
ATOM 5842 O O . TYR B 1 24 ? -29.25 8.438 38.281 1 79.69 24 TYR B O 1
ATOM 5850 N N . PHE B 1 25 ? -27.047 7.996 38.094 1 79.75 25 PHE B N 1
ATOM 5851 C CA . PHE B 1 25 ? -27.141 6.816 38.938 1 79.75 25 PHE B CA 1
ATOM 5852 C C . PHE B 1 25 ? -26.188 6.926 40.125 1 79.75 25 PHE B C 1
ATOM 5854 O O . PHE B 1 25 ? -25.125 7.531 40.031 1 79.75 25 PHE B O 1
ATOM 5861 N N . LYS B 1 26 ? -26.516 6.383 41.281 1 81.62 26 LYS B N 1
ATOM 5862 C CA . LYS B 1 26 ? -25.703 6.23 42.469 1 81.62 26 LYS B CA 1
ATOM 5863 C C . LYS B 1 26 ? -25.469 4.758 42.812 1 81.62 26 LYS B C 1
ATOM 5865 O O . LYS B 1 26 ? -26.406 3.955 42.75 1 81.62 26 LYS B O 1
ATOM 5870 N N . GLU B 1 27 ? -24.266 4.332 42.938 1 78.44 27 GLU B N 1
ATOM 5871 C CA . GLU B 1 27 ? -23.938 2.959 43.312 1 78.44 27 GLU B CA 1
ATOM 5872 C C . GLU B 1 27 ? -24.141 2.74 44.812 1 78.44 27 GLU B C 1
ATOM 5874 O O . GLU B 1 27 ? -23.688 3.537 45.625 1 78.44 27 GLU B O 1
ATOM 5879 N N . GLU B 1 28 ? -24.891 1.794 45.156 1 79.19 28 GLU B N 1
ATOM 5880 C CA . GLU B 1 28 ? -25.141 1.435 46.531 1 79.19 28 GLU B CA 1
ATOM 5881 C C . GLU B 1 28 ? -24.938 -0.058 46.781 1 79.19 28 GLU B C 1
ATOM 5883 O O . GLU B 1 28 ? -25.125 -0.868 45.875 1 79.19 28 GLU B O 1
ATOM 5888 N N . THR B 1 29 ? -24.312 -0.434 47.812 1 77.38 29 THR B N 1
ATOM 5889 C CA . THR B 1 29 ? -24.172 -1.831 48.188 1 77.38 29 THR B CA 1
ATOM 5890 C C . THR B 1 29 ? -25.391 -2.283 49 1 77.38 29 THR B C 1
ATOM 5892 O O . THR B 1 29 ? -25.734 -1.666 50 1 77.38 29 THR B O 1
ATOM 5895 N N . LYS B 1 30 ? -26.062 -3.158 48.438 1 76.5 30 LYS B N 1
ATOM 5896 C CA . LYS B 1 30 ? -27.203 -3.707 49.188 1 76.5 30 LYS B CA 1
ATOM 5897 C C . LYS B 1 30 ? -26.953 -5.168 49.562 1 76.5 30 LYS B C 1
ATOM 5899 O O . LYS B 1 30 ? -26.344 -5.918 48.781 1 76.5 30 LYS B O 1
ATOM 5904 N N . GLU B 1 31 ? -27.312 -5.551 50.688 1 73.62 31 GLU B N 1
ATOM 5905 C CA . GLU B 1 31 ? -27.25 -6.926 51.188 1 73.62 31 GLU B CA 1
ATOM 5906 C C . GLU B 1 31 ? -28.438 -7.75 50.656 1 73.62 31 GLU B C 1
ATOM 5908 O O . GLU B 1 31 ? -29.594 -7.391 50.906 1 73.62 31 GLU B O 1
ATOM 5913 N N . VAL B 1 32 ? -28.219 -8.578 49.719 1 67.5 32 VAL B N 1
ATOM 5914 C CA . VAL B 1 32 ? -29.281 -9.461 49.25 1 67.5 32 VAL B CA 1
ATOM 5915 C C . VAL B 1 32 ? -29.094 -10.859 49.844 1 67.5 32 VAL B C 1
ATOM 5917 O O . VAL B 1 32 ? -27.984 -11.367 49.906 1 67.5 32 VAL B O 1
ATOM 5920 N N . LYS B 1 33 ? -30.078 -11.547 50.438 1 66.94 33 LYS B N 1
ATOM 5921 C CA . LYS B 1 33 ? -30.094 -12.898 51 1 66.94 33 LYS B CA 1
ATOM 5922 C C . LYS B 1 33 ? -30.078 -13.945 49.875 1 66.94 33 LYS B C 1
ATOM 5924 O O . LYS B 1 33 ? -31 -14.016 49.062 1 66.94 33 LYS B O 1
ATOM 5929 N N . LYS B 1 34 ? -28.984 -14.453 49.531 1 63.25 34 LYS B N 1
ATOM 5930 C CA . LYS B 1 34 ? -28.906 -15.633 48.656 1 63.25 34 LYS B CA 1
ATOM 5931 C C . LYS B 1 34 ? -28.797 -16.906 49.5 1 63.25 34 LYS B C 1
ATOM 5933 O O . LYS B 1 34 ? -27.734 -17.234 50 1 63.25 34 LYS B O 1
ATOM 5938 N N . GLY B 1 35 ? -29.734 -17.578 49.625 1 63.84 35 GLY B N 1
ATOM 5939 C CA . GLY B 1 35 ? -29.859 -18.672 50.562 1 63.84 35 GLY B CA 1
ATOM 5940 C C . GLY B 1 35 ? -29.719 -18.219 52.031 1 63.84 35 GLY B C 1
ATOM 5941 O O . GLY B 1 35 ? -30.359 -17.25 52.438 1 63.84 35 GLY B O 1
ATOM 5942 N N . GLU B 1 36 ? -28.781 -18.875 52.844 1 64.81 36 GLU B N 1
ATOM 5943 C CA . GLU B 1 36 ? -28.531 -18.594 54.25 1 64.81 36 GLU B CA 1
ATOM 5944 C C . GLU B 1 36 ? -27.484 -17.484 54.406 1 64.81 36 GLU B C 1
ATOM 5946 O O . GLU B 1 36 ? -27.234 -17.031 55.531 1 64.81 36 GLU B O 1
ATOM 5951 N N . GLU B 1 37 ? -26.734 -17.125 53.344 1 64.19 37 GLU B N 1
ATOM 5952 C CA . GLU B 1 37 ? -25.656 -16.156 53.5 1 64.19 37 GLU B CA 1
ATOM 5953 C C . GLU B 1 37 ? -26.031 -14.82 52.844 1 64.19 37 GLU B C 1
ATOM 5955 O O . GLU B 1 37 ? -26.734 -14.781 51.844 1 64.19 37 GLU B O 1
ATOM 5960 N N . CYS B 1 38 ? -25.953 -13.75 53.531 1 63.75 38 CYS B N 1
ATOM 5961 C CA . CYS B 1 38 ? -26.172 -12.391 53.062 1 63.75 38 CYS B CA 1
ATOM 5962 C C . CYS B 1 38 ? -25 -11.914 52.188 1 63.75 38 CYS B C 1
ATOM 5964 O O . CYS B 1 38 ? -23.859 -11.93 52.656 1 63.75 38 CYS B O 1
ATOM 5966 N N . VAL B 1 39 ? -25.156 -11.93 50.938 1 71.69 39 VAL B N 1
ATOM 5967 C CA . VAL B 1 39 ? -24.078 -11.445 50.094 1 71.69 39 VAL B CA 1
ATOM 5968 C C . VAL B 1 39 ? -24.328 -9.977 49.719 1 71.69 39 VAL B C 1
ATOM 5970 O O . VAL B 1 39 ? -25.469 -9.57 49.5 1 71.69 39 VAL B O 1
ATOM 5973 N N . ASN B 1 40 ? -23.266 -9.133 49.781 1 73.12 40 ASN B N 1
ATOM 5974 C CA . ASN B 1 40 ? -23.312 -7.738 49.375 1 73.12 40 ASN B CA 1
ATOM 5975 C C . ASN B 1 40 ? -23.234 -7.605 47.844 1 73.12 40 ASN B C 1
ATOM 5977 O O . ASN B 1 40 ? -22.344 -8.18 47.219 1 73.12 40 ASN B O 1
ATOM 5981 N N . VAL B 1 41 ? -24.359 -7.113 47.344 1 76 41 VAL B N 1
ATOM 5982 C CA . VAL B 1 41 ? -24.344 -6.883 45.906 1 76 41 VAL B CA 1
ATOM 5983 C C . VAL B 1 41 ? -24.328 -5.387 45.625 1 76 41 VAL B C 1
ATOM 5985 O O . VAL B 1 41 ? -24.922 -4.594 46.344 1 76 41 VAL B O 1
ATOM 5988 N N . LEU B 1 42 ? -23.562 -4.984 44.625 1 78.88 42 LEU B N 1
ATOM 5989 C CA . LEU B 1 42 ? -23.531 -3.602 44.156 1 78.88 42 LEU B CA 1
ATOM 5990 C C . LEU B 1 42 ? -24.719 -3.311 43.25 1 78.88 42 LEU B C 1
ATOM 5992 O O . LEU B 1 42 ? -24.984 -4.074 42.312 1 78.88 42 LEU B O 1
ATOM 5996 N N . VAL B 1 43 ? -25.484 -2.332 43.625 1 80.81 43 VAL B N 1
ATOM 5997 C CA . VAL B 1 43 ? -26.641 -1.944 42.844 1 80.81 43 VAL B CA 1
ATOM 5998 C C . VAL B 1 43 ? -26.484 -0.498 42.375 1 80.81 43 VAL B C 1
ATOM 6000 O O . VAL B 1 43 ? -25.906 0.33 43.094 1 80.81 43 VAL B O 1
ATOM 6003 N N . MET B 1 44 ? -26.953 -0.218 41.156 1 82.69 44 MET B N 1
ATOM 6004 C CA . MET B 1 44 ? -27.078 1.132 40.625 1 82.69 44 MET B CA 1
ATOM 6005 C C . MET B 1 44 ? -28.516 1.639 40.75 1 82.69 44 MET B C 1
ATOM 6007 O O . MET B 1 44 ? -29.453 0.979 40.312 1 82.69 44 MET B O 1
ATOM 6011 N N . VAL B 1 45 ? -28.641 2.76 41.406 1 83.69 45 VAL B N 1
ATOM 6012 C CA . VAL B 1 45 ? -29.969 3.318 41.688 1 83.69 45 VAL B CA 1
ATOM 6013 C C . VAL B 1 45 ? -30.156 4.609 40.875 1 83.69 45 VAL B C 1
ATOM 6015 O O . VAL B 1 45 ? -29.328 5.523 40.969 1 83.69 45 VAL B O 1
ATOM 6018 N N . CYS B 1 46 ? -31.172 4.645 40.031 1 82.06 46 CYS B N 1
ATOM 6019 C CA . CYS B 1 46 ? -31.469 5.812 39.219 1 82.06 46 CYS B CA 1
ATOM 6020 C C . CYS B 1 46 ? -31.891 6.992 40.094 1 82.06 46 CYS B C 1
ATOM 6022 O O . CYS B 1 46 ? -32.844 6.879 40.875 1 82.06 46 CYS B O 1
ATOM 6024 N N . GLN B 1 47 ? -31.25 8.102 39.906 1 80.19 47 GLN B N 1
ATOM 6025 C CA . GLN B 1 47 ? -31.484 9.281 40.719 1 80.19 47 GLN B CA 1
ATOM 6026 C C . GLN B 1 47 ? -32.25 10.352 39.938 1 80.19 47 GLN B C 1
ATOM 6028 O O . GLN B 1 47 ? -32.344 11.5 40.375 1 80.19 47 GLN B O 1
ATOM 6033 N N . VAL B 1 48 ? -32.812 9.938 38.812 1 78.69 48 VAL B N 1
ATOM 6034 C CA . VAL B 1 48 ? -33.531 10.914 38 1 78.69 48 VAL B CA 1
ATOM 6035 C C . VAL B 1 48 ? -34.844 11.297 38.688 1 78.69 48 VAL B C 1
ATOM 6037 O O . VAL B 1 48 ? -35.594 10.43 39.156 1 78.69 48 VAL B O 1
ATOM 6040 N N . LYS B 1 49 ? -35.125 12.516 38.781 1 76.44 49 LYS B N 1
ATOM 6041 C CA . LYS B 1 49 ? -36.344 13.031 39.438 1 76.44 49 LYS B CA 1
ATOM 6042 C C . LYS B 1 49 ? -37.531 13.023 38.469 1 76.44 49 LYS B C 1
ATOM 6044 O O . LYS B 1 49 ? -37.406 13.477 37.344 1 76.44 49 LYS B O 1
ATOM 6049 N N . GLU B 1 50 ? -38.469 12.133 38.781 1 64.81 50 GLU B N 1
ATOM 6050 C CA . GLU B 1 50 ? -39.656 12.023 37.969 1 64.81 50 GLU B CA 1
ATOM 6051 C C . GLU B 1 50 ? -40.719 13.055 38.375 1 64.81 50 GLU B C 1
ATOM 6053 O O . GLU B 1 50 ? -41.062 13.156 39.562 1 64.81 50 GLU B O 1
ATOM 6058 N N . GLY B 1 51 ? -41.406 13.828 37.375 1 59 51 GLY B N 1
ATOM 6059 C CA . GLY B 1 51 ? -42.5 14.75 37.469 1 59 51 GLY B CA 1
ATOM 6060 C C . GLY B 1 51 ? -42.406 15.742 38.594 1 59 51 GLY B C 1
ATOM 6061 O O . GLY B 1 51 ? -41.312 15.961 39.125 1 59 51 GLY B O 1
ATOM 6062 N N . SER B 1 52 ? -43.625 16.344 39 1 56.56 52 SER B N 1
ATOM 6063 C CA . SER B 1 52 ? -43.906 17.375 40 1 56.56 52 SER B CA 1
ATOM 6064 C C . SER B 1 52 ? -43.469 16.938 41.406 1 56.56 52 SER B C 1
ATOM 6066 O O . SER B 1 52 ? -43.312 17.766 42.281 1 56.56 52 SER B O 1
ATOM 6068 N N . SER B 1 53 ? -43.531 15.672 41.812 1 58.66 53 SER B N 1
ATOM 6069 C CA . SER B 1 53 ? -43.375 15.281 43.188 1 58.66 53 SER B CA 1
ATOM 6070 C C . SER B 1 53 ? -41.875 15.133 43.562 1 58.66 53 SER B C 1
ATOM 6072 O O . SER B 1 53 ? -41.531 14.969 44.719 1 58.66 53 SER B O 1
ATOM 6074 N N . LEU B 1 54 ? -40.875 15.711 42.812 1 62.5 54 LEU B N 1
ATOM 6075 C CA . LEU B 1 54 ? -39.469 15.719 43.062 1 62.5 54 LEU B CA 1
ATOM 6076 C C . LEU B 1 54 ? -38.969 14.344 43.531 1 62.5 54 LEU B C 1
ATOM 6078 O O . LEU B 1 54 ? -37.938 14.227 44.188 1 62.5 54 LEU B O 1
ATOM 6082 N N . ALA B 1 55 ? -39.812 13.305 43.375 1 69.12 55 ALA B N 1
ATOM 6083 C CA . ALA B 1 55 ? -39.406 11.984 43.812 1 69.12 55 ALA B CA 1
ATOM 6084 C C . ALA B 1 55 ? -38.375 11.359 42.875 1 69.12 55 ALA B C 1
ATOM 6086 O O . ALA B 1 55 ? -38.5 11.508 41.656 1 69.12 55 ALA B O 1
ATOM 6087 N N . ILE B 1 56 ? -37.281 10.82 43.312 1 76.19 56 ILE B N 1
ATOM 6088 C CA . ILE B 1 56 ? -36.219 10.148 42.594 1 76.19 56 ILE B CA 1
ATOM 6089 C C . ILE B 1 56 ? -36.75 8.852 41.969 1 76.19 56 ILE B C 1
ATOM 6091 O O . ILE B 1 56 ? -37.531 8.133 42.594 1 76.19 56 ILE B O 1
ATOM 6095 N N . CYS B 1 57 ? -36.688 8.5 40.625 1 77.19 57 CYS B N 1
ATOM 6096 C CA . CYS B 1 57 ? -37.062 7.266 39.938 1 77.19 57 CYS B CA 1
ATOM 6097 C C . CYS B 1 57 ? -36.719 6.043 40.781 1 77.19 57 CYS B C 1
ATOM 6099 O O . CYS B 1 57 ? -37.562 5.168 41 1 77.19 57 CYS B O 1
ATOM 6101 N N . GLY B 1 58 ? -35.688 5.91 41.5 1 78.88 58 GLY B N 1
ATOM 6102 C CA . GLY B 1 58 ? -35.281 4.914 42.5 1 78.88 58 GLY B CA 1
ATOM 6103 C C . GLY B 1 58 ? -35.125 3.521 41.906 1 78.88 58 GLY B C 1
ATOM 6104 O O . GLY B 1 58 ? -34.906 2.551 42.625 1 78.88 58 GLY B O 1
ATOM 6105 N N . THR B 1 59 ? -35.312 3.398 40.594 1 81.31 59 THR B N 1
ATOM 6106 C CA . THR B 1 59 ? -35.156 2.078 39.969 1 81.31 59 THR B CA 1
ATOM 6107 C C . THR B 1 59 ? -33.75 1.538 40.219 1 81.31 59 THR B C 1
ATOM 6109 O O . THR B 1 59 ? -32.781 2.254 40.031 1 81.31 59 THR B O 1
ATOM 6112 N N . GLU B 1 60 ? -33.688 0.305 40.656 1 80.62 60 GLU B N 1
ATOM 6113 C CA . GLU B 1 60 ? -32.438 -0.329 41 1 80.62 60 GLU B CA 1
ATOM 6114 C C . GLU B 1 60 ? -32 -1.373 39.969 1 80.62 60 GLU B C 1
ATOM 6116 O O . GLU B 1 60 ? -32.844 -2.111 39.469 1 80.62 60 GLU B O 1
ATOM 6121 N N . TYR B 1 61 ? -30.875 -1.336 39.531 1 79.44 61 TYR B N 1
ATOM 6122 C CA . TYR B 1 61 ? -30.281 -2.369 38.719 1 79.44 61 TYR B CA 1
ATOM 6123 C C . TYR B 1 61 ? -29.078 -2.996 39.406 1 79.44 61 TYR B C 1
ATOM 6125 O O . TYR B 1 61 ? -28.266 -2.295 40 1 79.44 61 TYR B O 1
ATOM 6133 N N . VAL B 1 62 ? -28.984 -4.355 39.5 1 75.19 62 VAL B N 1
ATOM 6134 C CA . VAL B 1 62 ? -27.828 -5.047 40.062 1 75.19 62 VAL B CA 1
ATOM 6135 C C . VAL B 1 62 ? -26.625 -4.863 39.156 1 75.19 62 VAL B C 1
ATOM 6137 O O . VAL B 1 62 ? -26.719 -5.074 37.938 1 75.19 62 VAL B O 1
ATOM 6140 N N . ARG B 1 63 ? -25.688 -4.191 39.625 1 67.94 63 ARG B N 1
ATOM 6141 C CA . ARG B 1 63 ? -24.438 -4.023 38.906 1 67.94 63 ARG B CA 1
ATOM 6142 C C . ARG B 1 63 ? -23.656 -5.332 38.844 1 67.94 63 ARG B C 1
ATOM 6144 O O . ARG B 1 63 ? -23.125 -5.789 39.844 1 67.94 63 ARG B O 1
ATOM 6151 N N . LYS B 1 64 ? -23.875 -6.098 37.75 1 62.69 64 LYS B N 1
ATOM 6152 C CA . LYS B 1 64 ? -23.047 -7.266 37.469 1 62.69 64 LYS B CA 1
ATOM 6153 C C . LYS B 1 64 ? -21.797 -6.879 36.688 1 62.69 64 LYS B C 1
ATOM 6155 O O . LYS B 1 64 ? -21.906 -6.324 35.594 1 62.69 64 LYS B O 1
ATOM 6160 N N . ASP B 1 65 ? -20.578 -7.027 37.156 1 61.03 65 ASP B N 1
ATOM 6161 C CA . ASP B 1 65 ? -19.266 -6.668 36.594 1 61.03 65 ASP B CA 1
ATOM 6162 C C . ASP B 1 65 ? -19.219 -5.184 36.25 1 61.03 65 ASP B C 1
ATOM 6164 O O . ASP B 1 65 ? -19.906 -4.363 36.844 1 61.03 65 ASP B O 1
ATOM 6168 N N . SER B 1 66 ? -18.562 -4.559 35.219 1 60.31 66 SER B N 1
ATOM 6169 C CA . SER B 1 66 ? -18.406 -3.168 34.812 1 60.31 66 SER B CA 1
ATOM 6170 C C . SER B 1 66 ? -19.484 -2.76 33.812 1 60.31 66 SER B C 1
ATOM 6172 O O . SER B 1 66 ? -19.438 -1.658 33.25 1 60.31 66 SER B O 1
ATOM 6174 N N . SER B 1 67 ? -20.594 -3.422 33.75 1 63.12 67 SER B N 1
ATOM 6175 C CA . SER B 1 67 ? -21.578 -3.184 32.688 1 63.12 67 SER B CA 1
ATOM 6176 C C . SER B 1 67 ? -22.578 -2.105 33.094 1 63.12 67 SER B C 1
ATOM 6178 O O . SER B 1 67 ? -23.078 -2.109 34.219 1 63.12 67 SER B O 1
ATOM 6180 N N . THR B 1 68 ? -22.75 -0.983 32.375 1 69.69 68 THR B N 1
ATOM 6181 C CA . THR B 1 68 ? -23.703 0.102 32.625 1 69.69 68 THR B CA 1
ATOM 6182 C C . THR B 1 68 ? -24.844 0.06 31.594 1 69.69 68 THR B C 1
ATOM 6184 O O . THR B 1 68 ? -25.656 0.976 31.547 1 69.69 68 THR B O 1
ATOM 6187 N N . GLY B 1 69 ? -24.922 -0.984 30.797 1 71.06 69 GLY B N 1
ATOM 6188 C CA . GLY B 1 69 ? -25.891 -1.061 29.703 1 71.06 69 GLY B CA 1
ATOM 6189 C C . GLY B 1 69 ? -27.328 -0.946 30.172 1 71.06 69 GLY B C 1
ATOM 6190 O O . GLY B 1 69 ? -28.109 -0.201 29.578 1 71.06 69 GLY B O 1
ATOM 6191 N N . ASN B 1 70 ? -27.656 -1.735 31.203 1 72.56 70 ASN B N 1
ATOM 6192 C CA . ASN B 1 70 ? -29.031 -1.709 31.703 1 72.56 70 ASN B CA 1
ATOM 6193 C C . ASN B 1 70 ? -29.406 -0.321 32.219 1 72.56 70 ASN B C 1
ATOM 6195 O O . ASN B 1 70 ? -30.547 0.112 32.062 1 72.56 70 ASN B O 1
ATOM 6199 N N . ALA B 1 71 ? -28.484 0.346 32.812 1 77.38 71 ALA B N 1
ATOM 6200 C CA . ALA B 1 71 ? -28.719 1.693 33.312 1 77.38 71 ALA B CA 1
ATOM 6201 C C . ALA B 1 71 ? -28.938 2.682 32.156 1 77.38 71 ALA B C 1
ATOM 6203 O O . ALA B 1 71 ? -29.797 3.551 32.25 1 77.38 71 ALA B O 1
ATOM 6204 N N . ILE B 1 72 ? -28.25 2.525 31.125 1 74.19 72 ILE B N 1
ATOM 6205 C CA . ILE B 1 72 ? -28.391 3.375 29.953 1 74.19 72 ILE B CA 1
ATOM 6206 C C . ILE B 1 72 ? -29.75 3.152 29.328 1 74.19 72 ILE B C 1
ATOM 6208 O O . ILE B 1 72 ? -30.453 4.113 28.984 1 74.19 72 ILE B O 1
ATOM 6212 N N . SER B 1 73 ? -30.172 1.969 29.188 1 74 73 SER B N 1
ATOM 6213 C CA . SER B 1 73 ? -31.484 1.643 28.656 1 74 73 SER B CA 1
ATOM 6214 C C . SER B 1 73 ? -32.594 2.229 29.531 1 74 73 SER B C 1
ATOM 6216 O O . SER B 1 73 ? -33.594 2.732 29.016 1 74 73 SER B O 1
ATOM 6218 N N . HIS B 1 74 ? -32.438 2.186 30.766 1 76.31 74 HIS B N 1
ATOM 6219 C CA . HIS B 1 74 ? -33.375 2.758 31.719 1 76.31 74 HIS B CA 1
ATOM 6220 C C . HIS B 1 74 ? -33.5 4.266 31.531 1 76.31 74 HIS B C 1
ATOM 6222 O O . HIS B 1 74 ? -34.625 4.793 31.469 1 76.31 74 HIS B O 1
ATOM 6228 N N . LEU B 1 75 ? -32.469 4.938 31.453 1 76.12 75 LEU B N 1
ATOM 6229 C CA . LEU B 1 75 ? -32.5 6.387 31.281 1 76.12 75 LEU B CA 1
ATOM 6230 C C . LEU B 1 75 ? -33.219 6.766 29.984 1 76.12 75 LEU B C 1
ATOM 6232 O O . LEU B 1 75 ? -34 7.711 29.969 1 76.12 75 LEU B O 1
ATOM 6236 N N . HIS B 1 76 ? -32.969 5.996 29 1 72.31 76 HIS B N 1
ATOM 6237 C CA . HIS B 1 76 ? -33.625 6.227 27.703 1 72.31 76 HIS B CA 1
ATOM 6238 C C . HIS B 1 76 ? -35.125 5.906 27.781 1 72.31 76 HIS B C 1
ATOM 6240 O O . HIS B 1 76 ? -35.969 6.719 27.375 1 72.31 76 HIS B O 1
ATOM 6246 N N . ALA B 1 77 ? -35.438 4.789 28.25 1 72 77 ALA B N 1
ATOM 6247 C CA . ALA B 1 77 ? -36.812 4.266 28.203 1 72 77 ALA B CA 1
ATOM 6248 C C . ALA B 1 77 ? -37.688 4.996 29.203 1 72 77 ALA B C 1
ATOM 6250 O O . ALA B 1 77 ? -38.844 5.328 28.891 1 72 77 ALA B O 1
ATOM 6251 N N . LYS B 1 78 ? -37.156 5.191 30.375 1 73.56 78 LYS B N 1
ATOM 6252 C CA . LYS B 1 78 ? -38.031 5.691 31.422 1 73.56 78 LYS B CA 1
ATOM 6253 C C . LYS B 1 78 ? -37.938 7.207 31.562 1 73.56 78 LYS B C 1
ATOM 6255 O O . LYS B 1 78 ? -38.906 7.879 31.906 1 73.56 78 LYS B O 1
ATOM 6260 N N . HIS B 1 79 ? -36.781 7.781 31.344 1 73.38 79 HIS B N 1
ATOM 6261 C CA . HIS B 1 79 ? -36.594 9.195 31.656 1 73.38 79 HIS B CA 1
ATOM 6262 C C . HIS B 1 79 ? -36.25 9.992 30.391 1 73.38 79 HIS B C 1
ATOM 6264 O O . HIS B 1 79 ? -36.031 11.203 30.469 1 73.38 79 HIS B O 1
ATOM 6270 N N . ASN B 1 80 ? -36.156 9.359 29.188 1 65.06 80 ASN B N 1
ATOM 6271 C CA . ASN B 1 80 ? -35.812 9.992 27.922 1 65.06 80 ASN B CA 1
ATOM 6272 C C . ASN B 1 80 ? -34.5 10.766 28.016 1 65.06 80 ASN B C 1
ATOM 6274 O O . ASN B 1 80 ? -34.375 11.852 27.453 1 65.06 80 ASN B O 1
ATOM 6278 N N . ILE B 1 81 ? -33.625 10.477 28.766 1 67.62 81 ILE B N 1
ATOM 6279 C CA . ILE B 1 81 ? -32.281 11.086 28.906 1 67.62 81 ILE B CA 1
ATOM 6280 C C . ILE B 1 81 ? -31.266 10.305 28.078 1 67.62 81 ILE B C 1
ATOM 6282 O O . ILE B 1 81 ? -31.141 9.094 28.234 1 67.62 81 ILE B O 1
ATOM 6286 N N . VAL B 1 82 ? -30.734 10.828 27.016 1 61.09 82 VAL B N 1
ATOM 6287 C CA . VAL B 1 82 ? -29.688 10.258 26.172 1 61.09 82 VAL B CA 1
ATOM 6288 C C . VAL B 1 82 ? -28.375 11.016 26.391 1 61.09 82 VAL B C 1
ATOM 6290 O O . VAL B 1 82 ? -28.375 12.125 26.922 1 61.09 82 VAL B O 1
ATOM 6293 N N . GLN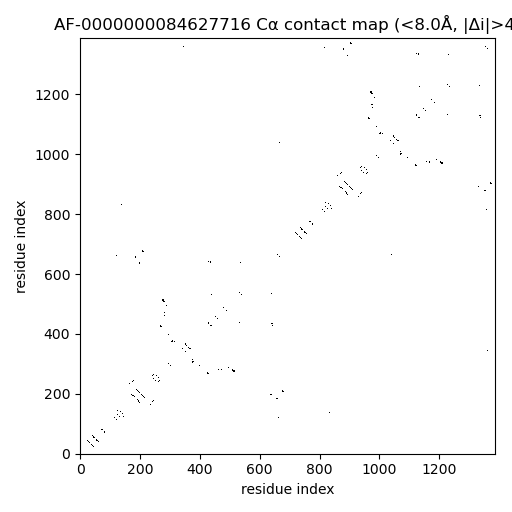 B 1 83 ? -27.234 10.391 26.203 1 53.28 83 GLN B N 1
ATOM 6294 C CA . GLN B 1 83 ? -25.984 11.125 26.297 1 53.28 83 GLN B CA 1
ATOM 6295 C C . GLN B 1 83 ? -26.047 12.406 25.469 1 53.28 83 GLN B C 1
ATOM 6297 O O . GLN B 1 83 ? -26.703 12.445 24.422 1 53.28 83 GLN B O 1
ATOM 6302 N N . SER B 1 84 ? -25.828 13.602 25.844 1 44.72 84 SER B N 1
ATOM 6303 C CA . SER B 1 84 ? -25.984 14.906 25.219 1 44.72 84 SER B CA 1
ATOM 6304 C C . SER B 1 84 ? -25.891 14.805 23.688 1 44.72 84 SER B C 1
ATOM 6306 O O . SER B 1 84 ? -26.719 15.367 22.984 1 44.72 84 SER B O 1
ATOM 6308 N N . GLY B 1 85 ? -24.625 14.992 23.078 1 38.56 85 GLY B N 1
ATOM 6309 C CA . GLY B 1 85 ? -24.531 15.508 21.719 1 38.56 85 GLY B CA 1
ATOM 6310 C C . GLY B 1 85 ? -25.219 14.633 20.703 1 38.56 85 GLY B C 1
ATOM 6311 O O . GLY B 1 85 ? -25.297 14.992 19.516 1 38.56 85 GLY B O 1
ATOM 6312 N N . LYS B 1 86 ? -25.125 13.336 20.797 1 35 86 LYS B N 1
ATOM 6313 C CA . LYS B 1 86 ? -25.656 12.531 19.688 1 35 86 LYS B CA 1
ATOM 6314 C C . LYS B 1 86 ? -27.156 12.281 19.859 1 35 86 LYS B C 1
ATOM 6316 O O . LYS B 1 86 ? -27.562 11.531 20.734 1 35 86 LYS B O 1
ATOM 6321 N N . LEU B 1 87 ? -27.938 13.25 19.781 1 32 87 LEU B N 1
ATOM 6322 C CA . LEU B 1 87 ? -29.391 13.07 19.75 1 32 87 LEU B CA 1
ATOM 6323 C C . LEU B 1 87 ? -29.781 11.898 18.875 1 32 87 LEU B C 1
ATOM 6325 O O . LEU B 1 87 ? -29.547 11.922 17.656 1 32 87 LEU B O 1
ATOM 6329 N N . PHE B 1 88 ? -29.594 10.703 19.281 1 31.2 88 PHE B N 1
ATOM 6330 C CA . PHE B 1 88 ? -30.359 9.719 18.516 1 31.2 88 PHE B CA 1
ATOM 6331 C C . PHE B 1 88 ? -31.859 10.023 18.578 1 31.2 88 PHE B C 1
ATOM 6333 O O . PHE B 1 88 ? -32.438 10.102 19.672 1 31.2 88 PHE B O 1
ATOM 6340 N N . VAL B 1 89 ? -32.406 10.953 17.891 1 31.03 89 VAL B N 1
ATOM 6341 C CA . VAL B 1 89 ? -33.844 11.062 17.781 1 31.03 89 VAL B CA 1
ATOM 6342 C C . VAL B 1 89 ? -34.469 9.672 17.688 1 31.03 89 VAL B C 1
ATOM 6344 O O . VAL B 1 89 ? -34.25 8.938 16.719 1 31.03 89 VAL B O 1
ATOM 6347 N N . GLN B 1 90 ? -34.562 8.953 18.734 1 31.83 90 GLN B N 1
ATOM 6348 C CA . GLN B 1 90 ? -35.469 7.809 18.734 1 31.83 90 GLN B CA 1
ATOM 6349 C C . GLN B 1 90 ? -36.906 8.234 18.375 1 31.83 90 GLN B C 1
ATOM 6351 O O . GLN B 1 90 ? -37.594 8.883 19.172 1 31.83 90 GLN B O 1
ATOM 6356 N N . THR B 1 91 ? -37.281 8.797 17.312 1 31.64 91 THR B N 1
ATOM 6357 C CA . THR B 1 91 ? -38.719 8.82 17.016 1 31.64 91 THR B CA 1
ATOM 6358 C C . THR B 1 91 ? -39.344 7.48 17.375 1 31.64 91 THR B C 1
ATOM 6360 O O . THR B 1 91 ? -38.938 6.434 16.875 1 31.64 91 THR B O 1
ATOM 6363 N N . GLU B 1 92 ? -39.812 7.301 18.562 1 34.22 92 GLU B N 1
ATOM 6364 C CA . GLU B 1 92 ? -40.656 6.238 19.062 1 34.22 92 GLU B CA 1
ATOM 6365 C C . GLU B 1 92 ? -41.844 6 18.125 1 34.22 92 GLU B C 1
ATOM 6367 O O . GLU B 1 92 ? -43 6.355 18.438 1 34.22 92 GLU B O 1
ATOM 6372 N N . THR B 1 93 ? -42.094 6.418 16.984 1 33.34 93 THR B N 1
ATOM 6373 C CA . THR B 1 93 ? -43.281 5.797 16.391 1 33.34 93 THR B CA 1
ATOM 6374 C C . THR B 1 93 ? -43.281 4.289 16.625 1 33.34 93 THR B C 1
ATOM 6376 O O . THR B 1 93 ? -42.312 3.609 16.281 1 33.34 93 THR B O 1
ATOM 6379 N N . PRO B 1 94 ? -44.031 3.842 17.703 1 35.72 94 PRO B N 1
ATOM 6380 C CA . PRO B 1 94 ? -44.25 2.395 17.75 1 35.72 94 PRO B CA 1
ATOM 6381 C C . PRO B 1 94 ? -44.344 1.764 16.375 1 35.72 94 PRO B C 1
ATOM 6383 O O . PRO B 1 94 ? -45.219 2.119 15.586 1 35.72 94 PRO B O 1
ATOM 6386 N N . ARG B 1 95 ? -43.438 1.674 15.617 1 35.03 95 ARG B N 1
ATOM 6387 C CA . ARG B 1 95 ? -43.594 0.955 14.359 1 35.03 95 ARG B CA 1
ATOM 6388 C C . ARG B 1 95 ? -44.344 -0.366 14.578 1 35.03 95 ARG B C 1
ATOM 6390 O O . ARG B 1 95 ? -43.812 -1.256 15.258 1 35.03 95 ARG B O 1
ATOM 6397 N N . LYS B 1 96 ? -45.5 -0.566 14.844 1 39.62 96 LYS B N 1
ATOM 6398 C CA . LYS B 1 96 ? -46.219 -1.838 14.828 1 39.62 96 LYS B CA 1
ATOM 6399 C C . LYS B 1 96 ? -45.438 -2.91 14.086 1 39.62 96 LYS B C 1
ATOM 6401 O O . LYS B 1 96 ? -45.938 -4.016 13.867 1 39.62 96 LYS B O 1
ATOM 6406 N N . GLY B 1 97 ? -44.531 -2.635 13.148 1 43.62 97 GLY B N 1
ATOM 6407 C CA . GLY B 1 97 ? -44.156 -3.336 11.93 1 43.62 97 GLY B CA 1
ATOM 6408 C C . GLY B 1 97 ? -43.25 -4.508 12.188 1 43.62 97 GLY B C 1
ATOM 6409 O O . GLY B 1 97 ? -43 -4.879 13.336 1 43.62 97 GLY B O 1
ATOM 6410 N N . LYS B 1 98 ? -42.219 -4.805 11.281 1 58.56 98 LYS B N 1
ATOM 6411 C CA . LYS B 1 98 ? -41.375 -5.969 11.055 1 58.56 98 LYS B CA 1
ATOM 6412 C C . LYS B 1 98 ? -40.406 -6.184 12.227 1 58.56 98 LYS B C 1
ATOM 6414 O O . LYS B 1 98 ? -39.75 -5.25 12.664 1 58.56 98 LYS B O 1
ATOM 6419 N N . ARG B 1 99 ? -40.719 -7.074 13.117 1 70.31 99 ARG B N 1
ATOM 6420 C CA . ARG B 1 99 ? -39.781 -7.523 14.148 1 70.31 99 ARG B CA 1
ATOM 6421 C C . ARG B 1 99 ? -39 -8.734 13.68 1 70.31 99 ARG B C 1
ATOM 6423 O O . ARG B 1 99 ? -39.562 -9.672 13.102 1 70.31 99 ARG B O 1
ATOM 6430 N N . TYR B 1 100 ? -37.688 -8.602 13.734 1 80.69 100 TYR B N 1
ATOM 6431 C CA . TYR B 1 100 ? -36.906 -9.766 13.391 1 80.69 100 TYR B CA 1
ATOM 6432 C C . TYR B 1 100 ? -36.781 -10.727 14.57 1 80.69 100 TYR B C 1
ATOM 6434 O O . TYR B 1 100 ? -36.625 -10.305 15.719 1 80.69 100 TYR B O 1
ATOM 6442 N N . THR B 1 101 ? -37 -11.945 14.297 1 85.44 101 THR B N 1
ATOM 6443 C CA . THR B 1 101 ? -36.656 -12.984 15.258 1 85.44 101 THR B CA 1
ATOM 6444 C C . THR B 1 101 ? -35.156 -13.07 15.453 1 85.44 101 THR B C 1
ATOM 6446 O O . THR B 1 101 ? -34.406 -12.461 14.703 1 85.44 101 THR B O 1
ATOM 6449 N N . LYS B 1 102 ? -34.844 -13.711 16.531 1 87.19 102 LYS B N 1
ATOM 6450 C CA . LYS B 1 102 ? -33.438 -13.93 16.797 1 87.19 102 LYS B CA 1
ATOM 6451 C C . LYS B 1 102 ? -32.75 -14.633 15.617 1 87.19 102 LYS B C 1
ATOM 6453 O O . LYS B 1 102 ? -31.625 -14.312 15.258 1 87.19 102 LYS B O 1
ATOM 6458 N N . GLN B 1 103 ? -33.5 -15.492 15.117 1 88.12 103 GLN B N 1
ATOM 6459 C CA . GLN B 1 103 ? -32.969 -16.266 13.984 1 88.12 103 GLN B CA 1
ATOM 6460 C C . GLN B 1 103 ? -32.812 -15.375 12.75 1 88.12 103 GLN B C 1
ATOM 6462 O O . GLN B 1 103 ? -31.844 -15.492 12.016 1 88.12 103 GLN B O 1
ATOM 6467 N N . GLN B 1 104 ? -33.781 -14.594 12.531 1 89.69 104 GLN B N 1
ATOM 6468 C CA . GLN B 1 104 ? -33.719 -13.688 11.391 1 89.69 104 GLN B CA 1
ATOM 6469 C C . GLN B 1 104 ? -32.562 -12.711 11.531 1 89.69 104 GLN B C 1
ATOM 6471 O O . GLN B 1 104 ? -31.875 -12.406 10.555 1 89.69 104 GLN B O 1
ATOM 6476 N N . GLN B 1 105 ? -32.344 -12.234 12.727 1 93.12 105 GLN B N 1
ATOM 6477 C CA . GLN B 1 105 ? -31.219 -11.367 13 1 93.12 105 GLN B CA 1
ATOM 6478 C C . GLN B 1 105 ? -29.891 -12.078 12.688 1 93.12 105 GLN B C 1
ATOM 6480 O O . GLN B 1 105 ? -29.016 -11.492 12.062 1 93.12 105 GLN B O 1
ATOM 6485 N N . LYS B 1 106 ? -29.859 -13.258 13.148 1 93.06 106 LYS B N 1
ATOM 6486 C CA . LYS B 1 106 ? -28.656 -14.055 12.938 1 93.06 106 LYS B CA 1
ATOM 6487 C C . LYS B 1 106 ? -28.375 -14.258 11.453 1 93.06 106 LYS B C 1
ATOM 6489 O O . LYS B 1 106 ? -27.234 -14.133 11 1 93.06 106 LYS B O 1
ATOM 6494 N N . GLU B 1 107 ? -29.391 -14.547 10.719 1 93.5 107 GLU B N 1
ATOM 6495 C CA . GLU B 1 107 ? -29.25 -14.773 9.281 1 93.5 107 GLU B CA 1
ATOM 6496 C C . GLU B 1 107 ? -28.766 -13.516 8.57 1 93.5 107 GLU B C 1
ATOM 6498 O O . GLU B 1 107 ? -27.906 -13.586 7.691 1 93.5 107 GLU B O 1
ATOM 6503 N N . LEU B 1 108 ? -29.328 -12.43 8.93 1 95.06 108 LEU B N 1
ATOM 6504 C CA . LEU B 1 108 ? -28.922 -11.164 8.328 1 95.06 108 LEU B CA 1
ATOM 6505 C C . LEU B 1 108 ? -27.469 -10.852 8.664 1 95.06 108 LEU B C 1
ATOM 6507 O O . LEU B 1 108 ? -26.719 -10.359 7.812 1 95.06 108 LEU B O 1
ATOM 6511 N N . ARG B 1 109 ? -27.078 -11.156 9.859 1 96.88 109 ARG B N 1
ATOM 6512 C CA . ARG B 1 109 ? -25.688 -10.953 10.266 1 96.88 109 ARG B CA 1
ATOM 6513 C C . ARG B 1 109 ? -24.75 -11.867 9.477 1 96.88 109 ARG B C 1
ATOM 6515 O O . ARG B 1 109 ? -23.625 -11.484 9.164 1 96.88 109 ARG B O 1
ATOM 6522 N N . GLN B 1 110 ? -25.234 -13.031 9.195 1 96.56 110 GLN B N 1
ATOM 6523 C CA . GLN B 1 110 ? -24.438 -13.969 8.414 1 96.56 110 GLN B CA 1
ATOM 6524 C C . GLN B 1 110 ? -24.203 -13.438 7 1 96.56 110 GLN B C 1
ATOM 6526 O O . GLN B 1 110 ? -23.109 -13.578 6.457 1 96.56 110 GLN B O 1
ATOM 6531 N N . PHE B 1 111 ? -25.219 -12.82 6.438 1 96.5 111 PHE B N 1
ATOM 6532 C CA . PHE B 1 111 ? -25.047 -12.219 5.121 1 96.5 111 PHE B CA 1
ATOM 6533 C C . PHE B 1 111 ? -24.047 -11.078 5.176 1 96.5 111 PHE B C 1
ATOM 6535 O O . PHE B 1 111 ? -23.25 -10.891 4.246 1 96.5 111 PHE B O 1
ATOM 6542 N N . LEU B 1 112 ? -24.062 -10.336 6.234 1 97.5 112 LEU B N 1
ATOM 6543 C CA . LEU B 1 112 ? -23.094 -9.273 6.453 1 97.5 112 LEU B CA 1
ATOM 6544 C C . LEU B 1 112 ? -21.672 -9.836 6.52 1 97.5 112 LEU B C 1
ATOM 6546 O O . LEU B 1 112 ? -20.766 -9.312 5.879 1 97.5 112 LEU B O 1
ATOM 6550 N N . VAL B 1 113 ? -21.531 -10.898 7.242 1 97.56 113 VAL B N 1
ATOM 6551 C CA . VAL B 1 113 ? -20.219 -11.516 7.418 1 97.56 113 VAL B CA 1
ATOM 6552 C C . VAL B 1 113 ? -19.75 -12.117 6.098 1 97.56 113 VAL B C 1
ATOM 6554 O O . VAL B 1 113 ? -18.562 -12.07 5.777 1 97.56 113 VAL B O 1
ATOM 6557 N N . ASP B 1 114 ? -20.656 -12.68 5.305 1 97.38 114 ASP B N 1
ATOM 6558 C CA . ASP B 1 114 ? -20.312 -13.18 3.979 1 97.38 114 ASP B CA 1
ATOM 6559 C C . ASP B 1 114 ? -19.688 -12.078 3.123 1 97.38 114 ASP B C 1
ATOM 6561 O O . ASP B 1 114 ? -18.734 -12.328 2.379 1 97.38 114 ASP B O 1
ATOM 6565 N N . TRP B 1 115 ? -20.266 -10.93 3.248 1 97.25 115 TRP B N 1
ATOM 6566 C CA . TRP B 1 115 ? -19.734 -9.789 2.512 1 97.25 115 TRP B CA 1
ATOM 6567 C C . TRP B 1 115 ? -18.328 -9.43 3.002 1 97.25 115 TRP B C 1
ATOM 6569 O O . TRP B 1 115 ? -17.422 -9.211 2.197 1 97.25 115 TRP B O 1
ATOM 6579 N N . ILE B 1 116 ? -18.109 -9.406 4.277 1 96.38 116 ILE B N 1
ATOM 6580 C CA . ILE B 1 116 ? -16.812 -9.086 4.871 1 96.38 116 ILE B CA 1
ATOM 6581 C C . ILE B 1 116 ? -15.773 -10.094 4.402 1 96.38 116 ILE B C 1
ATOM 6583 O O . ILE B 1 116 ? -14.656 -9.719 4.035 1 96.38 116 ILE B O 1
ATOM 6587 N N . ILE B 1 117 ? -16.141 -11.312 4.324 1 96.56 117 ILE B N 1
ATOM 6588 C CA . ILE B 1 117 ? -15.227 -12.391 3.936 1 96.56 117 ILE B CA 1
ATOM 6589 C C . ILE B 1 117 ? -14.953 -12.312 2.436 1 96.56 117 ILE B C 1
ATOM 6591 O O . ILE B 1 117 ? -13.797 -12.344 2.008 1 96.56 117 ILE B O 1
ATOM 6595 N N . SER B 1 118 ? -15.984 -12.195 1.675 1 95.5 118 SER B N 1
ATOM 6596 C CA . SER B 1 118 ? -15.867 -12.227 0.22 1 95.5 118 SER B CA 1
ATOM 6597 C C . SER B 1 118 ? -14.992 -11.086 -0.29 1 95.5 118 SER B C 1
ATOM 6599 O O . SER B 1 118 ? -14.172 -11.281 -1.185 1 95.5 118 SER B O 1
ATOM 6601 N N . ASP B 1 119 ? -15.195 -9.914 0.302 1 93.19 119 ASP B N 1
ATOM 6602 C CA . ASP B 1 119 ? -14.477 -8.742 -0.183 1 93.19 119 ASP B CA 1
ATOM 6603 C C . ASP B 1 119 ? -13.273 -8.43 0.704 1 93.19 119 ASP B C 1
ATOM 6605 O O . ASP B 1 119 ? -12.562 -7.445 0.479 1 93.19 119 ASP B O 1
ATOM 6609 N N . LEU B 1 120 ? -13.016 -9.273 1.705 1 92.25 120 LEU B N 1
ATOM 6610 C CA . LEU B 1 120 ? -11.898 -9.141 2.629 1 92.25 120 LEU B CA 1
ATOM 6611 C C . LEU B 1 120 ? -11.867 -7.75 3.256 1 92.25 120 LEU B C 1
ATOM 6613 O O . LEU B 1 120 ? -10.828 -7.086 3.27 1 92.25 120 LEU B O 1
ATOM 6617 N N . LEU B 1 121 ? -12.992 -7.293 3.717 1 92.5 121 LEU B N 1
ATOM 6618 C CA . LEU B 1 121 ? -13.102 -6.004 4.391 1 92.5 121 LEU B CA 1
ATOM 6619 C C . LEU B 1 121 ? -12.578 -6.094 5.82 1 92.5 121 LEU B C 1
ATOM 6621 O O . LEU B 1 121 ? -12.641 -7.16 6.441 1 92.5 121 LEU B O 1
ATOM 6625 N N . PRO B 1 122 ? -12.086 -4.945 6.32 1 90.19 122 PRO B N 1
ATOM 6626 C CA . PRO B 1 122 ? -11.789 -4.941 7.754 1 90.19 122 PRO B CA 1
ATOM 6627 C C . PRO B 1 122 ? -13.031 -5.184 8.617 1 90.19 122 PRO B C 1
ATOM 6629 O O . PRO B 1 122 ? -14.109 -4.688 8.289 1 90.19 122 PRO B O 1
ATOM 6632 N N . ILE B 1 123 ? -12.867 -5.914 9.703 1 91.56 123 ILE B N 1
ATOM 6633 C CA . ILE B 1 123 ? -13.977 -6.211 10.602 1 91.56 123 ILE B CA 1
ATOM 6634 C C . ILE B 1 123 ? -14.523 -4.914 11.188 1 91.56 123 ILE B C 1
ATOM 6636 O O . ILE B 1 123 ? -15.727 -4.805 11.453 1 91.56 123 ILE B O 1
ATOM 6640 N N . HIS B 1 124 ? -13.688 -3.922 11.258 1 90.38 124 HIS B N 1
ATOM 6641 C CA . HIS B 1 124 ? -14.047 -2.631 11.836 1 90.38 124 HIS B CA 1
ATOM 6642 C C . HIS B 1 124 ? -15.062 -1.901 10.969 1 90.38 124 HIS B C 1
ATOM 6644 O O . HIS B 1 124 ? -15.664 -0.914 11.398 1 90.38 124 HIS B O 1
ATOM 6650 N N . THR B 1 125 ? -15.305 -2.373 9.797 1 92.56 125 THR B N 1
ATOM 6651 C CA . THR B 1 125 ? -16.297 -1.783 8.898 1 92.56 125 THR B CA 1
ATOM 6652 C C . THR B 1 125 ? -17.641 -1.659 9.578 1 92.56 125 THR B C 1
ATOM 6654 O O . THR B 1 125 ? -18.391 -0.702 9.336 1 92.56 125 THR B O 1
ATOM 6657 N N . VAL B 1 126 ? -18 -2.549 10.484 1 95.25 126 VAL B N 1
ATOM 6658 C CA . VAL B 1 126 ? -19.312 -2.59 11.117 1 95.25 126 VAL B CA 1
ATOM 6659 C C . VAL B 1 126 ? -19.422 -1.466 12.148 1 95.25 126 VAL B C 1
ATOM 6661 O O . VAL B 1 126 ? -20.516 -1.16 12.625 1 95.25 126 VAL B O 1
ATOM 6664 N N . GLN B 1 127 ? -18.328 -0.848 12.445 1 93.19 127 GLN B N 1
ATOM 6665 C CA . GLN B 1 127 ? -18.328 0.226 13.43 1 93.19 127 GLN B CA 1
ATOM 6666 C C . GLN B 1 127 ? -18.438 1.592 12.758 1 93.19 127 GLN B C 1
ATOM 6668 O O . GLN B 1 127 ? -18.594 2.611 13.43 1 93.19 127 GLN B O 1
ATOM 6673 N N . SER B 1 128 ? -18.344 1.608 11.453 1 94.88 128 SER B N 1
ATOM 6674 C CA . SER B 1 128 ? -18.469 2.865 10.727 1 94.88 128 SER B CA 1
ATOM 6675 C C . SER B 1 128 ? -19.797 3.539 11 1 94.88 128 SER B C 1
ATOM 6677 O O . SER B 1 128 ? -20.859 2.932 10.82 1 94.88 128 SER B O 1
ATOM 6679 N N . GLU B 1 129 ? -19.766 4.781 11.438 1 94.06 129 GLU B N 1
ATOM 6680 C CA . GLU B 1 129 ? -20.984 5.516 11.766 1 94.06 129 GLU B CA 1
ATOM 6681 C C . GLU B 1 129 ? -21.859 5.699 10.539 1 94.06 129 GLU B C 1
ATOM 6683 O O . GLU B 1 129 ? -23.078 5.516 10.609 1 94.06 129 GLU B O 1
ATOM 6688 N N . ALA B 1 130 ? -21.234 6.059 9.438 1 95.19 130 ALA B N 1
ATOM 6689 C CA . ALA B 1 130 ? -22 6.281 8.203 1 95.19 130 ALA B CA 1
ATOM 6690 C C . ALA B 1 130 ? -22.625 4.984 7.711 1 95.19 130 ALA B C 1
ATOM 6692 O O . ALA B 1 130 ? -23.75 4.988 7.211 1 95.19 130 ALA B O 1
ATOM 6693 N N . PHE B 1 131 ? -21.922 3.844 7.848 1 96.75 131 PHE B N 1
ATOM 6694 C CA . PHE B 1 131 ? -22.469 2.555 7.441 1 96.75 131 PHE B CA 1
ATOM 6695 C C . PHE B 1 131 ? -23.656 2.164 8.32 1 96.75 131 PHE B C 1
ATOM 6697 O O . PHE B 1 131 ? -24.688 1.716 7.82 1 96.75 131 PHE B O 1
ATOM 6704 N N . ARG B 1 132 ? -23.484 2.361 9.547 1 95.31 132 ARG B N 1
ATOM 6705 C CA . ARG B 1 132 ? -24.547 2.051 10.492 1 95.31 132 ARG B CA 1
ATOM 6706 C C . ARG B 1 132 ? -25.781 2.895 10.211 1 95.31 132 ARG B C 1
ATOM 6708 O O . ARG B 1 132 ? -26.906 2.396 10.281 1 95.31 132 ARG B O 1
ATOM 6715 N N . ARG B 1 133 ? -25.578 4.133 9.922 1 94.88 133 ARG B N 1
ATOM 6716 C CA . ARG B 1 133 ? -26.703 5.008 9.594 1 94.88 133 ARG B CA 1
ATOM 6717 C C . ARG B 1 133 ? -27.422 4.535 8.336 1 94.88 133 ARG B C 1
ATOM 6719 O O . ARG B 1 133 ? -28.656 4.512 8.289 1 94.88 133 ARG B O 1
ATOM 6726 N N . PHE B 1 134 ? -26.734 4.141 7.34 1 96.44 134 PHE B N 1
ATOM 6727 C CA . PHE B 1 134 ? -27.297 3.637 6.098 1 96.44 134 PHE B CA 1
ATOM 6728 C C . PHE B 1 134 ? -28.156 2.402 6.355 1 96.44 134 PHE B C 1
ATOM 6730 O O . PHE B 1 134 ? -29.297 2.33 5.902 1 96.44 134 PHE B O 1
ATOM 6737 N N . ILE B 1 135 ? -27.5 1.505 7.117 1 96.56 135 ILE B N 1
ATOM 6738 C CA . ILE B 1 135 ? -28.203 0.265 7.426 1 96.56 135 ILE B CA 1
ATOM 6739 C C . ILE B 1 135 ? -29.438 0.569 8.273 1 96.56 135 ILE B C 1
ATOM 6741 O O . ILE B 1 135 ? -30.5 -0.023 8.062 1 96.56 135 ILE B O 1
ATOM 6745 N N . TYR B 1 136 ? -29.266 1.479 9.164 1 93.62 136 TYR B N 1
ATOM 6746 C CA . TYR B 1 136 ? -30.391 1.87 10.023 1 93.62 136 TYR B CA 1
ATOM 6747 C C . TYR B 1 136 ? -31.547 2.422 9.203 1 93.62 136 TYR B C 1
ATOM 6749 O O . TYR B 1 136 ? -32.719 2.098 9.461 1 93.62 136 TYR B O 1
ATOM 6757 N N . GLU B 1 137 ? -31.234 3.225 8.242 1 92 137 GLU B N 1
ATOM 6758 C CA . GLU B 1 137 ? -32.281 3.818 7.391 1 92 137 GLU B CA 1
ATOM 6759 C C . GLU B 1 137 ? -32.906 2.771 6.48 1 92 137 GLU B C 1
ATOM 6761 O O . GLU B 1 137 ? -34.062 2.893 6.113 1 92 137 GLU B O 1
ATOM 6766 N N . LEU B 1 138 ? -32.156 1.797 6.148 1 91.94 138 LEU B N 1
ATOM 6767 C CA . LEU B 1 138 ? -32.688 0.711 5.32 1 91.94 138 LEU B CA 1
ATOM 6768 C C . LEU B 1 138 ? -33.625 -0.192 6.121 1 91.94 138 LEU B C 1
ATOM 6770 O O . LEU B 1 138 ? -34.656 -0.603 5.629 1 91.94 138 LEU B O 1
ATOM 6774 N N . ASP B 1 139 ? -33.156 -0.527 7.332 1 90.81 139 ASP B N 1
ATOM 6775 C CA . ASP B 1 139 ? -33.906 -1.433 8.195 1 90.81 139 ASP B CA 1
ATOM 6776 C C . ASP B 1 139 ? -33.75 -1.06 9.664 1 90.81 139 ASP B C 1
ATOM 6778 O O . ASP B 1 139 ? -32.75 -1.435 10.297 1 90.81 139 ASP B O 1
ATOM 6782 N N . LEU B 1 140 ? -34.75 -0.552 10.227 1 88.12 140 LEU B N 1
ATOM 6783 C CA . LEU B 1 140 ? -34.719 -0.043 11.586 1 88.12 140 LEU B CA 1
ATOM 6784 C C . LEU B 1 140 ? -34.688 -1.188 12.594 1 88.12 140 LEU B C 1
ATOM 6786 O O . LEU B 1 140 ? -34.312 -0.988 13.758 1 88.12 140 LEU B O 1
ATOM 6790 N N . VAL B 1 141 ? -35.031 -2.35 12.133 1 89.56 141 VAL B N 1
ATOM 6791 C CA . VAL B 1 141 ? -35.188 -3.477 13.047 1 89.56 141 VAL B CA 1
ATOM 6792 C C . VAL B 1 141 ? -33.875 -4.234 13.164 1 89.56 141 VAL B C 1
ATOM 6794 O O . VAL B 1 141 ? -33.594 -4.852 14.188 1 89.56 141 VAL B O 1
ATOM 6797 N N . PHE B 1 142 ? -33.125 -4.172 12.141 1 94 142 PHE B N 1
ATOM 6798 C CA . PHE B 1 142 ? -31.875 -4.898 12.133 1 94 142 PHE B CA 1
ATOM 6799 C C . PHE B 1 142 ? -30.859 -4.242 13.078 1 94 142 PHE B C 1
ATOM 6801 O O . PHE B 1 142 ? -30.672 -3.025 13.031 1 94 142 PHE B O 1
ATOM 6808 N N . THR B 1 143 ? -30.219 -5.016 13.906 1 92.69 143 THR B N 1
ATOM 6809 C CA . THR B 1 143 ? -29.203 -4.52 14.828 1 92.69 143 THR B CA 1
ATOM 6810 C C . THR B 1 143 ? -27.797 -4.863 14.336 1 92.69 143 THR B C 1
ATOM 6812 O O . THR B 1 143 ? -27.453 -6.039 14.227 1 92.69 143 THR B O 1
ATOM 6815 N N . MET B 1 144 ? -27.047 -3.855 14.125 1 95 144 MET B N 1
ATOM 6816 C CA . MET B 1 144 ? -25.672 -4.039 13.672 1 95 144 MET B CA 1
ATOM 6817 C C . MET B 1 144 ? -24.844 -4.754 14.727 1 95 144 MET B C 1
ATOM 6819 O O . MET B 1 144 ? -24.875 -4.383 15.906 1 95 144 MET B O 1
ATOM 6823 N N . PRO B 1 145 ? -24.141 -5.75 14.344 1 95.75 145 PRO B N 1
ATOM 6824 C CA . PRO B 1 145 ? -23.312 -6.461 15.32 1 95.75 145 PRO B CA 1
ATOM 6825 C C . PRO B 1 145 ? -22.031 -5.691 15.672 1 95.75 145 PRO B C 1
ATOM 6827 O O . PRO B 1 145 ? -21.609 -4.812 14.922 1 95.75 145 PRO B O 1
ATOM 6830 N N . CYS B 1 146 ? -21.453 -6.023 16.812 1 94.44 146 CYS B N 1
ATOM 6831 C CA . CYS B 1 146 ? -20.141 -5.516 17.172 1 94.44 146 CYS B CA 1
ATOM 6832 C C . CYS B 1 146 ? -19.031 -6.371 16.547 1 94.44 146 CYS B C 1
ATOM 6834 O O . CYS B 1 146 ? -19.312 -7.406 15.945 1 94.44 146 CYS B O 1
ATOM 6836 N N . GLU B 1 147 ? -17.875 -5.953 16.688 1 93.69 147 GLU B N 1
ATOM 6837 C CA . GLU B 1 147 ? -16.734 -6.641 16.062 1 93.69 147 GLU B CA 1
ATOM 6838 C C . GLU B 1 147 ? -16.578 -8.047 16.641 1 93.69 147 GLU B C 1
ATOM 6840 O O . GLU B 1 147 ? -16.266 -8.992 15.898 1 93.69 147 GLU B O 1
ATOM 6845 N N . GLU B 1 148 ? -16.797 -8.164 17.891 1 93.5 148 GLU B N 1
ATOM 6846 C CA . GLU B 1 148 ? -16.641 -9.461 18.547 1 93.5 148 GLU B CA 1
ATOM 6847 C C . GLU B 1 148 ? -17.641 -10.477 18 1 93.5 148 GLU B C 1
ATOM 6849 O O . GLU B 1 148 ? -17.297 -11.641 17.797 1 93.5 148 GLU B O 1
ATOM 6854 N N . THR B 1 149 ? -18.844 -10.016 17.844 1 95.69 149 THR B N 1
ATOM 6855 C CA . THR B 1 149 ? -19.875 -10.883 17.281 1 95.69 149 THR B CA 1
ATOM 6856 C C . THR B 1 149 ? -19.484 -11.32 15.867 1 95.69 149 THR B C 1
ATOM 6858 O O . THR B 1 149 ? -19.688 -12.477 15.492 1 95.69 149 THR B O 1
ATOM 6861 N N . VAL B 1 150 ? -18.984 -10.414 15.078 1 96.94 150 VAL B N 1
ATOM 6862 C CA . VAL B 1 150 ? -18.562 -10.734 13.719 1 96.94 150 VAL B CA 1
ATOM 6863 C C . VAL B 1 150 ? -17.469 -11.797 13.766 1 96.94 150 VAL B C 1
ATOM 6865 O O . VAL B 1 150 ? -17.5 -12.773 13.008 1 96.94 150 VAL B O 1
ATOM 6868 N N . ARG B 1 151 ? -16.484 -11.648 14.648 1 95.69 151 ARG B N 1
ATOM 6869 C CA . ARG B 1 151 ? -15.414 -12.625 14.805 1 95.69 151 ARG B CA 1
ATOM 6870 C C . ARG B 1 151 ? -15.961 -14 15.164 1 95.69 151 ARG B C 1
ATOM 6872 O O . ARG B 1 151 ? -15.492 -15.016 14.648 1 95.69 151 ARG B O 1
ATOM 6879 N N . LYS B 1 152 ? -16.891 -13.945 16.031 1 96.12 152 LYS B N 1
ATOM 6880 C CA . LYS B 1 152 ? -17.516 -15.195 16.438 1 96.12 152 LYS B CA 1
ATOM 6881 C C . LYS B 1 152 ? -18.188 -15.883 15.258 1 96.12 152 LYS B C 1
ATOM 6883 O O . LYS B 1 152 ? -18.062 -17.094 15.086 1 96.12 152 LYS B O 1
ATOM 6888 N N . ILE B 1 153 ? -18.906 -15.156 14.492 1 97.31 153 ILE B N 1
ATOM 6889 C CA . ILE B 1 153 ? -19.594 -15.719 13.336 1 97.31 153 ILE B CA 1
ATOM 6890 C C . ILE B 1 153 ? -18.578 -16.266 12.336 1 97.31 153 ILE B C 1
ATOM 6892 O O . ILE B 1 153 ? -18.812 -17.312 11.719 1 97.31 153 ILE B O 1
ATOM 6896 N N . ILE B 1 154 ? -17.469 -15.625 12.133 1 97.19 154 ILE B N 1
ATOM 6897 C CA . ILE B 1 154 ? -16.406 -16.109 11.242 1 97.19 154 ILE B CA 1
ATOM 6898 C C . ILE B 1 154 ? -15.875 -17.438 11.758 1 97.19 154 ILE B C 1
ATOM 6900 O O . ILE B 1 154 ? -15.68 -18.375 10.977 1 97.19 154 ILE B O 1
ATOM 6904 N N . HIS B 1 155 ? -15.633 -17.5 13.062 1 96.75 155 HIS B N 1
ATOM 6905 C CA . HIS B 1 155 ? -15.156 -18.734 13.672 1 96.75 155 HIS B CA 1
ATOM 6906 C C . HIS B 1 155 ? -16.156 -19.875 13.469 1 96.75 155 HIS B C 1
ATOM 6908 O O . HIS B 1 155 ? -15.766 -21 13.156 1 96.75 155 HIS B O 1
ATOM 6914 N N . GLU B 1 156 ? -17.391 -19.531 13.664 1 96.94 156 GLU B N 1
ATOM 6915 C CA . GLU B 1 156 ? -18.438 -20.531 13.469 1 96.94 156 GLU B CA 1
ATOM 6916 C C . GLU B 1 156 ? -18.5 -20.984 12.016 1 96.94 156 GLU B C 1
ATOM 6918 O O . GLU B 1 156 ? -18.703 -22.172 11.742 1 96.94 156 GLU B O 1
ATOM 6923 N N . ALA B 1 157 ? -18.375 -20.062 11.125 1 97.75 157 ALA B N 1
ATOM 6924 C CA . ALA B 1 157 ? -18.391 -20.391 9.703 1 97.75 157 ALA B CA 1
ATOM 6925 C C . ALA B 1 157 ? -17.234 -21.328 9.344 1 97.75 157 ALA B C 1
ATOM 6927 O O . ALA B 1 157 ? -17.406 -22.281 8.594 1 97.75 157 ALA B O 1
ATOM 6928 N N . TYR B 1 158 ? -16.094 -21.047 9.891 1 97.56 158 TYR B N 1
ATOM 6929 C CA . TYR B 1 158 ? -14.922 -21.891 9.648 1 97.56 158 TYR B CA 1
ATOM 6930 C C . TYR B 1 158 ? -15.148 -23.297 10.188 1 97.56 158 TYR B C 1
ATOM 6932 O O . TYR B 1 158 ? -14.898 -24.297 9.492 1 97.56 158 TYR B O 1
ATOM 6940 N N . ASN B 1 159 ? -15.625 -23.375 11.391 1 96.81 159 ASN B N 1
ATOM 6941 C CA . ASN B 1 159 ? -15.836 -24.656 12.055 1 96.81 159 ASN B CA 1
ATOM 6942 C C . ASN B 1 159 ? -16.891 -25.5 11.344 1 96.81 159 ASN B C 1
ATOM 6944 O O . ASN B 1 159 ? -16.875 -26.719 11.43 1 96.81 159 ASN B O 1
ATOM 6948 N N . TYR B 1 160 ? -17.75 -24.797 10.703 1 97 160 TYR B N 1
ATOM 6949 C CA . TYR B 1 160 ? -18.781 -25.5 9.945 1 97 160 TYR B CA 1
ATOM 6950 C C . TYR B 1 160 ? -18.25 -25.938 8.586 1 97 160 TYR B C 1
ATOM 6952 O O . TYR B 1 160 ? -18.531 -27.047 8.141 1 97 160 TYR B O 1
ATOM 6960 N N . SER B 1 161 ? -17.547 -25.125 7.906 1 97.44 161 SER B N 1
ATOM 6961 C CA . SER B 1 161 ? -17.109 -25.328 6.531 1 97.44 161 SER B CA 1
ATOM 6962 C C . SER B 1 161 ? -15.969 -26.344 6.461 1 97.44 161 SER B C 1
ATOM 6964 O O . SER B 1 161 ? -15.922 -27.172 5.547 1 97.44 161 SER B O 1
ATOM 6966 N N . PHE B 1 162 ? -15.055 -26.328 7.426 1 97.12 162 PHE B N 1
ATOM 6967 C CA . PHE B 1 162 ? -13.836 -27.125 7.379 1 97.12 162 PHE B CA 1
ATOM 6968 C C . PHE B 1 162 ? -14.172 -28.609 7.352 1 97.12 162 PHE B C 1
ATOM 6970 O O . PHE B 1 162 ? -13.727 -29.344 6.457 1 97.12 162 PHE B O 1
ATOM 6977 N N . PRO B 1 163 ? -15 -29.125 8.273 1 96.69 163 PRO B N 1
ATOM 6978 C CA . PRO B 1 163 ? -15.328 -30.547 8.234 1 96.69 163 PRO B CA 1
ATOM 6979 C C . PRO B 1 163 ? -16.047 -30.953 6.949 1 96.69 163 PRO B C 1
ATOM 6981 O O . PRO B 1 163 ? -15.859 -32.062 6.461 1 96.69 163 PRO B O 1
ATOM 6984 N N . GLN B 1 164 ? -16.812 -30.094 6.406 1 96.38 164 GLN B N 1
ATOM 6985 C CA . GLN B 1 164 ? -17.516 -30.391 5.168 1 96.38 164 GLN B CA 1
ATOM 6986 C C . GLN B 1 164 ? -16.547 -30.547 3.998 1 96.38 164 GLN B C 1
ATOM 6988 O O . GLN B 1 164 ? -16.672 -31.469 3.197 1 96.38 164 GLN B O 1
ATOM 6993 N N . LEU B 1 165 ? -15.711 -29.656 3.924 1 97.25 165 LEU B N 1
ATOM 6994 C CA . LEU B 1 165 ? -14.719 -29.703 2.855 1 97.25 165 LEU B CA 1
ATOM 6995 C C . LEU B 1 165 ? -13.805 -30.906 3.02 1 97.25 165 LEU B C 1
ATOM 6997 O O . LEU B 1 165 ? -13.43 -31.547 2.033 1 97.25 165 LEU B O 1
ATOM 7001 N N . LYS B 1 166 ? -13.422 -31.156 4.254 1 97.12 166 LYS B N 1
ATOM 7002 C CA . LYS B 1 166 ? -12.609 -32.344 4.559 1 97.12 166 LYS B CA 1
ATOM 7003 C C . LYS B 1 166 ? -13.305 -33.594 4.086 1 97.12 166 LYS B C 1
ATOM 7005 O O . LYS B 1 166 ? -12.68 -34.469 3.459 1 97.12 166 LYS B O 1
ATOM 7010 N N . ASP B 1 167 ? -14.555 -33.688 4.359 1 95.94 167 ASP B N 1
ATOM 7011 C CA . ASP B 1 167 ? -15.344 -34.844 3.947 1 95.94 167 ASP B CA 1
ATOM 7012 C C . ASP B 1 167 ? -15.453 -34.906 2.426 1 95.94 167 ASP B C 1
ATOM 7014 O O . ASP B 1 167 ? -15.336 -36 1.844 1 95.94 167 ASP B O 1
ATOM 7018 N N . MET B 1 168 ? -15.719 -33.844 1.838 1 95.69 168 MET B N 1
ATOM 7019 C CA . MET B 1 168 ? -15.812 -33.781 0.383 1 95.69 168 MET B CA 1
ATOM 7020 C C . MET B 1 168 ? -14.523 -34.25 -0.269 1 95.69 168 MET B C 1
ATOM 7022 O O . MET B 1 168 ? -14.562 -35.031 -1.231 1 95.69 168 MET B O 1
ATOM 7026 N N . LEU B 1 169 ? -13.43 -33.812 0.22 1 96.19 169 LEU B N 1
ATOM 7027 C CA . LEU B 1 169 ? -12.125 -34.188 -0.313 1 96.19 169 LEU B CA 1
ATOM 7028 C C . LEU B 1 169 ? -11.875 -35.688 -0.115 1 96.19 169 LEU B C 1
ATOM 7030 O O . LEU B 1 169 ? -11.359 -36.375 -1.009 1 96.19 169 LEU B O 1
ATOM 7034 N N . SER B 1 170 ? -12.258 -36.188 1.023 1 93.62 170 SER B N 1
ATOM 7035 C CA . SER B 1 170 ? -12.07 -37.594 1.347 1 93.62 170 SER B CA 1
ATOM 7036 C C . SER B 1 170 ? -12.875 -38.469 0.414 1 93.62 170 SER B C 1
ATOM 7038 O O . SER B 1 170 ? -12.391 -39.531 -0.021 1 93.62 170 SER B O 1
ATOM 7040 N N . VAL B 1 171 ? -14.016 -38 0.052 1 93.31 171 VAL B N 1
ATOM 7041 C CA . VAL B 1 171 ? -14.93 -38.812 -0.729 1 93.31 171 VAL B CA 1
ATOM 7042 C C . VAL B 1 171 ? -14.641 -38.656 -2.219 1 93.31 171 VAL B C 1
ATOM 7044 O O . VAL B 1 171 ? -14.633 -39.625 -2.975 1 93.31 171 VAL B O 1
ATOM 7047 N N . GLN B 1 172 ? -14.367 -37.5 -2.615 1 94 172 GLN B N 1
ATOM 7048 C CA . GLN B 1 172 ? -14.32 -37.188 -4.039 1 94 172 GLN B CA 1
ATOM 7049 C C . GLN B 1 172 ? -12.922 -37.438 -4.613 1 94 172 GLN B C 1
ATOM 7051 O O . GLN B 1 172 ? -12.773 -37.719 -5.805 1 94 172 GLN B O 1
ATOM 7056 N N . ALA B 1 173 ? -11.93 -37.344 -3.832 1 95.31 173 ALA B N 1
ATOM 7057 C CA . ALA B 1 173 ? -10.57 -37.406 -4.359 1 95.31 173 ALA B CA 1
ATOM 7058 C C . ALA B 1 173 ? -9.938 -38.781 -4.137 1 95.31 173 ALA B C 1
ATOM 7060 O O . ALA B 1 173 ? -9.883 -39.25 -3.004 1 95.31 173 ALA B O 1
ATOM 7061 N N . THR B 1 174 ? -9.555 -39.344 -5.176 1 93.75 174 THR B N 1
ATOM 7062 C CA . THR B 1 174 ? -8.781 -40.594 -5.078 1 93.75 174 THR B CA 1
ATOM 7063 C C . THR B 1 174 ? -7.289 -40.281 -4.945 1 93.75 174 THR B C 1
ATOM 7065 O O . THR B 1 174 ? -6.551 -41.031 -4.301 1 93.75 174 THR B O 1
ATOM 7068 N N . SER B 1 175 ? -6.891 -39.281 -5.57 1 95.38 175 SER B N 1
ATOM 7069 C CA . SER B 1 175 ? -5.535 -38.75 -5.508 1 95.38 175 SER B CA 1
ATOM 7070 C C . SER B 1 175 ? -5.543 -37.219 -5.496 1 95.38 175 SER B C 1
ATOM 7072 O O . SER B 1 175 ? -6.461 -36.594 -6.035 1 95.38 175 SER B O 1
ATOM 7074 N N . VAL B 1 176 ? -4.555 -36.688 -4.793 1 97.06 176 VAL B N 1
ATOM 7075 C CA . VAL B 1 176 ? -4.508 -35.25 -4.688 1 97.06 176 VAL B CA 1
ATOM 7076 C C . VAL B 1 176 ? -3.113 -34.75 -5.055 1 97.06 176 VAL B C 1
ATOM 7078 O O . VAL B 1 176 ? -2.113 -35.406 -4.758 1 97.06 176 VAL B O 1
ATOM 7081 N N . SER B 1 177 ? -3.08 -33.688 -5.734 1 97.19 177 SER B N 1
ATOM 7082 C CA . SER B 1 177 ? -1.844 -32.938 -5.996 1 97.19 177 SER B CA 1
ATOM 7083 C C . SER B 1 177 ? -1.815 -31.625 -5.242 1 97.19 177 SER B C 1
ATOM 7085 O O . SER B 1 177 ? -2.846 -30.953 -5.098 1 97.19 177 SER B O 1
ATOM 7087 N N . LEU B 1 178 ? -0.64 -31.234 -4.762 1 97.81 178 LEU B N 1
ATOM 7088 C CA . LEU B 1 178 ? -0.553 -30.031 -3.941 1 97.81 178 LEU B CA 1
ATOM 7089 C C . LEU B 1 178 ? 0.335 -28.984 -4.605 1 97.81 178 LEU B C 1
ATOM 7091 O O . LEU B 1 178 ? 1.181 -29.328 -5.438 1 97.81 178 LEU B O 1
ATOM 7095 N N . THR B 1 179 ? 0.075 -27.781 -4.344 1 97.06 179 THR B N 1
ATOM 7096 C CA . THR B 1 179 ? 1.006 -26.688 -4.543 1 97.06 179 THR B CA 1
ATOM 7097 C C . THR B 1 179 ? 1.338 -26 -3.217 1 97.06 179 THR B C 1
ATOM 7099 O O . THR B 1 179 ? 0.486 -25.922 -2.33 1 97.06 179 THR B O 1
ATOM 7102 N N . MET B 1 180 ? 2.529 -25.609 -3.043 1 95.5 180 MET B N 1
ATOM 7103 C CA . MET B 1 180 ? 2.898 -24.922 -1.805 1 95.5 180 MET B CA 1
ATOM 7104 C C . MET B 1 180 ? 3.949 -23.859 -2.066 1 95.5 180 MET B C 1
ATOM 7106 O O . MET B 1 180 ? 4.762 -23.984 -2.984 1 95.5 180 MET B O 1
ATOM 7110 N N . ASP B 1 181 ? 3.875 -22.859 -1.349 1 93.88 181 ASP B N 1
ATOM 7111 C CA . ASP B 1 181 ? 4.816 -21.75 -1.407 1 93.88 181 ASP B CA 1
ATOM 7112 C C . ASP B 1 181 ? 4.887 -21.016 -0.068 1 93.88 181 ASP B C 1
ATOM 7114 O O . ASP B 1 181 ? 3.955 -21.094 0.736 1 93.88 181 ASP B O 1
ATOM 7118 N N . LEU B 1 182 ? 6.027 -20.453 0.165 1 91.75 182 LEU B N 1
ATOM 7119 C CA . LEU B 1 182 ? 6.215 -19.641 1.361 1 91.75 182 LEU B CA 1
ATOM 7120 C C . LEU B 1 182 ? 6.074 -18.156 1.036 1 91.75 182 LEU B C 1
ATOM 7122 O O . LEU B 1 182 ? 6.625 -17.672 0.044 1 91.75 182 LEU B O 1
ATOM 7126 N N . TRP B 1 183 ? 5.285 -17.469 1.854 1 88.88 183 TRP B N 1
ATOM 7127 C CA . TRP B 1 183 ? 5.023 -16.047 1.654 1 88.88 183 TRP B CA 1
ATOM 7128 C C . TRP B 1 183 ? 5.387 -15.25 2.9 1 88.88 183 TRP B C 1
ATOM 7130 O O . TRP B 1 183 ? 5.039 -15.633 4.02 1 88.88 183 TRP B O 1
ATOM 7140 N N . THR B 1 184 ? 6.102 -14.195 2.693 1 83.06 184 THR B N 1
ATOM 7141 C CA . THR B 1 184 ? 6.406 -13.281 3.793 1 83.06 184 THR B CA 1
ATOM 7142 C C . THR B 1 184 ? 5.484 -12.07 3.758 1 83.06 184 THR B C 1
ATOM 7144 O O . THR B 1 184 ? 5.5 -11.297 2.797 1 83.06 184 THR B O 1
ATOM 7147 N N . ALA B 1 185 ? 4.715 -11.914 4.738 1 81.94 185 ALA B N 1
ATOM 7148 C CA . ALA B 1 185 ? 3.768 -10.805 4.828 1 81.94 185 ALA B CA 1
ATOM 7149 C C . ALA B 1 185 ? 4.48 -9.5 5.172 1 81.94 185 ALA B C 1
ATOM 7151 O O . ALA B 1 185 ? 5.672 -9.5 5.484 1 81.94 185 ALA B O 1
ATOM 7152 N N . ARG B 1 186 ? 3.703 -8.359 5.008 1 70.62 186 ARG B N 1
ATOM 7153 C CA . ARG B 1 186 ? 4.234 -7.027 5.273 1 70.62 186 ARG B CA 1
ATOM 7154 C C . ARG B 1 186 ? 4.699 -6.898 6.719 1 70.62 186 ARG B C 1
ATOM 7156 O O . ARG B 1 186 ? 5.617 -6.133 7.016 1 70.62 186 ARG B O 1
ATOM 7163 N N . ASN B 1 187 ? 4.047 -7.637 7.57 1 65.19 187 ASN B N 1
ATOM 7164 C CA . ASN B 1 187 ? 4.445 -7.609 8.977 1 65.19 187 ASN B CA 1
ATOM 7165 C C . ASN B 1 187 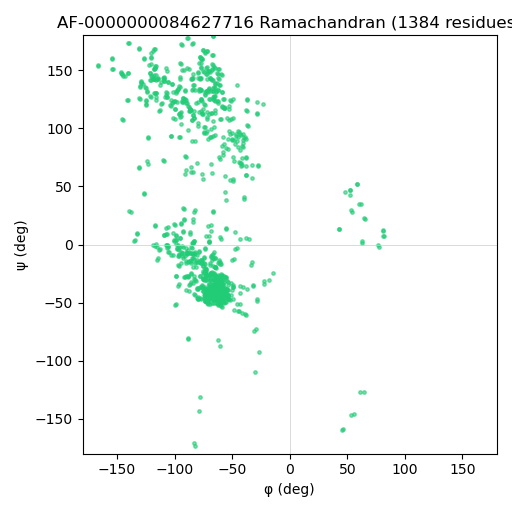? 5.621 -8.547 9.242 1 65.19 187 ASN B C 1
ATOM 7167 O O . ASN B 1 187 ? 5.906 -8.883 10.391 1 65.19 187 ASN B O 1
ATOM 7171 N N . ARG B 1 188 ? 6.137 -9.203 8.109 1 69.38 188 ARG B N 1
ATOM 7172 C CA . ARG B 1 188 ? 7.379 -9.977 8.117 1 69.38 188 ARG B CA 1
ATOM 7173 C C . ARG B 1 188 ? 7.148 -11.375 8.672 1 69.38 188 ARG B C 1
ATOM 7175 O O . ARG B 1 188 ? 8.102 -12.055 9.062 1 69.38 188 ARG B O 1
ATOM 7182 N N . GLN B 1 189 ? 5.953 -11.688 8.789 1 78.12 189 GLN B N 1
ATOM 7183 C CA . GLN B 1 189 ? 5.617 -13.055 9.164 1 78.12 189 GLN B CA 1
ATOM 7184 C C . GLN B 1 189 ? 5.594 -13.969 7.941 1 78.12 189 GLN B C 1
ATOM 7186 O O . GLN B 1 189 ? 5.156 -13.562 6.863 1 78.12 189 GLN B O 1
ATOM 7191 N N . GLY B 1 190 ? 6.176 -15.133 8.18 1 85.88 190 GLY B N 1
ATOM 7192 C CA . GLY B 1 190 ? 6.172 -16.109 7.105 1 85.88 190 GLY B CA 1
ATOM 7193 C C . GLY B 1 190 ? 4.969 -17.031 7.145 1 85.88 190 GLY B C 1
ATOM 7194 O O . GLY B 1 190 ? 4.586 -17.516 8.211 1 85.88 190 GLY B O 1
ATOM 7195 N N . TYR B 1 191 ? 4.336 -17.219 6.004 1 91.44 191 TYR B N 1
ATOM 7196 C CA . TYR B 1 191 ? 3.168 -18.094 5.902 1 91.44 191 TYR B CA 1
ATOM 7197 C C . TYR B 1 191 ? 3.371 -19.141 4.82 1 91.44 191 TYR B C 1
ATOM 7199 O O . TYR B 1 191 ? 3.898 -18.859 3.748 1 91.44 191 TYR B O 1
ATOM 7207 N N . LEU B 1 192 ? 3.02 -20.328 5.168 1 95.25 192 LEU B N 1
ATOM 7208 C CA . LEU B 1 192 ? 3.008 -21.422 4.191 1 95.25 192 LEU B CA 1
ATOM 7209 C C . LEU B 1 192 ? 1.618 -21.594 3.59 1 95.25 192 LEU B C 1
ATOM 7211 O O . LEU B 1 192 ? 0.661 -21.906 4.305 1 95.25 192 LEU B O 1
ATOM 7215 N N . GLY B 1 193 ? 1.507 -21.312 2.279 1 96.31 193 GLY B N 1
ATOM 7216 C CA . GLY B 1 193 ? 0.26 -21.562 1.572 1 96.31 193 GLY B CA 1
ATOM 7217 C C . GLY B 1 193 ? 0.212 -22.922 0.906 1 96.31 193 GLY B C 1
ATOM 7218 O O . GLY B 1 193 ? 1.128 -23.281 0.168 1 96.31 193 GLY B O 1
ATOM 7219 N N . VAL B 1 194 ? -0.833 -23.672 1.216 1 97.56 194 VAL B N 1
ATOM 7220 C CA . VAL B 1 194 ? -0.98 -25.016 0.653 1 97.56 194 VAL B CA 1
ATOM 7221 C C . VAL B 1 194 ? -2.334 -25.141 -0.042 1 97.56 194 VAL B C 1
ATOM 7223 O O . VAL B 1 194 ? -3.377 -24.875 0.565 1 97.56 194 VAL B O 1
ATOM 7226 N N . THR B 1 195 ? -2.342 -25.484 -1.282 1 97.25 195 THR B N 1
ATOM 7227 C CA . THR B 1 195 ? -3.553 -25.734 -2.057 1 97.25 195 THR B CA 1
ATOM 7228 C C . THR B 1 195 ? -3.562 -27.156 -2.609 1 97.25 195 THR B C 1
ATOM 7230 O O . THR B 1 195 ? -2.508 -27.781 -2.752 1 97.25 195 THR B O 1
ATOM 7233 N N . CYS B 1 196 ? -4.691 -27.609 -2.848 1 96.69 196 CYS B N 1
ATOM 7234 C CA . CYS B 1 196 ? -4.832 -28.969 -3.375 1 96.69 196 CYS B CA 1
ATOM 7235 C C . CYS B 1 196 ? -5.711 -28.984 -4.617 1 96.69 196 CYS B C 1
ATOM 7237 O O . CYS B 1 196 ? -6.676 -28.219 -4.711 1 96.69 196 CYS B O 1
ATOM 7239 N N . SER B 1 197 ? -5.324 -29.75 -5.59 1 96.94 197 SER B N 1
ATOM 7240 C CA . SER B 1 197 ? -6.129 -29.984 -6.785 1 96.94 197 SER B CA 1
ATOM 7241 C C . SER B 1 197 ? -6.434 -31.469 -6.961 1 96.94 197 SER B C 1
ATOM 7243 O O . SER B 1 197 ? -5.602 -32.312 -6.645 1 96.94 197 SER B O 1
ATOM 7245 N N . TYR B 1 198 ? -7.59 -31.781 -7.383 1 96.94 198 TYR B N 1
ATOM 7246 C CA . TYR B 1 198 ? -8.031 -33.156 -7.652 1 96.94 198 TYR B CA 1
ATOM 7247 C C . TYR B 1 198 ? -9.148 -33.156 -8.688 1 96.94 198 TYR B C 1
ATOM 7249 O O . TYR B 1 198 ? -9.719 -32.125 -9.016 1 96.94 198 TYR B O 1
ATOM 7257 N N . ILE B 1 199 ? -9.312 -34.312 -9.281 1 97 199 ILE B N 1
ATOM 7258 C CA . ILE B 1 199 ? -10.422 -34.5 -10.211 1 97 199 ILE B CA 1
ATOM 7259 C C . ILE B 1 199 ? -11.531 -35.312 -9.531 1 97 199 ILE B C 1
ATOM 7261 O O . ILE B 1 199 ? -11.289 -36.406 -9.023 1 97 199 ILE B O 1
ATOM 7265 N N . ASN B 1 200 ? -12.703 -34.781 -9.5 1 95.38 200 ASN B N 1
ATOM 7266 C CA . ASN B 1 200 ? -13.797 -35.406 -8.766 1 95.38 200 ASN B CA 1
ATOM 7267 C C . ASN B 1 200 ? -14.461 -36.5 -9.578 1 95.38 200 ASN B C 1
ATOM 7269 O O . ASN B 1 200 ? -13.977 -36.875 -10.648 1 95.38 200 ASN B O 1
ATOM 7273 N N . GLN B 1 201 ? -15.562 -37.062 -9.094 1 92.69 201 GLN B N 1
ATOM 7274 C CA . GLN B 1 201 ? -16.25 -38.188 -9.711 1 92.69 201 GLN B CA 1
ATOM 7275 C C . GLN B 1 201 ? -16.844 -37.812 -11.062 1 92.69 201 GLN B C 1
ATOM 7277 O O . GLN B 1 201 ? -16.953 -38.656 -11.953 1 92.69 201 GLN B O 1
ATOM 7282 N N . SER B 1 202 ? -17.109 -36.531 -11.242 1 93.25 202 SER B N 1
ATOM 7283 C CA . SER B 1 202 ? -17.641 -36.031 -12.508 1 93.25 202 SER B CA 1
ATOM 7284 C C . SER B 1 202 ? -16.516 -35.562 -13.438 1 93.25 202 SER B C 1
ATOM 7286 O O . SER B 1 202 ? -16.781 -34.875 -14.43 1 93.25 202 SER B O 1
ATOM 7288 N N . PHE B 1 203 ? -15.305 -35.906 -13.055 1 95.19 203 PHE B N 1
ATOM 7289 C CA . PHE B 1 203 ? -14.086 -35.594 -13.797 1 95.19 203 PHE B CA 1
ATOM 7290 C C . PHE B 1 203 ? -13.906 -34.094 -13.961 1 95.19 203 PHE B C 1
ATOM 7292 O O . PHE B 1 203 ? -13.531 -33.625 -15.031 1 95.19 203 PHE B O 1
ATOM 7299 N N . LYS B 1 204 ? -14.305 -33.375 -12.977 1 94.69 204 LYS B N 1
ATOM 7300 C CA . LYS B 1 204 ? -14.055 -31.953 -12.898 1 94.69 204 LYS B CA 1
ATOM 7301 C C . LYS B 1 204 ? -12.836 -31.656 -12.039 1 94.69 204 LYS B C 1
ATOM 7303 O O . LYS B 1 204 ? -12.648 -32.25 -10.977 1 94.69 204 LYS B O 1
ATOM 7308 N N . LEU B 1 205 ? -12.039 -30.797 -12.602 1 95.88 205 LEU B N 1
ATOM 7309 C CA . LEU B 1 205 ? -10.867 -30.375 -11.844 1 95.88 205 LEU B CA 1
ATOM 7310 C C . LEU B 1 205 ? -11.258 -29.406 -10.727 1 95.88 205 LEU B C 1
ATOM 7312 O O . LEU B 1 205 ? -11.859 -28.375 -10.984 1 95.88 205 LEU B O 1
ATOM 7316 N N . CYS B 1 206 ? -10.945 -29.781 -9.477 1 95.38 206 CYS B N 1
ATOM 7317 C CA . CYS B 1 206 ? -11.289 -28.984 -8.305 1 95.38 206 CYS B CA 1
ATOM 7318 C C . CYS B 1 206 ? -10.031 -28.531 -7.574 1 95.38 206 CYS B C 1
ATOM 7320 O O . CYS B 1 206 ? -9.008 -29.203 -7.605 1 95.38 206 CYS B O 1
ATOM 7322 N N . GLU B 1 207 ? -10.141 -27.344 -7.016 1 96.06 207 GLU B N 1
ATOM 7323 C CA . GLU B 1 207 ? -9.031 -26.781 -6.258 1 96.06 207 GLU B CA 1
ATOM 7324 C C . GLU B 1 207 ? -9.492 -26.281 -4.887 1 96.06 207 GLU B C 1
ATOM 7326 O O . GLU B 1 207 ? -10.469 -25.531 -4.789 1 96.06 207 GLU B O 1
ATOM 7331 N N . PHE B 1 208 ? -8.828 -26.766 -3.785 1 96 208 PHE B N 1
ATOM 7332 C CA . PHE B 1 208 ? -9.07 -26.312 -2.424 1 96 208 PHE B CA 1
ATOM 7333 C C . PHE B 1 208 ? -7.852 -25.594 -1.863 1 96 208 PHE B C 1
ATOM 7335 O O . PHE B 1 208 ? -6.715 -25.938 -2.186 1 96 208 PHE B O 1
ATOM 7342 N N . THR B 1 209 ? -8.164 -24.578 -1.123 1 97.06 209 THR B N 1
ATOM 7343 C CA . THR B 1 209 ? -7.121 -24.078 -0.236 1 97.06 209 THR B CA 1
ATOM 7344 C C . THR B 1 209 ? -7.129 -24.828 1.094 1 97.06 209 THR B C 1
ATOM 7346 O O . THR B 1 209 ? -8.109 -24.766 1.843 1 97.06 209 THR B O 1
ATOM 7349 N N . LEU B 1 210 ? -6.078 -25.5 1.328 1 97.75 210 LEU B N 1
ATOM 7350 C CA . LEU B 1 210 ? -6.031 -26.297 2.545 1 97.75 210 LEU B CA 1
ATOM 7351 C C . LEU B 1 210 ? -5.711 -25.438 3.758 1 97.75 210 LEU B C 1
ATOM 7353 O O . LEU B 1 210 ? -6.352 -25.562 4.805 1 97.75 210 LEU B O 1
ATOM 7357 N N . ASP B 1 211 ? -4.699 -24.609 3.557 1 96.44 211 ASP B N 1
ATOM 7358 C CA . ASP B 1 211 ? -4.293 -23.812 4.715 1 96.44 211 ASP B CA 1
ATOM 7359 C C . ASP B 1 211 ? -3.361 -22.672 4.305 1 96.44 211 ASP B C 1
ATOM 7361 O O . ASP B 1 211 ? -2.791 -22.703 3.211 1 96.44 211 ASP B O 1
ATOM 7365 N N . ILE B 1 212 ? -3.328 -21.672 5.035 1 95.69 212 ILE B N 1
ATOM 7366 C CA . ILE B 1 212 ? -2.297 -20.641 5.066 1 95.69 212 ILE B CA 1
ATOM 7367 C C . ILE B 1 212 ? -1.726 -20.531 6.477 1 95.69 212 ILE B C 1
ATOM 7369 O O . ILE B 1 212 ? -2.211 -19.734 7.289 1 95.69 212 ILE B O 1
ATOM 7373 N N . ALA B 1 213 ? -0.726 -21.234 6.715 1 94.12 213 ALA B N 1
ATOM 7374 C CA . ALA B 1 213 ? -0.255 -21.469 8.078 1 94.12 213 ALA B CA 1
ATOM 7375 C C . ALA B 1 213 ? 0.956 -20.594 8.398 1 94.12 213 ALA B C 1
ATOM 7377 O O . ALA B 1 213 ? 1.856 -20.453 7.566 1 94.12 213 ALA B O 1
ATOM 7378 N N . TYR B 1 214 ? 0.905 -20.094 9.57 1 89.19 214 TYR B N 1
ATOM 7379 C CA . TYR B 1 214 ? 2.057 -19.344 10.062 1 89.19 214 TYR B CA 1
ATOM 7380 C C . TYR B 1 214 ? 3.234 -20.266 10.328 1 89.19 214 TYR B C 1
ATOM 7382 O O . TYR B 1 214 ? 3.078 -21.312 10.961 1 89.19 214 TYR B O 1
ATOM 7390 N N . VAL B 1 215 ? 4.352 -19.938 9.711 1 88.5 215 VAL B N 1
ATOM 7391 C CA . VAL B 1 215 ? 5.574 -20.703 9.922 1 88.5 215 VAL B CA 1
ATOM 7392 C C . VAL B 1 215 ? 6.605 -19.828 10.641 1 88.5 215 VAL B C 1
ATOM 7394 O O . VAL B 1 215 ? 7.102 -18.859 10.086 1 88.5 215 VAL B O 1
ATOM 7397 N N . ARG B 1 216 ? 6.914 -20.203 11.766 1 79.5 216 ARG B N 1
ATOM 7398 C CA . ARG B 1 216 ? 7.891 -19.453 12.547 1 79.5 216 ARG B CA 1
ATOM 7399 C C . ARG B 1 216 ? 9.289 -19.594 11.961 1 79.5 216 ARG B C 1
ATOM 7401 O O . ARG B 1 216 ? 9.641 -20.656 11.438 1 79.5 216 ARG B O 1
ATOM 7408 N N . TYR B 1 217 ? 10.086 -18.656 12.086 1 75.06 217 TYR B N 1
ATOM 7409 C CA . TYR B 1 217 ? 11.484 -18.703 11.656 1 75.06 217 TYR B CA 1
ATOM 7410 C C . TYR B 1 217 ? 12.297 -19.594 12.586 1 75.06 217 TYR B C 1
ATOM 7412 O O . TYR B 1 217 ? 12.039 -19.656 13.789 1 75.06 217 TYR B O 1
ATOM 7420 N N . PRO B 1 218 ? 13.336 -20.297 12 1 78.62 218 PRO B N 1
ATOM 7421 C CA . PRO B 1 218 ? 13.812 -20.344 10.617 1 78.62 218 PRO B CA 1
ATOM 7422 C C . PRO B 1 218 ? 12.969 -21.25 9.727 1 78.62 218 PRO B C 1
ATOM 7424 O O . PRO B 1 218 ? 12.477 -22.281 10.18 1 78.62 218 PRO B O 1
ATOM 7427 N N . HIS B 1 219 ? 12.906 -20.859 8.547 1 84.25 219 HIS B N 1
ATOM 7428 C CA . HIS B 1 219 ? 12.141 -21.625 7.566 1 84.25 219 HIS B CA 1
ATOM 7429 C C . HIS B 1 219 ? 12.969 -22.766 6.977 1 84.25 219 HIS B C 1
ATOM 7431 O O . HIS B 1 219 ? 13.172 -22.828 5.762 1 84.25 219 HIS B O 1
ATOM 7437 N N . THR B 1 220 ? 13.352 -23.641 7.789 1 85.69 220 THR B N 1
ATOM 7438 C CA . THR B 1 220 ? 14.109 -24.812 7.363 1 85.69 220 THR B CA 1
ATOM 7439 C C . THR B 1 220 ? 13.195 -25.844 6.727 1 85.69 220 THR B C 1
ATOM 7441 O O . THR B 1 220 ? 11.977 -25.812 6.918 1 85.69 220 THR B O 1
ATOM 7444 N N . SER B 1 221 ? 13.836 -26.75 5.957 1 92 221 SER B N 1
ATOM 7445 C CA . SER B 1 221 ? 13.07 -27.812 5.324 1 92 221 SER B CA 1
ATOM 7446 C C . SER B 1 221 ? 12.328 -28.656 6.359 1 92 221 SER B C 1
ATOM 7448 O O . SER B 1 221 ? 11.195 -29.078 6.129 1 92 221 SER B O 1
ATOM 7450 N N . ALA B 1 222 ? 12.938 -28.828 7.492 1 90.06 222 ALA B N 1
ATOM 7451 C CA . ALA B 1 222 ? 12.336 -29.641 8.547 1 90.06 222 ALA B CA 1
ATOM 7452 C C . ALA B 1 222 ? 11.086 -28.984 9.109 1 90.06 222 ALA B C 1
ATOM 7454 O O . ALA B 1 222 ? 10.055 -29.625 9.281 1 90.06 222 ALA B O 1
ATOM 7455 N N . HIS B 1 223 ? 11.164 -27.672 9.398 1 89.25 223 HIS B N 1
ATOM 7456 C CA . HIS B 1 223 ? 10.031 -26.953 9.945 1 89.25 223 HIS B CA 1
ATOM 7457 C C . HIS B 1 223 ? 8.883 -26.875 8.938 1 89.25 223 HIS B C 1
ATOM 7459 O O . HIS B 1 223 ? 7.715 -27 9.312 1 89.25 223 HIS B O 1
ATOM 7465 N N . ILE B 1 224 ? 9.234 -26.656 7.758 1 94 224 ILE B N 1
ATOM 7466 C CA . ILE B 1 224 ? 8.227 -26.594 6.699 1 94 224 ILE B CA 1
ATOM 7467 C C . ILE B 1 224 ? 7.539 -27.953 6.562 1 94 224 ILE B C 1
ATOM 7469 O O . ILE B 1 224 ? 6.312 -28.016 6.445 1 94 224 ILE B O 1
ATOM 7473 N N . LYS B 1 225 ? 8.352 -29 6.574 1 95.25 225 LYS B N 1
ATOM 7474 C CA . LYS B 1 225 ? 7.805 -30.344 6.473 1 95.25 225 LYS B CA 1
ATOM 7475 C C . LYS B 1 225 ? 6.848 -30.641 7.625 1 95.25 225 LYS B C 1
ATOM 7477 O O . LYS B 1 225 ? 5.758 -31.172 7.41 1 95.25 225 LYS B O 1
ATOM 7482 N N . ASP B 1 226 ? 7.27 -30.219 8.797 1 94.75 226 ASP B N 1
ATOM 7483 C CA . ASP B 1 226 ? 6.422 -30.438 9.961 1 94.75 226 ASP B CA 1
ATOM 7484 C C . ASP B 1 226 ? 5.078 -29.734 9.805 1 94.75 226 ASP B C 1
ATOM 7486 O O . ASP B 1 226 ? 4.027 -30.297 10.125 1 94.75 226 ASP B O 1
ATOM 7490 N N . THR B 1 227 ? 5.148 -28.531 9.398 1 95.25 227 THR B N 1
ATOM 7491 C CA . THR B 1 227 ? 3.934 -27.75 9.18 1 95.25 227 THR B CA 1
ATOM 7492 C C . THR B 1 227 ? 3.051 -28.406 8.125 1 95.25 227 THR B C 1
ATOM 7494 O O . THR B 1 227 ? 1.837 -28.531 8.312 1 95.25 227 THR B O 1
ATOM 7497 N N . LEU B 1 228 ? 3.664 -28.859 7.023 1 96.62 228 LEU B N 1
ATOM 7498 C CA . LEU B 1 228 ? 2.93 -29.516 5.941 1 96.62 228 LEU B CA 1
ATOM 7499 C C . LEU B 1 228 ? 2.279 -30.797 6.43 1 96.62 228 LEU B C 1
ATOM 7501 O O . LEU B 1 228 ? 1.102 -31.047 6.156 1 96.62 228 LEU B O 1
ATOM 7505 N N . VAL B 1 229 ? 3.014 -31.625 7.121 1 96.06 229 VAL B N 1
ATOM 7506 C CA . VAL B 1 229 ? 2.512 -32.906 7.609 1 96.06 229 VAL B CA 1
ATOM 7507 C C . VAL B 1 229 ? 1.334 -32.656 8.555 1 96.06 229 VAL B C 1
ATOM 7509 O O . VAL B 1 229 ? 0.342 -33.406 8.508 1 96.06 229 VAL B O 1
ATOM 7512 N N . ASN B 1 230 ? 1.473 -31.625 9.375 1 96.06 230 ASN B N 1
ATOM 7513 C CA . ASN B 1 230 ? 0.371 -31.281 10.273 1 96.06 230 ASN B CA 1
ATOM 7514 C C . ASN B 1 230 ? -0.893 -30.938 9.492 1 96.06 230 ASN B C 1
ATOM 7516 O O . ASN B 1 230 ? -1.992 -31.359 9.859 1 96.06 230 ASN B O 1
ATOM 7520 N N . ILE B 1 231 ? -0.734 -30.188 8.453 1 96.88 231 ILE B N 1
ATOM 7521 C CA . ILE B 1 231 ? -1.859 -29.781 7.613 1 96.88 231 ILE B CA 1
ATOM 7522 C C . ILE B 1 231 ? -2.484 -31.016 6.965 1 96.88 231 ILE B C 1
ATOM 7524 O O . ILE B 1 231 ? -3.705 -31.188 6.992 1 96.88 231 ILE B O 1
ATOM 7528 N N . LEU B 1 232 ? -1.669 -31.922 6.422 1 97.19 232 LEU B N 1
ATOM 7529 C CA . LEU B 1 232 ? -2.148 -33.125 5.734 1 97.19 232 LEU B CA 1
ATOM 7530 C C . LEU B 1 232 ? -2.846 -34.062 6.703 1 97.19 232 LEU B C 1
ATOM 7532 O O . LEU B 1 232 ? -3.84 -34.688 6.352 1 97.19 232 LEU B O 1
ATOM 7536 N N . ASN B 1 233 ? -2.312 -34.094 7.902 1 96.25 233 ASN B N 1
ATOM 7537 C CA . ASN B 1 233 ? -2.938 -34.906 8.93 1 96.25 233 ASN B CA 1
ATOM 7538 C C . ASN B 1 233 ? -4.301 -34.375 9.336 1 96.25 233 ASN B C 1
ATOM 7540 O O . ASN B 1 233 ? -5.246 -35.156 9.547 1 96.25 233 ASN B O 1
ATOM 7544 N N . GLU B 1 234 ? -4.348 -33.094 9.477 1 95.94 234 GLU B N 1
ATOM 7545 C CA . GLU B 1 234 ? -5.621 -32.469 9.82 1 95.94 234 GLU B CA 1
ATOM 7546 C C . GLU B 1 234 ? -6.688 -32.781 8.773 1 95.94 234 GLU B C 1
ATOM 7548 O O . GLU B 1 234 ? -7.852 -33 9.109 1 95.94 234 GLU B O 1
ATOM 7553 N N . TRP B 1 235 ? -6.301 -32.812 7.512 1 97.31 235 TRP B N 1
ATOM 7554 C CA . TRP B 1 235 ? -7.211 -33.062 6.406 1 97.31 235 TRP B CA 1
ATOM 7555 C C . TRP B 1 235 ? -7.352 -34.562 6.168 1 97.31 235 TRP B C 1
ATOM 7557 O O . TRP B 1 235 ? -8.25 -35 5.445 1 97.31 235 TRP B O 1
ATOM 7567 N N . ASN B 1 236 ? -6.477 -35.375 6.734 1 95.38 236 ASN B N 1
ATOM 7568 C CA . ASN B 1 236 ? -6.43 -36.812 6.566 1 95.38 236 ASN B CA 1
ATOM 7569 C C . ASN B 1 236 ? -6.262 -37.219 5.102 1 95.38 236 ASN B C 1
ATOM 7571 O O . ASN B 1 236 ? -7.023 -38.031 4.582 1 95.38 236 ASN B O 1
ATOM 7575 N N . ILE B 1 237 ? -5.215 -36.625 4.445 1 95.81 237 ILE B N 1
ATOM 7576 C CA . ILE B 1 237 ? -5.059 -36.875 3.021 1 95.81 237 ILE B CA 1
ATOM 7577 C C . ILE B 1 237 ? -3.604 -37.219 2.717 1 95.81 237 ILE B C 1
ATOM 7579 O O . ILE B 1 237 ? -3.199 -37.281 1.553 1 95.81 237 ILE B O 1
ATOM 7583 N N . ARG B 1 238 ? -2.789 -37.438 3.678 1 94.81 238 ARG B N 1
ATOM 7584 C CA . ARG B 1 238 ? -1.366 -37.688 3.461 1 94.81 238 ARG B CA 1
ATOM 7585 C C . ARG B 1 238 ? -1.151 -38.844 2.482 1 94.81 238 ARG B C 1
ATOM 7587 O O . ARG B 1 238 ? -0.291 -38.75 1.603 1 94.81 238 ARG B O 1
ATOM 7594 N N . GLU B 1 239 ? -1.923 -39.844 2.568 1 93.38 239 GLU B N 1
ATOM 7595 C CA . GLU B 1 239 ? -1.746 -41.031 1.765 1 93.38 239 GLU B CA 1
ATOM 7596 C C . GLU B 1 239 ? -2.23 -40.812 0.334 1 93.38 239 GLU B C 1
ATOM 7598 O O . GLU B 1 239 ? -1.894 -41.594 -0.563 1 93.38 239 GLU B O 1
ATOM 7603 N N . LYS B 1 240 ? -2.969 -39.812 0.125 1 95.44 240 LYS B N 1
ATOM 7604 C CA . LYS B 1 240 ? -3.537 -39.531 -1.193 1 95.44 240 LYS B CA 1
ATOM 7605 C C . LYS B 1 240 ? -2.631 -38.625 -2.006 1 95.44 240 LYS B C 1
ATOM 7607 O O . LYS B 1 240 ? -2.838 -38.438 -3.209 1 95.44 240 LYS B O 1
ATOM 7612 N N . VAL B 1 241 ? -1.612 -38.062 -1.377 1 96.88 241 VAL B N 1
ATOM 7613 C CA . VAL B 1 241 ? -0.772 -37.062 -2.037 1 96.88 241 VAL B CA 1
ATOM 7614 C C . VAL B 1 241 ? 0.174 -37.75 -3.016 1 96.88 241 VAL B C 1
ATOM 7616 O O . VAL B 1 241 ? 0.946 -38.625 -2.627 1 96.88 241 VAL B O 1
ATOM 7619 N N . TYR B 1 242 ? 0.048 -37.281 -4.246 1 93.88 242 TYR B N 1
ATOM 7620 C CA . TYR B 1 242 ? 0.846 -37.844 -5.332 1 93.88 242 TYR B CA 1
ATOM 7621 C C . TYR B 1 242 ? 2.055 -36.969 -5.625 1 93.88 242 TYR B C 1
ATOM 7623 O O . TYR B 1 242 ? 3.188 -37.438 -5.68 1 93.88 242 TYR B O 1
ATOM 7631 N N . ILE B 1 243 ? 1.827 -35.75 -5.812 1 95.44 243 ILE B N 1
ATOM 7632 C CA . ILE B 1 243 ? 2.865 -34.844 -6.27 1 95.44 243 ILE B CA 1
ATOM 7633 C C . ILE B 1 243 ? 2.666 -33.469 -5.617 1 95.44 243 ILE B C 1
ATOM 7635 O O . ILE B 1 243 ? 1.536 -33.062 -5.316 1 95.44 243 ILE B O 1
ATOM 7639 N N . ILE B 1 244 ? 3.762 -32.781 -5.309 1 96.75 244 ILE B N 1
ATOM 7640 C CA . ILE B 1 244 ? 3.727 -31.438 -4.766 1 96.75 244 ILE B CA 1
ATOM 7641 C C . ILE B 1 244 ? 4.562 -30.5 -5.641 1 96.75 244 ILE B C 1
ATOM 7643 O O . ILE B 1 244 ? 5.75 -30.75 -5.867 1 96.75 244 ILE B O 1
ATOM 7647 N N . THR B 1 245 ? 3.914 -29.516 -6.152 1 95.38 245 THR B N 1
ATOM 7648 C CA . THR B 1 245 ? 4.59 -28.5 -6.941 1 95.38 245 THR B CA 1
ATOM 7649 C C . THR B 1 245 ? 5.008 -27.312 -6.062 1 95.38 245 THR B C 1
ATOM 7651 O O . THR B 1 245 ? 4.176 -26.719 -5.379 1 95.38 245 THR B O 1
ATOM 7654 N N . THR B 1 246 ? 6.25 -26.969 -6.012 1 94.38 246 THR B N 1
ATOM 7655 C CA . THR B 1 246 ? 6.789 -25.891 -5.191 1 94.38 246 THR B CA 1
ATOM 7656 C C . THR B 1 246 ? 7.684 -24.984 -6.023 1 94.38 246 THR B C 1
ATOM 7658 O O . THR B 1 246 ? 7.98 -25.281 -7.18 1 94.38 246 THR B O 1
ATOM 7661 N N . ASP B 1 247 ? 7.992 -23.891 -5.434 1 87.81 247 ASP B N 1
ATOM 7662 C CA . ASP B 1 247 ? 9.016 -23.094 -6.094 1 87.81 247 ASP B CA 1
ATOM 7663 C C . ASP B 1 247 ? 10.367 -23.812 -6.082 1 87.81 247 ASP B C 1
ATOM 7665 O O . ASP B 1 247 ? 10.453 -24.969 -5.672 1 87.81 247 ASP B O 1
ATOM 7669 N N . ASN B 1 248 ? 11.398 -23.25 -6.641 1 83.06 248 ASN B N 1
ATOM 7670 C CA . ASN B 1 248 ? 12.672 -23.953 -6.82 1 83.06 248 ASN B CA 1
ATOM 7671 C C . ASN B 1 248 ? 13.633 -23.672 -5.668 1 83.06 248 ASN B C 1
ATOM 7673 O O . ASN B 1 248 ? 14.828 -23.922 -5.777 1 83.06 248 ASN B O 1
ATOM 7677 N N . ALA B 1 249 ? 13.086 -23.188 -4.52 1 85.81 249 ALA B N 1
ATOM 7678 C CA . ALA B 1 249 ? 13.938 -22.969 -3.354 1 85.81 249 ALA B CA 1
ATOM 7679 C C . ALA B 1 249 ? 14.414 -24.281 -2.76 1 85.81 249 ALA B C 1
ATOM 7681 O O . ALA B 1 249 ? 13.656 -25.266 -2.709 1 85.81 249 ALA B O 1
ATOM 7682 N N . SER B 1 250 ? 15.617 -24.328 -2.291 1 86.5 250 SER B N 1
ATOM 7683 C CA . SER B 1 250 ? 16.234 -25.562 -1.82 1 86.5 250 SER B CA 1
ATOM 7684 C C . SER B 1 250 ? 15.5 -26.141 -0.618 1 86.5 250 SER B C 1
ATOM 7686 O O . SER B 1 250 ? 15.32 -27.344 -0.514 1 86.5 250 SER B O 1
ATOM 7688 N N . ASN B 1 251 ? 15.086 -25.281 0.298 1 89.19 251 ASN B N 1
ATOM 7689 C CA . ASN B 1 251 ? 14.375 -25.734 1.485 1 89.19 251 ASN B CA 1
ATOM 7690 C C . ASN B 1 251 ? 13.031 -26.375 1.125 1 89.19 251 ASN B C 1
ATOM 7692 O O . ASN B 1 251 ? 12.641 -27.375 1.71 1 89.19 251 ASN B O 1
ATOM 7696 N N . MET B 1 252 ? 12.359 -25.859 0.135 1 91.69 252 MET B N 1
ATOM 7697 C CA . MET B 1 252 ? 11.062 -26.375 -0.308 1 91.69 252 MET B CA 1
ATOM 7698 C C . MET B 1 252 ? 11.227 -27.719 -1.011 1 91.69 252 MET B C 1
ATOM 7700 O O . MET B 1 252 ? 10.461 -28.656 -0.755 1 91.69 252 MET B O 1
ATOM 7704 N N . LYS B 1 253 ? 12.242 -27.797 -1.86 1 90.56 253 LYS B N 1
ATOM 7705 C CA . LYS B 1 253 ? 12.5 -29.047 -2.574 1 90.56 253 LYS B CA 1
ATOM 7706 C C . LYS B 1 253 ? 12.844 -30.172 -1.607 1 90.56 253 LYS B C 1
ATOM 7708 O O . LYS B 1 253 ? 12.297 -31.266 -1.701 1 90.56 253 LYS B O 1
ATOM 7713 N N . LYS B 1 254 ? 13.711 -29.812 -0.71 1 93.31 254 LYS B N 1
ATOM 7714 C CA . LYS B 1 254 ? 14.148 -30.828 0.256 1 93.31 254 LYS B CA 1
ATOM 7715 C C . LYS B 1 254 ? 12.992 -31.281 1.132 1 93.31 254 LYS B C 1
ATOM 7717 O O . LYS B 1 254 ? 12.914 -32.469 1.486 1 93.31 254 LYS B O 1
ATOM 7722 N N . CYS B 1 255 ? 12.172 -30.375 1.482 1 94.31 255 CYS B N 1
ATOM 7723 C CA . CYS B 1 255 ? 10.992 -30.688 2.277 1 94.31 255 CYS B CA 1
ATOM 7724 C C . CYS B 1 255 ? 10.18 -31.797 1.622 1 94.31 255 CYS B C 1
ATOM 7726 O O . CYS B 1 255 ? 9.82 -32.781 2.275 1 94.31 255 CYS B O 1
ATOM 7728 N N . VAL B 1 256 ? 9.914 -31.75 0.363 1 94.38 256 VAL B N 1
ATOM 7729 C CA . VAL B 1 256 ? 9.094 -32.719 -0.361 1 94.38 256 VAL B CA 1
ATOM 7730 C C . VAL B 1 256 ? 9.875 -34 -0.58 1 94.38 256 VAL B C 1
ATOM 7732 O O . VAL B 1 256 ? 9.328 -35.094 -0.446 1 94.38 256 VAL B O 1
ATOM 7735 N N . GLN B 1 257 ? 11.125 -33.844 -0.884 1 92.5 257 GLN B N 1
ATOM 7736 C CA . GLN B 1 257 ? 11.969 -35 -1.144 1 92.5 257 GLN B CA 1
ATOM 7737 C C . GLN B 1 257 ? 12.086 -35.875 0.096 1 92.5 257 GLN B C 1
ATOM 7739 O O . GLN B 1 257 ? 12.242 -37.094 -0.016 1 92.5 257 GLN B O 1
ATOM 7744 N N . ASP B 1 258 ? 11.961 -35.25 1.202 1 93.56 258 ASP B N 1
ATOM 7745 C CA . ASP B 1 258 ? 12.055 -35.969 2.461 1 93.56 258 ASP B CA 1
ATOM 7746 C C . ASP B 1 258 ? 10.75 -36.719 2.775 1 93.56 258 ASP B C 1
ATOM 7748 O O . ASP B 1 258 ? 10.672 -37.469 3.738 1 93.56 258 ASP B O 1
ATOM 7752 N N . MET B 1 259 ? 9.797 -36.5 1.994 1 93.44 259 MET B N 1
ATOM 7753 C CA . MET B 1 259 ? 8.516 -37.156 2.188 1 93.44 259 MET B CA 1
ATOM 7754 C C . MET B 1 259 ? 8.445 -38.438 1.356 1 93.44 259 MET B C 1
ATOM 7756 O O . MET B 1 259 ? 8.555 -38.406 0.13 1 93.44 259 MET B O 1
ATOM 7760 N N . GLU B 1 260 ? 8.211 -39.438 2.012 1 91.06 260 GLU B N 1
ATOM 7761 C CA . GLU B 1 260 ? 8.164 -40.75 1.325 1 91.06 260 GLU B CA 1
ATOM 7762 C C . GLU B 1 260 ? 6.93 -40.844 0.438 1 91.06 260 GLU B C 1
ATOM 7764 O O . GLU B 1 260 ? 5.828 -40.469 0.852 1 91.06 260 GLU B O 1
ATOM 7769 N N . GLY B 1 261 ? 7.117 -41.312 -0.79 1 89.44 261 GLY B N 1
ATOM 7770 C CA . GLY B 1 261 ? 6.012 -41.625 -1.677 1 89.44 261 GLY B CA 1
ATOM 7771 C C . GLY B 1 261 ? 5.43 -40.406 -2.375 1 89.44 261 GLY B C 1
ATOM 7772 O O . GLY B 1 261 ? 4.34 -40.469 -2.941 1 89.44 261 GLY B O 1
ATOM 7773 N N . VAL B 1 262 ? 6.047 -39.281 -2.223 1 94.06 262 VAL B N 1
ATOM 7774 C CA . VAL B 1 262 ? 5.531 -38.062 -2.826 1 94.06 262 VAL B CA 1
ATOM 7775 C C . VAL B 1 262 ? 6.527 -37.531 -3.857 1 94.06 262 VAL B C 1
ATOM 7777 O O . VAL B 1 262 ? 7.73 -37.469 -3.59 1 94.06 262 VAL B O 1
ATOM 7780 N N . GLU B 1 263 ? 6.016 -37.25 -4.992 1 91.81 263 GLU B N 1
ATOM 7781 C CA . GLU B 1 263 ? 6.859 -36.688 -6.051 1 91.81 263 GLU B CA 1
ATOM 7782 C C . GLU B 1 263 ? 7.004 -35.188 -5.906 1 91.81 263 GLU B C 1
ATOM 7784 O O . GLU B 1 263 ? 6.059 -34.5 -5.512 1 91.81 263 GLU B O 1
ATOM 7789 N N . GLN B 1 264 ? 8.164 -34.688 -6.207 1 92.38 264 GLN B N 1
ATOM 7790 C CA . GLN B 1 264 ? 8.438 -33.25 -6.148 1 92.38 264 GLN B CA 1
ATOM 7791 C C . GLN B 1 264 ? 8.531 -32.656 -7.551 1 92.38 264 GLN B C 1
ATOM 7793 O O . GLN B 1 264 ? 9.242 -33.188 -8.406 1 92.38 264 GLN B O 1
ATOM 7798 N N . LEU B 1 265 ? 7.809 -31.656 -7.824 1 91.81 265 LEU B N 1
ATOM 7799 C CA . LEU B 1 265 ? 7.898 -30.922 -9.086 1 91.81 265 LEU B CA 1
ATOM 7800 C C . LEU B 1 265 ? 8.25 -29.453 -8.836 1 91.81 265 LEU B C 1
ATOM 7802 O O . LEU B 1 265 ? 7.629 -28.797 -8 1 91.81 265 LEU B O 1
ATOM 7806 N N . GLY B 1 266 ? 9.281 -29.016 -9.508 1 91.31 266 GLY B N 1
ATOM 7807 C CA . GLY B 1 266 ? 9.57 -27.594 -9.469 1 91.31 266 GLY B CA 1
ATOM 7808 C C . GLY B 1 266 ? 8.648 -26.766 -10.359 1 91.31 266 GLY B C 1
ATOM 7809 O O . GLY B 1 266 ? 8.352 -27.172 -11.484 1 91.31 266 GLY B O 1
ATOM 7810 N N . CYS B 1 267 ? 8.125 -25.688 -9.844 1 93.19 267 CYS B N 1
ATOM 7811 C CA . CYS B 1 267 ? 7.246 -24.812 -10.602 1 93.19 267 CYS B CA 1
ATOM 7812 C C . CYS B 1 267 ? 7.887 -24.422 -11.93 1 93.19 267 CYS B C 1
ATOM 7814 O O . CYS B 1 267 ? 8.977 -23.844 -11.953 1 93.19 267 CYS B O 1
ATOM 7816 N N . THR B 1 268 ? 7.195 -24.688 -13 1 92.25 268 THR B N 1
ATOM 7817 C CA . THR B 1 268 ? 7.727 -24.469 -14.336 1 92.25 268 THR B CA 1
ATOM 7818 C C . THR B 1 268 ? 7.906 -22.969 -14.602 1 92.25 268 THR B C 1
ATOM 7820 O O . THR B 1 268 ? 8.852 -22.562 -15.281 1 92.25 268 THR B O 1
ATOM 7823 N N . ALA B 1 269 ? 6.996 -22.203 -14.133 1 91.44 269 ALA B N 1
ATOM 7824 C CA . ALA B 1 269 ? 7.129 -20.766 -14.312 1 91.44 269 ALA B CA 1
ATOM 7825 C C . ALA B 1 269 ? 8.414 -20.25 -13.664 1 91.44 269 ALA B C 1
ATOM 7827 O O . ALA B 1 269 ? 9.102 -19.406 -14.242 1 91.44 269 ALA B O 1
ATOM 7828 N N . HIS B 1 270 ? 8.742 -20.703 -12.5 1 89.56 270 HIS B N 1
ATOM 7829 C CA . HIS B 1 270 ? 9.984 -20.328 -11.844 1 89.56 270 HIS B CA 1
ATOM 7830 C C . HIS B 1 270 ? 11.195 -20.828 -12.625 1 89.56 270 HIS B C 1
ATOM 7832 O O . HIS B 1 270 ? 12.227 -20.141 -12.68 1 89.56 270 HIS B O 1
ATOM 7838 N N . THR B 1 271 ? 11.062 -21.969 -13.125 1 90.75 271 THR B N 1
ATOM 7839 C CA . THR B 1 271 ? 12.141 -22.516 -13.938 1 90.75 271 THR B CA 1
ATOM 7840 C C . THR B 1 271 ? 12.367 -21.672 -15.188 1 90.75 271 THR B C 1
ATOM 7842 O O . THR B 1 271 ? 13.508 -21.406 -15.562 1 90.75 271 THR B O 1
ATOM 7845 N N . LEU B 1 272 ? 11.266 -21.328 -15.812 1 91.81 272 LEU B N 1
ATOM 7846 C CA . LEU B 1 272 ? 11.367 -20.469 -16.984 1 91.81 272 LEU B CA 1
ATOM 7847 C C . LEU B 1 272 ? 12.023 -19.141 -16.609 1 91.81 272 LEU B C 1
ATOM 7849 O O . LEU B 1 272 ? 12.82 -18.594 -17.391 1 91.81 272 LEU B O 1
ATOM 7853 N N . GLN B 1 273 ? 11.711 -18.625 -15.453 1 90.88 273 GLN B N 1
ATOM 7854 C CA . GLN B 1 273 ? 12.328 -17.406 -14.961 1 90.88 273 GLN B CA 1
ATOM 7855 C C . GLN B 1 273 ? 13.844 -17.547 -14.859 1 90.88 273 GLN B C 1
ATOM 7857 O O . GLN B 1 273 ? 14.594 -16.641 -15.234 1 90.88 273 GLN B O 1
ATOM 7862 N N . LEU B 1 274 ? 14.289 -18.656 -14.391 1 89.31 274 LEU B N 1
ATOM 7863 C CA . LEU B 1 274 ? 15.719 -18.922 -14.258 1 89.31 274 LEU B CA 1
ATOM 7864 C C . LEU B 1 274 ? 16.391 -19.031 -15.625 1 89.31 274 LEU B C 1
ATOM 7866 O O . LEU B 1 274 ? 17.469 -18.484 -15.828 1 89.31 274 LEU B O 1
ATOM 7870 N N . ILE B 1 275 ? 15.734 -19.672 -16.484 1 91.94 275 ILE B N 1
ATOM 7871 C CA . ILE B 1 275 ? 16.25 -19.859 -17.844 1 91.94 275 ILE B CA 1
ATOM 7872 C C . ILE B 1 275 ? 16.438 -18.5 -18.516 1 91.94 275 ILE B C 1
ATOM 7874 O O . ILE B 1 275 ? 17.516 -18.203 -19.047 1 91.94 275 ILE B O 1
ATOM 7878 N N . ILE B 1 276 ? 15.414 -17.734 -18.406 1 93.25 276 ILE B N 1
ATOM 7879 C CA . ILE B 1 276 ? 15.445 -16.438 -19.078 1 93.25 276 ILE B CA 1
ATOM 7880 C C . ILE B 1 276 ? 16.453 -15.523 -18.391 1 93.25 276 ILE B C 1
ATOM 7882 O O . ILE B 1 276 ? 17.188 -14.789 -19.047 1 93.25 276 ILE B O 1
ATOM 7886 N N . GLY B 1 277 ? 16.438 -15.602 -17.047 1 91.25 277 GLY B N 1
ATOM 7887 C CA . GLY B 1 277 ? 17.391 -14.812 -16.297 1 91.25 277 GLY B CA 1
ATOM 7888 C C . GLY B 1 277 ? 18.828 -15.102 -16.672 1 91.25 277 GLY B C 1
ATOM 7889 O O . GLY B 1 277 ? 19.641 -14.18 -16.828 1 91.25 277 GLY B O 1
ATOM 7890 N N . LYS B 1 278 ? 19.172 -16.375 -16.891 1 91.19 278 LYS B N 1
ATOM 7891 C CA . LYS B 1 278 ? 20.531 -16.766 -17.281 1 91.19 278 LYS B CA 1
ATOM 7892 C C . LYS B 1 278 ? 20.766 -16.547 -18.766 1 91.19 278 LYS B C 1
ATOM 7894 O O . LYS B 1 278 ? 21.844 -16.109 -19.172 1 91.19 278 LYS B O 1
ATOM 7899 N N . GLY B 1 279 ? 19.781 -16.828 -19.516 1 91.56 279 GLY B N 1
ATOM 7900 C CA . GLY B 1 279 ? 19.906 -16.719 -20.969 1 91.56 279 GLY B CA 1
ATOM 7901 C C . GLY B 1 279 ? 20.062 -15.289 -21.453 1 91.56 279 GLY B C 1
ATOM 7902 O O . GLY B 1 279 ? 20.672 -15.039 -22.484 1 91.56 279 GLY B O 1
ATOM 7903 N N . MET B 1 280 ? 19.578 -14.359 -20.688 1 92 280 MET B N 1
ATOM 7904 C CA . MET B 1 280 ? 19.594 -12.953 -21.078 1 92 280 MET B CA 1
ATOM 7905 C C . MET B 1 280 ? 20.812 -12.242 -20.5 1 92 280 MET B C 1
ATOM 7907 O O . MET B 1 280 ? 20.984 -11.039 -20.688 1 92 280 MET B O 1
ATOM 7911 N N . LYS B 1 281 ? 21.656 -12.961 -19.891 1 89.88 281 LYS B N 1
ATOM 7912 C CA . LYS B 1 281 ? 22.828 -12.375 -19.25 1 89.88 281 LYS B CA 1
ATOM 7913 C C . LYS B 1 281 ? 23.688 -11.602 -20.25 1 89.88 281 LYS B C 1
ATOM 7915 O O . LYS B 1 281 ? 24.219 -10.539 -19.922 1 89.88 281 LYS B O 1
ATOM 7920 N N . PRO B 1 282 ? 23.875 -12.07 -21.516 1 88.31 282 PRO B N 1
ATOM 7921 C CA . PRO B 1 282 ? 24.656 -11.305 -22.5 1 88.31 282 PRO B CA 1
ATOM 7922 C C . PRO B 1 282 ? 24.078 -9.914 -22.75 1 88.31 282 PRO B C 1
ATOM 7924 O O . PRO B 1 282 ? 24.797 -9.008 -23.156 1 88.31 282 PRO B O 1
ATOM 7927 N N . ALA B 1 283 ? 22.812 -9.781 -22.531 1 90.25 283 ALA B N 1
ATOM 7928 C CA . ALA B 1 283 ? 22.156 -8.508 -22.797 1 90.25 283 ALA B CA 1
ATOM 7929 C C . ALA B 1 283 ? 21.953 -7.719 -21.5 1 90.25 283 ALA B C 1
ATOM 7931 O O . ALA B 1 283 ? 21.109 -6.828 -21.438 1 90.25 283 ALA B O 1
ATOM 7932 N N . GLU B 1 284 ? 22.625 -8.023 -20.453 1 88.94 284 GLU B N 1
ATOM 7933 C CA . GLU B 1 284 ? 22.422 -7.449 -19.125 1 88.94 284 GLU B CA 1
ATOM 7934 C C . GLU B 1 284 ? 22.562 -5.93 -19.156 1 88.94 284 GLU B C 1
ATOM 7936 O O . GLU B 1 284 ? 21.797 -5.219 -18.484 1 88.94 284 GLU B O 1
ATOM 7941 N N . ILE B 1 285 ? 23.5 -5.375 -19.953 1 89.25 285 ILE B N 1
ATOM 7942 C CA . ILE B 1 285 ? 23.734 -3.936 -20 1 89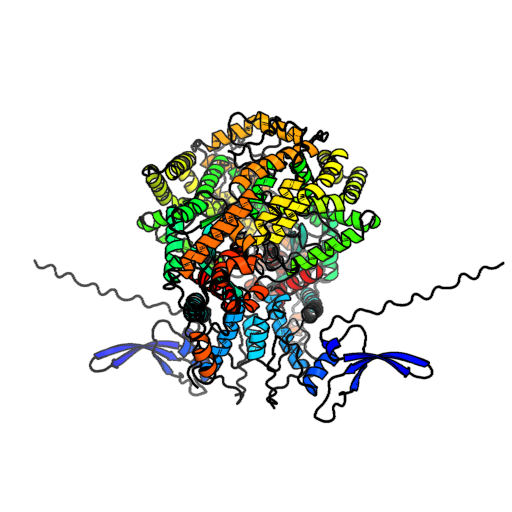.25 285 ILE B CA 1
ATOM 7943 C C . ILE B 1 285 ? 22.578 -3.254 -20.734 1 89.25 285 ILE B C 1
ATOM 7945 O O . ILE B 1 285 ? 22.141 -2.174 -20.344 1 89.25 285 ILE B O 1
ATOM 7949 N N . LEU B 1 286 ? 22.156 -3.873 -21.844 1 91.38 286 LEU B N 1
ATOM 7950 C CA . LEU B 1 286 ? 21.016 -3.326 -22.562 1 91.38 286 LEU B CA 1
ATOM 7951 C C . LEU B 1 286 ? 19.797 -3.232 -21.656 1 91.38 286 LEU B C 1
ATOM 7953 O O . LEU B 1 286 ? 19.078 -2.232 -21.672 1 91.38 286 LEU B O 1
ATOM 7957 N N . ILE B 1 287 ? 19.578 -4.336 -20.891 1 91.25 287 ILE B N 1
ATOM 7958 C CA . ILE B 1 287 ? 18.438 -4.398 -19.984 1 91.25 287 ILE B CA 1
ATOM 7959 C C . ILE B 1 287 ? 18.531 -3.277 -18.953 1 91.25 287 ILE B C 1
ATOM 7961 O O . ILE B 1 287 ? 17.547 -2.592 -18.688 1 91.25 287 ILE B O 1
ATOM 7965 N N . ALA B 1 288 ? 19.688 -3.082 -18.438 1 90.06 288 ALA B N 1
ATOM 7966 C CA . ALA B 1 288 ? 19.922 -2.031 -17.453 1 90.06 288 ALA B CA 1
ATOM 7967 C C . ALA B 1 288 ? 19.688 -0.65 -18.047 1 90.06 288 ALA B C 1
ATOM 7969 O O . ALA B 1 288 ? 19.109 0.23 -17.406 1 90.06 288 ALA B O 1
ATOM 7970 N N . ARG B 1 289 ? 20.156 -0.436 -19.25 1 92.38 289 ARG B N 1
ATOM 7971 C CA . ARG B 1 289 ? 19.984 0.847 -19.922 1 92.38 289 ARG B CA 1
ATOM 7972 C C . ARG B 1 289 ? 18.516 1.11 -20.234 1 92.38 289 ARG B C 1
ATOM 7974 O O . ARG B 1 289 ? 18.031 2.229 -20.047 1 92.38 289 ARG B O 1
ATOM 7981 N N . ALA B 1 290 ? 17.859 0.079 -20.703 1 93 290 ALA B N 1
ATOM 7982 C CA . ALA B 1 290 ? 16.422 0.211 -20.938 1 93 290 ALA B CA 1
ATOM 7983 C C . ALA B 1 290 ? 15.695 0.573 -19.641 1 93 290 ALA B C 1
ATOM 7985 O O . ALA B 1 290 ? 14.766 1.391 -19.656 1 93 290 ALA B O 1
ATOM 7986 N N . LYS B 1 291 ? 16.062 -0.106 -18.578 1 91.69 291 LYS B N 1
ATOM 7987 C CA . LYS B 1 291 ? 15.445 0.157 -17.281 1 91.69 291 LYS B CA 1
ATOM 7988 C C . LYS B 1 291 ? 15.648 1.612 -16.859 1 91.69 291 LYS B C 1
ATOM 7990 O O . LYS B 1 291 ? 14.734 2.234 -16.312 1 91.69 291 LYS B O 1
ATOM 7995 N N . GLN B 1 292 ? 16.812 2.191 -17.094 1 91.56 292 GLN B N 1
ATOM 7996 C CA . GLN B 1 292 ? 17.078 3.59 -16.781 1 91.56 292 GLN B CA 1
ATOM 7997 C C . GLN B 1 292 ? 16.141 4.516 -17.547 1 91.56 292 GLN B C 1
ATOM 7999 O O . GLN B 1 292 ? 15.641 5.496 -17 1 91.56 292 GLN B O 1
ATOM 8004 N N . LEU B 1 293 ? 16.031 4.199 -18.781 1 94 293 LEU B N 1
ATOM 8005 C CA . LEU B 1 293 ? 15.156 5.004 -19.625 1 94 293 LEU B CA 1
ATOM 8006 C C . LEU B 1 293 ? 13.711 4.934 -19.141 1 94 293 LEU B C 1
ATOM 8008 O O . LEU B 1 293 ? 13.023 5.957 -19.078 1 94 293 LEU B O 1
ATOM 8012 N N . ILE B 1 294 ? 13.281 3.734 -18.828 1 93.88 294 ILE B N 1
ATOM 8013 C CA . ILE B 1 294 ? 11.938 3.523 -18.312 1 93.88 294 ILE B CA 1
ATOM 8014 C C . ILE B 1 294 ? 11.758 4.305 -17 1 93.88 294 ILE B C 1
ATOM 8016 O O . ILE B 1 294 ? 10.766 5.023 -16.844 1 93.88 294 ILE B O 1
ATOM 8020 N N . ASP B 1 295 ? 12.758 4.191 -16.125 1 89.56 295 ASP B N 1
ATOM 8021 C CA . ASP B 1 295 ? 12.695 4.863 -14.82 1 89.56 295 ASP B CA 1
ATOM 8022 C C . ASP B 1 295 ? 12.633 6.379 -14.992 1 89.56 295 ASP B C 1
ATOM 8024 O O . ASP B 1 295 ? 11.969 7.066 -14.211 1 89.56 295 ASP B O 1
ATOM 8028 N N . PHE B 1 296 ? 13.383 6.895 -15.977 1 92.06 296 PHE B N 1
ATOM 8029 C CA . PHE B 1 296 ? 13.359 8.32 -16.266 1 92.06 296 PHE B CA 1
ATOM 8030 C C . PHE B 1 296 ? 11.938 8.797 -16.547 1 92.06 296 PHE B C 1
ATOM 8032 O O . PHE B 1 296 ? 11.508 9.828 -16.031 1 92.06 296 PHE B O 1
ATOM 8039 N N . PHE B 1 297 ? 11.188 8.055 -17.266 1 91.62 297 PHE B N 1
ATOM 8040 C CA . PHE B 1 297 ? 9.867 8.492 -17.703 1 91.62 297 PHE B CA 1
ATOM 8041 C C . PHE B 1 297 ? 8.805 8.078 -16.688 1 91.62 297 PHE B C 1
ATOM 8043 O O . PHE B 1 297 ? 7.629 8.406 -16.844 1 91.62 297 PHE B O 1
ATOM 8050 N N . MET B 1 298 ? 9.203 7.328 -15.727 1 88 298 MET B N 1
ATOM 8051 C CA . MET B 1 298 ? 8.289 7.008 -14.633 1 88 298 MET B CA 1
ATOM 8052 C C . MET B 1 298 ? 8.133 8.203 -13.695 1 88 298 MET B C 1
ATOM 8054 O O . MET B 1 298 ? 7.168 8.266 -12.922 1 88 298 MET B O 1
ATOM 8058 N N . ARG B 1 299 ? 9.062 9.094 -13.781 1 83.31 299 ARG B N 1
ATOM 8059 C CA . ARG B 1 299 ? 8.93 10.312 -12.984 1 83.31 299 ARG B CA 1
ATOM 8060 C C . ARG B 1 299 ? 7.758 11.156 -13.469 1 83.31 299 ARG B C 1
ATOM 8062 O O . ARG B 1 299 ? 7.523 11.273 -14.672 1 83.31 299 ARG B O 1
ATOM 8069 N N . PRO B 1 300 ? 7.047 11.75 -12.57 1 76.25 300 PRO B N 1
ATOM 8070 C CA . PRO B 1 300 ? 5.816 12.461 -12.93 1 76.25 300 PRO B CA 1
ATOM 8071 C C . PRO B 1 300 ? 6.043 13.547 -13.977 1 76.25 300 PRO B C 1
ATOM 8073 O O . PRO B 1 300 ? 5.293 13.633 -14.953 1 76.25 300 PRO B O 1
ATOM 8076 N N . LYS B 1 301 ? 7.121 14.344 -13.805 1 82.12 301 LYS B N 1
ATOM 8077 C CA . LYS B 1 301 ? 7.426 15.422 -14.734 1 82.12 301 LYS B CA 1
ATOM 8078 C C . LYS B 1 301 ? 7.637 14.883 -16.156 1 82.12 301 LYS B C 1
ATOM 8080 O O . LYS B 1 301 ? 7.105 15.438 -17.109 1 82.12 301 LYS B O 1
ATOM 8085 N N . GLN B 1 302 ? 8.328 13.836 -16.172 1 89.06 302 GLN B N 1
ATOM 8086 C CA . GLN B 1 302 ? 8.656 13.258 -17.469 1 89.06 302 GLN B CA 1
ATOM 8087 C C . GLN B 1 302 ? 7.461 12.523 -18.062 1 89.06 302 GLN B C 1
ATOM 8089 O O . GLN B 1 302 ? 7.281 12.5 -19.281 1 89.06 302 GLN B O 1
ATOM 8094 N N . SER B 1 303 ? 6.688 11.906 -17.266 1 86.12 303 SER B N 1
ATOM 8095 C CA . SER B 1 303 ? 5.469 11.234 -17.703 1 86.12 303 SER B CA 1
ATOM 8096 C C . SER B 1 303 ? 4.496 12.211 -18.344 1 86.12 303 SER B C 1
ATOM 8098 O O . SER B 1 303 ? 3.855 11.891 -19.344 1 86.12 303 SER B O 1
ATOM 8100 N N . GLU B 1 304 ? 4.387 13.344 -17.797 1 83.94 304 GLU B N 1
ATOM 8101 C CA . GLU B 1 304 ? 3.512 14.375 -18.344 1 83.94 304 GLU B CA 1
ATOM 8102 C C . GLU B 1 304 ? 4.023 14.859 -19.703 1 83.94 304 GLU B C 1
ATOM 8104 O O . GLU B 1 304 ? 3.234 15.133 -20.609 1 83.94 304 GLU B O 1
ATOM 8109 N N . ARG B 1 305 ? 5.316 15.039 -19.781 1 88.75 305 ARG B N 1
ATOM 8110 C CA . ARG B 1 305 ? 5.902 15.422 -21.062 1 88.75 305 ARG B CA 1
ATOM 8111 C C . ARG B 1 305 ? 5.59 14.391 -22.141 1 88.75 305 ARG B C 1
ATOM 8113 O O . ARG B 1 305 ? 5.352 14.742 -23.297 1 88.75 305 ARG B O 1
ATOM 8120 N N . LEU B 1 306 ? 5.668 13.188 -21.703 1 90.94 306 LEU B N 1
ATOM 8121 C CA . LEU B 1 306 ? 5.352 12.109 -22.625 1 90.94 306 LEU B CA 1
ATOM 8122 C C . LEU B 1 306 ? 3.891 12.164 -23.047 1 90.94 306 LEU B C 1
ATOM 8124 O O . LEU B 1 306 ? 3.566 11.898 -24.219 1 90.94 306 LEU B O 1
ATOM 8128 N N . GLU B 1 307 ? 3.012 12.461 -22.188 1 86.5 307 GLU B N 1
ATOM 8129 C CA . GLU B 1 307 ? 1.605 12.656 -22.516 1 86.5 307 GLU B CA 1
ATOM 8130 C C . GLU B 1 307 ? 1.431 13.797 -23.516 1 86.5 307 GLU B C 1
ATOM 8132 O O . GLU B 1 307 ? 0.66 13.68 -24.469 1 86.5 307 GLU B O 1
ATOM 8137 N N . ASP B 1 308 ? 2.105 14.852 -23.266 1 87.94 308 ASP B N 1
ATOM 8138 C CA . ASP B 1 308 ? 2.039 16 -24.172 1 87.94 308 ASP B CA 1
ATOM 8139 C C . ASP B 1 308 ? 2.516 15.633 -25.578 1 87.94 308 ASP B C 1
ATOM 8141 O O . ASP B 1 308 ? 1.938 16.078 -26.562 1 87.94 308 ASP B O 1
ATOM 8145 N N . ALA B 1 309 ? 3.541 14.875 -25.594 1 92 309 ALA B N 1
ATOM 8146 C CA . ALA B 1 309 ? 4.055 14.43 -26.875 1 92 309 ALA B CA 1
ATOM 8147 C C . ALA B 1 309 ? 3.01 13.602 -27.625 1 92 309 ALA B C 1
ATOM 8149 O O . ALA B 1 309 ? 2.861 13.734 -28.844 1 92 309 ALA B O 1
ATOM 8150 N N . GLN B 1 310 ? 2.332 12.766 -26.953 1 89.62 310 GLN B N 1
ATOM 8151 C CA . GLN B 1 310 ? 1.303 11.93 -27.547 1 89.62 310 GLN B CA 1
ATOM 8152 C C . GLN B 1 310 ? 0.103 12.766 -28 1 89.62 310 GLN B C 1
ATOM 8154 O O . GLN B 1 310 ? -0.496 12.5 -29.031 1 89.62 310 GLN B O 1
ATOM 8159 N N . LYS B 1 311 ? -0.253 13.742 -27.234 1 86.94 311 LYS B N 1
ATOM 8160 C CA . LYS B 1 311 ? -1.352 14.648 -27.562 1 86.94 311 LYS B CA 1
ATOM 8161 C C . LYS B 1 311 ? -1.041 15.469 -28.812 1 86.94 311 LYS B C 1
ATOM 8163 O O . LYS B 1 311 ? -1.897 15.625 -29.672 1 86.94 311 LYS B O 1
ATOM 8168 N N . ASN B 1 312 ? 0.2 15.953 -28.812 1 89.94 312 ASN B N 1
ATOM 8169 C CA . ASN B 1 312 ? 0.604 16.844 -29.906 1 89.94 312 ASN B CA 1
ATOM 8170 C C . ASN B 1 312 ? 0.907 16.047 -31.172 1 89.94 312 ASN B C 1
ATOM 8172 O O . ASN B 1 312 ? 0.782 16.578 -32.281 1 89.94 312 ASN B O 1
ATOM 8176 N N . PHE B 1 313 ? 1.317 14.758 -30.984 1 90.25 313 PHE B N 1
ATOM 8177 C CA . PHE B 1 313 ? 1.677 13.938 -32.125 1 90.25 313 PHE B CA 1
ATOM 8178 C C . PHE B 1 313 ? 0.995 12.578 -32.062 1 90.25 313 PHE B C 1
ATOM 8180 O O . PHE B 1 313 ? 1.665 11.547 -32 1 90.25 313 PHE B O 1
ATOM 8187 N N . PRO B 1 314 ? -0.258 12.461 -32.156 1 81.19 314 PRO B N 1
ATOM 8188 C CA . PRO B 1 314 ? -0.99 11.203 -32 1 81.19 314 PRO B CA 1
ATOM 8189 C C . PRO B 1 314 ? -0.654 10.195 -33.094 1 81.19 314 PRO B C 1
ATOM 8191 O O . PRO B 1 314 ? -0.793 8.984 -32.906 1 81.19 314 PRO B O 1
ATOM 8194 N N . GLY B 1 315 ? -0.112 10.547 -34.219 1 77.25 315 GLY B N 1
ATOM 8195 C CA . GLY B 1 315 ? 0.124 9.664 -35.344 1 77.25 315 GLY B CA 1
ATOM 8196 C C . GLY B 1 315 ? 1.432 8.898 -35.25 1 77.25 315 GLY B C 1
ATOM 8197 O O . GLY B 1 315 ? 1.719 8.039 -36.094 1 77.25 315 GLY B O 1
ATOM 8198 N N . LEU B 1 316 ? 2.164 9.141 -34.25 1 81.38 316 LEU B N 1
ATOM 8199 C CA . LEU B 1 316 ? 3.488 8.539 -34.156 1 81.38 316 LEU B CA 1
ATOM 8200 C C . LEU B 1 316 ? 3.398 7.117 -33.594 1 81.38 316 LEU B C 1
ATOM 8202 O O . LEU B 1 316 ? 4.391 6.383 -33.594 1 81.38 316 LEU B O 1
ATOM 8206 N N . GLN B 1 317 ? 2.336 6.75 -33.094 1 72.81 317 GLN B N 1
ATOM 8207 C CA . GLN B 1 317 ? 2.145 5.398 -32.562 1 72.81 317 GLN B CA 1
ATOM 8208 C C . GLN B 1 317 ? 1.093 4.645 -33.375 1 72.81 317 GLN B C 1
ATOM 8210 O O . GLN B 1 317 ? 0.201 5.258 -33.969 1 72.81 317 GLN B O 1
ATOM 8215 N N . ASP B 1 318 ? 1.474 3.328 -33.5 1 69.31 318 ASP B N 1
ATOM 8216 C CA . ASP B 1 318 ? 0.439 2.51 -34.125 1 69.31 318 ASP B CA 1
ATOM 8217 C C . ASP B 1 318 ? -0.847 2.529 -33.281 1 69.31 318 ASP B C 1
ATOM 8219 O O . ASP B 1 318 ? -0.876 2.031 -32.156 1 69.31 318 ASP B O 1
ATOM 8223 N N . GLU B 1 319 ? -1.702 3.223 -33.906 1 63.22 319 GLU B N 1
ATOM 8224 C CA . GLU B 1 319 ? -2.963 3.447 -33.219 1 63.22 319 GLU B CA 1
ATOM 8225 C C . GLU B 1 319 ? -3.6 2.127 -32.781 1 63.22 319 GLU B C 1
ATOM 8227 O O . GLU B 1 319 ? -4.172 2.033 -31.688 1 63.22 319 GLU B O 1
ATOM 8232 N N . LEU B 1 320 ? -3.426 1.23 -33.719 1 55.62 320 LEU B N 1
ATOM 8233 C CA . LEU B 1 320 ? -4.031 -0.061 -33.438 1 55.62 320 LEU B CA 1
ATOM 8234 C C . LEU B 1 320 ? -3.346 -0.715 -32.219 1 55.62 320 LEU B C 1
ATOM 8236 O O . LEU B 1 320 ? -4.012 -1.238 -31.328 1 55.62 320 LEU B O 1
ATOM 8240 N N . GLU B 1 321 ? -2.113 -0.667 -32.281 1 71.62 321 GLU B N 1
ATOM 8241 C CA . GLU B 1 321 ? -1.363 -1.282 -31.203 1 71.62 321 GLU B CA 1
ATOM 8242 C C . GLU B 1 321 ? -1.621 -0.565 -29.875 1 71.62 321 GLU B C 1
ATOM 8244 O O . GLU B 1 321 ? -1.695 -1.202 -28.828 1 71.62 321 GLU B O 1
ATOM 8249 N N . ARG B 1 322 ? -1.848 0.644 -30.094 1 71.94 322 ARG B N 1
ATOM 8250 C CA . ARG B 1 322 ? -2.172 1.433 -28.906 1 71.94 322 ARG B CA 1
ATOM 8251 C C . ARG B 1 322 ? -3.523 1.022 -28.328 1 71.94 322 ARG B C 1
ATOM 8253 O O . ARG B 1 322 ? -3.652 0.824 -27.125 1 71.94 322 ARG B O 1
ATOM 8260 N N . GLU B 1 323 ? -4.391 0.851 -29.141 1 64.5 323 GLU B N 1
ATOM 8261 C CA . GLU B 1 323 ? -5.738 0.499 -28.703 1 64.5 323 GLU B CA 1
ATOM 8262 C C . GLU B 1 323 ? -5.77 -0.885 -28.062 1 64.5 323 GLU B C 1
ATOM 8264 O O . GLU B 1 323 ? -6.43 -1.088 -27.047 1 64.5 323 GLU B O 1
ATOM 8269 N N . ILE B 1 324 ? -5.047 -1.732 -28.656 1 64.25 324 ILE B N 1
ATOM 8270 C CA . ILE B 1 324 ? -4.996 -3.098 -28.141 1 64.25 324 ILE B CA 1
ATOM 8271 C C . ILE B 1 324 ? -4.359 -3.102 -26.75 1 64.25 324 ILE B C 1
ATOM 8273 O O . ILE B 1 324 ? -4.844 -3.781 -25.844 1 64.25 324 ILE B O 1
ATOM 8277 N N . THR B 1 325 ? -3.434 -2.285 -26.703 1 69.5 325 THR B N 1
ATOM 8278 C CA . THR B 1 325 ? -2.707 -2.23 -25.438 1 69.5 325 THR B CA 1
ATOM 8279 C C . THR B 1 325 ? -3.586 -1.646 -24.344 1 69.5 325 THR B C 1
ATOM 8281 O O . THR B 1 325 ? -3.619 -2.17 -23.219 1 69.5 325 THR B O 1
ATOM 8284 N N . LEU B 1 326 ? -4.32 -0.661 -24.703 1 64.56 326 LEU B N 1
ATOM 8285 C CA . LEU B 1 326 ? -5.191 -0.005 -23.734 1 64.56 326 LEU B CA 1
ATOM 8286 C C . LEU B 1 326 ? -6.348 -0.917 -23.344 1 64.56 326 LEU B C 1
ATOM 8288 O O . LEU B 1 326 ? -6.73 -0.97 -22.172 1 64.56 326 LEU B O 1
ATOM 8292 N N . GLN B 1 327 ? -6.781 -1.694 -24.281 1 55.81 327 GLN B N 1
ATOM 8293 C CA . GLN B 1 327 ? -7.867 -2.633 -24.016 1 55.81 327 GLN B CA 1
ATOM 8294 C C . GLN B 1 327 ? -7.418 -3.748 -23.078 1 55.81 327 GLN B C 1
ATOM 8296 O O . GLN B 1 327 ? -8.148 -4.133 -22.156 1 55.81 327 GLN B O 1
ATOM 8301 N N . ASN B 1 328 ? -6.273 -4.184 -23.344 1 60.47 328 ASN B N 1
ATOM 8302 C CA . ASN B 1 328 ? -5.734 -5.254 -22.516 1 60.47 328 ASN B CA 1
ATOM 8303 C C . ASN B 1 328 ? -5.508 -4.785 -21.078 1 60.47 328 ASN B C 1
ATOM 8305 O O . ASN B 1 328 ? -5.746 -5.539 -20.141 1 60.47 328 ASN B O 1
ATOM 8309 N N . GLU B 1 329 ? -5.105 -3.576 -20.984 1 62.16 329 GLU B N 1
ATOM 8310 C CA . GLU B 1 329 ? -4.855 -3.027 -19.656 1 62.16 329 GLU B CA 1
ATOM 8311 C C . GLU B 1 329 ? -6.16 -2.816 -18.891 1 62.16 329 GLU B C 1
ATOM 8313 O O . GLU B 1 329 ? -6.207 -3.008 -17.672 1 62.16 329 GLU B O 1
ATOM 8318 N N . GLU B 1 330 ? -7.105 -2.449 -19.578 1 51.81 330 GLU B N 1
ATOM 8319 C CA . GLU B 1 330 ? -8.422 -2.295 -18.969 1 51.81 330 GLU B CA 1
ATOM 8320 C C . GLU B 1 330 ? -8.969 -3.637 -18.5 1 51.81 330 GLU B C 1
ATOM 8322 O O . GLU B 1 330 ? -9.57 -3.727 -17.422 1 51.81 330 GLU B O 1
ATOM 8327 N N . GLU B 1 331 ? -8.703 -4.652 -19.359 1 47.41 331 GLU B N 1
ATOM 8328 C CA . GLU B 1 331 ? -9.172 -5.992 -19.031 1 47.41 331 GLU B CA 1
ATOM 8329 C C . GLU B 1 331 ? -8.406 -6.566 -17.844 1 47.41 331 GLU B C 1
ATOM 8331 O O . GLU B 1 331 ? -8.992 -7.227 -16.969 1 47.41 331 GLU B O 1
ATOM 8336 N N . ASP B 1 332 ? -7.133 -6.391 -17.906 1 49.28 332 ASP B N 1
ATOM 8337 C CA . ASP B 1 332 ? -6.297 -6.891 -16.812 1 49.28 332 ASP B CA 1
ATOM 8338 C C . ASP B 1 332 ? -6.629 -6.195 -15.5 1 49.28 332 ASP B C 1
ATOM 8340 O O . ASP B 1 332 ? -6.57 -6.812 -14.438 1 49.28 332 ASP B O 1
ATOM 8344 N N . ASN B 1 333 ? -6.824 -4.898 -15.625 1 44.28 333 ASN B N 1
ATOM 8345 C CA . ASN B 1 333 ? -7.242 -4.18 -14.422 1 44.28 333 ASN B CA 1
ATOM 8346 C C . ASN B 1 333 ? -8.508 -4.781 -13.82 1 44.28 333 ASN B C 1
ATOM 8348 O O . ASN B 1 333 ? -8.719 -4.707 -12.609 1 44.28 333 ASN B O 1
ATOM 8352 N N . GLU B 1 334 ? -9.32 -5.395 -14.695 1 39.59 334 GLU B N 1
ATOM 8353 C CA . GLU B 1 334 ? -10.5 -6.07 -14.18 1 39.59 334 GLU B CA 1
ATOM 8354 C C . GLU B 1 334 ? -10.133 -7.383 -13.492 1 39.59 334 GLU B C 1
ATOM 8356 O O . GLU B 1 334 ? -10.828 -7.836 -12.586 1 39.59 334 GLU B O 1
ATOM 8361 N N . GLN B 1 335 ? -9.125 -8.07 -14.133 1 35.19 335 GLN B N 1
ATOM 8362 C CA . GLN B 1 335 ? -8.836 -9.391 -13.586 1 35.19 335 GLN B CA 1
ATOM 8363 C C . GLN B 1 335 ? -7.809 -9.305 -12.461 1 35.19 335 GLN B C 1
ATOM 8365 O O . GLN B 1 335 ? -7.934 -9.992 -11.445 1 35.19 335 GLN B O 1
ATOM 8370 N N . ASP B 1 336 ? -6.348 -9.188 -12.836 1 36.12 336 ASP B N 1
ATOM 8371 C CA . ASP B 1 336 ? -5.191 -9.477 -12 1 36.12 336 ASP B CA 1
ATOM 8372 C C . ASP B 1 336 ? -4.824 -8.273 -11.133 1 36.12 336 ASP B C 1
ATOM 8374 O O . ASP B 1 336 ? -4.598 -7.18 -11.648 1 36.12 336 ASP B O 1
ATOM 8378 N N . GLU B 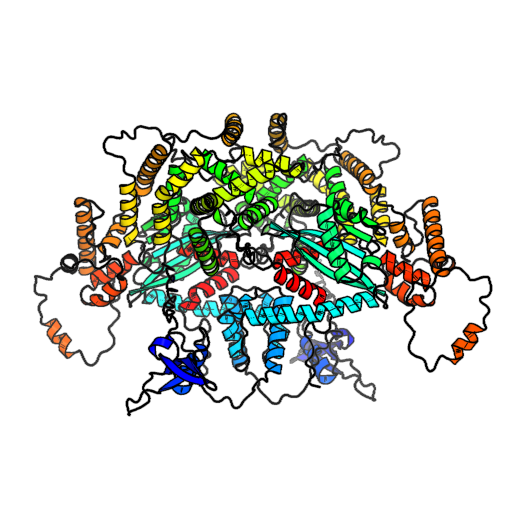1 337 ? -5.051 -8.266 -9.859 1 35.34 337 GLU B N 1
ATOM 8379 C CA . GLU B 1 337 ? -4.793 -7.395 -8.719 1 35.34 337 GLU B CA 1
ATOM 8380 C C . GLU B 1 337 ? -3.332 -6.953 -8.68 1 35.34 337 GLU B C 1
ATOM 8382 O O . GLU B 1 337 ? -2.967 -6.059 -7.918 1 35.34 337 GLU B O 1
ATOM 8387 N N . GLN B 1 338 ? -2.396 -7.887 -9.086 1 32.91 338 GLN B N 1
ATOM 8388 C CA . GLN B 1 338 ? -1.019 -7.746 -8.625 1 32.91 338 GLN B CA 1
ATOM 8389 C C . GLN B 1 338 ? -0.283 -6.668 -9.414 1 32.91 338 GLN B C 1
ATOM 8391 O O . GLN B 1 338 ? 0.825 -6.27 -9.047 1 32.91 338 GLN B O 1
ATOM 8396 N N . ASP B 1 339 ? -0.434 -6.715 -10.742 1 33.78 339 ASP B N 1
ATOM 8397 C CA . ASP B 1 339 ? 0.538 -5.938 -11.508 1 33.78 339 ASP B CA 1
ATOM 8398 C C . ASP B 1 339 ? 0.277 -4.438 -11.367 1 33.78 339 ASP B C 1
ATOM 8400 O O . ASP B 1 339 ? -0.865 -3.99 -11.477 1 33.78 339 ASP B O 1
ATOM 8404 N N . ILE B 1 340 ? 1.164 -3.814 -10.664 1 35.09 340 ILE B N 1
ATOM 8405 C CA . ILE B 1 340 ? 1.215 -2.359 -10.57 1 35.09 340 ILE B CA 1
ATOM 8406 C C . ILE B 1 340 ? 0.916 -1.741 -11.93 1 35.09 340 ILE B C 1
ATOM 8408 O O . ILE B 1 340 ? 1.795 -1.67 -12.797 1 35.09 340 ILE B O 1
ATOM 8412 N N . ILE B 1 341 ? -0.014 -2.279 -12.602 1 34.72 341 ILE B N 1
ATOM 8413 C CA . ILE B 1 341 ? -0.319 -1.388 -13.719 1 34.72 341 ILE B CA 1
ATOM 8414 C C . ILE B 1 341 ? -0.596 0.019 -13.195 1 34.72 341 ILE B C 1
ATOM 8416 O O . ILE B 1 341 ? -1.354 0.193 -12.234 1 34.72 341 ILE B O 1
ATOM 8420 N N . ASP B 1 342 ? 0.318 0.861 -13.414 1 34.16 342 ASP B N 1
ATOM 8421 C CA . ASP B 1 342 ? 0.121 2.289 -13.188 1 34.16 342 ASP B CA 1
ATOM 8422 C C . ASP B 1 342 ? -1.242 2.744 -13.703 1 34.16 342 ASP B C 1
ATOM 8424 O O . ASP B 1 342 ? -1.463 2.812 -14.914 1 34.16 342 ASP B O 1
ATOM 8428 N N . PRO B 1 343 ? -2.25 2.352 -13.062 1 36.28 343 PRO B N 1
ATOM 8429 C CA . PRO B 1 343 ? -3.604 2.666 -13.523 1 36.28 343 PRO B CA 1
ATOM 8430 C C . PRO B 1 343 ? -3.791 4.148 -13.844 1 36.28 343 PRO B C 1
ATOM 8432 O O . PRO B 1 343 ? -4.922 4.613 -13.992 1 36.28 343 PRO B O 1
ATOM 8435 N N . SER B 1 344 ? -2.91 4.941 -13.453 1 34.34 344 SER B N 1
ATOM 8436 C CA . SER B 1 344 ? -3.293 6.348 -13.469 1 34.34 344 SER B CA 1
ATOM 8437 C C . SER B 1 344 ? -4.043 6.699 -14.75 1 34.34 344 SER B C 1
ATOM 8439 O O . SER B 1 344 ? -4.426 7.855 -14.953 1 34.34 344 SER B O 1
ATOM 8441 N N . ASN B 1 345 ? -3.742 6.16 -15.914 1 36.69 345 ASN B N 1
ATOM 8442 C CA . ASN B 1 345 ? -3.98 7 -17.078 1 36.69 345 ASN B CA 1
ATOM 8443 C C . ASN B 1 345 ? -5.469 7.086 -17.422 1 36.69 345 ASN B C 1
ATOM 8445 O O . ASN B 1 345 ? -6.016 6.184 -18.047 1 36.69 345 ASN B O 1
ATOM 8449 N N . THR B 1 346 ? -6.242 7.484 -16.516 1 41.5 346 THR B N 1
ATOM 8450 C CA . THR B 1 346 ? -7.375 8.078 -17.219 1 41.5 346 THR B CA 1
ATOM 8451 C C . THR B 1 346 ? -6.922 8.734 -18.516 1 41.5 346 THR B C 1
ATOM 8453 O O . THR B 1 346 ? -7.727 9.344 -19.234 1 41.5 346 THR B O 1
ATOM 8456 N N . SER B 1 347 ? -5.695 8.969 -18.625 1 51.81 347 SER B N 1
ATOM 8457 C CA . SER B 1 347 ? -5.234 9.617 -19.859 1 51.81 347 SER B CA 1
ATOM 8458 C C . SER B 1 347 ? -5.324 8.672 -21.047 1 51.81 347 SER B C 1
ATOM 8460 O O . SER B 1 347 ? -5.121 7.461 -20.906 1 51.81 347 SER B O 1
ATOM 8462 N N . THR B 1 348 ? -6.148 8.977 -21.859 1 64.19 348 THR B N 1
ATOM 8463 C CA . THR B 1 348 ? -6.168 8.391 -23.203 1 64.19 348 THR B CA 1
ATOM 8464 C C . THR B 1 348 ? -4.75 8.148 -23.703 1 64.19 348 THR B C 1
ATOM 8466 O O . THR B 1 348 ? -4.562 7.555 -24.766 1 64.19 348 THR B O 1
ATOM 8469 N N . TYR B 1 349 ? -3.746 8.43 -22.734 1 79.19 349 TYR B N 1
ATOM 8470 C CA . TYR B 1 349 ? -2.381 8.336 -23.234 1 79.19 349 TYR B CA 1
ATOM 8471 C C . TYR B 1 349 ? -1.614 7.227 -22.516 1 79.19 349 TYR B C 1
ATOM 8473 O O . TYR B 1 349 ? -1.945 6.863 -21.391 1 79.19 349 TYR B O 1
ATOM 8481 N N . LEU B 1 350 ? -0.618 6.613 -23.156 1 85.06 350 LEU B N 1
ATOM 8482 C CA . LEU B 1 350 ? 0.186 5.508 -22.641 1 85.06 350 LEU B CA 1
ATOM 8483 C C . LEU B 1 350 ? 1.358 6.023 -21.812 1 85.06 350 LEU B C 1
ATOM 8485 O O . LEU B 1 350 ? 1.957 7.047 -22.156 1 85.06 350 LEU B O 1
ATOM 8489 N N . HIS B 1 351 ? 1.714 5.363 -20.75 1 85.38 351 HIS B N 1
ATOM 8490 C CA . HIS B 1 351 ? 2.877 5.629 -19.922 1 85.38 351 HIS B CA 1
ATOM 8491 C C . HIS B 1 351 ? 3.811 4.422 -19.875 1 85.38 351 HIS B C 1
ATOM 8493 O O . HIS B 1 351 ? 3.418 3.314 -20.25 1 85.38 351 HIS B O 1
ATOM 8499 N N . THR B 1 352 ? 5.012 4.691 -19.516 1 88.25 352 THR B N 1
ATOM 8500 C CA . THR B 1 352 ? 5.91 3.559 -19.328 1 88.25 352 THR B CA 1
ATOM 8501 C C . THR B 1 352 ? 5.438 2.689 -18.156 1 88.25 352 THR B C 1
ATOM 8503 O O . THR B 1 352 ? 4.715 3.16 -17.281 1 88.25 352 THR B O 1
ATOM 8506 N N . ILE B 1 353 ? 5.773 1.446 -18.25 1 85.31 353 ILE B N 1
ATOM 8507 C CA . ILE B 1 353 ? 5.402 0.482 -17.219 1 85.31 353 ILE B CA 1
ATOM 8508 C C . ILE B 1 353 ? 6.625 0.12 -16.375 1 85.31 353 ILE B C 1
ATOM 8510 O O . ILE B 1 353 ? 7.727 -0.044 -16.922 1 85.31 353 ILE B O 1
ATOM 8514 N N . ALA B 1 354 ? 6.348 0.012 -15.031 1 78.06 354 ALA B N 1
ATOM 8515 C CA . ALA B 1 354 ? 7.445 -0.298 -14.125 1 78.06 354 ALA B CA 1
ATOM 8516 C C . ALA B 1 354 ? 8.078 -1.645 -14.469 1 78.06 354 ALA B C 1
ATOM 8518 O O . ALA B 1 354 ? 7.371 -2.602 -14.797 1 78.06 354 ALA B O 1
ATOM 8519 N N . ASP B 1 355 ? 9.32 -1.703 -14.438 1 77.88 355 ASP B N 1
ATOM 8520 C CA . ASP B 1 355 ? 10.117 -2.908 -14.641 1 77.88 355 ASP B CA 1
ATOM 8521 C C . ASP B 1 355 ? 10.648 -3.445 -13.32 1 77.88 355 ASP B C 1
ATOM 8523 O O . ASP B 1 355 ? 11.688 -2.998 -12.836 1 77.88 355 ASP B O 1
ATOM 8527 N N . THR B 1 356 ? 9.891 -4.387 -12.727 1 71.06 356 THR B N 1
ATOM 8528 C CA . THR B 1 356 ? 10.297 -4.957 -11.445 1 71.06 356 THR B CA 1
ATOM 8529 C C . THR B 1 356 ? 11.477 -5.91 -11.625 1 71.06 356 THR B C 1
ATOM 8531 O O . THR B 1 356 ? 11.43 -6.812 -12.469 1 71.06 356 THR B O 1
ATOM 8534 N N . SER B 1 357 ? 12.547 -5.766 -10.883 1 67.12 357 SER B N 1
ATOM 8535 C CA . SER B 1 357 ? 13.844 -6.414 -11.055 1 67.12 357 SER B CA 1
ATOM 8536 C C . SER B 1 357 ? 13.758 -7.906 -10.734 1 67.12 357 SER B C 1
ATOM 8538 O O . SER B 1 357 ? 14.641 -8.68 -11.109 1 67.12 357 SER B O 1
ATOM 8540 N N . THR B 1 358 ? 12.5 -8.406 -10.391 1 67 358 THR B N 1
ATOM 8541 C CA . THR B 1 358 ? 12.555 -9.797 -9.938 1 67 358 THR B CA 1
ATOM 8542 C C . THR B 1 358 ? 11.781 -10.703 -10.883 1 67 358 THR B C 1
ATOM 8544 O O . THR B 1 358 ? 11.914 -11.93 -10.828 1 67 358 THR B O 1
ATOM 8547 N N . ARG B 1 359 ? 11.234 -10.102 -11.883 1 77.38 359 ARG B N 1
ATOM 8548 C CA . ARG B 1 359 ? 10.414 -10.914 -12.781 1 77.38 359 ARG B CA 1
ATOM 8549 C C . ARG B 1 359 ? 10.609 -10.492 -14.227 1 77.38 359 ARG B C 1
ATOM 8551 O O . ARG B 1 359 ? 10.359 -9.336 -14.586 1 77.38 359 ARG B O 1
ATOM 8558 N N . TRP B 1 360 ? 10.977 -11.43 -15.055 1 87.19 360 TRP B N 1
ATOM 8559 C CA . TRP B 1 360 ? 11.266 -11.148 -16.453 1 87.19 360 TRP B CA 1
ATOM 8560 C C . TRP B 1 360 ? 10.008 -10.711 -17.203 1 87.19 360 TRP B C 1
ATOM 8562 O O . TRP B 1 360 ? 10.086 -9.938 -18.156 1 87.19 360 TRP B O 1
ATOM 8572 N N . ASN B 1 361 ? 8.875 -11.195 -16.781 1 85.88 361 ASN B N 1
ATOM 8573 C CA . ASN B 1 361 ? 7.629 -10.859 -17.453 1 85.88 361 ASN B CA 1
ATOM 8574 C C . ASN B 1 361 ? 7.328 -9.367 -17.375 1 85.88 361 ASN B C 1
ATOM 8576 O O . ASN B 1 361 ? 6.832 -8.781 -18.344 1 85.88 361 ASN B O 1
ATOM 8580 N N . SER B 1 362 ? 7.656 -8.844 -16.281 1 85.5 362 SER B N 1
ATOM 8581 C CA . SER B 1 362 ? 7.477 -7.402 -16.125 1 85.5 362 SER B CA 1
ATOM 8582 C C . SER B 1 362 ? 8.391 -6.625 -17.062 1 85.5 362 SER B C 1
ATOM 8584 O O . SER B 1 362 ? 7.977 -5.625 -17.656 1 85.5 362 SER B O 1
ATOM 8586 N N . SER B 1 363 ? 9.586 -7.113 -17.156 1 87.69 363 SER B N 1
ATOM 8587 C CA . SER B 1 363 ? 10.531 -6.48 -18.062 1 87.69 363 SER B CA 1
ATOM 8588 C C . SER B 1 363 ? 10.062 -6.602 -19.516 1 87.69 363 SER B C 1
ATOM 8590 O O . SER B 1 363 ? 10.125 -5.633 -20.281 1 87.69 363 SER B O 1
ATOM 8592 N N . TYR B 1 364 ? 9.633 -7.801 -19.844 1 90.19 364 TYR B N 1
ATOM 8593 C CA . TYR B 1 364 ? 9.141 -8.062 -21.203 1 90.19 364 TYR B CA 1
ATOM 8594 C C . TYR B 1 364 ? 8 -7.113 -21.547 1 90.19 364 TYR B C 1
ATOM 8596 O O . TYR B 1 364 ? 7.996 -6.516 -22.625 1 90.19 364 TYR B O 1
ATOM 8604 N N . LEU B 1 365 ? 7.074 -6.867 -20.703 1 89 365 LEU B N 1
ATOM 8605 C CA . LEU B 1 365 ? 5.953 -5.965 -20.938 1 89 365 LEU B CA 1
ATOM 8606 C C . LEU B 1 365 ? 6.418 -4.516 -20.984 1 89 365 LEU B C 1
ATOM 8608 O O . LEU B 1 365 ? 5.938 -3.732 -21.812 1 89 365 LEU B O 1
ATOM 8612 N N . ALA B 1 366 ? 7.297 -4.215 -20.094 1 91.19 366 ALA B N 1
ATOM 8613 C CA . ALA B 1 366 ? 7.844 -2.861 -20.047 1 91.19 366 ALA B CA 1
ATOM 8614 C C . ALA B 1 366 ? 8.562 -2.525 -21.359 1 91.19 366 ALA B C 1
ATOM 8616 O O . ALA B 1 366 ? 8.438 -1.411 -21.875 1 91.19 366 ALA B O 1
ATOM 8617 N N . TRP B 1 367 ? 9.281 -3.459 -21.922 1 92.5 367 TRP B N 1
ATOM 8618 C CA . TRP B 1 367 ? 9.992 -3.266 -23.188 1 92.5 367 TRP B CA 1
ATOM 8619 C C . TRP B 1 367 ? 9.016 -3.055 -24.328 1 92.5 367 TRP B C 1
ATOM 8621 O O . TRP B 1 367 ? 9.234 -2.199 -25.188 1 92.5 367 TRP B O 1
ATOM 8631 N N . ASN B 1 368 ? 8 -3.865 -24.312 1 90.69 368 ASN B N 1
ATOM 8632 C CA . ASN B 1 368 ? 6.996 -3.713 -25.359 1 90.69 368 ASN B CA 1
ATOM 8633 C C . ASN B 1 368 ? 6.363 -2.324 -25.328 1 90.69 368 ASN B C 1
ATOM 8635 O O . ASN B 1 368 ? 6.168 -1.707 -26.375 1 90.69 368 ASN B O 1
ATOM 8639 N N . ARG B 1 369 ? 6.062 -1.906 -24.141 1 91.25 369 ARG B N 1
ATOM 8640 C CA . ARG B 1 369 ? 5.512 -0.564 -23.984 1 91.25 369 ARG B CA 1
ATOM 8641 C C . ARG B 1 369 ? 6.523 0.497 -24.406 1 91.25 369 ARG B C 1
ATOM 8643 O O . ARG B 1 369 ? 6.16 1.486 -25.047 1 91.25 369 ARG B O 1
ATOM 8650 N N . LEU B 1 370 ? 7.734 0.311 -24.016 1 93.12 370 LEU B N 1
ATOM 8651 C CA . LEU B 1 370 ? 8.805 1.244 -24.344 1 93.12 370 LEU B CA 1
ATOM 8652 C C . LEU B 1 370 ? 8.961 1.373 -25.859 1 93.12 370 LEU B C 1
ATOM 8654 O O . LEU B 1 370 ? 9.133 2.479 -26.375 1 93.12 370 LEU B O 1
ATOM 8658 N N . LEU B 1 371 ? 8.883 0.296 -26.578 1 92.88 371 LEU B N 1
ATOM 8659 C CA . LEU B 1 371 ? 8.992 0.271 -28.031 1 92.88 371 LEU B CA 1
ATOM 8660 C C . LEU B 1 371 ? 7.82 1.008 -28.672 1 92.88 371 LEU B C 1
ATOM 8662 O O . LEU B 1 371 ? 8 1.713 -29.672 1 92.88 371 LEU B O 1
ATOM 8666 N N . LEU B 1 372 ? 6.703 0.816 -28.109 1 90.75 372 LEU B N 1
ATOM 8667 C CA . LEU B 1 372 ? 5.516 1.495 -28.609 1 90.75 372 LEU B CA 1
ATOM 8668 C C . LEU B 1 372 ? 5.648 3.006 -28.469 1 90.75 372 LEU B C 1
ATOM 8670 O O . LEU B 1 372 ? 5.125 3.764 -29.281 1 90.75 372 LEU B O 1
ATOM 8674 N N . LEU B 1 373 ? 6.395 3.443 -27.438 1 93.25 373 LEU B N 1
ATOM 8675 C CA . LEU B 1 373 ? 6.492 4.859 -27.109 1 93.25 373 LEU B CA 1
ATOM 8676 C C . LEU B 1 373 ? 7.773 5.465 -27.672 1 93.25 373 LEU B C 1
ATOM 8678 O O . LEU B 1 373 ? 8.07 6.641 -27.422 1 93.25 373 LEU B O 1
ATOM 8682 N N . LYS B 1 374 ? 8.57 4.727 -28.422 1 94.19 374 LYS B N 1
ATOM 8683 C CA . LYS B 1 374 ? 9.891 5.121 -28.891 1 94.19 374 LYS B CA 1
ATOM 8684 C C . LYS B 1 374 ? 9.836 6.477 -29.594 1 94.19 374 LYS B C 1
ATOM 8686 O O . LYS B 1 374 ? 10.617 7.379 -29.266 1 94.19 374 LYS B O 1
ATOM 8691 N N . ASN B 1 375 ? 8.914 6.641 -30.453 1 94.12 375 ASN B N 1
ATOM 8692 C CA . ASN B 1 375 ? 8.844 7.863 -31.234 1 94.12 375 ASN B CA 1
ATOM 8693 C C . ASN B 1 375 ? 8.445 9.062 -30.391 1 94.12 375 ASN B C 1
ATOM 8695 O O . ASN B 1 375 ? 8.961 10.172 -30.578 1 94.12 375 ASN B O 1
ATOM 8699 N N . HIS B 1 376 ? 7.555 8.859 -29.547 1 94.5 376 HIS B N 1
ATOM 8700 C CA . HIS B 1 376 ? 7.156 9.945 -28.656 1 94.5 376 HIS B CA 1
ATOM 8701 C C . HIS B 1 376 ? 8.297 10.336 -27.719 1 94.5 376 HIS B C 1
ATOM 8703 O O . HIS B 1 376 ? 8.43 11.5 -27.344 1 94.5 376 HIS B O 1
ATOM 8709 N N . ILE B 1 377 ? 9.07 9.383 -27.312 1 95.62 377 ILE B N 1
ATOM 8710 C CA . ILE B 1 377 ? 10.234 9.641 -26.484 1 95.62 377 ILE B CA 1
ATOM 8711 C C . ILE B 1 377 ? 11.227 10.523 -27.234 1 95.62 377 ILE B C 1
ATOM 8713 O O . ILE B 1 377 ? 11.789 11.469 -26.672 1 95.62 377 ILE B O 1
ATOM 8717 N N . ASN B 1 378 ? 11.359 10.219 -28.484 1 94.62 378 ASN B N 1
ATOM 8718 C CA . ASN B 1 378 ? 12.219 11.047 -29.328 1 94.62 378 ASN B CA 1
ATOM 8719 C C . ASN B 1 378 ? 11.688 12.469 -29.438 1 94.62 378 ASN B C 1
ATOM 8721 O O . ASN B 1 378 ? 12.469 13.422 -29.484 1 94.62 378 ASN B O 1
ATOM 8725 N N . VAL B 1 379 ? 10.422 12.578 -29.516 1 94.94 379 VAL B N 1
ATOM 8726 C CA . VAL B 1 379 ? 9.805 13.906 -29.547 1 94.94 379 VAL B CA 1
ATOM 8727 C C . VAL B 1 379 ? 10.133 14.664 -28.266 1 94.94 379 VAL B C 1
ATOM 8729 O O . VAL B 1 379 ? 10.453 15.859 -28.312 1 94.94 379 VAL B O 1
ATOM 8732 N N . VAL B 1 380 ? 10.047 13.992 -27.172 1 95.56 380 VAL B N 1
ATOM 8733 C CA . VAL B 1 380 ? 10.344 14.625 -25.891 1 95.56 380 VAL B CA 1
ATOM 8734 C C . VAL B 1 380 ? 11.805 15.07 -25.859 1 95.56 380 VAL B C 1
ATOM 8736 O O . VAL B 1 380 ? 12.109 16.172 -25.406 1 95.56 380 VAL B O 1
ATOM 8739 N N . LEU B 1 381 ? 12.695 14.227 -26.344 1 95.56 381 LEU B N 1
ATOM 8740 C CA . LEU B 1 381 ? 14.109 14.562 -26.406 1 95.56 381 LEU B CA 1
ATOM 8741 C C . LEU B 1 381 ? 14.328 15.836 -27.234 1 95.56 381 LEU B C 1
ATOM 8743 O O . LEU B 1 381 ? 15.047 16.734 -26.797 1 95.56 381 LEU B O 1
ATOM 8747 N N . ASN B 1 382 ? 13.68 15.93 -28.281 1 94.38 382 ASN B N 1
ATOM 8748 C CA . ASN B 1 382 ? 13.812 17.078 -29.172 1 94.38 382 ASN B CA 1
ATOM 8749 C C . ASN B 1 382 ? 13.203 18.328 -28.531 1 94.38 382 ASN B C 1
ATOM 8751 O O . ASN B 1 382 ? 13.758 19.422 -28.656 1 94.38 382 ASN B O 1
ATOM 8755 N N . THR B 1 383 ? 12.102 18.141 -27.938 1 93.5 383 THR B N 1
ATOM 8756 C CA . THR B 1 383 ? 11.43 19.25 -27.281 1 93.5 383 THR B CA 1
ATOM 8757 C C . THR B 1 383 ? 12.297 19.812 -26.156 1 93.5 383 THR B C 1
ATOM 8759 O O . THR B 1 383 ? 12.43 21.031 -26 1 93.5 383 THR B O 1
ATOM 8762 N N . LEU B 1 384 ? 12.859 18.938 -25.375 1 93.62 384 LEU B N 1
ATOM 8763 C CA . LEU B 1 384 ? 13.727 19.359 -24.281 1 93.62 384 LEU B CA 1
ATOM 8764 C C . LEU B 1 384 ? 14.961 20.078 -24.812 1 93.62 384 LEU B C 1
ATOM 8766 O O . LEU B 1 384 ? 15.43 21.047 -24.203 1 93.62 384 LEU B O 1
ATOM 8770 N N . GLY B 1 385 ? 15.492 19.609 -25.891 1 92.56 385 GLY B N 1
ATOM 8771 C CA . GLY B 1 385 ? 16.672 20.219 -26.5 1 92.56 385 GLY B CA 1
ATOM 8772 C C . GLY B 1 385 ? 16.422 21.625 -27 1 92.56 385 GLY B C 1
ATOM 8773 O O . GLY B 1 385 ? 17.344 22.438 -27.062 1 92.56 385 GLY B O 1
ATOM 8774 N N . SER B 1 386 ? 15.148 21.938 -27.203 1 91.81 386 SER B N 1
ATOM 8775 C CA . SER B 1 386 ? 14.797 23.25 -27.766 1 91.81 386 SER B CA 1
ATOM 8776 C C . SER B 1 386 ? 14.453 24.234 -26.656 1 91.81 386 SER B C 1
ATOM 8778 O O . SER B 1 386 ? 14.289 25.438 -26.922 1 91.81 386 SER B O 1
ATOM 8780 N N . GLN B 1 387 ? 14.336 23.766 -25.516 1 88.44 387 GLN B N 1
ATOM 8781 C CA . GLN B 1 387 ? 13.977 24.641 -24.406 1 88.44 387 GLN B CA 1
ATOM 8782 C C . GLN B 1 387 ? 15.219 25.25 -23.75 1 88.44 387 GLN B C 1
ATOM 8784 O O . GLN B 1 387 ? 16.297 24.656 -23.781 1 88.44 387 GLN B O 1
ATOM 8789 N N . PHE B 1 388 ? 15.094 26.484 -23.125 1 85.25 388 PHE B N 1
ATOM 8790 C CA . PHE B 1 388 ? 16.266 27.219 -22.656 1 85.25 388 PHE B CA 1
ATOM 8791 C C . PHE B 1 388 ? 16.266 27.297 -21.141 1 85.25 388 PHE B C 1
ATOM 8793 O O . PHE B 1 388 ? 17.25 27.75 -20.531 1 85.25 388 PHE B O 1
ATOM 8800 N N . ASP B 1 389 ? 15.25 26.812 -20.531 1 81.75 389 ASP B N 1
ATOM 8801 C CA . ASP B 1 389 ? 15.242 26.875 -19.078 1 81.75 389 ASP B CA 1
ATOM 8802 C C . ASP B 1 389 ? 16.188 25.828 -18.469 1 81.75 389 ASP B C 1
ATOM 8804 O O . ASP B 1 389 ? 16.422 24.781 -19.078 1 81.75 389 ASP B O 1
ATOM 8808 N N . GLN B 1 390 ? 16.75 26.141 -17.328 1 81.75 390 GLN B N 1
ATOM 8809 C CA . GLN B 1 390 ? 17.781 25.328 -16.688 1 81.75 390 GLN B CA 1
ATOM 8810 C C . GLN B 1 390 ? 17.266 23.922 -16.391 1 81.75 390 GLN B C 1
ATOM 8812 O O . GLN B 1 390 ? 18 22.953 -16.547 1 81.75 390 GLN B O 1
ATOM 8817 N N . ASP B 1 391 ? 16.125 23.812 -15.992 1 81.56 391 ASP B N 1
ATOM 8818 C CA . ASP B 1 391 ? 15.555 22.516 -15.648 1 81.56 391 ASP B CA 1
ATOM 8819 C C . ASP B 1 391 ? 15.438 21.625 -16.875 1 81.56 391 ASP B C 1
ATOM 8821 O O . ASP B 1 391 ? 15.789 20.438 -16.812 1 81.56 391 ASP B O 1
ATOM 8825 N N . SER B 1 392 ? 14.938 22.172 -17.922 1 87.12 392 SER B N 1
ATOM 8826 C CA . SER B 1 392 ? 14.805 21.422 -19.156 1 87.12 392 SER B CA 1
ATOM 8827 C C . SER B 1 392 ? 16.172 21.031 -19.719 1 87.12 392 SER B C 1
ATOM 8829 O O . SER B 1 392 ? 16.344 19.953 -20.266 1 87.12 392 SER B O 1
ATOM 8831 N N . LYS B 1 393 ? 17.109 21.938 -19.562 1 90.69 393 LYS B N 1
ATOM 8832 C CA . LYS B 1 393 ? 18.453 21.641 -20.047 1 90.69 393 LYS B CA 1
ATOM 8833 C C . LYS B 1 393 ? 19.078 20.469 -19.281 1 90.69 393 LYS B C 1
ATOM 8835 O O . LYS B 1 393 ? 19.719 19.609 -19.875 1 90.69 393 LYS B O 1
ATOM 8840 N N . LYS B 1 394 ? 18.844 20.516 -18.016 1 90.81 394 LYS B N 1
ATOM 8841 C CA . LYS B 1 394 ? 19.328 19.422 -17.188 1 90.81 394 LYS B CA 1
ATOM 8842 C C . LYS B 1 394 ? 18.688 18.094 -17.578 1 90.81 394 LYS B C 1
ATOM 8844 O O . LYS B 1 394 ? 19.375 17.078 -17.703 1 90.81 394 LYS B O 1
ATOM 8849 N N . ASP B 1 395 ? 17.391 18.109 -17.766 1 92 395 ASP B N 1
ATOM 8850 C CA . ASP B 1 395 ? 16.656 16.906 -18.156 1 92 395 ASP B CA 1
ATOM 8851 C C . ASP B 1 395 ? 17.078 16.438 -19.547 1 92 395 ASP B C 1
ATOM 8853 O O . ASP B 1 395 ? 17.125 15.227 -19.812 1 92 395 ASP B O 1
ATOM 8857 N N . TYR B 1 396 ? 17.344 17.406 -20.438 1 94.19 396 TYR B N 1
ATOM 8858 C CA . TYR B 1 396 ? 17.812 17.062 -21.766 1 94.19 396 TYR B CA 1
ATOM 8859 C C . TYR B 1 396 ? 19.141 16.312 -21.703 1 94.19 396 TYR B C 1
ATOM 8861 O O . TYR B 1 396 ? 19.297 15.266 -22.344 1 94.19 396 TYR B O 1
ATOM 8869 N N . LYS B 1 397 ? 20.031 16.812 -20.922 1 92.62 397 LYS B N 1
ATOM 8870 C CA . LYS B 1 397 ? 21.344 16.188 -20.797 1 92.62 397 LYS B CA 1
ATOM 8871 C C . LYS B 1 397 ? 21.219 14.781 -20.219 1 92.62 397 LYS B C 1
ATOM 8873 O O . LYS B 1 397 ? 21.875 13.844 -20.688 1 92.62 397 LYS B O 1
ATOM 8878 N N . THR B 1 398 ? 20.422 14.625 -19.219 1 92.62 398 THR B N 1
ATOM 8879 C CA . THR B 1 398 ? 20.203 13.32 -18.594 1 92.62 398 THR B CA 1
ATOM 8880 C C . THR B 1 398 ? 19.578 12.336 -19.594 1 92.62 398 THR B C 1
ATOM 8882 O O . THR B 1 398 ? 20.062 11.211 -19.734 1 92.62 398 THR B O 1
ATOM 8885 N N . LEU B 1 399 ? 18.5 12.758 -20.25 1 94.81 399 LEU B N 1
ATOM 8886 C CA . LEU B 1 399 ? 17.797 11.891 -21.188 1 94.81 399 LEU B CA 1
ATOM 8887 C C . LEU B 1 399 ? 18.703 11.5 -22.344 1 94.81 399 LEU B C 1
ATOM 8889 O O . LEU B 1 399 ? 18.688 10.359 -22.812 1 94.81 399 LEU B O 1
ATOM 8893 N N . GLN B 1 400 ? 19.453 12.484 -22.766 1 92.5 400 GLN B N 1
ATOM 8894 C CA . GLN B 1 400 ? 20.391 12.219 -23.859 1 92.5 400 GLN B CA 1
ATOM 8895 C C . GLN B 1 400 ? 21.406 11.156 -23.484 1 92.5 400 GLN B C 1
ATOM 8897 O O . GLN B 1 400 ? 21.766 10.297 -24.297 1 92.5 400 GLN B O 1
ATOM 8902 N N . SER B 1 401 ? 21.828 11.188 -22.234 1 91.31 401 SER B N 1
ATOM 8903 C CA . SER B 1 401 ? 22.844 10.266 -21.766 1 91.31 401 SER B CA 1
ATOM 8904 C C . SER B 1 401 ? 22.297 8.852 -21.625 1 91.31 401 SER B C 1
ATOM 8906 O O . SER B 1 401 ? 23.031 7.875 -21.75 1 91.31 401 SER B O 1
ATOM 8908 N N . ILE B 1 402 ? 21.047 8.734 -21.406 1 93.56 402 ILE B N 1
ATOM 8909 C CA . ILE B 1 402 ? 20.516 7.406 -21.125 1 93.56 402 ILE B CA 1
ATOM 8910 C C . ILE B 1 402 ? 19.75 6.902 -22.344 1 93.56 402 ILE B C 1
ATOM 8912 O O . ILE B 1 402 ? 19.266 5.766 -22.359 1 93.56 402 ILE B O 1
ATOM 8916 N N . MET B 1 403 ? 19.656 7.699 -23.391 1 95.06 403 MET B N 1
ATOM 8917 C CA . MET B 1 403 ? 18.922 7.32 -24.594 1 95.06 403 MET B CA 1
ATOM 8918 C C . MET B 1 403 ? 19.562 6.109 -25.266 1 95.06 403 MET B C 1
ATOM 8920 O O . MET B 1 403 ? 20.781 6.016 -25.344 1 95.06 403 MET B O 1
ATOM 8924 N N . LEU B 1 404 ? 18.719 5.23 -25.719 1 95.38 404 LEU B N 1
ATOM 8925 C CA . LEU B 1 404 ? 19.219 4.055 -26.438 1 95.38 404 LEU B CA 1
ATOM 8926 C C . LEU B 1 404 ? 19.609 4.41 -27.859 1 95.38 404 LEU B C 1
ATOM 8928 O O . LEU B 1 404 ? 18.938 5.219 -28.516 1 95.38 404 LEU B O 1
ATOM 8932 N N . SER B 1 405 ? 20.641 3.814 -28.328 1 94.81 405 SER B N 1
ATOM 8933 C CA . SER B 1 405 ? 21.047 3.98 -29.719 1 94.81 405 SER B CA 1
ATOM 8934 C C . SER B 1 405 ? 20.094 3.254 -30.656 1 94.81 405 SER B C 1
ATOM 8936 O O . SER B 1 405 ? 19.297 2.424 -30.219 1 94.81 405 SER B O 1
ATOM 8938 N N . SER B 1 406 ? 20.156 3.52 -31.875 1 94.44 406 SER B N 1
ATOM 8939 C CA . SER B 1 406 ? 19.312 2.867 -32.875 1 94.44 406 SER B CA 1
ATOM 8940 C C . SER B 1 406 ? 19.516 1.356 -32.875 1 94.44 406 SER B C 1
ATOM 8942 O O . SER B 1 406 ? 18.547 0.595 -33 1 94.44 406 SER B O 1
ATOM 8944 N N . ASP B 1 407 ? 20.734 0.95 -32.719 1 94.94 407 ASP B N 1
ATOM 8945 C CA . ASP B 1 407 ? 21.047 -0.475 -32.656 1 94.94 407 ASP B CA 1
ATOM 8946 C C . ASP B 1 407 ? 20.453 -1.13 -31.422 1 94.94 407 ASP B C 1
ATOM 8948 O O . ASP B 1 407 ? 20 -2.277 -31.484 1 94.94 407 ASP B O 1
ATOM 8952 N N . GLU B 1 408 ? 20.5 -0.391 -30.406 1 95.44 408 GLU B N 1
ATOM 8953 C CA . GLU B 1 408 ? 19.938 -0.912 -29.156 1 95.44 408 GLU B CA 1
ATOM 8954 C C . GLU B 1 408 ? 18.422 -1.046 -29.25 1 95.44 408 GLU B C 1
ATOM 8956 O O . GLU B 1 408 ? 17.859 -2.029 -28.781 1 95.44 408 GLU B O 1
ATOM 8961 N N . TRP B 1 409 ? 17.781 -0.05 -29.875 1 95.69 409 TRP B N 1
ATOM 8962 C CA . TRP B 1 409 ? 16.344 -0.125 -30.109 1 95.69 409 TRP B CA 1
ATOM 8963 C C . TRP B 1 409 ? 16 -1.325 -30.984 1 95.69 409 TRP B C 1
ATOM 8965 O O . TRP B 1 409 ? 15.039 -2.043 -30.719 1 95.69 409 TRP B O 1
ATOM 8975 N N . ASP B 1 410 ? 16.781 -1.566 -31.906 1 95.38 410 ASP B N 1
ATOM 8976 C CA . ASP B 1 410 ? 16.562 -2.684 -32.812 1 95.38 410 ASP B CA 1
ATOM 8977 C C . ASP B 1 410 ? 16.734 -4.02 -32.094 1 95.38 410 ASP B C 1
ATOM 8979 O O . ASP B 1 410 ? 15.953 -4.953 -32.344 1 95.38 410 ASP B O 1
ATOM 8983 N N . LEU B 1 411 ? 17.734 -4.051 -31.344 1 95.06 411 LEU B N 1
ATOM 8984 C CA . LEU B 1 411 ? 17.953 -5.281 -30.594 1 95.06 411 LEU B CA 1
ATOM 8985 C C . LEU B 1 411 ? 16.766 -5.555 -29.672 1 95.06 411 LEU B C 1
ATOM 8987 O O . LEU B 1 411 ? 16.328 -6.695 -29.547 1 95.06 411 LEU B O 1
ATOM 8991 N N . LEU B 1 412 ? 16.312 -4.559 -29 1 94.19 412 LEU B N 1
ATOM 8992 C CA . LEU B 1 412 ? 15.164 -4.695 -28.109 1 94.19 412 LEU B CA 1
ATOM 8993 C C . LEU B 1 412 ? 13.953 -5.199 -28.891 1 94.19 412 LEU B C 1
ATOM 8995 O O . LEU B 1 412 ? 13.188 -6.031 -28.391 1 94.19 412 LEU B O 1
ATOM 8999 N N . ARG B 1 413 ? 13.758 -4.695 -30.031 1 94.81 413 ARG B N 1
ATOM 9000 C CA . ARG B 1 413 ? 12.672 -5.125 -30.906 1 94.81 413 ARG B CA 1
ATOM 9001 C C . ARG B 1 413 ? 12.836 -6.59 -31.297 1 94.81 413 ARG B C 1
ATOM 9003 O O . ARG B 1 413 ? 11.859 -7.348 -31.312 1 94.81 413 ARG B O 1
ATOM 9010 N N . ASP B 1 414 ? 14.047 -6.945 -31.531 1 94.88 414 ASP B N 1
ATOM 9011 C CA . ASP B 1 414 ? 14.328 -8.305 -31.984 1 94.88 414 ASP B CA 1
ATOM 9012 C C . ASP B 1 414 ? 14.18 -9.305 -30.828 1 94.88 414 ASP B C 1
ATOM 9014 O O . ASP B 1 414 ? 13.977 -10.492 -31.062 1 94.88 414 ASP B O 1
ATOM 9018 N N . LEU B 1 415 ? 14.297 -8.852 -29.656 1 94.06 415 LEU B N 1
ATOM 9019 C CA . LEU B 1 415 ? 14.164 -9.727 -28.5 1 94.06 415 LEU B CA 1
ATOM 9020 C C . LEU B 1 415 ? 12.703 -10.117 -28.281 1 94.06 415 LEU B C 1
ATOM 9022 O O . LEU B 1 415 ? 12.422 -11.141 -27.641 1 94.06 415 LEU B O 1
ATOM 9026 N N . LYS B 1 416 ? 11.797 -9.344 -28.797 1 91.88 416 LYS B N 1
ATOM 9027 C CA . LYS B 1 416 ? 10.367 -9.57 -28.578 1 91.88 416 LYS B CA 1
ATOM 9028 C C . LYS B 1 416 ? 9.938 -10.938 -29.109 1 91.88 416 LYS B C 1
ATOM 9030 O O . LYS B 1 416 ? 9.398 -11.758 -28.359 1 91.88 416 LYS B O 1
ATOM 9035 N N . PRO B 1 417 ? 10.258 -11.242 -30.328 1 92.5 417 PRO B N 1
ATOM 9036 C CA . PRO B 1 417 ? 9.852 -12.547 -30.859 1 92.5 417 PRO B CA 1
ATOM 9037 C C . PRO B 1 417 ? 10.594 -13.703 -30.203 1 92.5 417 PRO B C 1
ATOM 9039 O O . PRO B 1 417 ? 10.07 -14.812 -30.125 1 92.5 417 PRO B O 1
ATOM 9042 N N . ILE B 1 418 ? 11.75 -13.477 -29.719 1 93 418 ILE B N 1
ATOM 9043 C CA . ILE B 1 418 ? 12.539 -14.516 -29.062 1 93 418 ILE B CA 1
ATOM 9044 C C . ILE B 1 418 ? 11.914 -14.867 -27.719 1 93 418 ILE B C 1
ATOM 9046 O O . ILE B 1 418 ? 11.875 -16.031 -27.328 1 93 418 ILE B O 1
ATOM 9050 N N . LEU B 1 419 ? 11.43 -13.875 -27.031 1 94.12 419 LEU B N 1
ATOM 9051 C CA . LEU B 1 419 ? 10.93 -14.078 -25.672 1 94.12 419 LEU B CA 1
ATOM 9052 C C . LEU B 1 419 ? 9.445 -14.422 -25.703 1 94.12 419 LEU B C 1
ATOM 9054 O O . LEU B 1 419 ? 8.906 -14.914 -24.703 1 94.12 419 LEU B O 1
ATOM 9058 N N . GLN B 1 420 ? 8.75 -14.211 -26.766 1 93.81 420 GLN B N 1
ATOM 9059 C CA . GLN B 1 420 ? 7.305 -14.398 -26.875 1 93.81 420 GLN B CA 1
ATOM 9060 C C . GLN B 1 420 ? 6.906 -15.828 -26.531 1 93.81 420 GLN B C 1
ATOM 9062 O O . GLN B 1 420 ? 5.953 -16.047 -25.781 1 93.81 420 GLN B O 1
ATOM 9067 N N . PRO B 1 421 ? 7.637 -16.844 -27.047 1 94.25 421 PRO B N 1
ATOM 9068 C CA . PRO B 1 421 ? 7.258 -18.203 -26.703 1 94.25 421 PRO B CA 1
ATOM 9069 C C . PRO B 1 421 ? 7.328 -18.469 -25.203 1 94.25 421 PRO B C 1
ATOM 9071 O O . PRO B 1 421 ? 6.508 -19.234 -24.672 1 94.25 421 PRO B O 1
ATOM 9074 N N . PHE B 1 422 ? 8.297 -17.906 -24.578 1 94.56 422 PHE B N 1
ATOM 9075 C CA . PHE B 1 422 ? 8.406 -18.078 -23.125 1 94.56 422 PHE B CA 1
ATOM 9076 C C . PHE B 1 422 ? 7.246 -17.406 -22.406 1 94.56 422 PHE B C 1
ATOM 9078 O O . PHE B 1 422 ? 6.73 -17.938 -21.422 1 94.56 422 PHE B O 1
ATOM 9085 N N . ALA B 1 423 ? 6.867 -16.203 -22.891 1 92.62 423 ALA B N 1
ATOM 9086 C CA . ALA B 1 423 ? 5.738 -15.5 -22.312 1 92.62 423 ALA B CA 1
ATOM 9087 C C . ALA B 1 423 ? 4.445 -16.297 -22.453 1 92.62 423 ALA B C 1
ATOM 9089 O O . ALA B 1 423 ? 3.672 -16.422 -21.5 1 92.62 423 ALA B O 1
ATOM 9090 N N . GLU B 1 424 ? 4.262 -16.812 -23.562 1 93.12 424 GLU B N 1
ATOM 9091 C CA . GLU B 1 424 ? 3.074 -17.625 -23.828 1 93.12 424 GLU B CA 1
ATOM 9092 C C . GLU B 1 424 ? 3.062 -18.891 -22.969 1 93.12 424 GLU B C 1
ATOM 9094 O O . GLU B 1 424 ? 2.02 -19.281 -22.438 1 93.12 424 GLU B O 1
ATOM 9099 N N . ALA B 1 425 ? 4.191 -19.516 -22.906 1 94.5 425 ALA B N 1
ATOM 9100 C CA . ALA B 1 425 ? 4.301 -20.734 -22.094 1 94.5 425 ALA B CA 1
ATOM 9101 C C . ALA B 1 425 ? 3.986 -20.422 -20.625 1 94.5 425 ALA B C 1
ATOM 9103 O O . ALA B 1 425 ? 3.287 -21.203 -19.969 1 94.5 425 ALA B O 1
ATOM 9104 N N . THR B 1 426 ? 4.543 -19.344 -20.141 1 92.5 426 THR B N 1
ATOM 9105 C CA . THR B 1 426 ? 4.301 -18.953 -18.75 1 92.5 426 THR B CA 1
ATOM 9106 C C . THR B 1 426 ? 2.809 -18.734 -18.516 1 92.5 426 THR B C 1
ATOM 9108 O O . THR B 1 426 ? 2.271 -19.188 -17.5 1 92.5 426 THR B O 1
ATOM 9111 N N . ASP B 1 427 ? 2.154 -18.094 -19.406 1 90.75 427 ASP B N 1
ATOM 9112 C CA . ASP B 1 427 ? 0.726 -17.812 -19.297 1 90.75 427 ASP B CA 1
ATOM 9113 C C . ASP B 1 427 ? -0.088 -19.109 -19.359 1 90.75 427 ASP B C 1
ATOM 9115 O O . ASP B 1 427 ? -0.979 -19.328 -18.547 1 90.75 427 ASP B O 1
ATOM 9119 N N . LEU B 1 428 ? 0.246 -19.938 -20.281 1 93.12 428 LEU B N 1
ATOM 9120 C CA . LEU B 1 428 ? -0.489 -21.172 -20.5 1 93.12 428 LEU B CA 1
ATOM 9121 C C . LEU B 1 428 ? -0.297 -22.125 -19.328 1 93.12 428 LEU B C 1
ATOM 9123 O O . LEU B 1 428 ? -1.259 -22.734 -18.859 1 93.12 428 LEU B O 1
ATOM 9127 N N . LEU B 1 429 ? 0.872 -22.281 -18.875 1 94.81 429 LEU B N 1
ATOM 9128 C CA . LEU B 1 429 ? 1.179 -23.25 -17.844 1 94.81 429 LEU B CA 1
ATOM 9129 C C . LEU B 1 429 ? 0.781 -22.734 -16.469 1 94.81 429 LEU B C 1
ATOM 9131 O O . LEU B 1 429 ? 0.714 -23.5 -15.5 1 94.81 429 LEU B O 1
ATOM 9135 N N . GLY B 1 430 ? 0.543 -21.484 -16.375 1 92.56 430 GLY B N 1
ATOM 9136 C CA . GLY B 1 430 ? 0.12 -20.891 -15.117 1 92.56 430 GLY B CA 1
ATOM 9137 C C . GLY B 1 430 ? -1.373 -21 -14.875 1 92.56 430 GLY B C 1
ATOM 9138 O O . GLY B 1 430 ? -1.873 -20.578 -13.828 1 92.56 430 GLY B O 1
ATOM 9139 N N . GLY B 1 431 ? -2.1 -21.609 -15.742 1 90.06 431 GLY B N 1
ATOM 9140 C CA . GLY B 1 431 ? -3.541 -21.75 -15.617 1 90.06 431 GLY B CA 1
ATOM 9141 C C . GLY B 1 431 ? -3.943 -22.766 -14.562 1 90.06 431 GLY B C 1
ATOM 9142 O O . GLY B 1 431 ? -3.105 -23.531 -14.07 1 90.06 431 GLY B O 1
ATOM 9143 N N . SER B 1 432 ? -5.273 -22.734 -14.164 1 88 432 SER B N 1
ATOM 9144 C CA . SER B 1 432 ? -5.73 -23.641 -13.125 1 88 432 SER B CA 1
ATOM 9145 C C . SER B 1 432 ? -7.059 -24.297 -13.5 1 88 432 SER B C 1
ATOM 9147 O O . SER B 1 432 ? -7.59 -25.109 -12.742 1 88 432 SER B O 1
ATOM 9149 N N . ASN B 1 433 ? -7.562 -24.047 -14.633 1 88.62 433 ASN B N 1
ATOM 9150 C CA . ASN B 1 433 ? -8.867 -24.578 -15.008 1 88.62 433 ASN B CA 1
ATOM 9151 C C . ASN B 1 433 ? -8.75 -25.719 -16.016 1 88.62 433 ASN B C 1
ATOM 9153 O O . ASN B 1 433 ? -9.758 -26.234 -16.484 1 88.62 433 ASN B O 1
ATOM 9157 N N . TYR B 1 434 ? -7.578 -26.016 -16.406 1 91.94 434 TYR B N 1
ATOM 9158 C CA . TYR B 1 434 ? -7.305 -27.094 -17.344 1 91.94 434 TYR B CA 1
ATOM 9159 C C . TYR B 1 434 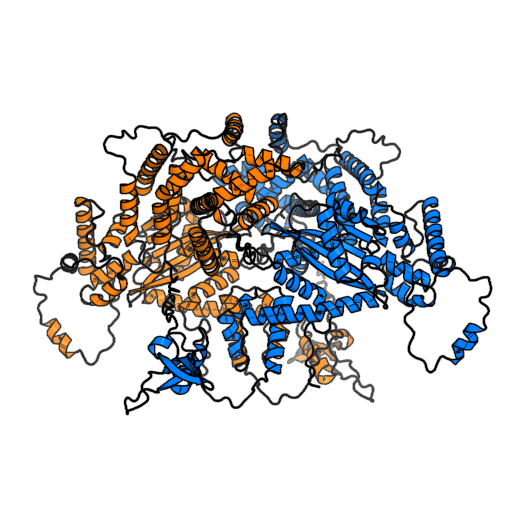? -6.035 -27.844 -16.938 1 91.94 434 TYR B C 1
ATOM 9161 O O . TYR B 1 434 ? -5.379 -27.484 -15.961 1 91.94 434 TYR B O 1
ATOM 9169 N N . CYS B 1 435 ? -5.77 -28.938 -17.656 1 92.69 435 CYS B N 1
ATOM 9170 C CA . CYS B 1 435 ? -4.609 -29.75 -17.328 1 92.69 435 CYS B CA 1
ATOM 9171 C C . CYS B 1 435 ? -3.322 -29.094 -17.812 1 92.69 435 CYS B C 1
ATOM 9173 O O . CYS B 1 435 ? -3.066 -29.031 -19.016 1 92.69 435 CYS B O 1
ATOM 9175 N N . THR B 1 436 ? -2.529 -28.688 -16.875 1 95.12 436 THR B N 1
ATOM 9176 C CA . THR B 1 436 ? -1.293 -28.016 -17.25 1 95.12 436 THR B CA 1
ATOM 9177 C C . THR B 1 436 ? -0.114 -28.984 -17.203 1 95.12 436 THR B C 1
ATOM 9179 O O . THR B 1 436 ? 0.857 -28.828 -17.953 1 95.12 436 THR B O 1
ATOM 9182 N N . PHE B 1 437 ? -0.243 -29.938 -16.391 1 94.62 437 PHE B N 1
ATOM 9183 C CA . PHE B 1 437 ? 0.84 -30.891 -16.203 1 94.62 437 PHE B CA 1
ATOM 9184 C C . PHE B 1 437 ? 1.089 -31.688 -17.469 1 94.62 437 PHE B C 1
ATOM 9186 O O . PHE B 1 437 ? 2.238 -31.938 -17.844 1 94.62 437 PHE B O 1
ATOM 9193 N N . SER B 1 438 ? 0.072 -32.062 -18.234 1 94.62 438 SER B N 1
ATOM 9194 C CA . SER B 1 438 ? 0.179 -32.906 -19.422 1 94.62 438 SER B CA 1
ATOM 9195 C C . SER B 1 438 ? 0.759 -32.125 -20.594 1 94.62 438 SER B C 1
ATOM 9197 O O . SER B 1 438 ? 1.397 -32.719 -21.469 1 94.62 438 SER B O 1
ATOM 9199 N N . ILE B 1 439 ? 0.537 -30.844 -20.609 1 94.31 439 ILE B N 1
ATOM 9200 C CA . ILE B 1 439 ? 0.947 -30.078 -21.766 1 94.31 439 ILE B CA 1
ATOM 9201 C C . ILE B 1 439 ? 2.309 -29.422 -21.516 1 94.31 439 ILE B C 1
ATOM 9203 O O . ILE B 1 439 ? 2.887 -28.812 -22.406 1 94.31 439 ILE B O 1
ATOM 9207 N N . MET B 1 440 ? 2.818 -29.578 -20.344 1 93.44 440 MET B N 1
ATOM 9208 C CA . MET B 1 440 ? 4.07 -28.938 -19.938 1 93.44 440 MET B CA 1
ATOM 9209 C C . MET B 1 440 ? 5.215 -29.375 -20.844 1 93.44 440 MET B C 1
ATOM 9211 O O . MET B 1 440 ? 5.859 -28.547 -21.484 1 93.44 440 MET B O 1
ATOM 9215 N N . ASN B 1 441 ? 5.418 -30.688 -21 1 91.38 441 ASN B N 1
ATOM 9216 C CA . ASN B 1 441 ? 6.566 -31.203 -21.75 1 91.38 441 ASN B CA 1
ATOM 9217 C C . ASN B 1 441 ? 6.469 -30.875 -23.234 1 91.38 441 ASN B C 1
ATOM 9219 O O . ASN B 1 441 ? 7.457 -30.484 -23.859 1 91.38 441 ASN B O 1
ATOM 9223 N N . PRO B 1 442 ? 5.309 -31.094 -23.844 1 91.88 442 PRO B N 1
ATOM 9224 C CA . PRO B 1 442 ? 5.203 -30.719 -25.266 1 91.88 442 PRO B CA 1
ATOM 9225 C C . PRO B 1 442 ? 5.547 -29.25 -25.5 1 91.88 442 PRO B C 1
ATOM 9227 O O . PRO B 1 442 ? 6.215 -28.938 -26.484 1 91.88 442 PRO B O 1
ATOM 9230 N N . ILE B 1 443 ? 5.094 -28.406 -24.656 1 93.12 443 ILE B N 1
ATOM 9231 C CA . ILE B 1 443 ? 5.336 -26.969 -24.812 1 93.12 443 ILE B CA 1
ATOM 9232 C C . ILE B 1 443 ? 6.828 -26.688 -24.656 1 93.12 443 ILE B C 1
ATOM 9234 O O . ILE B 1 443 ? 7.422 -25.984 -25.469 1 93.12 443 ILE B O 1
ATOM 9238 N N . LEU B 1 444 ? 7.441 -27.266 -23.656 1 91.5 444 LEU B N 1
ATOM 9239 C CA . LEU B 1 444 ? 8.852 -27.016 -23.375 1 91.5 444 LEU B CA 1
ATOM 9240 C C . LEU B 1 444 ? 9.727 -27.594 -24.5 1 91.5 444 LEU B C 1
ATOM 9242 O O . LEU B 1 444 ? 10.711 -26.969 -24.906 1 91.5 444 LEU B O 1
ATOM 9246 N N . THR B 1 445 ? 9.359 -28.719 -24.969 1 89.81 445 THR B N 1
ATOM 9247 C CA . THR B 1 445 ? 10.102 -29.344 -26.062 1 89.81 445 THR B CA 1
ATOM 9248 C C . THR B 1 445 ? 10.023 -28.484 -27.328 1 89.81 445 THR B C 1
ATOM 9250 O O . THR B 1 445 ? 11.008 -28.359 -28.062 1 89.81 445 THR B O 1
ATOM 9253 N N . GLN B 1 446 ? 8.875 -27.984 -27.562 1 91.62 446 GLN B N 1
ATOM 9254 C CA . GLN B 1 446 ? 8.703 -27.109 -28.719 1 91.62 446 GLN B CA 1
ATOM 9255 C C . GLN B 1 446 ? 9.586 -25.875 -28.609 1 91.62 446 GLN B C 1
ATOM 9257 O O . GLN B 1 446 ? 10.203 -25.453 -29.594 1 91.62 446 GLN B O 1
ATOM 9262 N N . ILE B 1 447 ? 9.695 -25.328 -27.453 1 93.38 447 ILE B N 1
ATOM 9263 C CA . ILE B 1 447 ? 10.531 -24.156 -27.219 1 93.38 447 ILE B CA 1
ATOM 9264 C C . ILE B 1 447 ? 12 -24.516 -27.422 1 93.38 447 ILE B C 1
ATOM 9266 O O . ILE B 1 447 ? 12.75 -23.797 -28.062 1 93.38 447 ILE B O 1
ATOM 9270 N N . LYS B 1 448 ? 12.367 -25.641 -26.875 1 91.19 448 LYS B N 1
ATOM 9271 C CA . LYS B 1 448 ? 13.742 -26.094 -27 1 91.19 448 LYS B CA 1
ATOM 9272 C C . LYS B 1 448 ? 14.125 -26.25 -28.469 1 91.19 448 LYS B C 1
ATOM 9274 O O . LYS B 1 448 ? 15.219 -25.859 -28.891 1 91.19 448 LYS B O 1
ATOM 9279 N N . LYS B 1 449 ? 13.242 -26.781 -29.266 1 89.06 449 LYS B N 1
ATOM 9280 C CA . LYS B 1 449 ? 13.5 -27 -30.688 1 89.06 449 LYS B CA 1
ATOM 9281 C C . LYS B 1 449 ? 13.688 -25.672 -31.422 1 89.06 449 LYS B C 1
ATOM 9283 O O . LYS B 1 449 ? 14.508 -25.578 -32.344 1 89.06 449 LYS B O 1
ATOM 9288 N N . GLN B 1 450 ? 12.984 -24.719 -31 1 89.12 450 GLN B N 1
ATOM 9289 C CA . GLN B 1 450 ? 13.055 -23.406 -31.625 1 89.12 450 GLN B CA 1
ATOM 9290 C C . GLN B 1 450 ? 14.422 -22.766 -31.406 1 89.12 450 GLN B C 1
ATOM 9292 O O . GLN B 1 450 ? 14.875 -21.953 -32.219 1 89.12 450 GLN B O 1
ATOM 9297 N N . PHE B 1 451 ? 15.125 -23.109 -30.359 1 88.94 451 PHE B N 1
ATOM 9298 C CA . PHE B 1 451 ? 16.375 -22.453 -30.016 1 88.94 451 PHE B CA 1
ATOM 9299 C C . PHE B 1 451 ? 17.562 -23.359 -30.312 1 88.94 451 PHE B C 1
ATOM 9301 O O . PHE B 1 451 ? 18.719 -22.969 -30.078 1 88.94 451 PHE B O 1
ATOM 9308 N N . ALA B 1 452 ? 17.297 -24.484 -30.781 1 87 452 ALA B N 1
ATOM 9309 C CA . ALA B 1 452 ? 18.375 -25.406 -31.094 1 87 452 ALA B CA 1
ATOM 9310 C C . ALA B 1 452 ? 19.281 -24.844 -32.188 1 87 452 ALA B C 1
ATOM 9312 O O . ALA B 1 452 ? 18.781 -24.328 -33.188 1 87 452 ALA B O 1
ATOM 9313 N N . PRO B 1 453 ? 20.578 -24.75 -31.844 1 81 453 PRO B N 1
ATOM 9314 C CA . PRO B 1 453 ? 21.5 -24.219 -32.875 1 81 453 PRO B CA 1
ATOM 9315 C C . PRO B 1 453 ? 21.547 -25.094 -34.125 1 81 453 PRO B C 1
ATOM 9317 O O . PRO B 1 453 ? 21.281 -26.297 -34.031 1 81 453 PRO B O 1
ATOM 9320 N N . PRO B 1 454 ? 21.844 -24.344 -35.219 1 69.94 454 PRO B N 1
ATOM 9321 C CA . PRO B 1 454 ? 22.078 -25.156 -36.438 1 69.94 454 PRO B CA 1
ATOM 9322 C C . PRO B 1 454 ? 23.281 -26.094 -36.281 1 69.94 454 PRO B C 1
ATOM 9324 O O . PRO B 1 454 ? 24.188 -25.812 -35.5 1 69.94 454 PRO B O 1
ATOM 9327 N N . ILE B 1 455 ? 23.234 -27.406 -36.625 1 57.22 455 ILE B N 1
ATOM 9328 C CA . ILE B 1 455 ? 24.203 -28.5 -36.5 1 57.22 455 ILE B CA 1
ATOM 9329 C C . ILE B 1 455 ? 25.625 -27.953 -36.625 1 57.22 455 ILE B C 1
ATOM 9331 O O . ILE B 1 455 ? 26.531 -28.406 -35.938 1 57.22 455 ILE B O 1
ATOM 9335 N N . SER B 1 456 ? 25.891 -27.047 -37.375 1 53.75 456 SER B N 1
ATOM 9336 C CA . SER B 1 456 ? 27.25 -26.609 -37.656 1 53.75 456 SER B CA 1
ATOM 9337 C C . SER B 1 456 ? 27.781 -25.703 -36.562 1 53.75 456 SER B C 1
ATOM 9339 O O . SER B 1 456 ? 28.953 -25.344 -36.562 1 53.75 456 SER B O 1
ATOM 9341 N N . TYR B 1 457 ? 27 -25.25 -35.594 1 54.5 457 TYR B N 1
ATOM 9342 C CA . TYR B 1 457 ? 27.438 -24.188 -34.719 1 54.5 457 TYR B CA 1
ATOM 9343 C C . TYR B 1 457 ? 28.031 -24.75 -33.438 1 54.5 457 TYR B C 1
ATOM 9345 O O . TYR B 1 457 ? 27.375 -25.531 -32.719 1 54.5 457 TYR B O 1
ATOM 9353 N N . ASN B 1 458 ? 29.391 -24.984 -33.344 1 49.69 458 ASN B N 1
ATOM 9354 C CA . ASN B 1 458 ? 30.125 -25.375 -32.156 1 49.69 458 ASN B CA 1
ATOM 9355 C C . ASN B 1 458 ? 29.797 -24.469 -30.969 1 49.69 458 ASN B C 1
ATOM 9357 O O . ASN B 1 458 ? 30.109 -23.266 -31 1 49.69 458 ASN B O 1
ATOM 9361 N N . ILE B 1 459 ? 28.875 -24.688 -30.156 1 56.09 459 ILE B N 1
ATOM 9362 C CA . ILE B 1 459 ? 28.438 -23.969 -28.969 1 56.09 459 ILE B CA 1
ATOM 9363 C C . ILE B 1 459 ? 29.625 -23.812 -28 1 56.09 459 ILE B C 1
ATOM 9365 O O . ILE B 1 459 ? 29.422 -23.531 -26.812 1 56.09 459 ILE B O 1
ATOM 9369 N N . ASN B 1 460 ? 30.906 -24.062 -28.406 1 48.22 460 ASN B N 1
ATOM 9370 C CA . ASN B 1 460 ? 32 -24.031 -27.469 1 48.22 460 ASN B CA 1
ATOM 9371 C C . ASN B 1 460 ? 32.156 -22.656 -26.812 1 48.22 460 ASN B C 1
ATOM 9373 O O . ASN B 1 460 ? 33.125 -22.391 -26.125 1 48.22 460 ASN B O 1
ATOM 9377 N N . HIS B 1 461 ? 31.25 -21.719 -27.047 1 52.34 461 HIS B N 1
ATOM 9378 C CA . HIS B 1 461 ? 31.625 -20.406 -26.547 1 52.34 461 HIS B CA 1
ATOM 9379 C C . HIS B 1 461 ? 31.172 -20.219 -25.109 1 52.34 461 HIS B C 1
ATOM 9381 O O . HIS B 1 461 ? 30.078 -20.656 -24.734 1 52.34 461 HIS B O 1
ATOM 9387 N N . ASP B 1 462 ? 32.094 -20 -24.219 1 53.62 462 ASP B N 1
ATOM 9388 C CA . ASP B 1 462 ? 31.953 -19.578 -22.844 1 53.62 462 ASP B CA 1
ATOM 9389 C C . ASP B 1 462 ? 31.016 -18.375 -22.734 1 53.62 462 ASP B C 1
ATOM 9391 O O . ASP B 1 462 ? 31.406 -17.25 -23.094 1 53.62 462 ASP B O 1
ATOM 9395 N N . TYR B 1 463 ? 29.812 -18.578 -22.922 1 61.03 463 TYR B N 1
ATOM 9396 C CA . TYR B 1 463 ? 28.891 -17.453 -22.922 1 61.03 463 TYR B CA 1
ATOM 9397 C C . TYR B 1 463 ? 28.766 -16.844 -21.531 1 61.03 463 TYR B C 1
ATOM 9399 O O . TYR B 1 463 ? 27.844 -16.078 -21.25 1 61.03 463 TYR B O 1
ATOM 9407 N N . GLY B 1 464 ? 29.812 -17.219 -20.625 1 62.53 464 GLY B N 1
ATOM 9408 C CA . GLY B 1 464 ? 29.906 -16.562 -19.344 1 62.53 464 GLY B CA 1
ATOM 9409 C C . GLY B 1 464 ? 28.703 -16.844 -18.438 1 62.53 464 GLY B C 1
ATOM 9410 O O . GLY B 1 464 ? 28.375 -16.031 -17.578 1 62.53 464 GLY B O 1
ATOM 9411 N N . ILE B 1 465 ? 28.016 -17.984 -18.734 1 77.5 465 ILE B N 1
ATOM 9412 C CA . ILE B 1 465 ? 26.875 -18.297 -17.891 1 77.5 465 ILE B CA 1
ATOM 9413 C C . ILE B 1 465 ? 27.344 -19.094 -16.672 1 77.5 465 ILE B C 1
ATOM 9415 O O . ILE B 1 465 ? 28.031 -20.109 -16.812 1 77.5 465 ILE B O 1
ATOM 9419 N N . ASN B 1 466 ? 27.203 -18.5 -15.508 1 79.62 466 ASN B N 1
ATOM 9420 C CA . ASN B 1 466 ? 27.5 -19.188 -14.258 1 79.62 466 ASN B CA 1
ATOM 9421 C C . ASN B 1 466 ? 26.234 -19.703 -13.578 1 79.62 466 ASN B C 1
ATOM 9423 O O . ASN B 1 466 ? 25.469 -18.922 -13.023 1 79.62 466 ASN B O 1
ATOM 9427 N N . PHE B 1 467 ? 26.031 -21 -13.594 1 82.75 467 PHE B N 1
ATOM 9428 C CA . PHE B 1 467 ? 24.812 -21.594 -13.047 1 82.75 467 PHE B CA 1
ATOM 9429 C C . PHE B 1 467 ? 24.922 -21.75 -11.531 1 82.75 467 PHE B C 1
ATOM 9431 O O . PHE B 1 467 ? 23.922 -22.031 -10.859 1 82.75 467 PHE B O 1
ATOM 9438 N N . GLN B 1 468 ? 26.094 -21.5 -10.977 1 74 468 GLN B N 1
ATOM 9439 C CA . GLN B 1 468 ? 26.297 -21.656 -9.539 1 74 468 GLN B CA 1
ATOM 9440 C C . GLN B 1 468 ? 25.828 -20.422 -8.773 1 74 468 GLN B C 1
ATOM 9442 O O . GLN B 1 468 ? 25.484 -20.516 -7.59 1 74 468 GLN B O 1
ATOM 9447 N N . ASN B 1 469 ? 25.906 -19.328 -9.586 1 69.31 469 ASN B N 1
ATOM 9448 C CA . ASN B 1 469 ? 25.469 -18.109 -8.906 1 69.31 469 ASN B CA 1
ATOM 9449 C C . ASN B 1 469 ? 24 -17.828 -9.148 1 69.31 469 ASN B C 1
ATOM 9451 O O . ASN B 1 469 ? 23.422 -18.312 -10.133 1 69.31 469 ASN B O 1
ATOM 9455 N N . GLU B 1 470 ? 23.375 -17.203 -8.211 1 67.25 470 GLU B N 1
ATOM 9456 C CA . GLU B 1 470 ? 21.938 -16.922 -8.297 1 67.25 470 GLU B CA 1
ATOM 9457 C C . GLU B 1 470 ? 21.688 -15.609 -9.047 1 67.25 470 GLU B C 1
ATOM 9459 O O . GLU B 1 470 ? 20.531 -15.172 -9.164 1 67.25 470 GLU B O 1
ATOM 9464 N N . GLU B 1 471 ? 22.688 -15.039 -9.672 1 70.12 471 GLU B N 1
ATOM 9465 C CA . GLU B 1 471 ? 22.547 -13.758 -10.344 1 70.12 471 GLU B CA 1
ATOM 9466 C C . GLU B 1 471 ? 21.859 -13.922 -11.703 1 70.12 471 GLU B C 1
ATOM 9468 O O . GLU B 1 471 ? 22.141 -14.867 -12.438 1 70.12 471 GLU B O 1
ATOM 9473 N N . THR B 1 472 ? 20.906 -13.07 -11.945 1 78.31 472 THR B N 1
ATOM 9474 C CA . THR B 1 472 ? 20.188 -13.07 -13.211 1 78.31 472 THR B CA 1
ATOM 9475 C C . THR B 1 472 ? 20.344 -11.727 -13.922 1 78.31 472 THR B C 1
ATOM 9477 O O . THR B 1 472 ? 20.844 -10.766 -13.336 1 78.31 472 THR B O 1
ATOM 9480 N N . ALA B 1 473 ? 20.031 -11.664 -15.18 1 78.56 473 ALA B N 1
ATOM 9481 C CA . ALA B 1 473 ? 20.125 -10.461 -16 1 78.56 473 ALA B CA 1
ATOM 9482 C C . ALA B 1 473 ? 19.219 -9.352 -15.461 1 78.56 473 ALA B C 1
ATOM 9484 O O . ALA B 1 473 ? 19.438 -8.172 -15.758 1 78.56 473 ALA B O 1
ATOM 9485 N N . PHE B 1 474 ? 18.312 -9.695 -14.609 1 76.5 474 PHE B N 1
ATOM 9486 C CA . PHE B 1 474 ? 17.297 -8.734 -14.203 1 76.5 474 PHE B CA 1
ATOM 9487 C C . PHE B 1 474 ? 17.578 -8.219 -12.789 1 76.5 474 PHE B C 1
ATOM 9489 O O . PHE B 1 474 ? 16.844 -7.359 -12.289 1 76.5 474 PHE B O 1
ATOM 9496 N N . ASP B 1 475 ? 18.562 -8.734 -12.047 1 72.81 475 ASP B N 1
ATOM 9497 C CA . ASP B 1 475 ? 18.922 -8.273 -10.711 1 72.81 475 ASP B CA 1
ATOM 9498 C C . ASP B 1 475 ? 19.531 -6.875 -10.758 1 72.81 475 ASP B C 1
ATOM 9500 O O . ASP B 1 475 ? 20.281 -6.547 -11.68 1 72.81 475 ASP B O 1
ATOM 9504 N N . ASP B 1 476 ? 18.922 -6.027 -9.766 1 59.88 476 ASP B N 1
ATOM 9505 C CA . ASP B 1 476 ? 19.516 -4.691 -9.711 1 59.88 476 ASP B CA 1
ATOM 9506 C C . ASP B 1 476 ? 21.016 -4.762 -9.461 1 59.88 476 ASP B C 1
ATOM 9508 O O . ASP B 1 476 ? 21.484 -5.594 -8.68 1 59.88 476 ASP B O 1
ATOM 9512 N N . ILE B 1 477 ? 21.812 -4.391 -10.18 1 50.56 477 ILE B N 1
ATOM 9513 C CA . ILE B 1 477 ? 23.281 -4.375 -10.102 1 50.56 477 ILE B CA 1
ATOM 9514 C C . ILE B 1 477 ? 23.703 -3.793 -8.758 1 50.56 477 ILE B C 1
ATOM 9516 O O . ILE B 1 477 ? 23.656 -2.578 -8.555 1 50.56 477 ILE B O 1
ATOM 9520 N N . ILE B 1 478 ? 23.25 -4.293 -7.547 1 43.44 478 ILE B N 1
ATOM 9521 C CA . ILE B 1 478 ? 23.703 -3.766 -6.262 1 43.44 478 ILE B CA 1
ATOM 9522 C C . ILE B 1 478 ? 25.156 -4.152 -6.027 1 43.44 478 ILE B C 1
ATOM 9524 O O . ILE B 1 478 ? 25.5 -4.691 -4.969 1 43.44 478 ILE B O 1
ATOM 9528 N N . ASP B 1 479 ? 25.938 -4.703 -6.805 1 38.5 479 ASP B N 1
ATOM 9529 C CA . ASP B 1 479 ? 27.078 -5.43 -6.246 1 38.5 479 ASP B CA 1
ATOM 9530 C C . ASP B 1 479 ? 27.922 -4.523 -5.352 1 38.5 479 ASP B C 1
ATOM 9532 O O . ASP B 1 479 ? 28.844 -3.867 -5.824 1 38.5 479 ASP B O 1
ATOM 9536 N N . GLU B 1 480 ? 27.484 -3.658 -4.402 1 35.66 480 GLU B N 1
ATOM 9537 C CA . GLU B 1 480 ? 28.625 -3.043 -3.721 1 35.66 480 GLU B CA 1
ATOM 9538 C C . GLU B 1 480 ? 29.516 -4.098 -3.064 1 35.66 480 GLU B C 1
ATOM 9540 O O . GLU B 1 480 ? 30.656 -3.82 -2.725 1 35.66 480 GLU B O 1
ATOM 9545 N N . GLU B 1 481 ? 29.062 -5.086 -2.432 1 34.12 481 GLU B N 1
ATOM 9546 C CA . GLU B 1 481 ? 29.906 -5.625 -1.366 1 34.12 481 GLU B CA 1
ATOM 9547 C C . GLU B 1 481 ? 31.141 -6.316 -1.937 1 34.12 481 GLU B C 1
ATOM 9549 O O . GLU B 1 481 ? 32 -6.77 -1.185 1 34.12 481 GLU B O 1
ATOM 9554 N N . GLU B 1 482 ? 31.219 -7.195 -2.939 1 33.22 482 GLU B N 1
ATOM 9555 C CA . GLU B 1 482 ? 32.469 -7.953 -2.908 1 33.22 482 GLU B CA 1
ATOM 9556 C C . GLU B 1 482 ? 33.656 -7.047 -3.162 1 33.22 482 GLU B C 1
ATOM 9558 O O . GLU B 1 482 ? 33.562 -6.09 -3.934 1 33.22 482 GLU B O 1
ATOM 9563 N N . ASP B 1 483 ? 34.812 -7.141 -2.393 1 34.72 483 ASP B N 1
ATOM 9564 C CA . ASP B 1 483 ? 36.156 -6.555 -2.221 1 34.72 483 ASP B CA 1
ATOM 9565 C C . ASP B 1 483 ? 36.688 -6.023 -3.545 1 34.72 483 ASP B C 1
ATOM 9567 O O . ASP B 1 483 ? 37.281 -4.945 -3.592 1 34.72 483 ASP B O 1
ATOM 9571 N N . ASN B 1 484 ? 37.094 -6.965 -4.488 1 35.56 484 ASN B N 1
ATOM 9572 C CA . ASN B 1 484 ? 37.844 -6.691 -5.703 1 35.56 484 ASN B CA 1
ATOM 9573 C C . ASN B 1 484 ? 37.031 -5.855 -6.691 1 35.56 484 ASN B C 1
ATOM 9575 O O . ASN B 1 484 ? 37.469 -5.609 -7.816 1 35.56 484 ASN B O 1
ATOM 9579 N N . GLN B 1 485 ? 35.719 -5.547 -6.496 1 37 485 GLN B N 1
ATOM 9580 C CA . GLN B 1 485 ? 34.625 -5.191 -7.41 1 37 485 GLN B CA 1
ATOM 9581 C C . GLN B 1 485 ? 34.438 -3.68 -7.457 1 37 485 GLN B C 1
ATOM 9583 O O . GLN B 1 485 ? 33.406 -3.205 -7.938 1 37 485 GLN B O 1
ATOM 9588 N N . GLN B 1 486 ? 35 -2.9 -6.848 1 38.84 486 GLN B N 1
ATOM 9589 C CA . GLN B 1 486 ? 35.062 -1.449 -6.98 1 38.84 486 GLN B CA 1
ATOM 9590 C C . GLN B 1 486 ? 35.281 -1.042 -8.438 1 38.84 486 GLN B C 1
ATOM 9592 O O . GLN B 1 486 ? 34.656 -0.095 -8.922 1 38.84 486 GLN B O 1
ATOM 9597 N N . PHE B 1 487 ? 36.25 -1.627 -9.008 1 38.62 487 PHE B N 1
ATOM 9598 C CA . PHE B 1 487 ? 36.562 -1.452 -10.43 1 38.62 487 PHE B CA 1
ATOM 9599 C C . PHE B 1 487 ? 35.375 -1.818 -11.289 1 38.62 487 PHE B C 1
ATOM 9601 O O . PHE B 1 487 ? 35.094 -1.165 -12.297 1 38.62 487 PHE B O 1
ATOM 9608 N N . THR B 1 488 ? 34.5 -2.742 -10.766 1 44.53 488 THR B N 1
ATOM 9609 C CA . THR B 1 488 ? 33.438 -3.314 -11.555 1 44.53 488 THR B CA 1
ATOM 9610 C C . THR B 1 488 ? 32.188 -2.416 -11.523 1 44.53 488 THR B C 1
ATOM 9612 O O . THR B 1 488 ? 31.5 -2.256 -12.531 1 44.53 488 THR B O 1
ATOM 9615 N N . ALA B 1 489 ? 31.969 -1.754 -10.445 1 47.59 489 ALA B N 1
ATOM 9616 C CA . ALA B 1 489 ? 30.828 -0.842 -10.398 1 47.59 489 ALA B CA 1
ATOM 9617 C C . ALA B 1 489 ? 31.062 0.383 -11.273 1 47.59 489 ALA B C 1
ATOM 9619 O O . ALA B 1 489 ? 30.172 0.829 -11.992 1 47.59 489 ALA B O 1
ATOM 9620 N N . SER B 1 490 ? 32.25 1.048 -11.117 1 49.25 490 SER B N 1
ATOM 9621 C CA . SER B 1 490 ? 32.594 2.172 -11.977 1 49.25 490 SER B CA 1
ATOM 9622 C C . SER B 1 490 ? 32.562 1.772 -13.445 1 49.25 490 SER B C 1
ATOM 9624 O O . SER B 1 490 ? 32.125 2.549 -14.297 1 49.25 490 SER B O 1
ATOM 9626 N N . SER B 1 491 ? 33.094 0.619 -13.672 1 52.81 491 SER B N 1
ATOM 9627 C CA . SER B 1 491 ? 33.094 0.12 -15.039 1 52.81 491 SER B CA 1
ATOM 9628 C C . SER B 1 491 ? 31.656 -0.116 -15.539 1 52.81 491 SER B C 1
ATOM 9630 O O . SER B 1 491 ? 31.344 0.189 -16.688 1 52.81 491 SER B O 1
ATOM 9632 N N . ARG B 1 492 ? 30.875 -0.505 -14.672 1 58.41 492 ARG B N 1
ATOM 9633 C CA . ARG B 1 492 ? 29.484 -0.756 -15.047 1 58.41 492 ARG B CA 1
ATOM 9634 C C . ARG B 1 492 ? 28.734 0.551 -15.289 1 58.41 492 ARG B C 1
ATOM 9636 O O . ARG B 1 492 ? 27.953 0.657 -16.234 1 58.41 492 ARG B O 1
ATOM 9643 N N . LYS B 1 493 ? 29.016 1.463 -14.43 1 61.53 493 LYS B N 1
ATOM 9644 C CA . LYS B 1 493 ? 28.391 2.771 -14.625 1 61.53 493 LYS B CA 1
ATOM 9645 C C . LYS B 1 493 ? 28.812 3.383 -15.961 1 61.53 493 LYS B C 1
ATOM 9647 O O . LYS B 1 493 ? 28 3.996 -16.656 1 61.53 493 LYS B O 1
ATOM 9652 N N . LEU B 1 494 ? 30.031 3.193 -16.203 1 62.31 494 LEU B N 1
ATOM 9653 C CA . LEU B 1 494 ? 30.531 3.686 -17.484 1 62.31 494 LEU B CA 1
ATOM 9654 C C . LEU B 1 494 ? 29.891 2.924 -18.641 1 62.31 494 LEU B C 1
ATOM 9656 O O . LEU B 1 494 ? 29.562 3.516 -19.672 1 62.31 494 LEU B O 1
ATOM 9660 N N . LYS B 1 495 ? 29.703 1.718 -18.406 1 71.5 495 LYS B N 1
ATOM 9661 C CA . LYS B 1 495 ? 29.094 0.899 -19.453 1 71.5 495 LYS B CA 1
ATOM 9662 C C . LYS B 1 495 ? 27.641 1.28 -19.672 1 71.5 495 LYS B C 1
ATOM 9664 O O . LYS B 1 495 ? 27.125 1.158 -20.797 1 71.5 495 LYS B O 1
ATOM 9669 N N . LEU B 1 496 ? 27.125 1.807 -18.641 1 79.81 496 LEU B N 1
ATOM 9670 C CA . LEU B 1 496 ? 25.703 2.125 -18.75 1 79.81 496 LEU B CA 1
ATOM 9671 C C . LEU B 1 496 ? 25.5 3.457 -19.453 1 79.81 496 LEU B C 1
ATOM 9673 O O . LEU B 1 496 ? 24.391 3.738 -19.953 1 79.81 496 LEU B O 1
ATOM 9677 N N . LYS B 1 497 ? 26.547 4.211 -19.547 1 77.88 497 LYS B N 1
ATOM 9678 C CA . LYS B 1 497 ? 26.406 5.543 -20.125 1 77.88 497 LYS B CA 1
ATOM 9679 C C . LYS B 1 497 ? 26.688 5.516 -21.625 1 77.88 497 LYS B C 1
ATOM 9681 O O . LYS B 1 497 ? 26.344 6.465 -22.344 1 77.88 497 LYS B O 1
ATOM 9686 N N . ASN B 1 498 ? 27.203 4.355 -22.078 1 82.81 498 ASN B N 1
ATOM 9687 C CA . ASN B 1 498 ? 27.547 4.277 -23.5 1 82.81 498 ASN B CA 1
ATOM 9688 C C . ASN B 1 498 ? 26.766 3.156 -24.203 1 82.81 498 ASN B C 1
ATOM 9690 O O . ASN B 1 498 ? 26.469 2.131 -23.578 1 82.81 498 ASN B O 1
ATOM 9694 N N . PRO B 1 499 ? 26.422 3.457 -25.484 1 86.88 499 PRO B N 1
ATOM 9695 C CA . PRO B 1 499 ? 25.75 2.396 -26.234 1 86.88 499 PRO B CA 1
ATOM 9696 C C . PRO B 1 499 ? 26.594 1.129 -26.359 1 86.88 499 PRO B C 1
ATOM 9698 O O . PRO B 1 499 ? 27.828 1.203 -26.406 1 86.88 499 PRO B O 1
ATOM 9701 N N . ILE B 1 500 ? 26 0.092 -26.375 1 87.69 500 ILE B N 1
ATOM 9702 C CA . ILE B 1 500 ? 26.688 -1.194 -26.438 1 87.69 500 ILE B CA 1
ATOM 9703 C C . ILE B 1 500 ? 26.781 -1.663 -27.875 1 87.69 500 ILE B C 1
ATOM 9705 O O . ILE B 1 500 ? 26 -1.23 -28.734 1 87.69 500 ILE B O 1
ATOM 9709 N N . ASN B 1 501 ? 27.75 -2.498 -28.078 1 87.56 501 ASN B N 1
ATOM 9710 C CA . ASN B 1 501 ? 27.844 -3.186 -29.359 1 87.56 501 ASN B CA 1
ATOM 9711 C C . ASN B 1 501 ? 26.828 -4.32 -29.453 1 87.56 501 ASN B C 1
ATOM 9713 O O . ASN B 1 501 ? 26.922 -5.309 -28.719 1 87.56 501 ASN B O 1
ATOM 9717 N N . THR B 1 502 ? 25.891 -4.188 -30.344 1 90.56 502 THR B N 1
ATOM 9718 C CA . THR B 1 502 ? 24.797 -5.152 -30.422 1 90.56 502 THR B CA 1
ATOM 9719 C C . THR B 1 502 ? 25.078 -6.199 -31.5 1 90.56 502 THR B C 1
ATOM 9721 O O . THR B 1 502 ? 24.281 -7.113 -31.703 1 90.56 502 THR B O 1
ATOM 9724 N N . GLN B 1 503 ? 26.203 -6.047 -32.156 1 87.81 503 GLN B N 1
ATOM 9725 C CA . GLN B 1 503 ? 26.516 -6.98 -33.219 1 87.81 503 GLN B CA 1
ATOM 9726 C C . GLN B 1 503 ? 26.656 -8.406 -32.719 1 87.81 503 GLN B C 1
ATOM 9728 O O . GLN B 1 503 ? 27.453 -8.656 -31.797 1 87.81 503 GLN B O 1
ATOM 9733 N N . GLY B 1 504 ? 25.891 -9.344 -33.219 1 88.25 504 GLY B N 1
ATOM 9734 C CA . GLY B 1 504 ? 25.969 -10.75 -32.844 1 88.25 504 GLY B CA 1
ATOM 9735 C C . GLY B 1 504 ? 25.312 -11.055 -31.516 1 88.25 504 GLY B C 1
ATOM 9736 O O . GLY B 1 504 ? 25.281 -12.203 -31.094 1 88.25 504 GLY B O 1
ATOM 9737 N N . MET B 1 505 ? 24.844 -10.047 -30.922 1 90.56 505 MET B N 1
ATOM 9738 C CA . MET B 1 505 ? 24.281 -10.195 -29.578 1 90.56 505 MET B CA 1
ATOM 9739 C C . MET B 1 505 ? 23.062 -11.109 -29.609 1 90.56 505 MET B C 1
ATOM 9741 O O . MET B 1 505 ? 22.859 -11.906 -28.688 1 90.56 505 MET B O 1
ATOM 9745 N N . LEU B 1 506 ? 22.297 -11 -30.609 1 91.44 506 LEU B N 1
ATOM 9746 C CA . LEU B 1 506 ? 21.078 -11.812 -30.719 1 91.44 506 LEU B CA 1
ATOM 9747 C C . LEU B 1 506 ? 21.422 -13.297 -30.75 1 91.44 506 LEU B C 1
ATOM 9749 O O . LEU B 1 506 ? 20.766 -14.102 -30.094 1 91.44 506 LEU B O 1
ATOM 9753 N N . ASN B 1 507 ? 22.438 -13.609 -31.469 1 88.94 507 ASN B N 1
ATOM 9754 C CA . ASN B 1 507 ? 22.875 -15 -31.562 1 88.94 507 ASN B CA 1
ATOM 9755 C C . ASN B 1 507 ? 23.453 -15.492 -30.234 1 88.94 507 ASN B C 1
ATOM 9757 O O . ASN B 1 507 ? 23.25 -16.641 -29.859 1 88.94 507 ASN B O 1
ATOM 9761 N N . LYS B 1 508 ? 24.125 -14.625 -29.625 1 89.25 508 LYS B N 1
ATOM 9762 C CA . LYS B 1 508 ? 24.672 -14.969 -28.312 1 89.25 508 LYS B CA 1
ATOM 9763 C C . LYS B 1 508 ? 23.547 -15.25 -27.312 1 89.25 508 LYS B C 1
ATOM 9765 O O . LYS B 1 508 ? 23.641 -16.188 -26.516 1 89.25 508 LYS B O 1
ATOM 9770 N N . ILE B 1 509 ? 22.547 -14.484 -27.422 1 92.62 509 ILE B N 1
ATOM 9771 C CA . ILE B 1 509 ? 21.422 -14.641 -26.516 1 92.62 509 ILE B CA 1
ATOM 9772 C C . ILE B 1 509 ? 20.703 -15.961 -26.812 1 92.62 509 ILE B C 1
ATOM 9774 O O . ILE B 1 509 ? 20.375 -16.719 -25.891 1 92.62 509 ILE B O 1
ATOM 9778 N N . LYS B 1 510 ? 20.469 -16.281 -28.016 1 91.62 510 LYS B N 1
ATOM 9779 C CA . LYS B 1 510 ? 19.812 -17.531 -28.406 1 91.62 510 LYS B CA 1
ATOM 9780 C C . LYS B 1 510 ? 20.609 -18.734 -27.922 1 91.62 510 LYS B C 1
ATOM 9782 O O . LYS B 1 510 ? 20.031 -19.703 -27.406 1 91.62 510 LYS B O 1
ATOM 9787 N N . SER B 1 511 ? 21.875 -18.609 -28.031 1 90.69 511 SER B N 1
ATOM 9788 C CA . SER B 1 511 ? 22.734 -19.688 -27.578 1 90.69 511 SER B CA 1
ATOM 9789 C C . SER B 1 511 ? 22.703 -19.828 -26.062 1 90.69 511 SER B C 1
ATOM 9791 O O . SER B 1 511 ? 22.641 -20.938 -25.531 1 90.69 511 SER B O 1
ATOM 9793 N N . ALA B 1 512 ? 22.781 -18.734 -25.453 1 91.62 512 ALA B N 1
ATOM 9794 C CA . ALA B 1 512 ? 22.734 -18.75 -24 1 91.62 512 ALA B CA 1
ATOM 9795 C C . ALA B 1 512 ? 21.406 -19.312 -23.5 1 91.62 512 ALA B C 1
ATOM 9797 O O . ALA B 1 512 ? 21.375 -20.047 -22.516 1 91.62 512 ALA B O 1
ATOM 9798 N N . LEU B 1 513 ? 20.359 -18.922 -24.156 1 93.19 513 LEU B N 1
ATOM 9799 C CA . LEU B 1 513 ? 19.047 -19.453 -23.797 1 93.19 513 LEU B CA 1
ATOM 9800 C C . LEU B 1 513 ? 19 -20.953 -23.984 1 93.19 513 LEU B C 1
ATOM 9802 O O . LEU B 1 513 ? 18.516 -21.688 -23.109 1 93.19 513 LEU B O 1
ATOM 9806 N N . TYR B 1 514 ? 19.547 -21.422 -25.031 1 92.19 514 TYR B N 1
ATOM 9807 C CA . TYR B 1 514 ? 19.547 -22.844 -25.312 1 92.19 514 TYR B CA 1
ATOM 9808 C C . TYR B 1 514 ? 20.344 -23.609 -24.25 1 92.19 514 TYR B C 1
ATOM 9810 O O . TYR B 1 514 ? 19.922 -24.672 -23.781 1 92.19 514 TYR B O 1
ATOM 9818 N N . ILE B 1 515 ? 21.453 -23.094 -23.875 1 90.62 515 ILE B N 1
ATOM 9819 C CA . ILE B 1 515 ? 22.297 -23.719 -22.859 1 90.62 515 ILE B CA 1
ATOM 9820 C C . ILE B 1 515 ? 21.547 -23.734 -21.516 1 90.62 515 ILE B C 1
ATOM 9822 O O . ILE B 1 515 ? 21.578 -24.75 -20.812 1 90.62 515 ILE B O 1
ATOM 9826 N N . SER B 1 516 ? 20.922 -22.656 -21.266 1 91.38 516 SER B N 1
ATOM 9827 C CA . SER B 1 516 ? 20.156 -22.578 -20.016 1 91.38 516 SER B CA 1
ATOM 9828 C C . SER B 1 516 ? 18.984 -23.547 -20.031 1 91.38 516 SER B C 1
ATOM 9830 O O . SER B 1 516 ? 18.688 -24.172 -19 1 91.38 516 SER B O 1
ATOM 9832 N N . ILE B 1 517 ? 18.328 -23.688 -21.125 1 92.06 517 ILE B N 1
ATOM 9833 C CA . ILE B 1 517 ? 17.234 -24.641 -21.281 1 92.06 517 ILE B CA 1
ATOM 9834 C C . ILE B 1 517 ? 17.734 -26.062 -21 1 92.06 517 ILE B C 1
ATOM 9836 O O . ILE B 1 517 ? 17.125 -26.781 -20.203 1 92.06 517 ILE B O 1
ATOM 9840 N N . ASN B 1 518 ? 18.797 -26.359 -21.531 1 88.38 518 ASN B N 1
ATOM 9841 C CA . ASN B 1 518 ? 19.344 -27.703 -21.359 1 88.38 518 ASN B CA 1
ATOM 9842 C C . ASN B 1 518 ? 19.75 -27.969 -19.922 1 88.38 518 ASN B C 1
ATOM 9844 O O . ASN B 1 518 ? 19.609 -29.078 -19.422 1 88.38 518 ASN B O 1
ATOM 9848 N N . HIS B 1 519 ? 20.188 -27 -19.344 1 88.06 519 HIS B N 1
ATOM 9849 C CA . HIS B 1 519 ? 20.641 -27.141 -17.969 1 88.06 519 HIS B CA 1
ATOM 9850 C C . HIS B 1 519 ? 19.453 -27.328 -17.031 1 88.06 519 HIS B C 1
ATOM 9852 O O . HIS B 1 519 ? 19.438 -28.266 -16.203 1 88.06 519 HIS B O 1
ATOM 9858 N N . TYR B 1 520 ? 18.5 -26.5 -17.172 1 87.56 520 TYR B N 1
ATOM 9859 C CA . TYR B 1 520 ? 17.422 -26.5 -16.188 1 87.56 520 TYR B CA 1
ATOM 9860 C C . TYR B 1 520 ? 16.344 -27.531 -16.547 1 87.56 520 TYR B C 1
ATOM 9862 O O . TYR B 1 520 ? 15.578 -27.953 -15.688 1 87.56 520 TYR B O 1
ATOM 9870 N N . TRP B 1 521 ? 16.219 -27.891 -17.766 1 84 521 TRP B N 1
ATOM 9871 C CA . TRP B 1 521 ? 15.156 -28.797 -18.188 1 84 521 TRP B CA 1
ATOM 9872 C C . TRP B 1 521 ? 15.625 -30.25 -18.109 1 84 521 TRP B C 1
ATOM 9874 O O . TRP B 1 521 ? 14.867 -31.172 -18.422 1 84 521 TRP B O 1
ATOM 9884 N N . LYS B 1 522 ? 16.859 -30.453 -17.75 1 73.75 522 LYS B N 1
ATOM 9885 C CA . LYS B 1 522 ? 17.391 -31.797 -17.656 1 73.75 522 LYS B CA 1
ATOM 9886 C C . LYS B 1 522 ? 16.484 -32.688 -16.828 1 73.75 522 LYS B C 1
ATOM 9888 O O . LYS B 1 522 ? 16.25 -33.844 -17.188 1 73.75 522 LYS B O 1
ATOM 9893 N N . ASN B 1 523 ? 15.922 -32.125 -15.727 1 64.06 523 ASN B N 1
ATOM 9894 C CA . ASN B 1 523 ? 15.156 -32.969 -14.828 1 64.06 523 ASN B CA 1
ATOM 9895 C C . ASN B 1 523 ? 13.656 -32.812 -15.047 1 64.06 523 ASN B C 1
ATOM 9897 O O . ASN B 1 523 ? 12.859 -33.25 -14.219 1 64.06 523 ASN B O 1
ATOM 9901 N N . LEU B 1 524 ? 13.258 -32.156 -16.078 1 64.94 524 LEU B N 1
ATOM 9902 C CA . LEU B 1 524 ? 11.82 -31.922 -16.203 1 64.94 524 LEU B CA 1
ATOM 9903 C C . LEU B 1 524 ? 11.141 -33.094 -16.938 1 64.94 524 LEU B C 1
ATOM 9905 O O . LEU B 1 524 ? 9.938 -33.312 -16.766 1 64.94 524 LEU B O 1
ATOM 9909 N N . THR B 1 525 ? 11.898 -33.969 -17.625 1 69.31 525 THR B N 1
ATOM 9910 C CA . THR B 1 525 ? 11.305 -35.094 -18.359 1 69.31 525 THR B CA 1
ATOM 9911 C C . THR B 1 525 ? 11.234 -36.312 -17.469 1 69.31 525 THR B C 1
ATOM 9913 O O . THR B 1 525 ? 11.781 -37.375 -17.828 1 69.31 525 THR B O 1
ATOM 9916 N N . LYS B 1 526 ? 10.516 -36.094 -16.453 1 76.94 526 LYS B N 1
ATOM 9917 C CA . LYS B 1 526 ? 10.281 -37.188 -15.531 1 76.94 526 LYS B CA 1
ATOM 9918 C C . LYS B 1 526 ? 9.195 -38.125 -16.047 1 76.94 526 LYS B C 1
ATOM 9920 O O . LYS B 1 526 ? 8.289 -37.688 -16.766 1 76.94 526 LYS B O 1
ATOM 9925 N N . PRO B 1 527 ? 9.398 -39.406 -15.789 1 82.31 527 PRO B N 1
ATOM 9926 C CA . PRO B 1 527 ? 8.398 -40.406 -16.25 1 82.31 527 PRO B CA 1
ATOM 9927 C C . PRO B 1 527 ? 6.977 -40 -15.859 1 82.31 527 PRO B C 1
ATOM 9929 O O . PRO B 1 527 ? 6.047 -40.156 -16.656 1 82.31 527 PRO B O 1
ATOM 9932 N N . ASP B 1 528 ? 6.824 -39.375 -14.711 1 81.38 528 ASP B N 1
ATOM 9933 C CA . ASP B 1 528 ? 5.484 -39 -14.25 1 81.38 528 ASP B CA 1
ATOM 9934 C C . ASP B 1 528 ? 4.867 -37.938 -15.141 1 81.38 528 ASP B C 1
ATOM 9936 O O . ASP B 1 528 ? 3.66 -37.969 -15.398 1 81.38 528 ASP B O 1
ATOM 9940 N N . VAL B 1 529 ? 5.652 -37.031 -15.562 1 85.06 529 VAL B N 1
ATOM 9941 C CA . VAL B 1 529 ? 5.168 -35.969 -16.422 1 85.06 529 VAL B CA 1
ATOM 9942 C C . VAL B 1 529 ? 4.723 -36.562 -17.766 1 85.06 529 VAL B C 1
ATOM 9944 O O . VAL B 1 529 ? 3.682 -36.156 -18.297 1 85.06 529 VAL B O 1
ATOM 9947 N N . LEU B 1 530 ? 5.434 -37.5 -18.234 1 91.5 530 LEU B N 1
ATOM 9948 C CA . LEU B 1 530 ? 5.117 -38.094 -19.531 1 91.5 530 LEU B CA 1
ATOM 9949 C C . LEU B 1 530 ? 3.896 -39 -19.438 1 91.5 530 LEU B C 1
ATOM 9951 O O . LEU B 1 530 ? 3.137 -39.125 -20.406 1 91.5 530 LEU B O 1
ATOM 9955 N N . LEU B 1 531 ? 3.75 -39.562 -18.281 1 94.5 531 LEU B N 1
ATOM 9956 C CA . LEU B 1 531 ? 2.535 -40.344 -18.062 1 94.5 531 LEU B CA 1
ATOM 9957 C C . LEU B 1 531 ? 1.298 -39.469 -18.156 1 94.5 531 LEU B C 1
ATOM 9959 O O . LEU B 1 531 ? 0.272 -39.875 -18.703 1 94.5 531 LEU B O 1
ATOM 9963 N N . ALA B 1 532 ? 1.412 -38.25 -17.609 1 95.12 532 ALA B N 1
ATOM 9964 C CA . ALA B 1 532 ? 0.308 -37.312 -17.703 1 95.12 532 ALA B CA 1
ATOM 9965 C C . ALA B 1 532 ? -0.004 -36.969 -19.172 1 95.12 532 ALA B C 1
ATOM 9967 O O . ALA B 1 532 ? -1.171 -36.938 -19.562 1 95.12 532 ALA B O 1
ATOM 9968 N N . SER B 1 533 ? 1.043 -36.781 -19.922 1 95.31 533 SER B N 1
ATOM 9969 C CA . SER B 1 533 ? 0.858 -36.531 -21.344 1 95.31 533 SER B CA 1
ATOM 9970 C C . SER B 1 533 ? 0.232 -37.719 -22.062 1 95.31 533 SER B C 1
ATOM 9972 O O . SER B 1 533 ? -0.625 -37.531 -22.922 1 95.31 533 SER B O 1
ATOM 9974 N N . LEU B 1 534 ? 0.688 -38.875 -21.703 1 96.06 534 LEU B N 1
ATOM 9975 C CA . LEU B 1 534 ? 0.189 -40.094 -22.312 1 96.06 534 LEU B CA 1
ATOM 9976 C C . LEU B 1 534 ? -1.298 -40.281 -22.031 1 96.06 534 LEU B C 1
ATOM 9978 O O . LEU B 1 534 ? -2.035 -40.781 -22.859 1 96.06 534 LEU B O 1
ATOM 9982 N N . LEU B 1 535 ? -1.696 -39.875 -20.875 1 97.25 535 LEU B N 1
ATOM 9983 C CA . LEU B 1 535 ? -3.084 -40.031 -20.469 1 97.25 535 LEU B CA 1
ATOM 9984 C C . LEU B 1 535 ? -3.945 -38.875 -20.953 1 97.25 535 LEU B C 1
ATOM 9986 O O . LEU B 1 535 ? -5.156 -38.875 -20.719 1 97.25 535 LEU B O 1
ATOM 9990 N N . ASP B 1 536 ? -3.357 -37.875 -21.5 1 97.31 536 ASP B N 1
ATOM 9991 C CA . ASP B 1 536 ? -4.078 -36.812 -22.203 1 97.31 536 ASP B CA 1
ATOM 9992 C C . ASP B 1 536 ? -4.395 -37.219 -23.641 1 97.31 536 ASP B C 1
ATOM 9994 O O . ASP B 1 536 ? -3.496 -37.281 -24.484 1 97.31 536 ASP B O 1
ATOM 9998 N N . PRO B 1 537 ? -5.625 -37.469 -23.906 1 96.75 537 PRO B N 1
ATOM 9999 C CA . PRO B 1 537 ? -5.988 -38 -25.219 1 96.75 537 PRO B CA 1
ATOM 10000 C C . PRO B 1 537 ? -5.609 -37.062 -26.359 1 96.75 537 PRO B C 1
ATOM 10002 O O . PRO B 1 537 ? -5.602 -37.469 -27.516 1 96.75 537 PRO B O 1
ATOM 10005 N N . ARG B 1 538 ? -5.34 -35.844 -26.078 1 95.44 538 ARG B N 1
ATOM 10006 C CA . ARG B 1 538 ? -4.938 -34.906 -27.125 1 95.44 538 ARG B CA 1
ATOM 10007 C C . ARG B 1 538 ? -3.521 -35.188 -27.609 1 95.44 538 ARG B C 1
ATOM 10009 O O . ARG B 1 538 ? -3.178 -34.906 -28.75 1 95.44 538 ARG B O 1
ATOM 10016 N N . MET B 1 539 ? -2.734 -35.75 -26.766 1 93.5 539 MET B N 1
ATOM 10017 C CA . MET B 1 539 ? -1.317 -35.906 -27.094 1 93.5 539 MET B CA 1
ATOM 10018 C C . MET B 1 539 ? -0.79 -37.281 -26.688 1 93.5 539 MET B C 1
ATOM 10020 O O . MET B 1 539 ? 0.37 -37.406 -26.281 1 93.5 539 MET B O 1
ATOM 10024 N N . LYS B 1 540 ? -1.594 -38.281 -26.641 1 93.69 540 LYS B N 1
ATOM 10025 C CA . LYS B 1 540 ? -1.233 -39.594 -26.172 1 93.69 540 LYS B CA 1
ATOM 10026 C C . LYS B 1 540 ? -0.218 -40.25 -27.109 1 93.69 540 LYS B C 1
ATOM 10028 O O . LYS B 1 540 ? 0.378 -41.281 -26.766 1 93.69 540 LYS B O 1
ATOM 10033 N N . ASP B 1 541 ? 0.022 -39.688 -28.312 1 92 541 ASP B N 1
ATOM 10034 C CA . ASP B 1 541 ? 1 -40.219 -29.25 1 92 541 ASP B CA 1
ATOM 10035 C C . ASP B 1 541 ? 2.422 -39.875 -28.828 1 92 541 ASP B C 1
ATOM 10037 O O . ASP B 1 541 ? 3.389 -40.438 -29.344 1 92 541 ASP B O 1
ATOM 10041 N N . LEU B 1 542 ? 2.594 -38.938 -27.906 1 93.25 542 LEU B N 1
ATOM 10042 C CA . LEU B 1 542 ? 3.885 -38.531 -27.375 1 93.25 542 LEU B CA 1
ATOM 10043 C C . LEU B 1 542 ? 4.844 -38.188 -28.516 1 93.25 542 LEU B C 1
ATOM 10045 O O . LEU B 1 542 ? 6.004 -38.594 -28.5 1 93.25 542 LEU B O 1
ATOM 10049 N N . SER B 1 543 ? 4.348 -37.469 -29.547 1 90.75 543 SER B N 1
ATOM 10050 C CA . SER B 1 543 ? 5.121 -37.156 -30.75 1 90.75 543 SER B CA 1
ATOM 10051 C C . SER B 1 543 ? 6.266 -36.219 -30.438 1 90.75 543 SER B C 1
ATOM 10053 O O . SER B 1 543 ? 7.195 -36.062 -31.234 1 90.75 543 SER B O 1
ATOM 10055 N N . PHE B 1 544 ? 6.277 -35.719 -29.234 1 89.44 544 PHE B N 1
ATOM 10056 C CA . PHE B 1 544 ? 7.254 -34.688 -28.875 1 89.44 544 PHE B CA 1
ATOM 10057 C C . PHE B 1 544 ? 8.461 -35.312 -28.188 1 89.44 544 PHE B C 1
ATOM 10059 O O . PHE B 1 544 ? 9.414 -34.594 -27.828 1 89.44 544 PHE B O 1
ATOM 10066 N N . VAL B 1 545 ? 8.445 -36.594 -27.938 1 89.5 545 VAL B N 1
ATOM 10067 C CA . VAL B 1 545 ? 9.586 -37.312 -27.359 1 89.5 545 VAL B CA 1
ATOM 10068 C C . VAL B 1 545 ? 10.094 -38.344 -28.344 1 89.5 545 VAL B C 1
ATOM 10070 O O . VAL B 1 545 ? 9.43 -38.656 -29.328 1 89.5 545 VAL B O 1
ATOM 10073 N N . SER B 1 546 ? 11.289 -38.906 -28.062 1 88.69 546 SER B N 1
ATOM 10074 C CA . SER B 1 546 ? 11.844 -39.938 -28.922 1 88.69 546 SER B CA 1
ATOM 10075 C C . SER B 1 546 ? 11.008 -41.219 -28.859 1 88.69 546 SER B C 1
ATOM 10077 O O . SER B 1 546 ? 10.312 -41.438 -27.859 1 88.69 546 SER B O 1
ATOM 10079 N N . SER B 1 547 ? 11.047 -42.031 -29.875 1 91.25 547 SER B N 1
ATOM 10080 C CA . SER B 1 547 ? 10.289 -43.281 -29.938 1 91.25 547 SER B CA 1
ATOM 10081 C C . SER B 1 547 ? 10.672 -44.219 -28.812 1 91.25 547 SER B C 1
ATOM 10083 O O . SER B 1 547 ? 9.82 -44.906 -28.25 1 91.25 547 SER B O 1
ATOM 10085 N N . GLU B 1 548 ? 11.906 -44.156 -28.516 1 91.5 548 GLU B N 1
ATOM 10086 C CA . GLU B 1 548 ? 12.383 -45.031 -27.438 1 91.5 548 GLU B CA 1
ATOM 10087 C C . GLU B 1 548 ? 11.766 -44.625 -26.094 1 91.5 548 GLU B C 1
ATOM 10089 O O . GLU B 1 548 ? 11.297 -45.469 -25.344 1 91.5 548 GLU B O 1
ATOM 10094 N N . LYS B 1 549 ? 11.758 -43.375 -25.891 1 90.31 549 LYS B N 1
ATOM 10095 C CA . LYS B 1 549 ? 11.188 -42.875 -24.641 1 90.31 549 LYS B CA 1
ATOM 10096 C C . LYS B 1 549 ? 9.68 -43.094 -24.594 1 90.31 549 LYS B C 1
ATOM 10098 O O . LYS B 1 549 ? 9.117 -43.406 -23.547 1 90.31 549 LYS B O 1
ATOM 10103 N N . GLY B 1 550 ? 9.078 -42.875 -25.688 1 91.75 550 GLY B N 1
ATOM 10104 C CA . GLY B 1 550 ? 7.648 -43.125 -25.797 1 91.75 550 GLY B CA 1
ATOM 10105 C C . GLY B 1 550 ? 7.273 -44.562 -25.438 1 91.75 550 GLY B C 1
ATOM 10106 O O . GLY B 1 550 ? 6.316 -44.781 -24.688 1 91.75 550 GLY B O 1
ATOM 10107 N N . ASP B 1 551 ? 8.039 -45.469 -25.922 1 93 551 ASP B N 1
ATOM 10108 C CA . ASP B 1 551 ? 7.781 -46.875 -25.656 1 93 551 ASP B CA 1
ATOM 10109 C C . ASP B 1 551 ? 8.016 -47.188 -24.188 1 93 551 ASP B C 1
ATOM 10111 O O . ASP B 1 551 ? 7.285 -48 -23.609 1 93 551 ASP B O 1
ATOM 10115 N N . GLU B 1 552 ? 9.016 -46.594 -23.703 1 93.38 552 GLU B N 1
ATOM 10116 C CA . GLU B 1 552 ? 9.297 -46.781 -22.297 1 93.38 552 GLU B CA 1
ATOM 10117 C C . GLU B 1 552 ? 8.117 -46.344 -21.422 1 93.38 552 GLU B C 1
ATOM 10119 O O . GLU B 1 552 ? 7.75 -47.031 -20.469 1 93.38 552 GLU B O 1
ATOM 10124 N N . ILE B 1 553 ? 7.543 -45.219 -21.766 1 94.12 553 ILE B N 1
ATOM 10125 C CA . ILE B 1 553 ? 6.449 -44.688 -20.969 1 94.12 553 ILE B CA 1
ATOM 10126 C C . ILE B 1 553 ? 5.188 -45.5 -21.188 1 94.12 553 ILE B C 1
ATOM 10128 O O . ILE B 1 553 ? 4.406 -45.719 -20.25 1 94.12 553 ILE B O 1
ATOM 10132 N N . LYS B 1 554 ? 4.93 -45.969 -22.359 1 94.38 554 LYS B N 1
ATOM 10133 C CA . LYS B 1 554 ? 3.799 -46.875 -22.641 1 94.38 554 LYS B CA 1
ATOM 10134 C C . LYS B 1 554 ? 3.895 -48.156 -21.812 1 94.38 554 LYS B C 1
ATOM 10136 O O . LYS B 1 554 ? 2.891 -48.625 -21.266 1 94.38 554 LYS B O 1
ATOM 10141 N N . ASN B 1 555 ? 5.094 -48.625 -21.703 1 94 555 ASN B N 1
ATOM 10142 C CA . ASN B 1 555 ? 5.309 -49.812 -20.891 1 94 555 ASN B CA 1
ATOM 10143 C C . ASN B 1 555 ? 5.078 -49.531 -19.406 1 94 555 ASN B C 1
ATOM 10145 O O . ASN B 1 555 ? 4.566 -50.375 -18.672 1 94 555 ASN B O 1
ATOM 10149 N N . LEU B 1 556 ? 5.535 -48.375 -19.094 1 94.56 556 LEU B N 1
ATOM 10150 C CA . LEU B 1 556 ? 5.316 -47.969 -17.703 1 94.56 556 LEU B CA 1
ATOM 10151 C C . LEU B 1 556 ? 3.826 -47.906 -17.391 1 94.56 556 LEU B C 1
ATOM 10153 O O . LEU B 1 556 ? 3.404 -48.312 -16.297 1 94.56 556 LEU B O 1
ATOM 10157 N N . LEU B 1 557 ? 3.021 -47.344 -18.281 1 95.31 557 LEU B N 1
ATOM 10158 C CA . LEU B 1 557 ? 1.576 -47.312 -18.078 1 95.31 557 LEU B CA 1
ATOM 10159 C C . LEU B 1 557 ? 0.987 -48.688 -17.969 1 95.31 557 LEU B C 1
ATOM 10161 O O . LEU B 1 557 ? 0.093 -48.938 -17.156 1 95.31 557 LEU B O 1
ATOM 10165 N N . ARG B 1 558 ? 1.471 -49.625 -18.797 1 94.19 558 ARG B N 1
ATOM 10166 C CA . ARG B 1 558 ? 1.022 -51.031 -18.734 1 94.19 558 ARG B CA 1
ATOM 10167 C C . ARG B 1 558 ? 1.327 -51.656 -17.375 1 94.19 558 ARG B C 1
ATOM 10169 O O . ARG B 1 558 ? 0.505 -52.375 -16.828 1 94.19 558 ARG B O 1
ATOM 10176 N N . GLU B 1 559 ? 2.496 -51.312 -16.938 1 92.75 559 GLU B N 1
ATOM 10177 C CA . GLU B 1 559 ? 2.887 -51.812 -15.633 1 92.75 559 GLU B CA 1
ATOM 10178 C C . GLU B 1 559 ? 1.967 -51.281 -14.539 1 92.75 559 GLU B C 1
ATOM 10180 O O . GLU B 1 559 ? 1.532 -52.031 -13.664 1 92.75 559 GLU B O 1
ATOM 10185 N N . LYS B 1 560 ? 1.726 -50.031 -14.562 1 92.69 560 LYS B N 1
ATOM 10186 C CA . LYS B 1 560 ? 0.846 -49.438 -13.57 1 92.69 560 LYS B CA 1
ATOM 10187 C C . LYS B 1 560 ? -0.571 -50 -13.68 1 92.69 560 LYS B C 1
ATOM 10189 O O . LYS B 1 560 ? -1.262 -50.156 -12.664 1 92.69 560 LYS B O 1
ATOM 10194 N N . TYR B 1 561 ? -1.051 -50.156 -14.883 1 93.44 561 TYR B N 1
ATOM 10195 C CA . TYR B 1 561 ? -2.357 -50.75 -15.133 1 93.44 561 TYR B CA 1
ATOM 10196 C C . TYR B 1 561 ? -2.441 -52.156 -14.531 1 93.44 561 TYR B C 1
ATOM 10198 O O . TYR B 1 561 ? -3.418 -52.469 -13.859 1 93.44 561 TYR B O 1
ATOM 10206 N N . ASN B 1 562 ? -1.396 -52.906 -14.742 1 91.06 562 ASN B N 1
ATOM 10207 C CA . ASN B 1 562 ? -1.37 -54.312 -14.258 1 91.06 562 ASN B CA 1
ATOM 10208 C C . ASN B 1 562 ? -1.325 -54.375 -12.734 1 91.06 562 ASN B C 1
ATOM 10210 O O . ASN B 1 562 ? -1.935 -55.25 -12.133 1 91.06 562 ASN B O 1
ATOM 10214 N N . GLU B 1 563 ? -0.586 -53.5 -12.242 1 89.56 563 GLU B N 1
ATOM 10215 C CA . GLU B 1 563 ? -0.519 -53.438 -10.781 1 89.56 563 GLU B CA 1
ATOM 10216 C C . GLU B 1 563 ? -1.894 -53.156 -10.18 1 89.56 563 GLU B C 1
ATOM 10218 O O . GLU B 1 563 ? -2.254 -53.75 -9.156 1 89.56 563 GLU B O 1
ATOM 10223 N N . MET B 1 564 ? -2.6 -52.344 -10.766 1 87.88 564 MET B N 1
ATOM 10224 C CA . MET B 1 564 ? -3.916 -51.969 -10.258 1 87.88 564 MET B CA 1
ATOM 10225 C C . MET B 1 564 ? -4.941 -53.062 -10.555 1 87.88 564 MET B C 1
ATOM 10227 O O . MET B 1 564 ? -5.863 -53.281 -9.766 1 87.88 564 MET B O 1
ATOM 10231 N N . TYR B 1 565 ? -4.789 -53.656 -11.688 1 83.12 565 TYR B N 1
ATOM 10232 C CA . TYR B 1 565 ? -5.695 -54.75 -12.102 1 83.12 565 TYR B CA 1
ATOM 10233 C C . TYR B 1 565 ? -5.59 -55.938 -11.172 1 83.12 565 TYR B C 1
ATOM 10235 O O . TYR B 1 565 ? -6.605 -56.531 -10.812 1 83.12 565 TYR B O 1
ATOM 10243 N N . THR B 1 566 ? -4.441 -56.312 -10.742 1 82 566 THR B N 1
ATOM 10244 C CA . THR B 1 566 ? -4.203 -57.5 -9.922 1 82 566 THR B CA 1
ATOM 10245 C C . THR B 1 566 ? -4.547 -57.219 -8.461 1 82 566 THR B C 1
ATOM 10247 O O . THR B 1 566 ? -4.938 -58.125 -7.727 1 82 566 THR B O 1
ATOM 10250 N N . ASN B 1 567 ? -4.289 -56.062 -7.898 1 69.56 567 ASN B N 1
ATOM 10251 C CA . ASN B 1 567 ? -4.586 -55.719 -6.516 1 69.56 567 ASN B CA 1
ATOM 10252 C C . ASN B 1 567 ? -5.73 -54.719 -6.422 1 69.56 567 ASN B C 1
ATOM 10254 O O . ASN B 1 567 ? -5.5 -53.531 -6.203 1 69.56 567 ASN B O 1
ATOM 10258 N N . PRO B 1 568 ? -6.914 -55.219 -6.711 1 56.84 568 PRO B N 1
ATOM 10259 C CA . PRO B 1 568 ? -8.031 -54.281 -6.684 1 56.84 568 PRO B CA 1
ATOM 10260 C C . PRO B 1 568 ? -8.289 -53.719 -5.289 1 56.84 568 PRO B C 1
ATOM 10262 O O . PRO B 1 568 ? -9.266 -53 -5.082 1 56.84 568 PRO B O 1
ATOM 10265 N N . THR B 1 569 ? -7.723 -54.219 -4.156 1 46.88 569 THR B N 1
ATOM 10266 C CA . THR B 1 569 ? -8.094 -53.781 -2.814 1 46.88 569 THR B CA 1
ATOM 10267 C C . THR B 1 569 ? -8.352 -52.281 -2.785 1 46.88 569 THR B C 1
ATOM 10269 O O . THR B 1 569 ? -9.18 -51.781 -2.012 1 46.88 569 THR B O 1
ATOM 10272 N N . SER B 1 570 ? -7.375 -51.5 -3.111 1 43.72 570 SER B N 1
ATOM 10273 C CA . SER B 1 570 ? -7.352 -50.125 -2.652 1 43.72 570 SER B CA 1
ATOM 10274 C C . SER B 1 570 ? -8.445 -49.281 -3.328 1 43.72 570 SER B C 1
ATOM 10276 O O . SER B 1 570 ? -8.492 -48.062 -3.176 1 43.72 570 SER B O 1
ATOM 10278 N N . GLN B 1 571 ? -9.039 -49.656 -4.395 1 44.75 571 GLN B N 1
ATOM 10279 C CA . GLN B 1 571 ? -9.953 -48.688 -4.984 1 44.75 571 GLN B CA 1
ATOM 10280 C C . GLN B 1 571 ? -11.312 -48.719 -4.297 1 44.75 571 GLN B C 1
ATOM 10282 O O . GLN B 1 571 ? -11.977 -49.75 -4.277 1 44.75 571 GLN B O 1
ATOM 10287 N N . PRO B 1 572 ? -11.617 -48 -3.266 1 40 572 PRO B N 1
ATOM 10288 C CA . PRO B 1 572 ? -13 -47.938 -2.795 1 40 572 PRO B CA 1
ATOM 10289 C C . PRO B 1 572 ? -14.008 -47.844 -3.939 1 40 572 PRO B C 1
ATOM 10291 O O . PRO B 1 572 ? -14.008 -46.875 -4.695 1 40 572 PRO B O 1
ATOM 10294 N N . ILE B 1 573 ? -14.219 -48.875 -4.777 1 37.69 573 ILE B N 1
ATOM 10295 C CA . ILE B 1 573 ? -15.328 -48.781 -5.723 1 37.69 573 ILE B CA 1
ATOM 10296 C C . ILE B 1 573 ? -16.594 -48.344 -5.004 1 37.69 573 ILE B C 1
ATOM 10298 O O . ILE B 1 573 ? -17.047 -49 -4.047 1 37.69 573 ILE B O 1
ATOM 10302 N N . GLN B 1 574 ? -16.859 -47.156 -4.891 1 36.66 574 GLN B N 1
ATOM 10303 C CA . GLN B 1 574 ? -18.125 -46.719 -4.34 1 36.66 574 GLN B CA 1
ATOM 10304 C C . GLN B 1 574 ? -19.281 -47.625 -4.77 1 36.66 574 GLN B C 1
ATOM 10306 O O . GLN B 1 574 ? -19.328 -48.062 -5.922 1 36.66 574 GLN B O 1
ATOM 10311 N N . PRO B 1 575 ? -19.922 -48.344 -3.822 1 33.16 575 PRO B N 1
ATOM 10312 C CA . PRO B 1 575 ? -21.141 -49.125 -4.043 1 33.16 575 PRO B CA 1
ATOM 10313 C C . PRO B 1 575 ? -22.125 -48.438 -4.977 1 33.16 575 PRO B C 1
ATOM 10315 O O . PRO B 1 575 ? -22.422 -47.25 -4.809 1 33.16 575 PRO B O 1
ATOM 10318 N N . ILE B 1 576 ? -22.094 -48.688 -6.246 1 32.97 576 ILE B N 1
ATOM 10319 C CA . ILE B 1 576 ? -23.25 -48.344 -7.055 1 32.97 576 ILE B CA 1
ATOM 10320 C C . ILE B 1 576 ? -24.531 -48.688 -6.289 1 32.97 576 ILE B C 1
ATOM 10322 O O . ILE B 1 576 ? -24.781 -49.844 -5.969 1 32.97 576 ILE B O 1
ATOM 10326 N N . ARG B 1 577 ? -25.016 -47.875 -5.438 1 30.27 577 ARG B N 1
ATOM 10327 C CA . ARG B 1 577 ? -26.234 -48 -4.656 1 30.27 577 ARG B CA 1
ATOM 10328 C C . ARG B 1 577 ? -27.359 -48.562 -5.508 1 30.27 577 ARG B C 1
ATOM 10330 O O . ARG B 1 577 ? -28.281 -49.188 -4.988 1 30.27 577 ARG B O 1
ATOM 10337 N N . SER B 1 578 ? -27.781 -47.938 -6.637 1 31.08 578 SER B N 1
ATOM 10338 C CA . SER B 1 578 ? -29.188 -48.219 -6.871 1 31.08 578 SER B CA 1
ATOM 10339 C C . SER B 1 578 ? -29.422 -49.688 -7.18 1 31.08 578 SER B C 1
ATOM 10341 O O . SER B 1 578 ? -28.781 -50.25 -8.062 1 31.08 578 SER B O 1
ATOM 10343 N N . PRO B 1 579 ? -29.891 -50.531 -6.246 1 31.31 579 PRO B N 1
ATOM 10344 C CA . PRO B 1 579 ? -30.25 -51.938 -6.316 1 31.31 579 PRO B CA 1
ATOM 10345 C C . PRO B 1 579 ? -31.078 -52.281 -7.555 1 31.31 579 PRO B C 1
ATOM 10347 O O . PRO B 1 579 ? -31 -53.406 -8.062 1 31.31 579 PRO B O 1
ATOM 10350 N N . ALA B 1 580 ? -32.281 -51.562 -7.699 1 31.52 580 ALA B N 1
ATOM 10351 C CA . ALA B 1 580 ? -33.438 -52.312 -8.141 1 31.52 580 ALA B CA 1
ATOM 10352 C C . ALA B 1 580 ? -33.219 -52.906 -9.539 1 31.52 580 ALA B C 1
ATOM 10354 O O . ALA B 1 580 ? -33.469 -54.094 -9.766 1 31.52 580 ALA B O 1
ATOM 10355 N N . LYS B 1 581 ? -33.438 -52.062 -10.547 1 32.19 581 LYS B N 1
ATOM 10356 C CA . LYS B 1 581 ? -33.875 -52.625 -11.82 1 32.19 581 LYS B CA 1
ATOM 10357 C C . LYS B 1 581 ? -32.75 -53.375 -12.492 1 32.19 581 LYS B C 1
ATOM 10359 O O . LYS B 1 581 ? -33 -54.281 -13.305 1 32.19 581 LYS B O 1
ATOM 10364 N N . LYS B 1 582 ? -31.5 -52.906 -12.453 1 33.34 582 LYS B N 1
ATOM 10365 C CA . LYS B 1 582 ? -30.641 -53.562 -13.445 1 33.34 582 LYS B CA 1
ATOM 10366 C C . LYS B 1 582 ? -30.109 -54.875 -12.914 1 33.34 582 LYS B C 1
ATOM 10368 O O . LYS B 1 582 ? -28.938 -54.969 -12.539 1 33.34 582 LYS B O 1
ATOM 10373 N N . LYS B 1 583 ? -30.734 -55.562 -12.062 1 34.28 583 LYS B N 1
ATOM 10374 C CA . LYS B 1 583 ? -30.406 -56.938 -11.727 1 34.28 583 LYS B CA 1
ATOM 10375 C C . LYS B 1 583 ? -30.297 -57.812 -12.984 1 34.28 583 LYS B C 1
ATOM 10377 O O . LYS B 1 583 ? -29.5 -58.75 -13.023 1 34.28 583 LYS B O 1
ATOM 10382 N N . LYS B 1 584 ? -31.25 -57.594 -13.867 1 32.69 584 LYS B N 1
ATOM 10383 C CA . LYS B 1 584 ? -31.375 -58.594 -14.922 1 32.69 584 LYS B CA 1
ATOM 10384 C C . LYS B 1 584 ? -30.125 -58.625 -15.789 1 32.69 584 LYS B C 1
ATOM 10386 O O . LYS B 1 584 ? -29.672 -59.719 -16.188 1 32.69 584 LYS B O 1
ATOM 10391 N N . ASN B 1 585 ? -29.672 -57.406 -16.156 1 29.38 585 ASN B N 1
ATOM 10392 C CA . ASN B 1 585 ? -28.562 -57.438 -17.109 1 29.38 585 ASN B CA 1
ATOM 10393 C C . ASN B 1 585 ? -27.25 -57.781 -16.438 1 29.38 585 ASN B C 1
ATOM 10395 O O . ASN B 1 585 ? -26.234 -57.969 -17.109 1 29.38 585 ASN B O 1
ATOM 10399 N N . ALA B 1 586 ? -27.125 -57.75 -15.109 1 32.41 586 ALA B N 1
ATOM 10400 C CA . ALA B 1 586 ? -25.922 -58.125 -14.352 1 32.41 586 ALA B CA 1
ATOM 10401 C C . ALA B 1 586 ? -25.672 -59.625 -14.43 1 32.41 586 ALA B C 1
ATOM 10403 O O . ALA B 1 586 ? -24.516 -60.062 -14.359 1 32.41 586 ALA B O 1
ATOM 10404 N N . LEU B 1 587 ? -26.766 -60.469 -14.391 1 32.38 587 LEU B N 1
ATOM 10405 C CA . LEU B 1 587 ? -26.656 -61.906 -14.539 1 32.38 587 LEU B CA 1
ATOM 10406 C C . LEU B 1 587 ? -26 -62.281 -15.867 1 32.38 587 LEU B C 1
ATOM 10408 O O . LEU B 1 587 ? -25.172 -63.188 -15.93 1 32.38 587 LEU B O 1
ATOM 10412 N N . LEU B 1 588 ? -26.547 -61.625 -16.984 1 31.84 588 LEU B N 1
ATOM 10413 C CA . LEU B 1 588 ? -25.969 -61.938 -18.281 1 31.84 588 LEU B CA 1
ATOM 10414 C C . LEU B 1 588 ? -24.516 -61.531 -18.359 1 31.84 588 LEU B C 1
ATOM 10416 O O . LEU B 1 588 ? -23.703 -62.188 -19 1 31.84 588 LEU B O 1
ATOM 10420 N N . ALA B 1 589 ? -24.141 -60.406 -17.672 1 32.84 589 ALA B N 1
ATOM 10421 C CA . ALA B 1 589 ? -22.75 -59.938 -17.688 1 32.84 589 ALA B CA 1
ATOM 10422 C C . ALA B 1 589 ? -21.844 -60.875 -16.922 1 32.84 589 ALA B C 1
ATOM 10424 O O . ALA B 1 589 ? -20.641 -60.969 -17.188 1 32.84 589 ALA B O 1
ATOM 10425 N N . SER B 1 590 ? -22.281 -61.594 -15.875 1 35.25 590 SER B N 1
ATOM 10426 C CA . SER B 1 590 ? -21.5 -62.594 -15.172 1 35.25 590 SER B CA 1
ATOM 10427 C C . SER B 1 590 ? -21.188 -63.781 -16.078 1 35.25 590 SER B C 1
ATOM 10429 O O . SER B 1 590 ? -20.344 -64.625 -15.742 1 35.25 590 SER B O 1
ATOM 10431 N N . LEU B 1 591 ? -22.203 -64.25 -16.891 1 34 591 LEU B N 1
ATOM 10432 C CA . LEU B 1 591 ? -22.016 -65.438 -17.703 1 34 591 LEU B CA 1
ATOM 10433 C C . LEU B 1 591 ? -20.984 -65.188 -18.797 1 34 591 LEU B C 1
ATOM 10435 O O . LEU B 1 591 ? -20.703 -66.125 -19.594 1 34 591 LEU B O 1
ATOM 10439 N N . ARG B 1 592 ? -20.875 -63.938 -19.312 1 32.84 592 ARG B N 1
ATOM 10440 C CA . ARG B 1 592 ? -19.812 -63.875 -20.312 1 32.84 592 ARG B CA 1
ATOM 10441 C C . ARG B 1 592 ? -18.453 -64.125 -19.688 1 32.84 592 ARG B C 1
ATOM 10443 O O . ARG B 1 592 ? -18.062 -63.5 -18.734 1 32.84 592 ARG B O 1
ATOM 10450 N N . LYS B 1 593 ? -18.031 -65.375 -19.734 1 36.56 593 LYS B N 1
ATOM 10451 C CA . LYS B 1 593 ? -16.641 -65.75 -19.469 1 36.56 593 LYS B CA 1
ATOM 10452 C C . LYS B 1 593 ? -15.68 -64.625 -19.828 1 36.56 593 LYS B C 1
ATOM 10454 O O . LYS B 1 593 ? -15.82 -64 -20.891 1 36.56 593 LYS B O 1
ATOM 10459 N N . PRO B 1 594 ? -15.008 -64 -18.844 1 35.19 594 PRO B N 1
ATOM 10460 C CA . PRO B 1 594 ? -13.93 -63.125 -19.281 1 35.19 594 PRO B CA 1
ATOM 10461 C C . PRO B 1 594 ? -13.156 -63.688 -20.469 1 35.19 594 PRO B C 1
ATOM 10463 O O . PRO B 1 594 ? -12.617 -64.812 -20.406 1 35.19 594 PRO B O 1
ATOM 10466 N N . SER B 1 595 ? -13.781 -63.938 -21.594 1 33.62 595 SER B N 1
ATOM 10467 C CA . SER B 1 595 ? -12.93 -64.438 -22.688 1 33.62 595 SER B CA 1
ATOM 10468 C C . SER B 1 595 ? -11.5 -63.906 -22.516 1 33.62 595 SER B C 1
ATOM 10470 O O . SER B 1 595 ? -11.266 -62.844 -21.984 1 33.62 595 SER B O 1
ATOM 10472 N N . THR B 1 596 ? -10.484 -64.75 -22.422 1 37.34 596 THR B N 1
ATOM 10473 C CA . THR B 1 596 ? -9.031 -64.625 -22.328 1 37.34 596 THR B CA 1
ATOM 10474 C C . THR B 1 596 ? -8.555 -63.344 -23.016 1 37.34 596 THR B C 1
ATOM 10476 O O . THR B 1 596 ? -7.402 -62.938 -22.859 1 37.34 596 THR B O 1
ATOM 10479 N N . ARG B 1 597 ? -9.062 -63.094 -24.266 1 39.03 597 ARG B N 1
ATOM 10480 C CA . ARG B 1 597 ? -8.414 -61.969 -24.953 1 39.03 597 ARG B CA 1
ATOM 10481 C C . ARG B 1 597 ? -8.711 -60.656 -24.25 1 39.03 597 ARG B C 1
ATOM 10483 O O . ARG B 1 597 ? -9.711 -60 -24.547 1 39.03 597 ARG B O 1
ATOM 10490 N N . SER B 1 598 ? -8.953 -60.531 -22.953 1 42.62 598 SER B N 1
ATOM 10491 C CA . SER B 1 598 ? -9.117 -59.312 -22.172 1 42.62 598 SER B CA 1
ATOM 10492 C C . SER B 1 598 ? -8.359 -58.156 -22.797 1 42.62 598 SER B C 1
ATOM 10494 O O . SER B 1 598 ? -7.125 -58.125 -22.781 1 42.62 598 SER B O 1
ATOM 10496 N N . CYS B 1 599 ? -8.742 -57.719 -23.891 1 51.75 599 CYS B N 1
ATOM 10497 C CA . CYS B 1 599 ? -8.164 -56.531 -24.547 1 51.75 599 CYS B CA 1
ATOM 10498 C C . CYS B 1 599 ? -7.828 -55.469 -23.547 1 51.75 599 CYS B C 1
ATOM 10500 O O . CYS B 1 599 ? -8.711 -54.969 -22.812 1 51.75 599 CYS B O 1
ATOM 10502 N N . ASN B 1 600 ? -6.574 -55.312 -22.875 1 80.69 600 ASN B N 1
ATOM 10503 C CA . ASN B 1 600 ? -5.906 -54.406 -21.938 1 80.69 600 ASN B CA 1
ATOM 10504 C C . ASN B 1 600 ? -6.285 -52.969 -22.203 1 80.69 600 ASN B C 1
ATOM 10506 O O . ASN B 1 600 ? -6.34 -52.531 -23.359 1 80.69 600 ASN B O 1
ATOM 10510 N N . GLU B 1 601 ? -7.273 -52.375 -21.266 1 92 601 GLU B N 1
ATOM 10511 C CA . GLU B 1 601 ? -7.633 -50.969 -21.359 1 92 601 GLU B CA 1
ATOM 10512 C C . GLU B 1 601 ? -6.535 -50.188 -22.062 1 92 601 GLU B C 1
ATOM 10514 O O . GLU B 1 601 ? -6.824 -49.281 -22.859 1 92 601 GLU B O 1
ATOM 10519 N N . VAL B 1 602 ? -5.406 -50.594 -21.844 1 95.25 602 VAL B N 1
ATOM 10520 C CA . VAL B 1 602 ? -4.254 -49.844 -22.328 1 95.25 602 VAL B CA 1
ATOM 10521 C C . VAL B 1 602 ? -4.133 -49.969 -23.844 1 95.25 602 VAL B C 1
ATOM 10523 O O . VAL B 1 602 ? -3.99 -48.969 -24.547 1 95.25 602 VAL B O 1
ATOM 10526 N N . ASP B 1 603 ? -4.246 -51.156 -24.328 1 92.5 603 ASP B N 1
ATOM 10527 C CA . ASP B 1 603 ? -4.117 -51.375 -25.75 1 92.5 603 ASP B CA 1
ATOM 10528 C C . ASP B 1 603 ? -5.277 -50.75 -26.516 1 92.5 603 ASP B C 1
ATOM 10530 O O . ASP B 1 603 ? -5.082 -50.219 -27.609 1 92.5 603 ASP B O 1
ATOM 10534 N N . GLU B 1 604 ? -6.406 -50.875 -25.969 1 94.56 604 GLU B N 1
ATOM 10535 C CA . GLU B 1 604 ? -7.566 -50.25 -26.594 1 94.56 604 GLU B CA 1
ATOM 10536 C C . GLU B 1 604 ? -7.418 -48.719 -26.625 1 94.56 604 GLU B C 1
ATOM 10538 O O . GLU B 1 604 ? -7.758 -48.094 -27.609 1 94.56 604 GLU B O 1
ATOM 10543 N N . TYR B 1 605 ? -7.004 -48.25 -25.469 1 96.12 605 TYR B N 1
ATOM 10544 C CA . TYR B 1 605 ? -6.785 -46.781 -25.375 1 96.12 605 TYR B CA 1
ATOM 10545 C C . TYR B 1 605 ? -5.785 -46.312 -26.422 1 96.12 605 TYR B C 1
ATOM 10547 O O . TYR B 1 605 ? -5.988 -45.281 -27.062 1 96.12 605 TYR B O 1
ATOM 10555 N N . PHE B 1 606 ? -4.746 -47.094 -26.625 1 94.69 606 PHE B N 1
ATOM 10556 C CA . PHE B 1 606 ? -3.695 -46.719 -27.562 1 94.69 606 PHE B CA 1
ATOM 10557 C C . PHE B 1 606 ? -4.211 -46.75 -29 1 94.69 606 PHE B C 1
ATOM 10559 O O . PHE B 1 606 ? -3.682 -46.094 -29.875 1 94.69 606 PHE B O 1
ATOM 10566 N N . GLN B 1 607 ? -5.223 -47.531 -29.234 1 92.94 607 GLN B N 1
ATOM 10567 C CA . GLN B 1 607 ? -5.754 -47.688 -30.578 1 92.94 607 GLN B CA 1
ATOM 10568 C C . GLN B 1 607 ? -6.684 -46.562 -30.969 1 92.94 607 GLN B C 1
ATOM 10570 O O . GLN B 1 607 ? -6.922 -46.312 -32.156 1 92.94 607 GLN B O 1
ATOM 10575 N N . LEU B 1 608 ? -7.137 -45.906 -29.969 1 94.56 608 LEU B N 1
ATOM 10576 C CA . LEU B 1 608 ? -8.023 -44.781 -30.25 1 94.56 608 LEU B CA 1
ATOM 10577 C C . LEU B 1 608 ? -7.25 -43.625 -30.844 1 94.56 608 LEU B C 1
ATOM 10579 O O . LEU B 1 608 ? -6.07 -43.406 -30.531 1 94.56 608 LEU B O 1
ATOM 10583 N N . GLU B 1 609 ? -7.902 -42.812 -31.625 1 93.06 609 GLU B N 1
ATOM 10584 C CA . GLU B 1 609 ? -7.285 -41.625 -32.219 1 93.06 609 GLU B CA 1
ATOM 10585 C C . GLU B 1 609 ? -7.211 -40.5 -31.203 1 93.06 609 GLU B C 1
ATOM 10587 O O . GLU B 1 609 ? -8.039 -40.406 -30.297 1 93.06 609 GLU B O 1
ATOM 10592 N N . GLU B 1 610 ? -6.262 -39.625 -31.484 1 93.81 610 GLU B N 1
ATOM 10593 C CA . GLU B 1 610 ? -6.137 -38.438 -30.656 1 93.81 610 GLU B CA 1
ATOM 10594 C C . GLU B 1 610 ? -7.297 -37.469 -30.906 1 93.81 610 GLU B C 1
ATOM 10596 O O . GLU B 1 610 ? -7.824 -37.406 -32 1 93.81 610 GLU B O 1
ATOM 10601 N N . ILE B 1 611 ? -7.617 -36.781 -29.875 1 93.62 611 ILE B N 1
ATOM 10602 C CA . ILE B 1 611 ? -8.672 -35.781 -30.016 1 93.62 611 ILE B CA 1
ATOM 10603 C C . ILE B 1 611 ? -8.062 -34.438 -30.312 1 93.62 611 ILE B C 1
ATOM 10605 O O . ILE B 1 611 ? -6.844 -34.25 -30.219 1 93.62 611 ILE B O 1
ATOM 10609 N N . ASP B 1 612 ? -8.93 -33.469 -30.625 1 92.31 612 ASP B N 1
ATOM 10610 C CA . ASP B 1 612 ? -8.484 -32.125 -30.969 1 92.31 612 ASP B CA 1
ATOM 10611 C C . ASP B 1 612 ? -7.879 -31.422 -29.766 1 92.31 612 ASP B C 1
ATOM 10613 O O . ASP B 1 612 ? -8.328 -31.625 -28.625 1 92.31 612 ASP B O 1
ATOM 10617 N N . LEU B 1 613 ? -6.996 -30.594 -30.094 1 89.88 613 LEU B N 1
ATOM 10618 C CA . LEU B 1 613 ? -6.289 -29.859 -29.031 1 89.88 613 LEU B CA 1
ATOM 10619 C C . LEU B 1 613 ? -7.234 -28.938 -28.297 1 89.88 613 LEU B C 1
ATOM 10621 O O . LEU B 1 613 ? -6.969 -28.562 -27.141 1 89.88 613 LEU B O 1
ATOM 10625 N N . GLU B 1 614 ? -8.242 -28.516 -28.844 1 89.94 614 GLU B N 1
ATOM 10626 C CA . GLU B 1 614 ? -9.203 -27.594 -28.234 1 89.94 614 GLU B CA 1
ATOM 10627 C C . GLU B 1 614 ? -10.219 -28.344 -27.375 1 89.94 614 GLU B C 1
ATOM 10629 O O . GLU B 1 614 ? -10.938 -27.734 -26.578 1 89.94 614 GLU B O 1
ATOM 10634 N N . SER B 1 615 ? -10.133 -29.688 -27.5 1 91.38 615 SER B N 1
ATOM 10635 C CA . SER B 1 615 ? -11.078 -30.5 -26.75 1 91.38 615 SER B CA 1
ATOM 10636 C C . SER B 1 615 ? -10.688 -30.594 -25.281 1 91.38 615 SER B C 1
ATOM 10638 O O . SER B 1 615 ? -9.531 -30.344 -24.922 1 91.38 615 SER B O 1
ATOM 10640 N N . ASN B 1 616 ? -11.68 -30.938 -24.531 1 94.06 616 ASN B N 1
ATOM 10641 C CA . ASN B 1 616 ? -11.453 -31.078 -23.094 1 94.06 616 ASN B CA 1
ATOM 10642 C C . ASN B 1 616 ? -11.172 -32.531 -22.703 1 94.06 616 ASN B C 1
ATOM 10644 O O . ASN B 1 616 ? -12.062 -33.375 -22.766 1 94.06 616 ASN B O 1
ATOM 10648 N N . PRO B 1 617 ? -9.938 -32.781 -22.281 1 96.12 617 PRO B N 1
ATOM 10649 C CA . PRO B 1 617 ? -9.594 -34.156 -21.906 1 96.12 617 PRO B CA 1
ATOM 10650 C C . PRO B 1 617 ? -10.453 -34.688 -20.75 1 96.12 617 PRO B C 1
ATOM 10652 O O . PRO B 1 617 ? -10.719 -35.875 -20.672 1 96.12 617 PRO B O 1
ATOM 10655 N N . PHE B 1 618 ? -10.922 -33.875 -19.859 1 95.94 618 PHE B N 1
ATOM 10656 C CA . PHE B 1 618 ? -11.734 -34.281 -18.719 1 95.94 618 PHE B CA 1
ATOM 10657 C C . PHE B 1 618 ? -13.086 -34.812 -19.188 1 95.94 618 PHE B C 1
ATOM 10659 O O . PHE B 1 618 ? -13.555 -35.844 -18.719 1 95.94 618 PHE B O 1
ATOM 10666 N N . THR B 1 619 ? -13.664 -34.094 -20.125 1 95.38 619 THR B N 1
ATOM 10667 C CA . THR B 1 619 ? -14.93 -34.531 -20.688 1 95.38 619 THR B CA 1
ATOM 10668 C C . THR B 1 619 ? -14.766 -35.875 -21.406 1 95.38 619 THR B C 1
ATOM 10670 O O . THR B 1 619 ? -15.641 -36.75 -21.297 1 95.38 619 THR B O 1
ATOM 10673 N N . TRP B 1 620 ? -13.688 -36 -22.094 1 96.81 620 TRP B N 1
ATOM 10674 C CA . TRP B 1 620 ? -13.398 -37.25 -22.812 1 96.81 620 TRP B CA 1
ATOM 10675 C C . TRP B 1 620 ? -13.32 -38.438 -21.859 1 96.81 620 TRP B C 1
ATOM 10677 O O . TRP B 1 620 ? -13.93 -39.469 -22.109 1 96.81 620 TRP B O 1
ATOM 10687 N N . TRP B 1 621 ? -12.594 -38.312 -20.812 1 97.12 621 TRP B N 1
ATOM 10688 C CA . TRP B 1 621 ? -12.453 -39.375 -19.812 1 97.12 621 TRP B CA 1
ATOM 10689 C C . TRP B 1 621 ? -13.773 -39.656 -19.109 1 97.12 621 TRP B C 1
ATOM 10691 O O . TRP B 1 621 ? -14.109 -40.812 -18.828 1 97.12 621 TRP B O 1
ATOM 10701 N N . HIS B 1 622 ? -14.5 -38.562 -18.781 1 96.12 622 HIS B N 1
ATOM 10702 C CA . HIS B 1 622 ? -15.789 -38.719 -18.109 1 96.12 622 HIS B CA 1
ATOM 10703 C C . HIS B 1 622 ? -16.719 -39.594 -18.922 1 96.12 622 HIS B C 1
ATOM 10705 O O . HIS B 1 622 ? -17.391 -40.469 -18.375 1 96.12 622 HIS B O 1
ATOM 10711 N N . GLU B 1 623 ? -16.719 -39.469 -20.203 1 96.06 623 GLU B N 1
ATOM 10712 C CA . GLU B 1 623 ? -17.609 -40.188 -21.109 1 96.06 623 GLU B CA 1
ATOM 10713 C C . GLU B 1 623 ? -17.172 -41.625 -21.266 1 96.06 623 GLU B C 1
ATOM 10715 O O . GLU B 1 623 ? -17.984 -42.5 -21.609 1 96.06 623 GLU B O 1
ATOM 10720 N N . ARG B 1 624 ? -15.961 -41.906 -21.016 1 95.62 624 ARG B N 1
ATOM 10721 C CA . ARG B 1 624 ? -15.422 -43.25 -21.281 1 95.62 624 ARG B CA 1
ATOM 10722 C C . ARG B 1 624 ? -14.961 -43.938 -20 1 95.62 624 ARG B C 1
ATOM 10724 O O . ARG B 1 624 ? -14.172 -44.875 -20.047 1 95.62 624 ARG B O 1
ATOM 10731 N N . GLU B 1 625 ? -15.367 -43.438 -18.938 1 94.56 625 GLU B N 1
ATOM 10732 C CA . GLU B 1 625 ? -14.945 -43.969 -17.656 1 94.56 625 GLU B CA 1
ATOM 10733 C C . GLU B 1 625 ? -15.352 -45.438 -17.5 1 94.56 625 GLU B C 1
ATOM 10735 O O . GLU B 1 625 ? -14.625 -46.219 -16.891 1 94.56 625 GLU B O 1
ATOM 10740 N N . GLU B 1 626 ? -16.516 -45.781 -17.969 1 92.12 626 GLU B N 1
ATOM 10741 C CA . GLU B 1 626 ? -17 -47.156 -17.875 1 92.12 626 GLU B CA 1
ATOM 10742 C C . GLU B 1 626 ? -16.188 -48.094 -18.75 1 92.12 626 GLU B C 1
ATOM 10744 O O . GLU B 1 626 ? -15.953 -49.25 -18.391 1 92.12 626 GLU B O 1
ATOM 10749 N N . LYS B 1 627 ? -15.789 -47.5 -19.859 1 93.5 627 LYS B N 1
ATOM 10750 C CA . LYS B 1 627 ? -15 -48.312 -20.797 1 93.5 627 LYS B CA 1
ATOM 10751 C C . LYS B 1 627 ? -13.578 -48.5 -20.281 1 93.5 627 LYS B C 1
ATOM 10753 O O . LYS B 1 627 ? -12.977 -49.562 -20.5 1 93.5 627 LYS B O 1
ATOM 10758 N N . PHE B 1 628 ? -13.055 -47.469 -19.672 1 95.25 628 PHE B N 1
ATOM 10759 C CA . PHE B 1 628 ? -11.688 -47.5 -19.188 1 95.25 628 PHE B CA 1
ATOM 10760 C C . PHE B 1 628 ? -11.633 -47.219 -17.688 1 95.25 628 PHE B C 1
ATOM 10762 O O . PHE B 1 628 ? -11.031 -46.219 -17.266 1 95.25 628 PHE B O 1
ATOM 10769 N N . PRO B 1 629 ? -12.078 -48.031 -16.844 1 93.31 629 PRO B N 1
ATOM 10770 C CA . PRO B 1 629 ? -12.188 -47.719 -15.414 1 93.31 629 PRO B CA 1
ATOM 10771 C C . PRO B 1 629 ? -10.82 -47.531 -14.742 1 93.31 629 PRO B C 1
ATOM 10773 O O . PRO B 1 629 ? -10.625 -46.594 -13.969 1 93.31 629 PRO B O 1
ATOM 10776 N N . ILE B 1 630 ? -9.883 -48.406 -15.062 1 94.38 630 ILE B N 1
ATOM 10777 C CA . ILE B 1 630 ? -8.578 -48.344 -14.422 1 94.38 630 ILE B CA 1
ATOM 10778 C C . ILE B 1 630 ? -7.781 -47.156 -14.977 1 94.38 630 ILE B C 1
ATOM 10780 O O . ILE B 1 630 ? -7.16 -46.406 -14.219 1 94.38 630 ILE B O 1
ATOM 10784 N N . LEU B 1 631 ? -7.812 -46.969 -16.25 1 95.69 631 LEU B N 1
ATOM 10785 C CA . LEU B 1 631 ? -7.098 -45.844 -16.859 1 95.69 631 LEU B CA 1
ATOM 10786 C C . LEU B 1 631 ? -7.676 -44.531 -16.406 1 95.69 631 LEU B C 1
ATOM 10788 O O . LEU B 1 631 ? -6.945 -43.531 -16.266 1 95.69 631 LEU B O 1
ATOM 10792 N N . SER B 1 632 ? -9.023 -44.531 -16.203 1 95.94 632 SER B N 1
ATOM 10793 C CA . SER B 1 632 ? -9.656 -43.312 -15.688 1 95.94 632 SER B CA 1
ATOM 10794 C C . SER B 1 632 ? -9.156 -42.969 -14.289 1 95.94 632 SER B C 1
ATOM 10796 O O . SER B 1 632 ? -8.984 -41.781 -13.953 1 95.94 632 SER B O 1
ATOM 10798 N N . PHE B 1 633 ? -8.953 -43.969 -13.562 1 94.75 633 PHE B N 1
ATOM 10799 C CA . PHE B 1 633 ? -8.406 -43.781 -12.219 1 94.75 633 PHE B CA 1
ATOM 10800 C C . PHE B 1 633 ? -7 -43.219 -12.289 1 94.75 633 PHE B C 1
ATOM 10802 O O . PHE B 1 633 ? -6.676 -42.281 -11.547 1 94.75 633 PHE B O 1
ATOM 10809 N N . LEU B 1 634 ? -6.211 -43.719 -13.156 1 95.44 634 LEU B N 1
ATOM 10810 C CA . LEU B 1 634 ? -4.855 -43.219 -13.344 1 95.44 634 LEU B CA 1
ATOM 10811 C C . LEU B 1 634 ? -4.871 -41.812 -13.914 1 95.44 634 LEU B C 1
ATOM 10813 O O . LEU B 1 634 ? -4.035 -40.969 -13.539 1 95.44 634 LEU B O 1
ATOM 10817 N N . ALA B 1 635 ? -5.812 -41.562 -14.805 1 96.88 635 ALA B N 1
ATOM 10818 C CA . ALA B 1 635 ? -5.945 -40.219 -15.383 1 96.88 635 ALA B CA 1
ATOM 10819 C C . ALA B 1 635 ? -6.246 -39.188 -14.297 1 96.88 635 ALA B C 1
ATOM 10821 O O . ALA B 1 635 ? -5.695 -38.062 -14.32 1 96.88 635 ALA B O 1
ATOM 10822 N N . LYS B 1 636 ? -7.109 -39.531 -13.359 1 96.62 636 LYS B N 1
ATOM 10823 C CA . LYS B 1 636 ? -7.434 -38.625 -12.266 1 96.62 636 LYS B CA 1
ATOM 10824 C C . LYS B 1 636 ? -6.199 -38.281 -11.438 1 96.62 636 LYS B C 1
ATOM 10826 O O . LYS B 1 636 ? -6.039 -37.156 -10.961 1 96.62 636 LYS B O 1
ATOM 10831 N N . LYS B 1 637 ? -5.336 -39.219 -11.32 1 95.69 637 LYS B N 1
ATOM 10832 C CA . LYS B 1 637 ? -4.113 -39.062 -10.539 1 95.69 637 LYS B CA 1
ATOM 10833 C C . LYS B 1 637 ? -3.125 -38.156 -11.258 1 95.69 637 LYS B C 1
ATOM 10835 O O . LYS B 1 637 ? -2.666 -37.156 -10.695 1 95.69 637 LYS B O 1
ATOM 10840 N N . TYR B 1 638 ? -2.875 -38.375 -12.484 1 95.88 638 TYR B N 1
ATOM 10841 C CA . TYR B 1 638 ? -1.766 -37.719 -13.164 1 95.88 638 TYR B CA 1
ATOM 10842 C C . TYR B 1 638 ? -2.207 -36.406 -13.789 1 95.88 638 TYR B C 1
ATOM 10844 O O . TYR B 1 638 ? -1.413 -35.469 -13.906 1 95.88 638 TYR B O 1
ATOM 10852 N N . LEU B 1 639 ? -3.469 -36.281 -14.141 1 96.44 639 LEU B N 1
ATOM 10853 C CA . LEU B 1 639 ? -3.928 -35.062 -14.852 1 96.44 639 LEU B CA 1
ATOM 10854 C C . LEU B 1 639 ? -4.336 -33.969 -13.875 1 96.44 639 LEU B C 1
ATOM 10856 O O . LEU B 1 639 ? -4.582 -32.844 -14.273 1 96.44 639 LEU B O 1
ATOM 10860 N N . SER B 1 640 ? -4.383 -34.25 -12.586 1 95.81 640 SER B N 1
ATOM 10861 C CA . SER B 1 640 ? -4.824 -33.25 -11.594 1 95.81 640 SER B CA 1
ATOM 10862 C C . SER B 1 640 ? -3.676 -32.344 -11.18 1 95.81 640 SER B C 1
ATOM 10864 O O . SER B 1 640 ? -3.902 -31.297 -10.562 1 95.81 640 SER B O 1
ATOM 10866 N N . ALA B 1 641 ? -2.434 -32.656 -11.523 1 95.56 641 ALA B N 1
ATOM 10867 C CA . ALA B 1 641 ? -1.261 -31.906 -11.094 1 95.56 641 ALA B CA 1
ATOM 10868 C C . ALA B 1 641 ? -1.102 -30.625 -11.898 1 95.56 641 ALA B C 1
ATOM 10870 O O . ALA B 1 641 ? -1.437 -30.594 -13.086 1 95.56 641 ALA B O 1
ATOM 10871 N N . TYR B 1 642 ? -0.658 -29.594 -11.203 1 95.5 642 TYR B N 1
ATOM 10872 C CA . TYR B 1 642 ? -0.349 -28.344 -11.867 1 95.5 642 TYR B CA 1
ATOM 10873 C C . TYR B 1 642 ? 1.136 -28.25 -12.203 1 95.5 642 TYR B C 1
ATOM 10875 O O . TYR B 1 642 ? 1.982 -28.672 -11.414 1 95.5 642 TYR B O 1
ATOM 10883 N N . ALA B 1 643 ? 1.361 -27.656 -13.32 1 94.5 643 ALA B N 1
ATOM 10884 C CA . ALA B 1 643 ? 2.75 -27.453 -13.734 1 94.5 643 ALA B CA 1
ATOM 10885 C C . ALA B 1 643 ? 3.396 -26.328 -12.938 1 94.5 643 ALA B C 1
ATOM 10887 O O . ALA B 1 643 ? 4.625 -26.25 -12.828 1 94.5 643 ALA B O 1
ATOM 10888 N N . CYS B 1 644 ? 2.545 -25.453 -12.445 1 94.94 644 CYS B N 1
ATOM 10889 C CA . CYS B 1 644 ? 3.045 -24.281 -11.727 1 94.94 644 CYS B CA 1
ATOM 10890 C C . CYS B 1 644 ? 2.391 -24.172 -10.352 1 94.94 644 CYS B C 1
ATOM 10892 O O . CYS B 1 644 ? 1.327 -24.734 -10.117 1 94.94 644 CYS B O 1
ATOM 10894 N N . SER B 1 645 ? 3.053 -23.406 -9.492 1 93.38 645 SER B N 1
ATOM 10895 C CA . SER B 1 645 ? 2.508 -23.156 -8.164 1 93.38 645 SER B CA 1
ATOM 10896 C C . SER B 1 645 ? 1.677 -21.875 -8.148 1 93.38 645 SER B C 1
ATOM 10898 O O . SER B 1 645 ? 1.665 -21.156 -7.148 1 93.38 645 SER B O 1
ATOM 10900 N N . THR B 1 646 ? 1.042 -21.5 -9.188 1 90.31 646 THR B N 1
ATOM 10901 C CA . THR B 1 646 ? 0.277 -20.281 -9.352 1 90.31 646 THR B CA 1
ATOM 10902 C C . THR B 1 646 ? -0.884 -20.219 -8.367 1 90.31 646 THR B C 1
ATOM 10904 O O . THR B 1 646 ? -1.282 -19.141 -7.926 1 90.31 646 THR B O 1
ATOM 10907 N N . ALA B 1 647 ? -1.451 -21.375 -8.047 1 91.06 647 ALA B N 1
ATOM 10908 C CA . ALA B 1 647 ? -2.545 -21.422 -7.078 1 91.06 647 ALA B CA 1
ATOM 10909 C C . ALA B 1 647 ? -2.119 -20.812 -5.742 1 91.06 647 ALA B C 1
ATOM 10911 O O . ALA B 1 647 ? -2.871 -20.047 -5.133 1 91.06 647 ALA B O 1
ATOM 10912 N N . SER B 1 648 ? -0.978 -21.141 -5.332 1 90.94 648 SER B N 1
ATOM 10913 C CA . SER B 1 648 ? -0.45 -20.562 -4.098 1 90.94 648 SER B CA 1
ATOM 10914 C C . SER B 1 648 ? -0.208 -19.062 -4.238 1 90.94 648 SER B C 1
ATOM 10916 O O . SER B 1 648 ? -0.427 -18.297 -3.297 1 90.94 648 SER B O 1
ATOM 10918 N N . GLU B 1 649 ? 0.257 -18.672 -5.383 1 86.75 649 GLU B N 1
ATOM 10919 C CA . GLU B 1 649 ? 0.484 -17.25 -5.633 1 86.75 649 GLU B CA 1
ATOM 10920 C C . GLU B 1 649 ? -0.822 -16.469 -5.566 1 86.75 649 GLU B C 1
ATOM 10922 O O . GLU B 1 649 ? -0.849 -15.336 -5.062 1 86.75 649 GLU B O 1
ATOM 10927 N N . ARG B 1 650 ? -1.829 -17.031 -6.102 1 87.31 650 ARG B N 1
ATOM 10928 C CA . ARG B 1 650 ? -3.141 -16.391 -6.016 1 87.31 650 ARG B CA 1
ATOM 10929 C C . ARG B 1 650 ? -3.605 -16.281 -4.57 1 87.31 650 ARG B C 1
ATOM 10931 O O . ARG B 1 650 ? -4.203 -15.281 -4.176 1 87.31 650 ARG B O 1
ATOM 10938 N N . LEU B 1 651 ? -3.377 -17.312 -3.9 1 89.25 651 LEU B N 1
ATOM 10939 C CA . LEU B 1 651 ? -3.658 -17.328 -2.469 1 89.25 651 LEU B CA 1
ATOM 10940 C C . LEU B 1 651 ? -2.961 -16.156 -1.773 1 89.25 651 LEU B C 1
ATOM 10942 O O . LEU B 1 651 ? -3.58 -15.438 -0.986 1 89.25 651 LEU B O 1
ATOM 10946 N N . PHE B 1 652 ? -1.778 -15.914 -2.072 1 88 652 PHE B N 1
ATOM 10947 C CA . PHE B 1 652 ? -1.003 -14.867 -1.416 1 88 652 PHE B CA 1
ATOM 10948 C C . PHE B 1 652 ? -1.43 -13.492 -1.905 1 88 652 PHE B C 1
ATOM 10950 O O . PHE B 1 652 ? -1.28 -12.492 -1.19 1 88 652 PHE B O 1
ATOM 10957 N N . SER B 1 653 ? -1.879 -13.461 -3.127 1 84.31 653 SER B N 1
ATOM 10958 C CA . SER B 1 653 ? -2.475 -12.211 -3.58 1 84.31 653 SER B CA 1
ATOM 10959 C C . SER B 1 653 ? -3.65 -11.805 -2.697 1 84.31 653 SER B C 1
ATOM 10961 O O . SER B 1 653 ? -3.734 -10.656 -2.254 1 84.31 653 SER B O 1
ATOM 10963 N N . ASP B 1 654 ? -4.473 -12.711 -2.418 1 86.62 654 ASP B N 1
ATOM 10964 C CA . ASP B 1 654 ? -5.578 -12.469 -1.498 1 86.62 654 ASP B CA 1
ATOM 10965 C C . ASP B 1 654 ? -5.066 -12.102 -0.106 1 86.62 654 ASP B C 1
ATOM 10967 O O . ASP B 1 654 ? -5.586 -11.188 0.532 1 86.62 654 ASP B O 1
ATOM 10971 N N . ALA B 1 655 ? -4.125 -12.82 0.288 1 86.38 655 ALA B N 1
ATOM 10972 C CA . ALA B 1 655 ? -3.547 -12.586 1.609 1 86.38 655 ALA B CA 1
ATOM 10973 C C . ALA B 1 655 ? -2.98 -11.172 1.719 1 86.38 655 ALA B C 1
ATOM 10975 O O . ALA B 1 655 ? -3.164 -10.5 2.736 1 86.38 655 ALA B O 1
ATOM 10976 N N . GLY B 1 656 ? -2.326 -10.75 0.674 1 82.69 656 GLY B N 1
ATOM 10977 C CA . GLY B 1 656 ? -1.771 -9.406 0.642 1 82.69 656 GLY B CA 1
ATOM 10978 C C . GLY B 1 656 ? -2.832 -8.32 0.667 1 82.69 656 GLY B C 1
ATOM 10979 O O . GLY B 1 656 ? -2.607 -7.234 1.207 1 82.69 656 GLY B O 1
ATOM 10980 N N . ASN B 1 657 ? -3.922 -8.633 0.129 1 76.88 657 ASN B N 1
ATOM 10981 C CA . ASN B 1 657 ? -5.035 -7.691 0.138 1 76.88 657 ASN B CA 1
ATOM 10982 C C . ASN B 1 657 ? -5.656 -7.566 1.526 1 76.88 657 ASN B C 1
ATOM 10984 O O . ASN B 1 657 ? -6.277 -6.555 1.848 1 76.88 657 ASN B O 1
ATOM 10988 N N . LEU B 1 658 ? -5.574 -8.633 2.197 1 79.69 658 LEU B N 1
ATOM 10989 C CA . LEU B 1 658 ? -6.102 -8.633 3.559 1 79.69 658 LEU B CA 1
ATOM 10990 C C . LEU B 1 658 ? -5.113 -7.984 4.523 1 79.69 658 LEU B C 1
ATOM 10992 O O . LEU B 1 658 ? -5.496 -7.148 5.344 1 79.69 658 LEU B O 1
ATOM 10996 N N . LEU B 1 659 ? -3.904 -8.359 4.371 1 74.69 659 LEU B N 1
ATOM 10997 C CA . LEU B 1 659 ? -2.863 -7.82 5.238 1 74.69 659 LEU B CA 1
ATOM 10998 C C . LEU B 1 659 ? -2.244 -6.566 4.633 1 74.69 659 LEU B C 1
ATOM 11000 O O . LEU B 1 659 ? -1.146 -6.621 4.074 1 74.69 659 LEU B O 1
ATOM 11004 N N . THR B 1 660 ? -2.945 -5.477 4.711 1 69.38 660 THR B N 1
ATOM 11005 C CA . THR B 1 660 ? -2.496 -4.195 4.18 1 69.38 660 THR B CA 1
ATOM 11006 C C . THR B 1 660 ? -1.701 -3.424 5.23 1 69.38 660 THR B C 1
ATOM 11008 O O . THR B 1 660 ? -1.526 -3.896 6.355 1 69.38 660 THR B O 1
ATOM 11011 N N . ALA B 1 661 ? -1.25 -2.33 4.82 1 64.69 661 ALA B N 1
ATOM 11012 C CA . ALA B 1 661 ? -0.466 -1.49 5.723 1 64.69 661 ALA B CA 1
ATOM 11013 C C . ALA B 1 661 ? -1.276 -1.105 6.957 1 64.69 661 ALA B C 1
ATOM 11015 O O . ALA B 1 661 ? -0.718 -0.926 8.039 1 64.69 661 ALA B O 1
ATOM 11016 N N . LYS B 1 662 ? -2.59 -1.083 6.754 1 64.5 662 LYS B N 1
ATOM 11017 C CA . LYS B 1 662 ? -3.447 -0.646 7.852 1 64.5 662 LYS B CA 1
ATOM 11018 C C . LYS B 1 662 ? -3.939 -1.835 8.672 1 64.5 662 LYS B C 1
ATOM 11020 O O . LYS B 1 662 ? -4.547 -1.656 9.734 1 64.5 662 LYS B O 1
ATOM 11025 N N . ARG B 1 663 ? -3.66 -3.039 8.195 1 69.5 663 ARG B N 1
ATOM 11026 C CA . ARG B 1 663 ? -4.184 -4.23 8.852 1 69.5 663 ARG B CA 1
ATOM 11027 C C . ARG B 1 663 ? -3.061 -5.207 9.188 1 69.5 663 ARG B C 1
ATOM 11029 O O . ARG B 1 663 ? -3.164 -6.402 8.898 1 69.5 663 ARG B O 1
ATOM 11036 N N . THR B 1 664 ? -2.045 -4.723 9.68 1 65 664 THR B N 1
ATOM 11037 C CA . THR B 1 664 ? -0.883 -5.562 9.953 1 65 664 THR B CA 1
ATOM 11038 C C . THR B 1 664 ? -1.011 -6.246 11.312 1 65 664 THR B C 1
ATOM 11040 O O . THR B 1 664 ? -0.213 -7.121 11.648 1 65 664 THR B O 1
ATOM 11043 N N . ARG B 1 665 ? -2.178 -5.984 12.016 1 68.94 665 ARG B N 1
ATOM 11044 C CA . ARG B 1 665 ? -2.264 -6.488 13.383 1 68.94 665 ARG B CA 1
ATOM 11045 C C . ARG B 1 665 ? -3.258 -7.641 13.484 1 68.94 665 ARG B C 1
ATOM 11047 O O . ARG B 1 665 ? -3.572 -8.109 14.578 1 68.94 665 ARG B O 1
ATOM 11054 N N . ILE B 1 666 ? -3.734 -8.117 12.414 1 80.88 666 ILE B N 1
ATOM 11055 C CA . ILE B 1 666 ? -4.684 -9.219 12.422 1 80.88 666 ILE B CA 1
ATOM 11056 C C . ILE B 1 666 ? -3.998 -10.484 12.93 1 80.88 666 ILE B C 1
ATOM 11058 O O . ILE B 1 666 ? -2.844 -10.758 12.586 1 80.88 666 ILE B O 1
ATOM 11062 N N . SER B 1 667 ? -4.656 -11.164 13.852 1 84.12 667 SER B N 1
ATOM 11063 C CA . SER B 1 667 ? -4.082 -12.398 14.359 1 84.12 667 SER B CA 1
ATOM 11064 C C . SER B 1 667 ? -3.949 -13.445 13.258 1 84.12 667 SER B C 1
ATOM 11066 O O . SER B 1 667 ? -4.809 -13.539 12.375 1 84.12 667 SER B O 1
ATOM 11068 N N . PRO B 1 668 ? -2.891 -14.266 13.391 1 85.62 668 PRO B N 1
ATOM 11069 C CA . PRO B 1 668 ? -2.699 -15.32 12.383 1 85.62 668 PRO B CA 1
ATOM 11070 C C . PRO B 1 668 ? -3.9 -16.25 12.273 1 85.62 668 PRO B C 1
ATOM 11072 O O . PRO B 1 668 ? -4.234 -16.703 11.18 1 85.62 668 PRO B O 1
ATOM 11075 N N . ASN B 1 669 ? -4.555 -16.516 13.398 1 89.75 669 ASN B N 1
ATOM 11076 C CA . ASN B 1 669 ? -5.707 -17.406 13.398 1 89.75 669 ASN B CA 1
ATOM 11077 C C . ASN B 1 669 ? -6.879 -16.812 12.617 1 89.75 669 ASN B C 1
ATOM 11079 O O . ASN B 1 669 ? -7.492 -17.5 11.797 1 89.75 669 ASN B O 1
ATOM 11083 N N . LEU B 1 670 ? -7.191 -15.609 12.945 1 91.69 670 LEU B N 1
ATOM 11084 C CA . LEU B 1 670 ? -8.273 -14.938 12.227 1 91.69 670 LEU B CA 1
ATOM 11085 C C . LEU B 1 670 ? -7.922 -14.781 10.75 1 91.69 670 LEU B C 1
ATOM 11087 O O . LEU B 1 670 ? -8.781 -14.969 9.883 1 91.69 670 LEU B O 1
ATOM 11091 N N . PHE B 1 671 ? -6.668 -14.469 10.562 1 92 671 PHE B N 1
ATOM 11092 C CA . PHE B 1 671 ? -6.16 -14.305 9.211 1 92 671 PHE B CA 1
ATOM 11093 C C . PHE B 1 671 ? -6.367 -15.578 8.398 1 92 671 PHE B C 1
ATOM 11095 O O . PHE B 1 671 ? -6.918 -15.539 7.293 1 92 671 PHE B O 1
ATOM 11102 N N . LYS B 1 672 ? -5.996 -16.641 8.922 1 93.81 672 LYS B N 1
ATOM 11103 C CA . LYS B 1 672 ? -6.129 -17.953 8.305 1 93.81 672 LYS B CA 1
ATOM 11104 C C . LYS B 1 672 ? -7.59 -18.281 8 1 93.81 672 LYS B C 1
ATOM 11106 O O . LYS B 1 672 ? -7.918 -18.734 6.906 1 93.81 672 LYS B O 1
ATOM 11111 N N . LYS B 1 673 ? -8.469 -18.016 8.93 1 95.75 673 LYS B N 1
ATOM 11112 C CA . LYS B 1 673 ? -9.883 -18.359 8.773 1 95.75 673 LYS B CA 1
ATOM 11113 C C . LYS B 1 673 ? -10.523 -17.516 7.668 1 95.75 673 LYS B C 1
ATOM 11115 O O . LYS B 1 673 ? -11.328 -18.031 6.887 1 95.75 673 LYS B O 1
ATOM 11120 N N . LEU B 1 674 ? -10.188 -16.281 7.637 1 95.88 674 LEU B N 1
ATOM 11121 C CA . LEU B 1 674 ? -10.75 -15.383 6.637 1 95.88 674 LEU B CA 1
ATOM 11122 C C . LEU B 1 674 ? -10.344 -15.812 5.23 1 95.88 674 LEU B C 1
ATOM 11124 O O . LEU B 1 674 ? -11.188 -15.914 4.34 1 95.88 674 LEU B O 1
ATOM 11128 N N . ILE B 1 675 ? -9.078 -16.109 5.02 1 95.81 675 ILE B N 1
ATOM 11129 C CA . ILE B 1 675 ? -8.578 -16.5 3.703 1 95.81 675 ILE B CA 1
ATOM 11130 C C . ILE B 1 675 ? -9.141 -17.859 3.309 1 95.81 675 ILE B C 1
ATOM 11132 O O . ILE B 1 675 ? -9.547 -18.062 2.162 1 95.81 675 ILE B O 1
ATOM 11136 N N . PHE B 1 676 ? -9.133 -18.766 4.289 1 97.06 676 PHE B N 1
ATOM 11137 C CA . PHE B 1 676 ? -9.688 -20.094 4.066 1 97.06 676 PHE B CA 1
ATOM 11138 C C . PHE B 1 676 ? -11.125 -20 3.58 1 97.06 676 PHE B C 1
ATOM 11140 O O . PHE B 1 676 ? -11.492 -20.641 2.588 1 97.06 676 PHE B O 1
ATOM 11147 N N . LEU B 1 677 ? -11.938 -19.219 4.27 1 97.62 677 LEU B N 1
ATOM 11148 C CA . LEU B 1 677 ? -13.359 -19.109 3.941 1 97.62 677 LEU B CA 1
ATOM 11149 C C . LEU B 1 677 ? -13.547 -18.422 2.594 1 97.62 677 LEU B C 1
ATOM 11151 O O . LEU B 1 677 ? -14.383 -18.844 1.79 1 97.62 677 LEU B O 1
ATOM 11155 N N . LYS B 1 678 ? -12.805 -17.406 2.326 1 96.5 678 LYS B N 1
ATOM 11156 C CA . LYS B 1 678 ? -12.93 -16.688 1.057 1 96.5 678 LYS B CA 1
ATOM 11157 C C . LYS B 1 678 ? -12.648 -17.625 -0.122 1 96.5 678 LYS B C 1
ATOM 11159 O O . LYS B 1 678 ? -13.398 -17.625 -1.102 1 96.5 678 LYS B O 1
ATOM 11164 N N . ARG B 1 679 ? -11.68 -18.359 -0.032 1 96 679 ARG B N 1
ATOM 11165 C CA . ARG B 1 679 ? -11.203 -19.141 -1.169 1 96 679 ARG B CA 1
ATOM 11166 C C . ARG B 1 679 ? -12.031 -20.422 -1.342 1 96 679 ARG B C 1
ATOM 11168 O O . ARG B 1 679 ? -12.211 -20.906 -2.463 1 96 679 ARG B O 1
ATOM 11175 N N . ASN B 1 680 ? -12.539 -20.984 -0.252 1 97.12 680 ASN B N 1
ATOM 11176 C CA . ASN B 1 680 ? -13.195 -22.281 -0.337 1 97.12 680 ASN B CA 1
ATOM 11177 C C . ASN B 1 680 ? -14.711 -22.156 -0.341 1 97.12 680 ASN B C 1
ATOM 11179 O O . ASN B 1 680 ? -15.422 -23.125 -0.58 1 97.12 680 ASN B O 1
ATOM 11183 N N . ALA B 1 681 ? -15.258 -20.938 -0.08 1 95.44 681 ALA B N 1
ATOM 11184 C CA . ALA B 1 681 ? -16.703 -20.75 0.04 1 95.44 681 ALA B CA 1
ATOM 11185 C C . ALA B 1 681 ? -17.422 -21.188 -1.229 1 95.44 681 ALA B C 1
ATOM 11187 O O . ALA B 1 681 ? -18.547 -21.672 -1.169 1 95.44 681 ALA B O 1
ATOM 11188 N N . LYS B 1 682 ? -16.859 -21.094 -2.361 1 91.38 682 LYS B N 1
ATOM 11189 C CA . LYS B 1 682 ? -17.484 -21.375 -3.65 1 91.38 682 LYS B CA 1
ATOM 11190 C C . LYS B 1 682 ? -17.812 -22.859 -3.773 1 91.38 682 LYS B C 1
ATOM 11192 O O . LYS B 1 682 ? -18.625 -23.25 -4.629 1 91.38 682 LYS B O 1
ATOM 11197 N N . HIS B 1 683 ? -17.219 -23.688 -2.986 1 93.25 683 HIS B N 1
ATOM 11198 C CA . HIS B 1 683 ? -17.422 -25.141 -3.076 1 93.25 683 HIS B CA 1
ATOM 11199 C C . HIS B 1 683 ? -18.594 -25.578 -2.205 1 93.25 683 HIS B C 1
ATOM 11201 O O . HIS B 1 683 ? -18.984 -26.75 -2.246 1 93.25 683 HIS B O 1
ATOM 11207 N N . LEU B 1 684 ? -19.078 -24.609 -1.429 1 93.56 684 LEU B N 1
ATOM 11208 C CA . LEU B 1 684 ? -20.172 -24.922 -0.507 1 93.56 684 LEU B CA 1
ATOM 11209 C C . LEU B 1 684 ? -21.422 -24.125 -0.869 1 93.56 684 LEU B C 1
ATOM 11211 O O . LEU B 1 684 ? -21.344 -23.047 -1.459 1 93.56 684 LEU B O 1
ATOM 11215 N N . ASP B 1 685 ? -22.547 -24.688 -0.506 1 89.31 685 ASP B N 1
ATOM 11216 C CA . ASP B 1 685 ? -23.781 -23.953 -0.686 1 89.31 685 ASP B CA 1
ATOM 11217 C C . ASP B 1 685 ? -23.859 -22.766 0.279 1 89.31 685 ASP B C 1
ATOM 11219 O O . ASP B 1 685 ? -24.312 -21.688 -0.095 1 89.31 685 ASP B O 1
ATOM 11223 N N . SER B 1 686 ? -23.469 -23.047 1.497 1 92.38 686 SER B N 1
ATOM 11224 C CA . SER B 1 686 ? -23.391 -22.016 2.537 1 92.38 686 SER B CA 1
ATOM 11225 C C . SER B 1 686 ? -22.234 -22.297 3.498 1 92.38 686 SER B C 1
ATOM 11227 O O . SER B 1 686 ? -21.891 -23.453 3.754 1 92.38 686 SER B O 1
ATOM 11229 N N . ILE B 1 687 ? -21.703 -21.266 3.971 1 95.5 687 ILE B N 1
ATOM 11230 C CA . ILE B 1 687 ? -20.625 -21.453 4.93 1 95.5 687 ILE B CA 1
ATOM 11231 C C . ILE B 1 687 ? -21.172 -21.438 6.352 1 95.5 687 ILE B C 1
ATOM 11233 O O . ILE B 1 687 ? -20.438 -21.625 7.316 1 95.5 687 ILE B O 1
ATOM 11237 N N . HIS B 1 688 ? -22.469 -21.234 6.461 1 94.94 688 HIS B N 1
ATOM 11238 C CA . HIS B 1 688 ? -23.109 -21.172 7.773 1 94.94 688 HIS B CA 1
ATOM 11239 C C . HIS B 1 688 ? -23.984 -22.391 8.023 1 94.94 688 HIS B C 1
ATOM 11241 O O . HIS B 1 688 ? -24.641 -22.875 7.113 1 94.94 688 HIS B O 1
ATOM 11247 N N . LYS B 1 689 ? -23.984 -22.859 9.258 1 91.06 689 LYS B N 1
ATOM 11248 C CA . LYS B 1 689 ? -24.812 -24 9.641 1 91.06 689 LYS B CA 1
ATOM 11249 C C . LYS B 1 689 ? -26.297 -23.656 9.531 1 91.06 689 LYS B C 1
ATOM 11251 O O . LYS B 1 689 ? -26.734 -22.609 10.008 1 91.06 689 LYS B O 1
ATOM 11256 N N . PRO B 1 690 ? -27.047 -24.547 8.789 1 84.31 690 PRO B N 1
ATOM 11257 C CA . PRO B 1 690 ? -28.484 -24.297 8.711 1 84.31 690 PRO B CA 1
ATOM 11258 C C . PRO B 1 690 ? -29.188 -24.469 10.055 1 84.31 690 PRO B C 1
ATOM 11260 O O . PRO B 1 690 ? -28.75 -25.25 10.891 1 84.31 690 PRO B O 1
ATOM 11263 N N . ASP B 1 691 ? -30.062 -23.547 10.43 1 73.44 691 ASP B N 1
ATOM 11264 C CA . ASP B 1 691 ? -30.812 -23.656 11.672 1 73.44 691 ASP B CA 1
ATOM 11265 C C . ASP B 1 691 ? -31.766 -24.844 11.648 1 73.44 691 ASP B C 1
ATOM 11267 O O . ASP B 1 691 ? -32.344 -25.172 10.602 1 73.44 691 ASP B O 1
ATOM 11271 N N . ASP B 1 692 ? -31.609 -25.906 12.453 1 58.09 692 ASP B N 1
ATOM 11272 C CA . ASP B 1 692 ? -32.469 -27.094 12.602 1 58.09 692 ASP B CA 1
ATOM 11273 C C . ASP B 1 692 ? -33.938 -26.703 12.703 1 58.09 692 ASP B C 1
ATOM 11275 O O . ASP B 1 692 ? -34.781 -27.547 12.945 1 58.09 692 ASP B O 1
ATOM 11279 N N . SER B 1 693 ? -34.469 -25.609 12.727 1 44 693 SER B N 1
ATOM 11280 C CA . SER B 1 693 ? -35.875 -25.578 13.078 1 44 693 SER B CA 1
ATOM 11281 C C . SER B 1 693 ? -36.75 -26.125 11.945 1 44 693 SER B C 1
ATOM 11283 O O . SER B 1 693 ? -37.969 -26.031 11.992 1 44 693 SER B O 1
ATOM 11285 N N . ASP B 1 694 ? -36.406 -26.719 10.797 1 35.09 694 ASP B N 1
ATOM 11286 C CA . ASP B 1 694 ? -37.562 -27.391 10.242 1 35.09 694 ASP B CA 1
ATOM 11287 C C . ASP B 1 694 ? -37.969 -28.578 11.117 1 35.09 694 ASP B C 1
ATOM 11289 O O . ASP B 1 694 ? -37.125 -29.328 11.602 1 35.09 694 ASP B O 1
#

Organism: Rhizophagus irregularis (strain DAOM 197198w) (NCBI:txid1432141)

Foldseek 3Di:
DPPPPPPPPPPPPPDDLPDPLCVFWDWDWDFDDPDPDTDTFIKIFGQDQDPPVSDGPRDIDTDDDNDCVVSQVCCCPPVVDHDPDPPPVPPPPVPVDDADDPVNLVVVLQVVLVVCLQLVNDLCVLVDPVVVVVVCVVPVNHDGDDSVVSLVQLVQLLVQVLVVVLVQCVQFAQAKEKEWEWDQAPLRWIWIWIKIWFQGLLLFIDIATQFTGTQDPDLALVSVLVVVVVSCVVSVCLVRYAEYEYAPDPSVQVNQVPRPRYHYAHQVLNLLQQLLQLLCQLCLLLLVLLLLLQVLCVDPVNVVLLLVLCVVCVPPFDPVVLVVVVVVVVVVVVPPPPQPPVPPPCPSDAGAGHQDLRGVVSSLVNLVSCLRSVVSLVVSLVVLVPDDDPVSVVSNVVSVQSPADPLSSVVSVVVNVLCVLSVVLSVQQLDQRAQNLQCNLVSLLVNLVVLDDDPVDPLPDCLVRDPPDPGGSRHDPPPPDDDPCPVVVVVSVVSSRDHDDCVCVVVSSSSSSNVSSCVSCVPVPDLLSNLLNCLQLQRVVVPSDDPVVSVVSLVVVLVQLVVCVVPVPPDPPPPPPDPPDPPVVVVVVVPPDCPVPVVRLSNVSVPDHGDHPPDGSSNVCSVCCVVRVSSSSVNRHRRRYRSRSSVSVVLVSVLNVNCDPVNVPDDSVSSTSSSSCNRCVVVDPGSHDDDPPD/DPPPPPPPDPPPPDDDLPDPLVVFWDWDWDFDDDDPDTDTFIKIFGQDQDPDVSDGPRDIDTDDDNDCVVVQVCCCPPVVDHDPDPPPVPPPPVPVDDADDPVRLVVVLQVVLVVCLQVVNDLCVLVDPVVVVVVCVVPVNHDGDDSVVSLVQLVQLLVQVLVVVLVQCVQFAQAKEKEWEWDQAPLRWIWIWIKIWFQGLLLFIDIATQFTGTQDPDLALVSVLVVVVVSCVVSVCLVRYAEYEYAPDPSVQVNQVPRPRYHYAHFVLNLLQQLLQLLCQLVLLLLVLLLLLQVLCVDPVNVVLLLVLCVVCVPPFDPVVLVVVVVVVVVCVVPPPPQPPVPPPVPSDDGAGHQDLRGVVSSLVNLVSCLRSVVSLVVSLVVLVPDDDPVSVVSNVVSVQSPADPLSSVVSVVVNVLCVLSVVLSVQLLDQRAQNLQCNLVSLLVNLVVLDDDPVDPLPDCLVRDPPDPGGSSHDPPPPPDDVCPVVVVVSVVSSRDHDDCVCVVVSSSSSSNVSSCVSCVPVPDLLSNLLNCLQLQRVVVVSDDPVVSVVSLVVVLVQLVVCVVPVPPDPPPPPPPPPDPPVVVVVVVPPDCPVPVVRLSNVSVPDHGDHPPDGSSNVCSVCCVVRVSSSSVNRHRRRYRSRSSVSVVLVSVLNVSCDPVNVPDDPVSSTSSSSCNRCVVVDPGSHDDDPPD

InterPro domains:
  IPR008906 HAT, C-terminal dimerisation domain [PF05699] (601-680)
  IPR012337 Ribonuclease H-like superfamily [SSF53098] (166-682)
  IPR052035 Zinc finger BED domain-containing [PTHR46481] (7-681)

Nearest PDB structures (foldseek):
  4d1q-assembly1_A-2  TM=7.228E-01  e=7.269E-20  Musca domestica
  4d1q-assembly1_H-2  TM=7.209E-01  e=2.447E-19  Musca domestica
  4d1q-assembly1_B  TM=7.138E-01  e=4.391E-19  Musca domestica
  6dww-assembly1_A  TM=7.350E-01  e=1.181E-18  Musca domestica
  6dwz-assembly1_E  TM=7.459E-01  e=2.875E-17  Musca domestica

Secondary structure (DSSP, 8-state):
-------------PPP--SGGGGTEEEEEEEEEETTEEEEEEEEEE--EETTTTEE---EEE--TT--HHHHHHHHHHH----SS-----------S-PPPHHHHHHHHHHHHHHHHHHT--GGGGG-HHHHHHHHHH-TTPPPPPHHHHHHHHHHHHHHHHHHHHHHHHHH-SSEEEEEEEEE-TT--EEEEEEEEEE-TT--EEEEEEEEEEEPSP--HHHHHHHHHHHHHHHT-GGGEEEEEE-S-HHHHHHHHTSTT-EEEE-HHHHHHHHHHHHTGGGHHHHHHHHHHHHHHHSHHHHHHHHHHHHH-GGGS-HHHHHHHHHHHHHHHHH-S-S---TT--SSS-------TT-HHHHHHHHHHHHHTHHHHHHHHHHHHH--SHHHHHHHHHHHHHPPPHHHHHHHHHHHHHHHHHHHHHHHHT-SSS--HHHHHHHHHHHHHHHPPPTT----------SSS---TTS---TT-STTTHHHHHHHHHHHHSPPP-TTHHHHHHHHHHHHHHHHGGGT--HHHHHHHHTSTTSTT-TTS-HHHHHHHHHHHHHHHHHHHH-GGG---------SSTTHHHHHHHSS---S----HHHHHHHSPPPPTTS-HHHHHHHTTTTSHHHHHHHHHHHT--SS-HHHHHHHHHHHHHS-TT-TT--HHHHHHHHHHHHHGGGSS-SS---TT-/-------------PPP--SGGGGTEEEEEEEEEETTEEEEEEEEEE--EETTTTEE---EEE--TT--HHHHHHHHHHH----SS-----------S-PPPHHHHHHHHHHHHHHHHHHT--GGGGG-HHHHHHHHHH-TTPPPPPHHHHHHHHHHHHHHHHHHHHHHHHHH-SSEEEEEEEEE-TT--EEEEEEEEEE-TT--EEEEEEEEEE-PSP--HHHHHHHHHHHHHHHT-GGGEEEEEE-S-HHHHHHHHTSTT-EEEE-HHHHHHHHHHHHTGGGHHHHHHHHHHHHHHHSHHHHHHHHHHHHH-GGGS-HHHHHHHHHHHHHHHHH-S-S---TT--SSS-------TT-HHHHHHHHHHHHHTHHHHHHHHHHHHH--SHHHHHHHHHHHHHPPPHHHHHHHHHHHHHHHHHHHHHHHHT-SSS--HHHHHHHHHHHHHHHPPPTT----------TTS---TTS---TT-STT-HHHHHHHHHHHHS----TTHHHHHHHHHHHHHHHHSTTT--HHHHHHHHTSTTSTT-TTS-HHHHHHHHHHHHHHHHHHHH-GGG---------SSTTHHHHHHHHS---S----HHHHHHHSPPPPTTS-HHHHHHHTTTTSHHHHHHHHHHHT--SS-HHHHHHHHHHHHHS-TT-TT--HHHHHHHHHHHHHGGGSS-SS---TT-

Solvent-accessible surface area (backbone atoms only — not comparable to full-atom values): 77887 Å² total; per-residue (Å²): 136,87,79,76,78,76,81,76,77,76,77,75,74,82,78,85,84,80,62,80,58,58,83,42,32,46,80,43,77,41,75,44,74,62,80,94,47,70,42,78,41,46,26,36,29,33,56,48,62,46,79,91,77,68,42,51,61,57,52,70,42,77,46,62,81,94,62,58,62,70,61,50,51,44,33,41,74,74,66,67,50,67,74,77,87,68,70,70,76,70,75,72,68,78,68,87,64,83,72,67,49,74,64,53,49,50,52,54,49,48,34,48,49,48,22,34,37,69,69,48,49,66,69,65,57,61,68,35,64,47,48,45,50,32,48,39,72,64,29,77,64,63,75,82,60,54,58,67,55,51,52,49,52,51,52,50,25,42,68,47,37,51,60,51,51,36,48,47,47,63,70,40,35,80,28,34,17,35,24,36,41,78,41,71,45,88,67,38,46,38,28,40,27,34,29,37,22,21,27,34,89,78,37,43,81,42,75,43,60,74,45,54,41,80,45,68,70,70,79,40,28,66,53,50,36,51,54,49,51,51,52,28,57,74,53,67,42,62,88,33,40,47,37,39,15,22,54,81,48,67,40,58,49,49,26,40,64,70,35,84,80,37,44,69,40,61,13,44,53,58,50,49,47,51,25,50,23,49,10,37,40,83,47,27,61,59,50,52,32,50,48,51,44,40,53,56,37,60,35,40,62,44,36,50,46,44,39,50,31,41,70,77,41,61,79,66,34,61,60,65,60,47,49,51,49,53,49,49,50,55,50,38,68,71,66,58,86,74,65,76,54,79,45,35,53,70,48,97,49,83,70,64,46,72,60,53,51,85,40,67,67,37,40,55,52,21,49,54,45,44,62,60,40,45,56,39,51,52,47,41,51,52,54,26,65,71,43,84,50,70,66,39,42,52,50,28,55,52,49,61,45,43,54,74,42,74,61,50,52,47,50,57,57,56,44,46,71,69,46,44,61,57,54,51,48,42,58,58,34,46,50,83,88,61,63,18,28,33,48,43,60,55,53,51,47,52,54,51,60,72,39,53,70,62,88,84,60,78,75,80,64,81,72,75,73,60,87,87,51,91,72,39,34,49,50,74,85,65,69,71,75,66,85,89,41,62,66,49,50,58,49,44,55,54,51,50,55,42,80,73,83,57,80,65,42,67,58,51,29,42,49,34,31,38,53,30,43,56,63,66,47,65,77,61,78,38,71,67,43,51,50,15,17,46,61,30,46,53,45,45,78,41,82,75,50,55,70,67,57,43,51,51,50,53,50,50,51,49,50,54,50,48,54,48,66,74,54,56,78,79,58,80,70,72,77,79,65,87,68,74,78,76,50,66,65,50,56,57,59,66,65,51,62,80,57,84,80,62,75,48,59,60,60,55,57,68,67,49,77,66,47,59,83,87,56,58,59,43,60,56,45,53,75,38,30,86,76,27,52,68,59,40,53,50,34,36,48,41,42,31,30,55,34,28,32,42,69,27,53,52,51,48,51,53,48,48,64,49,43,34,89,89,37,33,41,64,48,68,68,59,48,31,46,43,54,44,47,45,67,42,43,84,81,42,95,60,48,58,78,78,78,72,81,119,136,85,79,76,78,76,78,77,76,79,77,76,76,81,78,85,84,79,60,80,58,60,81,40,34,46,79,42,78,42,75,45,72,58,81,95,46,73,43,78,40,48,27,36,27,34,55,48,62,47,75,91,77,69,42,53,61,56,50,71,42,76,46,64,81,93,60,58,61,70,60,51,52,44,34,40,74,75,66,66,48,67,73,77,88,66,69,72,78,70,75,71,65,79,66,89,63,82,72,68,48,74,64,53,49,50,53,53,50,49,34,49,48,48,22,34,37,68,69,48,49,66,69,65,57,61,68,35,64,47,48,46,50,30,49,40,74,65,30,77,63,63,75,83,60,54,59,67,56,52,51,50,52,51,50,50,24,43,65,48,37,49,60,51,51,37,48,48,47,63,71,40,35,80,27,33,18,35,24,35,43,78,42,70,44,89,68,37,47,38,28,39,29,34,28,36,23,21,28,34,90,78,38,42,84,44,74,44,61,74,46,53,40,81,45,69,72,70,82,40,28,65,54,49,35,51,54,49,51,50,53,29,56,75,54,67,43,63,88,33,40,45,37,38,16,21,53,80,48,66,41,57,47,49,26,39,64,72,36,84,81,36,44,70,40,60,12,46,54,56,51,51,47,50,26,50,23,49,9,39,40,83,45,28,61,59,50,51,30,52,48,50,43,41,54,54,35,61,36,38,61,43,36,50,47,44,37,47,30,40,71,76,42,61,80,66,36,61,59,66,60,48,50,53,49,52,49,48,49,57,50,38,66,70,67,57,88,74,66,76,57,79,42,38,52,70,48,97,48,83,71,65,46,74,59,52,51,85,39,66,66,38,38,55,51,21,49,55,44,44,61,59,41,45,57,38,52,51,47,41,50,54,52,26,66,71,41,84,50,68,67,39,42,53,50,31,54,52,50,62,45,41,53,75,43,73,60,52,53,48,49,57,57,57,45,48,72,68,46,42,62,57,53,50,47,43,59,59,34,48,52,82,89,60,62,19,27,33,49,44,58,55,53,51,46,52,53,51,61,72,41,53,71,64,90,83,60,79,75,80,64,80,72,77,75,60,85,87,51,90,72,38,35,48,51,74,84,65,70,71,74,62,86,89,37,63,66,51,50,57,48,45,53,54,51,48,56,42,81,73,83,57,80,67,42,67,59,50,28,43,49,33,31,39,53,30,42,56,63,68,48,64,75,61,79,37,71,66,44,51,47,14,17,46,61,29,47,55,43,44,77,40,82,76,49,55,70,68,56,42,50,52,50,54,49,49,52,50,50,54,50,50,53,47,67,74,54,58,78,79,58,81,69,72,75,80,64,86,66,73,77,71,50,66,66,51,55,60,59,66,64,52,63,80,58,84,79,63,75,50,60,60,59,56,57,67,68,49,78,66,48,58,80,87,53,59,59,43,60,55,45,53,74,38,29,85,77,27,51,68,60,40,53,49,34,35,48,41,42,29,30,56,34,28,33,43,69,28,50,52,50,46,52,53,47,50,63,49,42,33,89,89,37,33,42,65,49,68,68,60,49,30,46,44,54,44,47,45,68,42,43,82,82,42,97,60,49,58,79,77,77,73,81,120

pLDDT: mean 79.94, std 20.16, range [24.67, 97.88]

Radius of gyration: 38.35 Å; Cα contacts (8 Å, |Δi|>4): 1746; chains: 2; bounding box: 88×128×139 Å